Protein AF-0000000084456517 (afdb_homodimer)

InterPro domains:
  IPR001138 Zn(2)Cys(6) fungal-type DNA-binding domain [PF00172] (11-50)
  IPR001138 Zn(2)Cys(6) fungal-type DNA-binding domain [PS00463] (11-45)
  IPR001138 Zn(2)Cys(6) fungal-type DNA-binding domain [PS50048] (11-47)
  IPR001138 Zn(2)Cys(6) fungal-type DNA-binding domain [SM00066] (6-56)
  IPR001138 Zn(2)Cys(6) fungal-type DNA-binding domain [cd00067] (11-46)
  IPR007219 Xylanolytic transcriptional activator, regulatory domain [PF04082] (207-369)
  IPR036864 Zn(2)-C6 fungal-type DNA-binding domain superfamily [G3DSA:4.10.240.10] (10-90)
  IPR036864 Zn(2)-C6 fungal-type DNA-binding domain superfamily [SSF57701] (4-50)
  IPR050987 ABC-transporter-regulating transcription factor-like [PTHR46910] (9-534)

Foldseek 3Di:
DPPDDDDDPQAFPVCVVVVHDFCQVVVVVVVDRATPVCVVVVHRRHRCPPVVVVVVVPPVVPPPDDDPDDPDDDDDDDDDDDDDDDDPDPPDDPDDPDPCPDDPDPPCPDPPPPVVVCCCCVPVLDDADPLLLVLLCCLFVNPPPDPCPVPPVVCPVPVVPPPVPPDDDPPPPPPPVVVVQCCVLVPPVPPLQVQLPHDPVLLVQLLVQLVLFQCLQQHQADPVLVVVCVVLSNAQSLLSLLSSLRRNLQDLDDPSVSSSLSSVVSSLVSLVVLVVVCPPPLADELSSLSSLLSCEPPDHDCVPPDPVSVVVCVVQSYLVNSLCNSRRGDHFQHRPPDPRVSDGRPPSVVSNSSNSLSNLLVQLLVCLVVLHQGPRDPPVPPPSPDPPPLDLDGRLSQLSSNVSSLSNVLSVQQNDPCCQVQNHALVSLVVSVVVLVCCLPRNHHPLLHWDADPVRHTDQRPDPPDDLSRVSNLLSSLVSLLSSLVSLLSSVVSCVNRNYGDDPPVSNVVSVVVSVVSNVSSLVNLLNSLVNQVVDWHWDDDDPSIDIAGSCLSPVVNLVSLLVSLLVLLVVLLCCLVDVPPPPPPPPPPVVVSLVVSVVSLVSSVSSLVSSVRNPSDPCSVVSSVVSVVSSVVSVVSSVD/DPPDDDDDPQAFPVCVVVVHDFCQVVVVVVVDRATPVCVVVVHDRHRPPPPCVVVVVVVVPPPPPDDDDDDDDDDDDDDDDDDDDDDDDPDDDDDDPDDPPDDDPPPCPDPPDCVVVCCVVCPVLPDADPLLLVLLCCLFVNPPPDPCPVPPVVCPVPVVPPPVPPDDDPPPPPPPVVVVQVVVLVPPVPPLQVQLPHDPVLLVQLLVQLVLFQCLQQHQADPVLVVVCNSLSNAQSLLSLLSSLRRNLQDLDDPSVSSSLSSVQVSLVSLVVLVVVCPPPLADELSSLSSLLSCEPPDHDCVPPDPVSVVVCVVQSYLVNSLCNSRRGDHAQHRPPDPRVSDGRPPSVVSNSSNSLSNLLCQLLVCLVVLHQGPRDPPVPCPSPDPPPLDLDGRLSQLSSNVSSLSNVLSVQLNDPCCQPQNHALVSLVVSVVVLVCCLPRNHHPLLHWDADPVRHTDQRPDPPDDLSRVSNLLSSLVSLLSSLVSLLSSVVSCVNRNYGDDPPVSNVVSVVVSVVSNVSSLVNLLNSLVSQVVHWHWDDDDPSIDIAGSCLSPVVNLVSLLVSLLVLLVVLLCCLVPVPPPPPPPPCPVVVSLVVSVVSLVSSVSSLVSSVRNPSDPCSVVSSVVSVVSSVVSVVSSVD

pLDDT: mean 71.75, std 27.1, range [14.84, 97.94]

Solvent-accessible surface area (backbone atoms only — not comparable to full-atom values): 74304 Å² total; per-residue (Å²): 131,79,75,73,95,76,76,73,78,61,42,27,51,66,29,56,72,64,72,43,92,46,47,23,64,65,29,45,74,74,71,41,86,41,21,65,68,30,56,75,64,73,43,84,46,46,64,80,61,67,81,40,42,74,61,52,64,61,56,68,70,64,81,76,75,80,94,79,80,89,84,74,93,86,86,88,80,84,84,87,80,84,82,78,79,79,79,79,79,79,77,68,85,65,78,75,80,74,74,77,70,74,72,90,63,84,62,71,62,69,81,56,81,76,61,48,72,65,55,63,67,49,64,55,73,81,49,66,49,71,55,55,49,51,51,50,44,38,66,50,70,45,74,81,68,64,82,65,74,66,73,68,59,80,72,70,73,66,65,80,72,70,66,67,80,79,65,79,81,78,74,78,70,81,73,75,68,68,62,53,63,62,44,51,55,56,54,70,57,53,65,72,35,55,82,52,76,39,51,68,69,59,45,54,46,7,44,51,29,15,63,73,43,46,30,66,79,63,50,51,69,56,65,71,40,48,52,56,26,51,78,67,56,65,55,49,67,21,27,54,26,34,41,25,29,64,3,27,48,66,42,84,55,79,66,28,66,61,47,26,50,42,27,46,50,50,16,53,51,43,44,50,52,54,49,60,72,32,58,95,49,72,51,41,44,46,53,52,51,46,21,48,64,73,47,46,79,61,85,74,67,61,88,82,45,53,70,65,56,51,55,49,40,71,60,60,53,31,65,65,36,50,54,49,45,60,54,66,34,47,68,30,59,47,66,91,82,59,83,51,86,76,56,65,49,55,62,50,69,64,42,49,51,40,35,47,51,38,53,52,35,51,47,23,53,50,22,49,75,67,66,44,80,68,85,70,71,74,59,92,38,83,79,66,59,75,70,49,70,60,41,73,78,51,39,72,58,38,36,50,45,54,50,24,54,50,38,40,51,48,34,66,68,60,59,36,73,63,20,65,72,55,15,38,51,31,63,56,60,48,49,48,55,51,50,51,48,45,38,56,72,52,50,33,16,64,94,58,42,89,44,62,47,98,82,67,45,74,53,75,75,90,68,79,81,74,69,84,80,60,44,57,61,55,45,52,34,49,51,54,48,50,52,51,34,47,54,56,43,45,54,49,51,49,38,69,74,38,24,61,24,96,58,56,57,65,50,41,50,35,30,51,27,46,47,54,26,49,40,52,50,36,50,54,50,50,51,53,49,52,59,55,44,67,77,42,55,47,74,36,73,71,73,94,65,45,47,78,38,35,52,42,41,46,31,64,66,56,30,50,50,36,47,52,47,23,52,50,38,36,52,48,32,47,44,48,71,72,50,64,78,58,76,74,57,61,94,72,69,43,76,63,51,55,51,53,40,43,48,52,32,50,51,50,26,50,50,29,49,54,51,37,62,49,23,69,62,45,79,66,42,59,60,52,48,53,54,50,50,53,50,51,49,56,39,51,54,60,70,73,104,134,82,75,73,96,77,72,73,80,61,42,29,51,67,28,55,72,63,71,41,91,46,48,23,62,65,29,46,75,73,72,39,85,42,22,66,68,30,56,76,64,71,45,85,48,49,67,84,70,72,83,48,55,62,64,57,53,53,63,65,61,64,66,84,72,79,72,94,78,75,95,80,87,92,85,85,89,86,81,84,87,79,86,76,86,82,79,83,81,85,73,86,81,78,69,79,82,81,81,78,69,77,82,79,78,74,75,76,69,77,81,65,81,74,68,55,69,70,55,69,72,49,65,59,70,82,46,65,49,69,53,54,51,51,52,49,43,39,66,49,70,45,73,80,69,61,80,63,75,64,73,67,59,76,70,70,72,64,64,78,71,71,67,67,81,77,68,72,80,80,72,79,72,80,74,79,69,70,66,52,62,64,44,51,51,58,52,69,59,54,67,72,35,54,83,52,75,40,51,67,69,56,46,52,47,6,44,51,31,14,63,72,43,46,29,67,80,63,50,52,72,56,65,71,42,47,53,56,26,51,77,65,55,64,54,50,66,22,28,54,25,36,42,26,27,64,3,27,48,66,43,85,56,78,65,28,66,62,46,24,50,43,26,46,50,50,17,52,52,42,44,50,51,54,47,59,71,32,58,94,49,73,52,42,43,45,54,53,52,48,20,48,62,73,47,46,79,62,84,75,68,62,90,82,46,55,71,65,56,52,54,49,40,70,60,61,52,30,65,64,36,50,54,50,46,61,56,66,34,46,67,31,60,47,68,90,83,60,82,54,87,80,55,65,50,54,64,50,69,62,42,49,52,39,36,49,54,39,52,52,36,49,48,23,53,49,21,49,77,66,67,45,79,69,87,70,70,73,61,93,38,85,76,65,61,74,68,49,70,59,44,73,78,49,38,70,59,38,35,49,46,56,50,24,53,52,38,41,52,50,35,65,67,60,58,35,73,63,19,68,72,56,16,39,52,30,63,56,59,48,49,47,54,50,49,51,49,46,37,54,71,53,48,35,16,65,93,59,41,88,43,60,48,97,82,69,45,76,54,73,74,90,68,78,81,74,68,82,80,60,44,58,62,56,44,52,33,48,52,54,48,51,52,51,34,47,53,55,43,45,54,49,52,50,38,70,73,40,25,61,24,94,58,57,59,64,50,41,50,36,29,52,27,46,46,52,26,50,39,50,50,36,51,53,49,50,52,53,48,51,59,55,45,69,77,41,54,46,74,37,72,72,74,94,66,45,48,77,37,35,54,43,41,46,31,62,66,56,30,51,50,36,47,50,47,23,53,51,38,36,54,48,34,46,44,47,68,73,51,64,80,59,76,75,56,58,93,72,67,41,76,64,50,53,50,53,40,42,48,52,32,48,52,50,25,50,48,28,48,53,51,38,63,49,23,69,64,46,79,67,42,59,59,50,49,53,53,49,49,52,50,51,48,56,40,51,54,60,69,74,104

Secondary structure (DSSP, 8-state):
----TT----S-HHHHHTT----HHHHHHTT-SS-HHHHHTT-------TT-HHHHHHHTTS--S-----------------------------------------------------GGGGGSS-PPPHHHHHHHHHHHH-TT---------------TT------S--------TTHHHHHHHHHSS--TTGGGT--HHHHHHHHHHIIIIITTTS--S-HHHHHHHHHHT-S-HHHHHHHHHHHGGGS--TTHHHHHHHHHHHHHHHHHHHHHHTTT-SEEEHHHHHHHHHHTT----GGGS-HHHHHHHHHHSSHHHHHHHHHH-EEESS-SSS--TT-SPTTHHHHHHHHHHHHHHHHHHHHHHHT---SS---S-SSSSS-S---TT--HHHHHHHHHHHHHHHHHHHSSHHHHHH-B-HHHHHHHHHHHHHIIIIIS-GGGS--B-TTSPBPPP---SS-TTTTHHHHHHHHHHHHHHHHHHHHHHHHHHH-B----HHHHHHHHHHHHHHHHHHHHHHHHHHHHHTT-EEEESSGGGPEEEEHHHH-HHHHHHHHHHHHHHHHHHHHHHHS---SSS-TT--HHHHHHHHHHHHHHHHHHHHHHHT-TT-THHHHHHHHHHHHHHHHHHHHH-/----TT----S-HHHHHTT----HHHHHHTT-SS-HHHHHHT-------TT-HHHHHHHHHTT-------------------------------------------------------GGGGGSS-PPPHHHHHHHHHHHH-TT-----S---------TT------S--------TTTHHHHHHHHSS--TTGGGT--HHHHHHHHHHIIIIITTTS--S-HHHHHHHHHHT-S-HHHHHHHHHHHGGGS--TTHHHHHHHHHHHHHHHHHHHHHHTTT-SEEEHHHHHHHHHHTT----GGGS-HHHHHHHHHHSSHHHHHHHHHH-EEESS-SSS--TT-SPTTHHHHHHHHHHHHHHHHHHHHHHHT---SS---STTSSSS-S---TT--HHHHHHHHHHHHHHHHHHHSSHHHHHH-B-HHHHHHHHHHHHHIIIIIS-GGGS--B-TTSPBPPP---SS-TTTTHHHHHHHHHHHHHHHHHHHHHHHHHHH-B----HHHHHHHHHHHHHHHHHHHHHHHHHHHHHTT-EEEESSGGGPEEEEHHHH-HHHHHHHHHHHHHHHHHHHHHHHS---SSS-TT--HHHHHHHHHHHHHHHHHHHHHHHT-TT-THHHHHHHHHHHHHHHHHHHHH-

Radius of gyration: 40.92 Å; Cα contacts (8 Å, |Δi|>4): 1382; chains: 2; bounding box: 110×128×123 Å

Organism: NCBI:txid398673

Sequence (1282 aa):
MRLKRGAERASCDFCHRRKIKCDRALREKQGQPSCSPCSLRQIQCILDDSDDIRLRRRRRLSNRDGDAQNLNNSNLLPPIYGGETQTISQERLQQPLSSYFPPDTEDSIPSSVDQTPDFSFINTPFELSPESIFFLDQIFMGGDHEGSTEYHEPQIAIDPDLQLPVGGEQTSRNTEGGSSAEALAGSAHQKLWVECNLNKTTFDAALHAYFDLAAVHLPVIMEDAFWKDYHAGRCSSALVYAVACRGIIFTAASDSWDKQQCLALKFRQSFLEARQQAIGKSVIRLDDLEALAIMTNWVYDEARSSPLDTQLGNLFLTHESLVLAALQSQMQDCDAGNTDPLGPLARSEERRRLLFWHVYGFDAFHSLDQNLISRIPDGENEGISRKLPHHDTGSYLDAILSLAITAREMLQVFVTVSTKRNGIKPQDAINMYERLDHWHNLECPVHLRRKRNSKGKLIPPAGNESSKSNFIQPLHCSLLWLLEINCYLQVEACVSRYGMRDGGPFETEMAAHRIELESLRAVKDGMDICQWMKQYSAATGSGSAAKSHSLIDLAPFARDICAGQCFWISERGKMVVRHPTGRQRGVKAGNDQKKKDADEYMKAAKEFRSAVATATSHRDTELLLERLDKEIASFEDLLAQMRLKRGAERASCDFCHRRKIKCDRALREKQGQPSCSPCSLRQIQCILDDSDDIRLRRRRRLSNRDGDAQNLNNSNLLPPIYGGETQTISQERLQQPLSSYFPPDTEDSIPSSVDQTPDFSFINTPFELSPESIFFLDQIFMGGDHEGSTEYHEPQIAIDPDLQLPVGGEQTSRNTEGGSSAEALAGSAHQKLWVECNLNKTTFDAALHAYFDLAAVHLPVIMEDAFWKDYHAGRCSSALVYAVACRGIIFTAASDSWDKQQCLALKFRQSFLEARQQAIGKSVIRLDDLEALAIMTNWVYDEARSSPLDTQLGNLFLTHESLVLAALQSQMQDCDAGNTDPLGPLARSEERRRLLFWHVYGFDAFHSLDQNLISRIPDGENEGISRKLPHHDTGSYLDAILSLAITAREMLQVFVTVSTKRNGIKPQDAINMYERLDHWHNLECPVHLRRKRNSKGKLIPPAGNESSKSNFIQPLHCSLLWLLEINCYLQVEACVSRYGMRDGGPFETEMAAHRIELESLRAVKDGMDICQWMKQYSAATGSGSAAKSHSLIDLAPFARDICAGQCFWISERGKMVVRHPTGRQRGVKAGNDQKKKDADEYMKAAKEFRSAVATATSHRDTELLLERLDKEIASFEDLLAQ

Structure (mmCIF, N/CA/C/O backbone):
data_AF-0000000084456517-model_v1
#
loop_
_entity.id
_entity.type
_entity.pdbx_description
1 polymer 'Zn(2)-C6 fungal-type domain-containing protein'
#
loop_
_atom_site.group_PDB
_atom_site.id
_atom_site.type_symbol
_atom_site.label_atom_id
_atom_site.label_alt_id
_atom_site.label_comp_id
_atom_site.label_asym_id
_atom_site.label_entity_id
_atom_site.label_seq_id
_atom_site.pdbx_PDB_ins_code
_atom_site.Cartn_x
_atom_site.Cartn_y
_atom_site.Cartn_z
_atom_site.occupancy
_atom_site.B_iso_or_equiv
_atom_site.auth_seq_id
_atom_site.auth_comp_id
_atom_site.auth_asym_id
_atom_site.auth_atom_id
_atom_site.pdbx_PDB_model_num
ATOM 1 N N . MET A 1 1 ? -6.281 5.746 45.594 1 19.12 1 MET A N 1
ATOM 2 C CA . MET A 1 1 ? -7.289 5.027 46.375 1 19.12 1 MET A CA 1
ATOM 3 C C . MET A 1 1 ? -8.133 4.133 45.469 1 19.12 1 MET A C 1
ATOM 5 O O . MET A 1 1 ? -8.469 4.516 44.344 1 19.12 1 MET A O 1
ATOM 9 N N . ARG A 1 2 ? -8.242 2.715 45.844 1 25.66 2 ARG A N 1
ATOM 10 C CA . ARG A 1 2 ? -8.805 1.556 45.156 1 25.66 2 ARG A CA 1
ATOM 11 C C . ARG A 1 2 ? -10.305 1.701 44.969 1 25.66 2 ARG A C 1
ATOM 13 O O . ARG A 1 2 ? -11.055 1.766 45.938 1 25.66 2 ARG A O 1
ATOM 20 N N . LEU A 1 3 ? -10.664 2.631 44.031 1 25.52 3 LEU A N 1
ATOM 21 C CA . LEU A 1 3 ? -12.125 2.721 44.031 1 25.52 3 LEU A CA 1
ATOM 22 C C . LEU A 1 3 ? -12.75 1.338 44.156 1 25.52 3 LEU A C 1
ATOM 24 O O . LEU A 1 3 ? -12.281 0.377 43.531 1 25.52 3 LEU A O 1
ATOM 28 N N . LYS A 1 4 ? -13.328 1.072 45.25 1 28.56 4 LYS A N 1
ATOM 29 C CA . LYS A 1 4 ? -13.969 -0.174 45.656 1 28.56 4 LYS A CA 1
ATOM 30 C C . LYS A 1 4 ? -14.797 -0.772 44.531 1 28.56 4 LYS A C 1
ATOM 32 O O . LYS A 1 4 ? -15.406 -0.041 43.75 1 28.56 4 LYS A O 1
ATOM 37 N N . ARG A 1 5 ? -14.766 -1.997 44.125 1 33.09 5 ARG A N 1
ATOM 38 C CA . ARG A 1 5 ? -14.992 -2.869 42.969 1 33.09 5 ARG A CA 1
ATOM 39 C C . ARG A 1 5 ? -16.453 -2.803 42.5 1 33.09 5 ARG A C 1
ATOM 41 O O . ARG A 1 5 ? -16.719 -2.863 41.312 1 33.09 5 ARG A O 1
ATOM 48 N N . GLY A 1 6 ? -17.562 -2.631 43.312 1 35.88 6 GLY A N 1
ATOM 49 C CA . GLY A 1 6 ? -18.953 -3.043 43.188 1 35.88 6 GLY A CA 1
ATOM 50 C C . GLY A 1 6 ? -19.922 -1.874 43.156 1 35.88 6 GLY A C 1
ATOM 51 O O . GLY A 1 6 ? -21.141 -2.061 43.25 1 35.88 6 GLY A O 1
ATOM 52 N N . ALA A 1 7 ? -19.672 -0.653 43.688 1 39.44 7 ALA A N 1
ATOM 53 C CA . ALA A 1 7 ? -20.719 0.304 44.062 1 39.44 7 ALA A CA 1
ATOM 54 C C . ALA A 1 7 ? -21.453 0.8 42.812 1 39.44 7 ALA A C 1
ATOM 56 O O . ALA A 1 7 ? -20.859 1.053 41.781 1 39.44 7 ALA A O 1
ATOM 57 N N . GLU A 1 8 ? -22.812 0.534 42.875 1 46.78 8 GLU A N 1
ATOM 58 C CA . GLU A 1 8 ? -23.797 1.014 41.906 1 46.78 8 GLU A CA 1
ATOM 59 C C . GLU A 1 8 ? -23.641 2.506 41.656 1 46.78 8 GLU A C 1
ATOM 61 O O . GLU A 1 8 ? -23.391 3.287 42.562 1 46.78 8 GLU A O 1
ATOM 66 N N . ARG A 1 9 ? -23.328 2.844 40.594 1 55.91 9 ARG A N 1
ATOM 67 C CA . ARG A 1 9 ? -23.156 4.258 40.281 1 55.91 9 ARG A CA 1
ATOM 68 C C . ARG A 1 9 ? -24.391 5.062 40.688 1 55.91 9 ARG A C 1
ATOM 70 O O . ARG A 1 9 ? -25.5 4.773 40.219 1 55.91 9 ARG A O 1
ATOM 77 N N . ALA A 1 10 ? -24.312 5.688 41.781 1 62.31 10 ALA A N 1
ATOM 78 C CA . ALA A 1 10 ? -25.375 6.508 42.344 1 62.31 10 ALA A CA 1
ATOM 79 C C . ALA A 1 10 ? -25.516 7.832 41.594 1 62.31 10 ALA A C 1
ATOM 81 O O . ALA A 1 10 ? -26.5 8.555 41.781 1 62.31 10 ALA A O 1
ATOM 82 N N . SER A 1 11 ? -24.516 8.164 40.844 1 65.44 11 SER A N 1
ATOM 83 C CA . SER A 1 11 ? -24.516 9.469 40.188 1 65.44 11 SER A CA 1
ATOM 84 C C . SER A 1 11 ? -25.203 9.391 38.844 1 65.44 11 SER A C 1
ATOM 86 O O . SER A 1 11 ? -25.141 8.375 38.156 1 65.44 11 SER A O 1
ATOM 88 N N . CYS A 1 12 ? -26.047 10.312 38.375 1 66.88 12 CYS A N 1
ATOM 89 C CA . CYS A 1 12 ? -26.766 10.328 37.094 1 66.88 12 CYS A CA 1
ATOM 90 C C . CYS A 1 12 ? -25.797 10.422 35.938 1 66.88 12 CYS A C 1
ATOM 92 O O . CYS A 1 12 ? -24.625 10.758 36.125 1 66.88 12 CYS A O 1
ATOM 94 N N . ASP A 1 13 ? -26.094 10.078 34.844 1 66.62 13 ASP A N 1
ATOM 95 C CA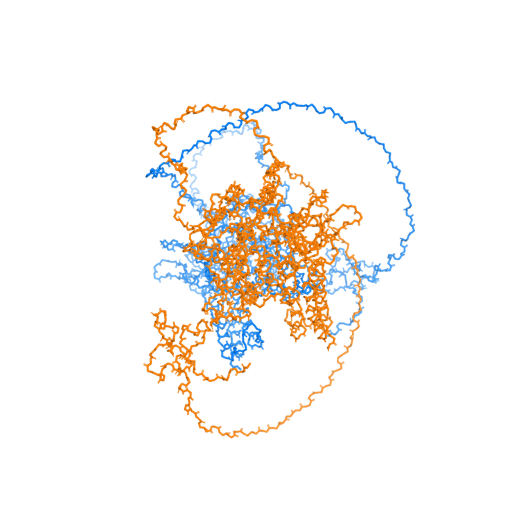 . ASP A 1 13 ? -25.266 10.008 33.656 1 66.62 13 ASP A CA 1
ATOM 96 C C . ASP A 1 13 ? -24.609 11.352 33.375 1 66.62 13 ASP A C 1
ATOM 98 O O . ASP A 1 13 ? -23.438 11.398 32.969 1 66.62 13 ASP A O 1
ATOM 102 N N . PHE A 1 14 ? -25.203 12.391 33.562 1 66.19 14 PHE A N 1
ATOM 103 C CA . PHE A 1 14 ? -24.719 13.75 33.344 1 66.19 14 PHE A CA 1
ATOM 104 C C . PHE A 1 14 ? -23.625 14.086 34.375 1 66.19 14 PHE A C 1
ATOM 106 O O . PHE A 1 14 ? -22.562 14.578 34 1 66.19 14 PHE A O 1
ATOM 113 N N . CYS A 1 15 ? -23.906 13.883 35.625 1 68.88 15 CYS A N 1
ATOM 114 C CA . CYS A 1 15 ? -22.938 14.172 36.688 1 68.88 15 CYS A CA 1
ATOM 115 C C . CYS A 1 15 ? -21.734 13.242 36.594 1 68.88 15 CYS A C 1
ATOM 117 O O . CYS A 1 15 ? -20.594 13.672 36.812 1 68.88 15 CYS A O 1
ATOM 119 N N . HIS A 1 16 ? -21.938 11.969 36.219 1 69.69 16 HIS A N 1
ATOM 120 C CA . HIS A 1 16 ? -20.891 10.969 36.062 1 69.69 16 HIS A CA 1
ATOM 121 C C . HIS A 1 16 ? -19.953 11.336 34.938 1 69.69 16 HIS A C 1
ATOM 123 O O . HIS A 1 16 ? -18.734 11.219 35.062 1 69.69 16 HIS A O 1
ATOM 129 N N . ARG A 1 17 ? -20.609 11.844 33.906 1 60.03 17 ARG A N 1
ATOM 130 C CA . ARG A 1 17 ? -19.875 12.211 32.688 1 60.03 17 ARG A CA 1
ATOM 131 C C . ARG A 1 17 ? -19.062 13.477 32.938 1 60.03 17 ARG A C 1
ATOM 133 O O . ARG A 1 17 ? -17.953 13.609 32.375 1 60.03 17 ARG A O 1
ATOM 140 N N . ARG A 1 18 ? -19.5 14.289 33.75 1 60.62 18 ARG A N 1
ATOM 141 C CA . ARG A 1 18 ? -18.891 15.586 34.031 1 60.62 18 ARG A CA 1
ATOM 142 C C . ARG A 1 18 ? -18.078 15.531 35.312 1 60.62 18 ARG A C 1
ATOM 144 O O . ARG A 1 18 ? -17.531 16.547 35.75 1 60.62 18 ARG A O 1
ATOM 151 N N . LYS A 1 19 ? -17.922 14.352 35.844 1 59.38 19 LYS A N 1
ATOM 152 C CA . LYS A 1 19 ? -17.219 14.07 37.094 1 59.38 19 LYS A CA 1
ATOM 153 C C . LYS A 1 19 ? -17.531 15.133 38.156 1 59.38 19 LYS A C 1
ATOM 155 O O . LYS A 1 19 ? -16.625 15.594 38.844 1 59.38 19 LYS A O 1
ATOM 160 N N . ILE A 1 20 ? -18.766 15.57 38.094 1 69.75 20 ILE A N 1
ATOM 161 C CA . ILE A 1 20 ? -19.203 16.453 39.188 1 69.75 20 ILE A CA 1
ATOM 162 C C . ILE A 1 20 ? -19.953 15.641 40.219 1 69.75 20 ILE A C 1
ATOM 164 O O . ILE A 1 20 ? -20.469 14.555 39.938 1 69.75 20 ILE A O 1
ATOM 168 N N . LYS A 1 21 ? -19.938 16.125 41.406 1 71.5 21 LYS A N 1
ATOM 169 C CA . LYS A 1 21 ? -20.594 15.469 42.531 1 71.5 21 LYS A CA 1
ATOM 170 C C . LYS A 1 21 ? -22.109 15.43 42.344 1 71.5 21 LYS A C 1
ATOM 172 O O . LYS A 1 21 ? -22.75 16.469 42.219 1 71.5 21 LYS A O 1
ATOM 177 N N . CYS A 1 22 ? -22.625 14.258 42.031 1 69.5 22 CYS A N 1
ATOM 178 C CA . CYS A 1 22 ? -24.062 14.047 41.844 1 69.5 22 CYS A CA 1
ATOM 179 C C . CYS A 1 22 ? -24.766 13.867 43.188 1 69.5 22 CYS A C 1
ATOM 181 O O . CYS A 1 22 ? -24.359 13.055 44 1 69.5 22 CYS A O 1
ATOM 183 N N . ASP A 1 23 ? -25.641 14.688 43.531 1 72.62 23 ASP A N 1
ATOM 184 C CA . ASP A 1 23 ? -26.375 14.609 44.781 1 72.62 23 ASP A CA 1
ATOM 185 C C . ASP A 1 23 ? -27.703 13.883 44.594 1 72.62 23 ASP A C 1
ATOM 187 O O . ASP A 1 23 ? -28.625 14.07 45.375 1 72.62 23 ASP A O 1
ATOM 191 N N . ARG A 1 24 ? -27.766 13.062 43.5 1 73.38 24 ARG A N 1
ATOM 192 C CA . ARG A 1 24 ? -29 12.375 43.125 1 73.38 24 ARG A CA 1
ATOM 193 C C . ARG A 1 24 ? -29.484 11.5 44.281 1 73.38 24 ARG A C 1
ATOM 195 O O . ARG A 1 24 ? -30.672 11.523 44.625 1 73.38 24 ARG A O 1
ATOM 202 N N . ALA A 1 25 ? -28.641 10.75 44.906 1 73.69 25 ALA A N 1
ATOM 203 C CA . ALA A 1 25 ? -29.031 9.812 45.969 1 73.69 25 ALA A CA 1
ATOM 204 C C . ALA A 1 25 ? -29.609 10.562 47.156 1 73.69 25 ALA A C 1
ATOM 206 O O . ALA A 1 25 ? -30.562 10.094 47.781 1 73.69 25 ALA A O 1
ATOM 207 N N . LEU A 1 26 ? -29.094 11.773 47.438 1 74.19 26 LEU A N 1
ATOM 208 C CA . LEU A 1 26 ? -29.578 12.586 48.531 1 74.19 26 LEU A CA 1
ATOM 209 C C . LEU A 1 26 ? -30.922 13.227 48.188 1 74.19 26 LEU A C 1
ATOM 211 O O . LEU A 1 26 ? -31.828 13.281 49.031 1 74.19 26 LEU A O 1
ATOM 215 N N . ARG A 1 27 ? -31.047 13.562 46.844 1 74.69 27 ARG A N 1
ATOM 216 C CA . ARG A 1 27 ? -32.25 14.25 46.438 1 74.69 27 ARG A CA 1
ATOM 217 C C . ARG A 1 27 ? -33.406 13.258 46.219 1 74.69 27 ARG A C 1
ATOM 219 O O . ARG A 1 27 ? -34.562 13.57 46.469 1 74.69 27 ARG A O 1
ATOM 226 N N . GLU A 1 28 ? -33.094 12.047 45.781 1 71.94 28 GLU A N 1
ATOM 227 C CA . GLU A 1 28 ? -34.094 11 45.656 1 71.94 28 GLU A CA 1
ATOM 228 C C . GLU A 1 28 ? -34.75 10.664 47 1 71.94 28 GLU A C 1
ATOM 230 O O . GLU A 1 28 ? -35.938 10.422 47.062 1 71.94 28 GLU A O 1
ATOM 235 N N . LYS A 1 29 ? -34.031 10.742 48 1 69 29 LYS A N 1
ATOM 236 C CA . LYS A 1 29 ? -34.562 10.547 49.375 1 69 29 LYS A CA 1
ATOM 237 C C . LYS A 1 29 ? -35.5 11.688 49.75 1 69 29 LYS A C 1
ATOM 239 O O . LYS A 1 29 ? -36.438 11.492 50.562 1 69 29 LYS A O 1
ATOM 244 N N . GLN A 1 30 ? -35.219 12.922 49.25 1 65.69 30 GLN A N 1
ATOM 245 C CA . GLN A 1 30 ? -36.062 14.078 49.531 1 65.69 30 GLN A CA 1
ATOM 246 C C . GLN A 1 30 ? -37.219 14.195 48.562 1 65.69 30 GLN A C 1
ATOM 248 O O . GLN A 1 30 ? -38 15.141 48.625 1 65.69 30 GLN A O 1
ATOM 253 N N . GLY A 1 31 ? -37.375 13.172 47.625 1 72.31 31 GLY A N 1
ATOM 254 C CA . GLY A 1 31 ? -38.531 13.039 46.75 1 72.31 31 GLY A CA 1
ATOM 255 C C . GLY A 1 31 ? -38.344 13.734 45.406 1 72.31 31 GLY A C 1
ATOM 256 O O . GLY A 1 31 ? -39.312 13.914 44.656 1 72.31 31 GLY A O 1
ATOM 257 N N . GLN A 1 32 ? -37.188 14.297 45.156 1 69 32 GLN A N 1
ATOM 258 C CA . GLN A 1 32 ? -36.969 15 43.906 1 69 32 GLN A CA 1
ATOM 259 C C . GLN A 1 32 ? -36.375 14.07 42.844 1 69 32 GLN A C 1
ATOM 261 O O . GLN A 1 32 ? -35.438 13.32 43.125 1 69 32 GLN A O 1
ATOM 266 N N . PRO A 1 33 ? -36.812 13.859 41.625 1 72.06 33 PRO A N 1
ATOM 267 C CA . PRO A 1 33 ? -36.406 12.852 40.656 1 72.06 33 PRO A CA 1
ATOM 268 C C . PRO A 1 33 ? -35.125 13.211 39.906 1 72.06 33 PRO A C 1
ATOM 270 O O . PRO A 1 33 ? -34.562 12.375 39.188 1 72.06 33 PRO A O 1
ATOM 273 N N . SER A 1 34 ? -34.562 14.344 40.094 1 73.25 34 SER A N 1
ATOM 274 C CA . SER A 1 34 ? -33.406 14.805 39.344 1 73.25 34 SER A CA 1
ATOM 275 C C . SER A 1 34 ? -32.312 15.344 40.281 1 73.25 34 SER A C 1
ATOM 277 O O . SER A 1 34 ? -32.594 15.852 41.344 1 73.25 34 SER A O 1
ATOM 279 N N . CYS A 1 35 ? -30.953 15.164 40.031 1 74.5 35 CYS A N 1
ATOM 280 C CA . CYS A 1 35 ? -29.859 15.719 40.812 1 74.5 35 CYS A CA 1
ATOM 281 C C . CYS A 1 35 ? -29.766 17.234 40.594 1 74.5 35 CYS A C 1
ATOM 283 O O . CYS A 1 35 ? -30.328 17.766 39.656 1 74.5 35 CYS A O 1
ATOM 285 N N . SER A 1 36 ? -29.281 18.062 41.594 1 75.94 36 SER A N 1
ATOM 286 C CA . SER A 1 36 ? -29.203 19.516 41.562 1 75.94 36 SER A CA 1
ATOM 287 C C . SER A 1 36 ? -28.594 20.016 40.25 1 75.94 36 SER A C 1
ATOM 289 O O . SER A 1 36 ? -29.109 20.953 39.656 1 75.94 36 SER A O 1
ATOM 291 N N . PRO A 1 37 ? -27.609 19.375 39.781 1 71.25 37 PRO A N 1
ATOM 292 C CA . PRO A 1 37 ? -27.047 19.859 38.531 1 71.25 37 PRO A CA 1
ATOM 293 C C . PRO A 1 37 ? -27.953 19.609 37.344 1 71.25 37 PRO A C 1
ATOM 295 O O . PRO A 1 37 ? -28.062 20.469 36.438 1 71.25 37 PRO A O 1
ATOM 298 N N . CYS A 1 38 ? -28.5 18.609 37.219 1 71.81 38 CYS A N 1
ATOM 299 C CA . CYS A 1 38 ? -29.469 18.328 36.188 1 71.81 38 CYS A CA 1
ATOM 300 C C . CYS A 1 38 ? -30.688 19.234 36.312 1 71.81 38 CYS A C 1
ATOM 302 O O . CYS A 1 38 ? -31.188 19.734 35.312 1 71.81 38 CYS A O 1
ATOM 304 N N . SER A 1 39 ? -31.203 19.484 37.469 1 74.75 39 SER A N 1
ATOM 305 C CA . SER A 1 39 ? -32.344 20.359 37.719 1 74.75 39 SER A CA 1
ATOM 306 C C . SER A 1 39 ? -32.031 21.797 37.344 1 74.75 39 SER A C 1
ATOM 308 O O . SER A 1 39 ? -32.844 22.5 36.781 1 74.75 39 SER A O 1
ATOM 310 N N . LEU A 1 40 ? -30.891 22.203 37.688 1 69.69 40 LEU A N 1
ATOM 311 C CA . LEU A 1 40 ? -30.469 23.562 37.406 1 69.69 40 LEU A CA 1
ATOM 312 C C . LEU A 1 40 ? -30.359 23.766 35.875 1 69.69 40 LEU A C 1
ATOM 314 O O . LEU A 1 40 ? -30.625 24.875 35.375 1 69.69 40 LEU A O 1
ATOM 318 N N . ARG A 1 41 ? -30.078 22.734 35.188 1 66.56 41 ARG A N 1
ATOM 319 C CA . ARG A 1 41 ? -29.859 22.797 33.75 1 66.56 41 ARG A CA 1
ATOM 320 C C . ARG A 1 41 ? -31.062 22.266 33 1 66.56 41 ARG A C 1
ATOM 322 O O . ARG A 1 41 ? -31.062 22.203 31.75 1 66.56 41 ARG A O 1
ATOM 329 N N . GLN A 1 42 ? -32.062 21.938 33.562 1 65.44 42 GLN A N 1
ATOM 330 C CA . GLN A 1 42 ? -33.344 21.422 33.062 1 65.44 42 GLN A CA 1
ATOM 331 C C . GLN A 1 42 ? -33.125 20.234 32.125 1 65.44 42 GLN A C 1
ATOM 333 O O . GLN A 1 42 ? -33.781 20.141 31.078 1 65.44 42 GLN A O 1
ATOM 338 N N . ILE A 1 43 ? -32.156 19.469 32.438 1 67.25 43 ILE A N 1
ATOM 339 C CA . ILE A 1 43 ? -31.969 18.234 31.688 1 67.25 43 ILE A CA 1
ATOM 340 C C . ILE A 1 43 ? -32.531 17.047 32.469 1 67.25 43 ILE A C 1
ATOM 342 O O . ILE A 1 43 ? -32.625 17.125 33.719 1 67.25 43 ILE A O 1
ATOM 346 N N . GLN A 1 44 ? -32.875 16.062 31.625 1 68.19 44 GLN A N 1
ATOM 347 C CA . GLN A 1 44 ? -33.375 14.867 32.281 1 68.19 44 GLN A CA 1
ATOM 348 C C . GLN A 1 44 ? -32.281 14.117 33 1 68.19 44 GLN A C 1
ATOM 350 O O . GLN A 1 44 ? -31.219 13.844 32.438 1 68.19 44 GLN A O 1
ATOM 355 N N . CYS A 1 45 ? -32.344 14.047 34.25 1 66.19 45 CYS A N 1
ATOM 356 C CA . CYS A 1 45 ? -31.406 13.328 35.125 1 66.19 45 CYS A CA 1
ATOM 357 C C . CYS A 1 45 ? -31.578 11.82 34.969 1 66.19 45 CYS A C 1
ATOM 359 O O . CYS A 1 45 ? -32.5 11.234 35.562 1 66.19 45 CYS A O 1
ATOM 361 N N . ILE A 1 46 ? -31.125 11.25 33.781 1 65.06 46 ILE A N 1
ATOM 362 C CA . ILE A 1 46 ? -31.312 9.844 33.469 1 65.06 46 ILE A CA 1
ATOM 363 C C . ILE A 1 46 ? -30.156 9.023 34.031 1 65.06 46 ILE A C 1
ATOM 365 O O . ILE A 1 46 ? -29 9.461 34 1 65.06 46 ILE A O 1
ATOM 369 N N . LEU A 1 47 ? -30.469 8.156 34.781 1 58.88 47 LEU A N 1
ATOM 370 C CA . LEU A 1 47 ? -29.562 7.082 35.156 1 58.88 47 LEU A CA 1
ATOM 371 C C . LEU A 1 47 ? -29.703 5.891 34.219 1 58.88 47 LEU A C 1
ATOM 373 O O . LEU A 1 47 ? -30.719 5.188 34.25 1 58.88 47 LEU A O 1
ATOM 377 N N . ASP A 1 48 ? -29.281 5.977 32.938 1 47.06 48 ASP A N 1
ATOM 378 C CA . ASP A 1 48 ? -29.422 4.801 32.062 1 47.06 48 ASP A CA 1
ATOM 379 C C . ASP A 1 48 ? -28.672 3.605 32.656 1 47.06 48 ASP A C 1
ATOM 381 O O . ASP A 1 48 ? -27.438 3.576 32.656 1 47.06 48 ASP A O 1
ATOM 385 N N . ASP A 1 49 ? -29.281 3.062 33.531 1 43.81 49 ASP A N 1
ATOM 386 C CA . ASP A 1 49 ? -28.844 1.798 34.125 1 43.81 49 ASP A CA 1
ATOM 387 C C . ASP A 1 49 ? -28.891 0.67 33.094 1 43.81 49 ASP A C 1
ATOM 389 O O . ASP A 1 49 ? -28.797 -0.506 33.438 1 43.81 49 ASP A O 1
ATOM 393 N N . SER A 1 50 ? -29.453 1.01 31.922 1 40.66 50 SER A N 1
ATOM 394 C CA . SER A 1 50 ? -29.828 -0.066 31.016 1 40.66 50 SER A CA 1
ATOM 395 C C . SER A 1 50 ? -28.625 -0.856 30.547 1 40.66 50 SER A C 1
ATOM 397 O O . SER A 1 50 ? -28.75 -2.002 30.109 1 40.66 50 SER A O 1
ATOM 399 N N . ASP A 1 51 ? -27.562 -0.216 30.359 1 35.88 51 ASP A N 1
ATOM 400 C CA . ASP A 1 51 ? -26.516 -1.012 29.719 1 35.88 51 ASP A CA 1
ATOM 401 C C . ASP A 1 51 ? -25.781 -1.882 30.734 1 35.88 51 ASP A C 1
ATOM 403 O O . ASP A 1 51 ? -24.672 -2.352 30.484 1 35.88 51 ASP A O 1
ATOM 407 N N . ASP A 1 52 ? -26.406 -1.873 31.844 1 35.78 52 ASP A N 1
ATOM 408 C CA . ASP A 1 52 ? -25.922 -2.891 32.781 1 35.78 52 ASP A CA 1
ATOM 409 C C . ASP A 1 52 ? -26.453 -4.273 32.406 1 35.78 52 ASP A C 1
ATOM 411 O O . ASP A 1 52 ? -27.656 -4.523 32.5 1 35.78 52 ASP A O 1
ATOM 415 N N . ILE A 1 53 ? -25.781 -4.898 31.547 1 36.09 53 ILE A N 1
ATOM 416 C CA . ILE A 1 53 ? -26.125 -6.211 31.016 1 36.09 53 ILE A CA 1
ATOM 417 C C . ILE A 1 53 ? -26.656 -7.102 32.125 1 36.09 53 ILE A C 1
ATOM 419 O O . ILE A 1 53 ? -27.406 -8.047 31.875 1 36.09 53 ILE A O 1
ATOM 423 N N . ARG A 1 54 ? -26.375 -6.793 33.375 1 37.25 54 ARG A N 1
ATOM 424 C CA . ARG A 1 54 ? -26.891 -7.676 34.406 1 37.25 54 ARG A CA 1
ATOM 425 C C . ARG A 1 54 ? -28.391 -7.527 34.594 1 37.25 54 ARG A C 1
ATOM 427 O O . ARG A 1 54 ? -29.094 -8.508 34.844 1 37.25 54 ARG A O 1
ATOM 434 N N . LEU A 1 55 ? -28.766 -6.32 34.25 1 32.94 55 LEU A N 1
ATOM 435 C CA . LEU A 1 55 ? -30.188 -6.16 34.5 1 32.94 55 LEU A CA 1
ATOM 436 C C . LEU A 1 55 ? -31.016 -6.703 33.344 1 32.94 55 LEU A C 1
ATOM 438 O O . LEU A 1 55 ? -32.125 -7.215 33.531 1 32.94 55 LEU A O 1
ATOM 442 N N . ARG A 1 56 ? -30.422 -6.715 32.062 1 34.91 56 ARG A N 1
ATOM 443 C CA . ARG A 1 56 ? -31.281 -7.172 30.969 1 34.91 56 ARG A CA 1
ATOM 444 C C . ARG A 1 56 ? -31.375 -8.695 30.969 1 34.91 56 ARG A C 1
ATOM 446 O O . ARG A 1 56 ? -32.312 -9.258 30.375 1 34.91 56 ARG A O 1
ATOM 453 N N . ARG A 1 57 ? -30.312 -9.461 31.453 1 31.53 57 ARG A N 1
ATOM 454 C CA . ARG A 1 57 ? -30.484 -10.906 31.516 1 31.53 57 ARG A CA 1
ATOM 455 C C . ARG A 1 57 ? -31.781 -11.273 32.25 1 31.53 57 ARG A C 1
ATOM 457 O O . ARG A 1 57 ? -32.438 -12.242 31.891 1 31.53 57 ARG A O 1
ATOM 464 N N . ARG A 1 58 ? -32.094 -10.438 33.188 1 29.02 58 ARG A N 1
ATOM 465 C CA . ARG A 1 58 ? -33.219 -10.891 34 1 29.02 58 ARG A CA 1
ATOM 466 C C . ARG A 1 58 ? -34.531 -10.758 33.219 1 29.02 58 ARG A C 1
ATOM 468 O O . ARG A 1 58 ? -35.438 -11.547 33.438 1 29.02 58 ARG A O 1
ATOM 475 N N . ARG A 1 59 ? -34.562 -9.711 32.344 1 28.09 59 ARG A N 1
ATOM 476 C CA . ARG A 1 59 ? -35.969 -9.531 31.906 1 28.09 59 ARG A CA 1
ATOM 477 C C . ARG A 1 59 ? -36.312 -10.5 30.797 1 28.09 59 ARG A C 1
ATOM 479 O O . ARG A 1 59 ? -37.5 -10.773 30.562 1 28.09 59 ARG A O 1
ATOM 486 N N . ARG A 1 60 ? -35.312 -10.859 29.891 1 28.95 60 ARG A N 1
ATOM 487 C CA . ARG A 1 60 ? -35.812 -11.625 28.75 1 28.95 60 ARG A CA 1
ATOM 488 C C . ARG A 1 60 ? -36.344 -12.984 29.203 1 28.95 60 ARG A C 1
ATOM 490 O O . ARG A 1 60 ? -36.781 -13.797 28.391 1 28.95 60 ARG A O 1
ATOM 497 N N . LEU A 1 61 ? -36.062 -13.477 30.391 1 26.56 61 LEU A N 1
ATOM 498 C CA . LEU A 1 61 ? -36.688 -14.758 30.656 1 26.56 61 LEU A CA 1
ATOM 499 C C . LEU A 1 61 ? -38.219 -14.672 30.484 1 26.56 61 LEU A C 1
ATOM 501 O O . LEU A 1 61 ? -38.875 -15.688 30.281 1 26.56 61 LEU A O 1
ATOM 505 N N . SER A 1 62 ? -38.844 -13.5 30.703 1 21.61 62 SER A N 1
ATOM 506 C CA . SER A 1 62 ? -40.281 -13.688 30.969 1 21.61 62 SER A CA 1
ATOM 507 C C . SER A 1 62 ? -41.062 -13.742 29.672 1 21.61 62 SER A C 1
ATOM 509 O O . SER A 1 62 ? -42.219 -14.164 29.672 1 21.61 62 SER A O 1
ATOM 511 N N . ASN A 1 63 ? -40.75 -12.984 28.516 1 21.03 63 ASN A N 1
ATOM 512 C CA . ASN A 1 63 ? -41.938 -12.789 27.688 1 21.03 63 ASN A CA 1
ATOM 513 C C . ASN A 1 63 ? -42.125 -13.961 26.719 1 21.03 63 ASN A C 1
ATOM 515 O O . ASN A 1 63 ? -41.531 -14 25.641 1 21.03 63 ASN A O 1
ATOM 519 N N . ARG A 1 64 ? -42.062 -15.32 27 1 21.22 64 ARG A N 1
ATOM 520 C CA . ARG A 1 64 ? -42.375 -16.516 26.219 1 21.22 64 ARG A CA 1
ATOM 521 C C . ARG A 1 64 ? -43.719 -16.375 25.547 1 21.22 64 ARG A C 1
ATOM 523 O O . ARG A 1 64 ? -44.062 -17.156 24.656 1 21.22 64 ARG A O 1
ATOM 530 N N . ASP A 1 65 ? -44.812 -15.797 26.031 1 18.41 65 ASP A N 1
ATOM 531 C CA . ASP A 1 65 ? -46.094 -16.469 25.828 1 18.41 65 ASP A CA 1
ATOM 532 C C . ASP A 1 65 ? -46.688 -16.094 24.469 1 18.41 65 ASP A C 1
ATOM 534 O O . ASP A 1 65 ? -47.312 -16.938 23.797 1 18.41 65 ASP A O 1
ATOM 538 N N . GLY A 1 66 ? -47 -14.805 23.969 1 17.44 66 GLY A N 1
ATOM 539 C CA . GLY A 1 66 ? -48.375 -14.672 23.469 1 17.44 66 GLY A CA 1
ATOM 540 C C . GLY A 1 66 ? -48.469 -14.961 21.984 1 17.44 66 GLY A C 1
ATOM 541 O O . GLY A 1 66 ? -49.344 -15.719 21.547 1 17.44 66 GLY A O 1
ATOM 542 N N . ASP A 1 67 ? -48.062 -14.094 20.891 1 18.11 67 ASP A N 1
ATOM 543 C CA . ASP A 1 67 ? -49.031 -13.742 19.859 1 18.11 67 ASP A CA 1
ATOM 544 C C . ASP A 1 67 ? -48.938 -14.688 18.672 1 18.11 67 ASP A C 1
ATOM 546 O O . ASP A 1 67 ? -47.875 -14.781 18.031 1 18.11 67 ASP A O 1
ATOM 550 N N . ALA A 1 68 ? -49.719 -15.805 18.406 1 17.59 68 ALA A N 1
ATOM 551 C CA . ALA A 1 68 ? -50.062 -16.859 17.453 1 17.59 68 ALA A CA 1
ATOM 552 C C . ALA A 1 68 ? -50.531 -16.281 16.125 1 17.59 68 ALA A C 1
ATOM 554 O O . ALA A 1 68 ? -50.375 -16.906 15.078 1 17.59 68 ALA A O 1
ATOM 555 N N . GLN A 1 69 ? -51.281 -15.062 15.883 1 16.73 69 GLN A N 1
ATOM 556 C CA . GLN A 1 69 ? -52.469 -15.25 15.047 1 16.73 69 GLN A CA 1
ATOM 557 C C . GLN A 1 69 ? -52.125 -15.195 13.562 1 16.73 69 GLN A C 1
ATOM 559 O O . GLN A 1 69 ? -52.469 -16.094 12.797 1 16.73 69 GLN A O 1
ATOM 564 N N . ASN A 1 70 ? -52.531 -14.062 12.648 1 16.12 70 ASN A N 1
ATOM 565 C CA . ASN A 1 70 ? -53.5 -13.992 11.555 1 16.12 70 ASN A CA 1
ATOM 566 C C . ASN A 1 70 ? -52.781 -13.93 10.203 1 16.12 70 ASN A C 1
ATOM 568 O O . ASN A 1 70 ? -52.25 -12.891 9.828 1 16.12 70 ASN A O 1
ATOM 572 N N . LEU A 1 71 ? -52.031 -14.891 9.625 1 17.12 71 LEU A N 1
ATOM 573 C CA . LEU A 1 71 ? -51.25 -14.945 8.406 1 17.12 71 LEU A CA 1
ATOM 574 C C . LEU A 1 71 ? -52.125 -14.922 7.172 1 17.12 71 LEU A C 1
ATOM 576 O O . LEU A 1 71 ? -51.719 -15.359 6.094 1 17.12 71 LEU A O 1
ATOM 580 N N . ASN A 1 72 ? -53.406 -14.422 6.973 1 15.73 72 ASN A N 1
ATOM 581 C CA . ASN A 1 72 ? -54.281 -14.992 5.934 1 15.73 72 ASN A CA 1
ATOM 582 C C . ASN A 1 72 ? -53.938 -14.422 4.559 1 15.73 72 ASN A C 1
ATOM 584 O O . ASN A 1 72 ? -54.156 -15.078 3.539 1 15.73 72 ASN A O 1
ATOM 588 N N . ASN A 1 73 ? -53.75 -13.102 4.188 1 16.64 73 ASN A N 1
ATOM 589 C CA . ASN A 1 73 ? -54.594 -12.609 3.094 1 16.64 73 ASN A CA 1
ATOM 590 C C . ASN A 1 73 ? -54.031 -13 1.734 1 16.64 73 ASN A C 1
ATOM 592 O O . ASN A 1 73 ? -52.812 -13.156 1.588 1 16.64 73 ASN A O 1
ATOM 596 N N . SER A 1 74 ? -54.875 -12.938 0.488 1 16.69 74 SER A N 1
ATOM 597 C CA . SER A 1 74 ? -55.375 -13.578 -0.718 1 16.69 74 SER A CA 1
ATOM 598 C C . SER A 1 74 ? -54.594 -13.141 -1.953 1 16.69 74 SER A C 1
ATOM 600 O O . SER A 1 74 ? -54.062 -13.969 -2.697 1 16.69 74 SER A O 1
ATOM 602 N N . ASN A 1 75 ? -55.094 -12.148 -2.902 1 16.39 75 ASN A N 1
ATOM 603 C CA . ASN A 1 75 ? -55.688 -12.422 -4.211 1 16.39 75 ASN A CA 1
ATOM 604 C C . ASN A 1 75 ? -54.656 -12.18 -5.332 1 16.39 75 ASN A C 1
ATOM 606 O O . ASN A 1 75 ? -54.438 -13.055 -6.172 1 16.39 75 ASN A O 1
ATOM 610 N N . LEU A 1 76 ? -54.625 -10.898 -6.156 1 16.75 76 LEU A N 1
ATOM 611 C CA . LEU A 1 76 ? -55.094 -10.664 -7.523 1 16.75 76 LEU A CA 1
ATOM 612 C C . LEU A 1 76 ? -53.906 -10.594 -8.477 1 16.75 76 LEU A C 1
ATOM 614 O O . LEU A 1 76 ? -52.938 -9.875 -8.219 1 16.75 76 LEU A O 1
ATOM 618 N N . LEU A 1 77 ? -53.656 -11.547 -9.477 1 17.56 77 LEU A N 1
ATOM 619 C CA . LEU A 1 77 ? -52.719 -11.992 -10.477 1 17.56 77 LEU A CA 1
ATOM 620 C C . LEU A 1 77 ? -52.719 -11.055 -11.68 1 17.56 77 LEU A C 1
ATOM 622 O O . LEU A 1 77 ? -53.656 -11.031 -12.453 1 17.56 77 LEU A O 1
ATOM 626 N N . PRO A 1 78 ? -52.406 -9.68 -11.641 1 17.88 78 PRO A N 1
ATOM 627 C CA . PRO A 1 78 ? -52.781 -8.938 -12.852 1 17.88 78 PRO A CA 1
ATOM 628 C C . PRO A 1 78 ? -52.031 -9.422 -14.086 1 17.88 78 PRO A C 1
ATOM 630 O O . PRO A 1 78 ? -50.938 -10 -13.961 1 17.88 78 PRO A O 1
ATOM 633 N N . PRO A 1 79 ? -52.625 -9.328 -15.391 1 18.34 79 PRO A N 1
ATOM 634 C CA . PRO A 1 79 ? -52.531 -9.875 -16.75 1 18.34 79 PRO A CA 1
ATOM 635 C C . PRO A 1 79 ? -51.375 -9.281 -17.547 1 18.34 79 PRO A C 1
ATOM 637 O O . PRO A 1 79 ? -50.938 -8.156 -17.266 1 18.34 79 PRO A O 1
ATOM 640 N N . ILE A 1 80 ? -50.656 -10.07 -18.312 1 18.44 80 ILE A N 1
ATOM 641 C CA . ILE A 1 80 ? -49.375 -10.234 -19.031 1 18.44 80 ILE A CA 1
ATOM 642 C C . ILE A 1 80 ? -49.438 -9.461 -20.344 1 18.44 80 ILE A C 1
ATOM 644 O O . ILE A 1 80 ? -49.656 -10.047 -21.406 1 18.44 80 ILE A O 1
ATOM 648 N N . TYR A 1 81 ? -49.938 -8.102 -20.359 1 16.64 81 TYR A N 1
ATOM 649 C CA . TYR A 1 81 ? -50.25 -7.535 -21.656 1 16.64 81 TYR A CA 1
ATOM 650 C C . TYR A 1 81 ? -49.062 -7.574 -22.594 1 16.64 81 TYR A C 1
ATOM 652 O O . TYR A 1 81 ? -47.906 -7.664 -22.141 1 16.64 81 TYR A O 1
ATOM 660 N N . GLY A 1 82 ? -49.281 -7.359 -24.031 1 18.12 82 GLY A N 1
ATOM 661 C CA . GLY A 1 82 ? -49 -7.652 -25.438 1 18.12 82 GLY A CA 1
ATOM 662 C C . GLY A 1 82 ? -47.906 -6.777 -26.016 1 18.12 82 GLY A C 1
ATOM 663 O O . GLY A 1 82 ? -48.156 -5.637 -26.406 1 18.12 82 GLY A O 1
ATOM 664 N N . GLY A 1 83 ? -46.719 -6.691 -25.469 1 17.25 83 GLY A N 1
ATOM 665 C CA . GLY A 1 83 ? -45.719 -5.707 -25.781 1 17.25 83 GLY A CA 1
ATOM 666 C C . GLY A 1 83 ? -45.219 -5.812 -27.219 1 17.25 83 GLY A C 1
ATOM 667 O O . GLY A 1 83 ? -44.875 -6.898 -27.688 1 17.25 83 GLY A O 1
ATOM 668 N N . GLU A 1 84 ? -45.719 -4.941 -28.078 1 17.59 84 GLU A N 1
ATOM 669 C CA . GLU A 1 84 ? -45.562 -4.699 -29.516 1 17.59 84 GLU A CA 1
ATOM 670 C C . GLU A 1 84 ? -44.094 -4.531 -29.906 1 17.59 84 GLU A C 1
ATOM 672 O O . GLU A 1 84 ? -43.312 -4.047 -29.109 1 17.59 84 GLU A O 1
ATOM 677 N N . THR A 1 85 ? -43.625 -5.125 -31.047 1 18.53 85 THR A N 1
ATOM 678 C CA . THR A 1 85 ? -42.5 -5.609 -31.828 1 18.53 85 THR A CA 1
ATOM 679 C C . THR A 1 85 ? -41.75 -4.449 -32.469 1 18.53 85 THR A C 1
ATOM 681 O O . THR A 1 85 ? -40.75 -4.66 -33.188 1 18.53 85 THR A O 1
ATOM 684 N N . GLN A 1 86 ? -41.938 -3.133 -32.062 1 17.05 86 GLN A N 1
ATOM 685 C CA . GLN A 1 86 ? -41.656 -2.205 -33.156 1 17.05 86 GLN A CA 1
ATOM 686 C C . GLN A 1 86 ? -40.219 -2.301 -33.594 1 17.05 86 GLN A C 1
ATOM 688 O O . GLN A 1 86 ? -39.344 -2.639 -32.781 1 17.05 86 GLN A O 1
ATOM 693 N N . THR A 1 87 ? -39.906 -2.107 -34.938 1 18.64 87 THR A N 1
ATOM 694 C CA . THR A 1 87 ? -39.062 -2.283 -36.125 1 18.64 87 THR A CA 1
ATOM 695 C C . THR A 1 87 ? -37.875 -1.326 -36.062 1 18.64 87 THR A C 1
ATOM 697 O O . THR A 1 87 ? -38.031 -0.12 -36.25 1 18.64 87 THR A O 1
ATOM 700 N N . ILE A 1 88 ? -37.125 -1.33 -34.938 1 17.72 88 ILE A N 1
ATOM 701 C CA . ILE A 1 88 ? -36.188 -0.217 -34.75 1 17.72 88 ILE A CA 1
ATOM 702 C C . ILE A 1 88 ? -35.156 -0.229 -35.906 1 17.72 88 ILE A C 1
ATOM 704 O O . ILE A 1 88 ? -34.469 -1.229 -36.094 1 17.72 88 ILE A O 1
ATOM 708 N N . SER A 1 89 ? -35.375 0.679 -36.875 1 18.03 89 SER A N 1
ATOM 709 C CA . SER A 1 89 ? -34.688 1.073 -38.094 1 18.03 89 SER A CA 1
ATOM 710 C C . SER A 1 89 ? -33.188 1.294 -37.844 1 18.03 89 SER A C 1
ATOM 712 O O . SER A 1 89 ? -32.812 1.83 -36.812 1 18.03 89 SER A O 1
ATOM 714 N N . GLN A 1 90 ? -32.406 0.503 -38.531 1 18.23 90 GLN A N 1
ATOM 715 C CA . GLN A 1 90 ? -31.031 0.066 -38.688 1 18.23 90 GLN A CA 1
ATOM 716 C C . GLN A 1 90 ? -30.109 1.247 -39 1 18.23 90 GLN A C 1
ATOM 718 O O . GLN A 1 90 ? -28.906 1.063 -39.25 1 18.23 90 GLN A O 1
ATOM 723 N N . GLU A 1 91 ? -30.641 2.469 -39.062 1 18.39 91 GLU A N 1
ATOM 724 C CA . GLU A 1 91 ? -29.938 3.309 -40.031 1 18.39 91 GLU A CA 1
ATOM 725 C C . GLU A 1 91 ? -28.531 3.643 -39.562 1 18.39 91 GLU A C 1
ATOM 727 O O . GLU A 1 91 ? -27.75 4.246 -40.312 1 18.39 91 GLU A O 1
ATOM 732 N N . ARG A 1 92 ? -28.25 3.334 -38.281 1 17.55 92 ARG A N 1
ATOM 733 C CA . ARG A 1 92 ? -27.422 4.414 -37.75 1 17.55 92 ARG A CA 1
ATOM 734 C C . ARG A 1 92 ? -26.062 4.453 -38.438 1 17.55 92 ARG A C 1
ATOM 736 O O . ARG A 1 92 ? -25.578 5.527 -38.781 1 17.55 92 ARG A O 1
ATOM 743 N N . LEU A 1 93 ? -25.125 3.445 -38.156 1 17.84 93 LEU A N 1
ATOM 744 C CA . LEU A 1 93 ? -23.891 3.898 -37.531 1 17.84 93 LEU A CA 1
ATOM 745 C C . LEU A 1 93 ? -22.812 4.141 -38.594 1 17.84 93 LEU A C 1
ATOM 747 O O . LEU A 1 93 ? -22.156 3.201 -39.031 1 17.84 93 LEU A O 1
ATOM 751 N N . GLN A 1 94 ? -23.172 4.703 -39.688 1 17.88 94 GLN A N 1
ATOM 752 C CA . GLN A 1 94 ? -22.297 4.766 -40.844 1 17.88 94 GLN A CA 1
ATOM 753 C C . GLN A 1 94 ? -20.938 5.352 -40.469 1 17.88 94 GLN A C 1
ATOM 755 O O . GLN A 1 94 ? -20.031 5.414 -41.312 1 17.88 94 GLN A O 1
ATOM 760 N N . GLN A 1 95 ? -20.812 6.047 -39.344 1 18.83 95 GLN A N 1
ATOM 761 C CA . GLN A 1 95 ? -19.953 7.184 -39.656 1 18.83 95 GLN A CA 1
ATOM 762 C C . GLN A 1 95 ? -18.531 6.738 -39.938 1 18.83 95 GLN A C 1
ATOM 764 O O . GLN A 1 95 ? -18.016 5.816 -39.312 1 18.83 95 GLN A O 1
ATOM 769 N N . PRO A 1 96 ? -17.953 7.211 -41.094 1 19.05 96 PRO A N 1
ATOM 770 C CA . PRO A 1 96 ? -16.766 6.969 -41.938 1 19.05 96 PRO A CA 1
ATOM 771 C C . PRO A 1 96 ? -15.461 7.184 -41.188 1 19.05 96 PRO A C 1
ATOM 773 O O . PRO A 1 96 ? -15.234 8.266 -40.625 1 19.05 96 PRO A O 1
ATOM 776 N N . LEU A 1 97 ? -15.047 6.234 -40.438 1 19.59 97 LEU A N 1
ATOM 777 C CA . LEU A 1 97 ? -13.867 6.387 -39.594 1 19.59 97 LEU A CA 1
ATOM 778 C C . LEU A 1 97 ? -12.648 6.758 -40.438 1 19.59 97 LEU A C 1
ATOM 780 O O . LEU A 1 97 ? -12.203 5.969 -41.281 1 19.59 97 LEU A O 1
ATOM 784 N N . SER A 1 98 ? -12.664 8.016 -41 1 18.03 98 SER A N 1
ATOM 785 C CA . SER A 1 98 ? -11.648 8.555 -41.906 1 18.03 98 SER A CA 1
ATOM 786 C C . SER A 1 98 ? -10.242 8.234 -41.406 1 18.03 98 SER A C 1
ATOM 788 O O . SER A 1 98 ? -9.992 8.227 -40.219 1 18.03 98 SER A O 1
ATOM 790 N N . SER A 1 99 ? -9.477 7.699 -42.281 1 20.97 99 SER A N 1
ATOM 791 C CA . SER A 1 99 ? -8.18 7.031 -42.344 1 20.97 99 SER A CA 1
ATOM 792 C C . SER A 1 99 ? -7.051 7.969 -41.938 1 20.97 99 SER A C 1
ATOM 794 O O . SER A 1 99 ? -5.887 7.562 -41.906 1 20.97 99 SER A O 1
ATOM 796 N N . TYR A 1 100 ? -7.32 9.32 -41.781 1 19.5 100 TYR A N 1
ATOM 797 C CA . TYR A 1 100 ? -6.316 10.234 -42.312 1 19.5 100 TYR A CA 1
ATOM 798 C C . TYR A 1 100 ? -5.027 10.156 -41.5 1 19.5 100 TYR A C 1
ATOM 800 O O . TYR A 1 100 ? -4.984 10.562 -40.344 1 19.5 100 TYR A O 1
ATOM 808 N N . PHE A 1 101 ? -4.309 9.109 -41.656 1 21.11 101 PHE A N 1
ATOM 809 C CA . PHE A 1 101 ? -3.031 9.07 -40.969 1 21.11 101 PHE A CA 1
ATOM 810 C C . PHE A 1 101 ? -2.137 10.219 -41.406 1 21.11 101 PHE A C 1
ATOM 812 O O . PHE A 1 101 ? -1.445 10.125 -42.438 1 21.11 101 PHE A O 1
ATOM 819 N N . PRO A 1 102 ? -2.639 11.445 -41.406 1 22.05 102 PRO A N 1
ATOM 820 C CA . PRO A 1 102 ? -1.807 12.383 -42.188 1 22.05 102 PRO A CA 1
ATOM 821 C C . PRO A 1 102 ? -0.325 12.281 -41.812 1 22.05 102 PRO A C 1
ATOM 823 O O . PRO A 1 102 ? 0.021 11.758 -40.75 1 22.05 102 PRO A O 1
ATOM 826 N N . PRO A 1 103 ? 0.633 12.586 -42.812 1 22.53 103 PRO A N 1
ATOM 827 C CA . PRO A 1 103 ? 2.082 12.742 -42.938 1 22.53 103 PRO A CA 1
ATOM 828 C C . PRO A 1 103 ? 2.703 13.523 -41.781 1 22.53 103 PRO A C 1
ATOM 830 O O . PRO A 1 103 ? 1.997 14.234 -41.062 1 22.53 103 PRO A O 1
ATOM 833 N N . ASP A 1 104 ? 4.078 13.25 -41.531 1 22.73 104 ASP A N 1
ATOM 834 C CA . ASP A 1 104 ? 4.969 13.844 -40.531 1 22.73 104 ASP A CA 1
ATOM 835 C C . ASP A 1 104 ? 4.879 15.367 -40.562 1 22.73 104 ASP A C 1
ATOM 837 O O . ASP A 1 104 ? 5.758 16.047 -40.031 1 22.73 104 ASP A O 1
ATOM 841 N N . THR A 1 105 ? 3.992 15.812 -41.5 1 22.7 105 THR A N 1
ATOM 842 C CA . THR A 1 105 ? 4.223 17.219 -41.781 1 22.7 105 THR A CA 1
ATOM 843 C C . THR A 1 105 ? 4.344 18.031 -40.5 1 22.7 105 THR A C 1
ATOM 845 O O . THR A 1 105 ? 3.699 17.719 -39.5 1 22.7 105 THR A O 1
ATOM 848 N N . GLU A 1 106 ? 5.457 19.016 -40.562 1 24.2 106 GLU A N 1
ATOM 849 C CA . GLU A 1 106 ? 5.824 20.172 -39.75 1 24.2 106 GLU A CA 1
ATOM 850 C C . GLU A 1 106 ? 4.586 20.906 -39.219 1 24.2 106 GLU A C 1
ATOM 852 O O . GLU A 1 106 ? 4.68 22.031 -38.75 1 24.2 106 GLU A O 1
ATOM 857 N N . ASP A 1 107 ? 3.416 20.281 -39.656 1 23.22 107 ASP A N 1
ATOM 858 C CA . ASP A 1 107 ? 2.314 21.234 -39.719 1 23.22 107 ASP A CA 1
ATOM 859 C C . ASP A 1 107 ? 2.145 21.953 -38.375 1 23.22 107 ASP A C 1
ATOM 861 O O . ASP A 1 107 ? 2.318 21.359 -37.312 1 23.22 107 ASP A O 1
ATOM 865 N N . SER A 1 108 ? 2.051 23.344 -38.625 1 23.09 108 SER A N 1
ATOM 866 C CA . SER A 1 108 ? 1.811 24.438 -37.688 1 23.09 108 SER A CA 1
ATOM 867 C C . SER A 1 108 ? 0.718 24.094 -36.688 1 23.09 108 SER A C 1
ATOM 869 O O . SER A 1 108 ? -0.467 24.094 -37.031 1 23.09 108 SER A O 1
ATOM 871 N N . ILE A 1 109 ? 0.898 22.953 -36.219 1 25.25 109 ILE A N 1
ATOM 872 C CA . ILE A 1 109 ? -0.169 22.75 -35.25 1 25.25 109 ILE A CA 1
ATOM 873 C C . ILE A 1 109 ? -0.605 24.094 -34.656 1 25.25 109 ILE A C 1
ATOM 875 O O . ILE A 1 109 ? 0.212 24.828 -34.125 1 25.25 109 ILE A O 1
ATOM 879 N N . PRO A 1 110 ? -1.579 24.641 -35.344 1 23.5 110 PRO A N 1
ATOM 880 C CA . PRO A 1 110 ? -1.812 26 -34.875 1 23.5 110 PRO A CA 1
ATOM 881 C C . PRO A 1 110 ? -1.479 26.156 -33.375 1 23.5 110 PRO A C 1
ATOM 883 O O . PRO A 1 110 ? -1.453 25.156 -32.656 1 23.5 110 PRO A O 1
ATOM 886 N N . SER A 1 111 ? -0.713 27.281 -33.156 1 23.31 111 SER A N 1
ATOM 887 C CA . SER A 1 111 ? -0.412 28 -31.922 1 23.31 111 SER A CA 1
ATOM 888 C C . SER A 1 111 ? -1.583 27.938 -30.938 1 23.31 111 SER A C 1
ATOM 890 O O . SER A 1 111 ? -2.5 28.766 -31.016 1 23.31 111 SER A O 1
ATOM 892 N N . SER A 1 112 ? -2.236 26.906 -31.141 1 24.31 112 SER A N 1
ATOM 893 C CA . SER A 1 112 ? -3.492 26.969 -30.406 1 24.31 112 SER A CA 1
ATOM 894 C C . SER A 1 112 ? -3.354 27.812 -29.141 1 24.31 112 SER A C 1
ATOM 896 O O . SER A 1 112 ? -2.248 27.984 -28.625 1 24.31 112 SER A O 1
ATOM 898 N N . VAL A 1 113 ? -4.492 28.312 -28.703 1 23 113 VAL A N 1
ATOM 899 C CA . VAL A 1 113 ? -4.609 29.375 -27.703 1 23 113 VAL A CA 1
ATOM 900 C C . VAL A 1 113 ? -3.729 29.047 -26.5 1 23 113 VAL A C 1
ATOM 902 O O . VAL A 1 113 ? -3.74 27.906 -26 1 23 113 VAL A O 1
ATOM 905 N N . ASP A 1 114 ? -2.604 29.578 -26.438 1 25.09 114 ASP A N 1
ATOM 906 C CA . ASP A 1 114 ? -1.827 30.078 -25.312 1 25.09 114 ASP A CA 1
ATOM 907 C C . ASP A 1 114 ? -2.689 30.188 -24.047 1 25.09 114 ASP A C 1
ATOM 909 O O . ASP A 1 114 ? -2.922 31.281 -23.547 1 25.09 114 ASP A O 1
ATOM 913 N N . GLN A 1 115 ? -3.9 29.531 -24.281 1 26.36 115 GLN A N 1
ATOM 914 C CA . GLN A 1 115 ? -4.574 29.766 -23 1 26.36 115 GLN A CA 1
ATOM 915 C C . GLN A 1 115 ? -3.707 29.312 -21.828 1 26.36 115 GLN A C 1
ATOM 917 O O . GLN A 1 115 ? -3.475 28.125 -21.641 1 26.36 115 GLN A O 1
ATOM 922 N N . THR A 1 116 ? -2.633 29.953 -21.781 1 26.64 116 THR A N 1
ATOM 923 C CA . THR A 1 116 ? -2.027 30 -20.453 1 26.64 116 THR A CA 1
ATOM 924 C C . THR A 1 116 ? -3.051 29.641 -19.391 1 26.64 116 THR A C 1
ATOM 926 O O . THR A 1 116 ? -4.141 30.219 -19.344 1 26.64 116 THR A O 1
ATOM 929 N N . PRO A 1 117 ? -3.143 28.312 -19.281 1 30.66 117 PRO A N 1
ATOM 930 C CA . PRO A 1 117 ? -4.133 28.266 -18.203 1 30.66 117 PRO A CA 1
ATOM 931 C C . PRO A 1 117 ? -4.191 29.562 -17.406 1 30.66 117 PRO A C 1
ATOM 933 O O . PRO A 1 117 ? -3.152 30.109 -17.031 1 30.66 117 PRO A O 1
ATOM 936 N N . ASP A 1 118 ? -4.965 30.422 -18.031 1 28.34 118 ASP A N 1
ATOM 937 C CA . ASP A 1 118 ? -5.211 31.672 -17.297 1 28.34 118 ASP A CA 1
ATOM 938 C C . ASP A 1 118 ? -5.227 31.422 -15.789 1 28.34 118 ASP A C 1
ATOM 940 O O . ASP A 1 118 ? -6.172 30.828 -15.258 1 28.34 118 ASP A O 1
ATOM 944 N N . PHE A 1 119 ? -4.086 30.984 -15.445 1 30.19 119 PHE A N 1
ATOM 945 C CA . PHE A 1 119 ? -3.842 31.016 -14.008 1 30.19 119 PHE A CA 1
ATOM 946 C C . PHE A 1 119 ? -4.391 32.312 -13.398 1 30.19 119 PHE A C 1
ATOM 948 O O . PHE A 1 119 ? -4.008 32.688 -12.297 1 30.19 119 PHE A O 1
ATOM 955 N N . SER A 1 120 ? -4.941 33.062 -14.375 1 32.5 120 SER A N 1
ATOM 956 C CA . SER A 1 120 ? -5.574 34.281 -13.891 1 32.5 120 SER A CA 1
ATOM 957 C C . SER A 1 120 ? -6.59 34 -12.789 1 32.5 120 SER A C 1
ATOM 959 O O . SER A 1 120 ? -7.137 34.906 -12.18 1 32.5 120 SER A O 1
ATOM 961 N N . PHE A 1 121 ? -7.191 32.844 -13.094 1 32.59 121 PHE A N 1
ATOM 962 C CA . PHE A 1 121 ? -8.023 32.469 -11.961 1 32.59 121 PHE A CA 1
ATOM 963 C C . PHE A 1 121 ? -7.168 32.25 -10.711 1 32.59 121 PHE A C 1
ATOM 965 O O . PHE A 1 121 ? -7.695 32 -9.633 1 32.59 121 PHE A O 1
ATOM 972 N N . ILE A 1 122 ? -5.973 32.094 -10.898 1 35.25 122 ILE A N 1
ATOM 973 C CA . ILE A 1 122 ? -5.02 32.125 -9.789 1 35.25 122 ILE A CA 1
ATOM 974 C C . ILE A 1 122 ? -5.121 33.438 -9.062 1 35.25 122 ILE A C 1
ATOM 976 O O . ILE A 1 122 ? -4.398 33.688 -8.086 1 35.25 122 ILE A O 1
ATOM 980 N N . ASN A 1 123 ? -5.504 34.375 -9.734 1 35.19 123 ASN A N 1
ATOM 981 C CA . ASN A 1 123 ? -5.395 35.594 -8.953 1 35.19 123 ASN A CA 1
ATOM 982 C C . ASN A 1 123 ? -6.066 35.469 -7.59 1 35.19 123 ASN A C 1
ATOM 984 O O . ASN A 1 123 ? -5.863 36.281 -6.699 1 35.19 123 ASN A O 1
ATOM 988 N N . THR A 1 124 ? -7.406 35.094 -7.559 1 42.94 124 THR A N 1
ATOM 989 C CA . THR A 1 124 ? -7.832 35.094 -6.164 1 42.94 124 THR A CA 1
ATOM 990 C C . THR A 1 124 ? -7.504 33.75 -5.504 1 42.94 124 THR A C 1
ATOM 992 O O . THR A 1 124 ? -8.164 32.75 -5.77 1 42.94 124 THR A O 1
ATOM 995 N N . PRO A 1 125 ? -6.215 33.5 -5.145 1 47.75 125 PRO A N 1
ATOM 996 C CA . PRO A 1 125 ? -5.645 32.281 -4.57 1 47.75 125 PRO A CA 1
ATOM 997 C C . PRO A 1 125 ? -6.645 31.5 -3.715 1 47.75 125 PRO A C 1
ATOM 999 O O . PRO A 1 125 ? -6.391 30.359 -3.348 1 47.75 125 PRO A O 1
ATOM 1002 N N . PHE A 1 126 ? -7.633 32.219 -3.326 1 59.78 126 PHE A N 1
ATOM 1003 C CA . PHE A 1 126 ? -8.477 31.578 -2.322 1 59.78 126 PHE A CA 1
ATOM 1004 C C . PHE A 1 126 ? -9.82 31.172 -2.918 1 59.78 126 PHE A C 1
ATOM 1006 O O . PHE A 1 126 ? -10.852 31.781 -2.602 1 59.78 126 PHE A O 1
ATOM 1013 N N . GLU A 1 127 ? -9.695 30.422 -4.113 1 74.5 127 GLU A N 1
ATOM 1014 C CA . GLU A 1 127 ? -10.992 30.062 -4.684 1 74.5 127 GLU A CA 1
ATOM 1015 C C . GLU A 1 127 ? -11.375 28.641 -4.328 1 74.5 127 GLU A C 1
ATOM 1017 O O . GLU A 1 127 ? -10.57 27.719 -4.496 1 74.5 127 GLU A O 1
ATOM 1022 N N . LEU A 1 128 ? -12.453 28.547 -3.697 1 85.56 128 LEU A N 1
ATOM 1023 C CA . LEU A 1 128 ? -13.094 27.266 -3.42 1 85.56 128 LEU A CA 1
ATOM 1024 C C . LEU A 1 128 ? -13.938 26.812 -4.609 1 85.56 128 LEU A C 1
ATOM 1026 O O . LEU A 1 128 ? -14.562 27.625 -5.285 1 85.56 128 LEU A O 1
ATOM 1030 N N . SER A 1 129 ? -13.891 25.609 -4.973 1 84.31 129 SER A N 1
ATOM 1031 C CA . SER A 1 129 ? -14.742 25.062 -6.023 1 84.31 129 SER A CA 1
ATOM 1032 C C . SER A 1 129 ? -16.219 25.141 -5.637 1 84.31 129 SER A C 1
ATOM 1034 O O . SER A 1 129 ? -16.547 25.203 -4.453 1 84.31 129 SER A O 1
ATOM 1036 N N . PRO A 1 130 ? -17.062 25.156 -6.621 1 83.31 130 PRO A N 1
ATOM 1037 C CA . PRO A 1 130 ? -18.5 25.188 -6.32 1 83.31 130 PRO A CA 1
ATOM 1038 C C . PRO A 1 130 ? -18.953 24 -5.48 1 83.31 130 PRO A C 1
ATOM 1040 O O . PRO A 1 130 ? -19.844 24.141 -4.637 1 83.31 130 PRO A O 1
ATOM 1043 N N . GLU A 1 131 ? -18.359 22.906 -5.742 1 83 131 GLU A N 1
ATOM 1044 C CA . GLU A 1 131 ? -18.719 21.719 -4.977 1 83 131 GLU A CA 1
ATOM 1045 C C . GLU A 1 131 ? -18.344 21.875 -3.504 1 83 131 GLU A C 1
ATOM 1047 O O . GLU A 1 131 ? -19.094 21.469 -2.617 1 83 131 GLU A O 1
ATOM 1052 N N . SER A 1 132 ? -17.219 22.484 -3.312 1 87.12 132 SER A N 1
ATOM 1053 C CA . SER A 1 132 ? -16.781 22.719 -1.942 1 87.12 132 SER A CA 1
ATOM 1054 C C . SER A 1 132 ? -17.688 23.734 -1.243 1 87.12 132 SER A C 1
ATOM 1056 O O . SER A 1 132 ? -18.016 23.562 -0.068 1 87.12 132 SER A O 1
ATOM 1058 N N . ILE A 1 133 ? -18.062 24.703 -1.987 1 87.12 133 ILE A N 1
ATOM 1059 C CA . ILE A 1 133 ? -18.938 25.734 -1.453 1 87.12 133 ILE A CA 1
ATOM 1060 C C . ILE A 1 133 ? -20.281 25.109 -1.069 1 87.12 133 ILE A C 1
ATOM 1062 O O . ILE A 1 133 ? -20.812 25.359 0.015 1 87.12 133 ILE A O 1
ATOM 1066 N N . PHE A 1 134 ? -20.766 24.297 -1.945 1 84.06 134 PHE A N 1
ATOM 1067 C CA . PHE A 1 134 ? -22.031 23.625 -1.693 1 84.06 134 PHE A CA 1
ATOM 1068 C C . PHE A 1 134 ? -21.938 22.75 -0.456 1 84.06 134 PHE A C 1
ATOM 1070 O O . PHE A 1 134 ? -22.859 22.734 0.37 1 84.06 134 PHE A O 1
ATOM 1077 N N . PHE A 1 135 ? -20.953 22.047 -0.273 1 86.88 135 PHE A N 1
ATOM 1078 C CA . PHE A 1 135 ? -20.719 21.188 0.876 1 86.88 135 PHE A CA 1
ATOM 1079 C C . PHE A 1 135 ? -20.734 21.984 2.172 1 86.88 135 PHE A C 1
ATOM 1081 O O . PHE A 1 135 ? -21.422 21.609 3.131 1 86.88 135 PHE A O 1
ATOM 1088 N N . LEU A 1 136 ? -19.984 23.062 2.199 1 89.12 136 LEU A N 1
ATOM 1089 C CA . LEU A 1 136 ? -19.859 23.875 3.398 1 89.12 136 LEU A CA 1
ATOM 1090 C C . LEU A 1 136 ? -21.188 24.547 3.74 1 89.12 136 LEU A C 1
ATOM 1092 O O . LEU A 1 136 ? -21.562 24.625 4.914 1 89.12 136 LEU A O 1
ATOM 1096 N N . ASP A 1 137 ? -21.875 24.984 2.732 1 84.12 137 ASP A N 1
ATOM 1097 C CA . ASP A 1 137 ? -23.188 25.578 2.953 1 84.12 137 ASP A CA 1
ATOM 1098 C C . ASP A 1 137 ? -24.156 24.578 3.566 1 84.12 137 ASP A C 1
ATOM 1100 O O . ASP A 1 137 ? -24.953 24.938 4.441 1 84.12 137 ASP A O 1
ATOM 1104 N N . GLN A 1 138 ? -24.047 23.359 3.111 1 82.56 138 GLN A N 1
ATOM 1105 C CA . GLN A 1 138 ? -24.922 22.312 3.648 1 82.56 138 GLN A CA 1
ATOM 1106 C C . GLN A 1 138 ? -24.609 22.047 5.117 1 82.56 138 GLN A C 1
ATOM 1108 O O . GLN A 1 138 ? -25.516 21.781 5.91 1 82.56 138 GLN A O 1
ATOM 1113 N N . ILE A 1 139 ? -23.391 22.062 5.426 1 84.38 139 ILE A N 1
ATOM 1114 C CA . ILE A 1 139 ? -22.969 21.75 6.781 1 84.38 139 ILE A CA 1
ATOM 1115 C C . ILE A 1 139 ? -23.359 22.875 7.73 1 84.38 139 ILE A C 1
ATOM 1117 O O . ILE A 1 139 ? -23.891 22.625 8.82 1 84.38 139 ILE A O 1
ATOM 1121 N N . PHE A 1 140 ? -23.188 24.125 7.32 1 85.62 140 PHE A N 1
ATOM 1122 C CA . PHE A 1 140 ? -23.297 25.234 8.266 1 85.62 140 PHE A CA 1
ATOM 1123 C C . PHE A 1 140 ? -24.656 25.938 8.125 1 85.62 140 PHE A C 1
ATOM 1125 O O . PHE A 1 140 ? -25.125 26.562 9.078 1 85.62 140 PHE A O 1
ATOM 1132 N N . MET A 1 141 ? -25.25 25.922 6.984 1 77.06 141 MET A N 1
ATOM 1133 C CA . MET A 1 141 ? -26.484 26.641 6.777 1 77.06 141 MET A CA 1
ATOM 1134 C C . MET A 1 141 ? -27.672 25.688 6.711 1 77.06 141 MET A C 1
ATOM 1136 O O . MET A 1 141 ? -28.828 26.109 6.758 1 77.06 141 MET A O 1
ATOM 1140 N N . GLY A 1 142 ? -27.594 24.328 6.832 1 62.09 142 GLY A N 1
ATOM 1141 C CA . GLY A 1 142 ? -28.672 23.328 6.832 1 62.09 142 GLY A CA 1
ATOM 1142 C C . GLY A 1 142 ? -29.203 23.031 5.445 1 62.09 142 GLY A C 1
ATOM 1143 O O . GLY A 1 142 ? -28.984 23.812 4.512 1 62.09 142 GLY A O 1
ATOM 1144 N N . GLY A 1 143 ? -29.516 21.781 4.875 1 52.97 143 GLY A N 1
ATOM 1145 C CA . GLY A 1 143 ? -29.984 21.203 3.627 1 52.97 143 GLY A CA 1
ATOM 1146 C C . GLY A 1 143 ? -31.094 22 2.977 1 52.97 143 GLY A C 1
ATOM 1147 O O . GLY A 1 143 ? -31.516 21.703 1.851 1 52.97 143 GLY A O 1
ATOM 1148 N N . ASP A 1 144 ? -32.062 22.594 3.695 1 42.22 144 ASP A N 1
ATOM 1149 C CA . ASP A 1 144 ? -33.25 23.078 3.021 1 42.22 144 ASP A CA 1
ATOM 1150 C C . ASP A 1 144 ? -32.906 24.234 2.068 1 42.22 144 ASP A C 1
ATOM 1152 O O . ASP A 1 144 ? -33.812 24.906 1.555 1 42.22 144 ASP A O 1
ATOM 1156 N N . HIS A 1 145 ? -31.891 24.672 2.082 1 36.16 145 HIS A N 1
ATOM 1157 C CA . HIS A 1 145 ? -31.703 25.75 1.115 1 36.16 145 HIS A CA 1
ATOM 1158 C C . HIS A 1 145 ? -31.578 25.203 -0.302 1 36.16 145 HIS A C 1
ATOM 1160 O O . HIS A 1 145 ? -30.516 24.75 -0.711 1 36.16 145 HIS A O 1
ATOM 1166 N N . GLU A 1 146 ? -32.625 24.594 -0.876 1 35.09 146 GLU A N 1
ATOM 1167 C CA . GLU A 1 146 ? -32.781 24.516 -2.326 1 35.09 146 GLU A CA 1
ATOM 1168 C C . GLU A 1 146 ? -32.188 25.75 -3.01 1 35.09 146 GLU A C 1
ATOM 1170 O O . GLU A 1 146 ? -32.281 26.859 -2.488 1 35.09 146 GLU A O 1
ATOM 1175 N N . GLY A 1 147 ? -31.344 25.641 -3.885 1 33.03 147 GLY A N 1
ATOM 1176 C CA . GLY A 1 147 ? -30.969 26.688 -4.82 1 33.03 147 GLY A CA 1
ATOM 1177 C C . GLY A 1 147 ? -32.125 27.578 -5.215 1 33.03 147 GLY A C 1
ATOM 1178 O O . GLY A 1 147 ? -32.938 27.203 -6.055 1 33.03 147 GLY A O 1
ATOM 1179 N N . SER A 1 148 ? -32.844 28.219 -4.371 1 28.95 148 SER A N 1
ATOM 1180 C CA . SER A 1 148 ? -33.562 29.312 -4.992 1 28.95 148 SER A CA 1
ATOM 1181 C C . SER A 1 148 ? -32.688 30.109 -5.941 1 28.95 148 SER A C 1
ATOM 1183 O O . SER A 1 148 ? -31.797 30.859 -5.5 1 28.95 148 SER A O 1
ATOM 1185 N N . THR A 1 149 ? -32.281 29.578 -6.988 1 30.09 149 THR A N 1
ATOM 1186 C CA . THR A 1 149 ? -31.969 30.469 -8.102 1 30.09 149 THR A CA 1
ATOM 1187 C C . THR A 1 149 ? -33 31.594 -8.203 1 30.09 149 THR A C 1
ATOM 1189 O O . THR A 1 149 ? -32.906 32.406 -9.125 1 30.09 149 THR A O 1
ATOM 1192 N N . GLU A 1 150 ? -34.281 31.312 -7.816 1 27.36 150 GLU A N 1
ATOM 1193 C CA . GLU A 1 150 ? -35.094 32.5 -8.031 1 27.36 150 GLU A CA 1
ATOM 1194 C C . GLU A 1 150 ? -34.719 33.625 -7.066 1 27.36 150 GLU A C 1
ATOM 1196 O O . GLU A 1 150 ? -34.781 33.469 -5.848 1 27.36 150 GLU A O 1
ATOM 1201 N N . TYR A 1 151 ? -33.75 34.406 -7.48 1 25.23 151 TYR A N 1
ATOM 1202 C CA . TYR A 1 151 ? -33.688 35.781 -6.992 1 25.23 151 TYR A CA 1
ATOM 1203 C C . TYR A 1 151 ? -35.062 36.344 -6.727 1 25.23 151 TYR A C 1
ATOM 1205 O O . TYR A 1 151 ? -35.75 36.781 -7.656 1 25.23 151 TYR A O 1
ATOM 1213 N N . HIS A 1 152 ? -35.844 35.594 -6.023 1 24.09 152 HIS A N 1
ATOM 1214 C CA . HIS A 1 152 ? -37 36.438 -5.734 1 24.09 152 HIS A CA 1
ATOM 1215 C C . HIS A 1 152 ? -36.625 37.781 -5.195 1 24.09 152 HIS A C 1
ATOM 12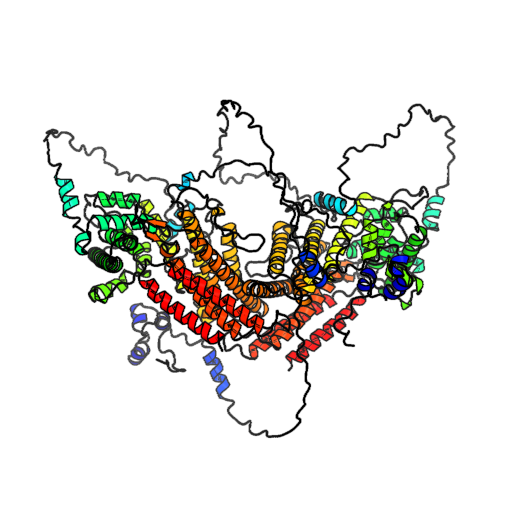17 O O . HIS A 1 152 ? -35.969 37.906 -4.141 1 24.09 152 HIS A O 1
ATOM 1223 N N . GLU A 1 153 ? -36.344 38.719 -6.09 1 25.77 153 GLU A N 1
ATOM 1224 C CA . GLU A 1 153 ? -36.312 40.156 -5.758 1 25.77 153 GLU A CA 1
ATOM 1225 C C . GLU A 1 153 ? -37.469 40.5 -4.793 1 25.77 153 GLU A C 1
ATOM 1227 O O . GLU A 1 153 ? -38.625 40.125 -5.023 1 25.77 153 GLU A O 1
ATOM 1232 N N . PRO A 1 154 ? -37.25 40.406 -3.488 1 24.8 154 PRO A N 1
ATOM 1233 C CA . PRO A 1 154 ? -38.406 40.969 -2.809 1 24.8 154 PRO A CA 1
ATOM 1234 C C . PRO A 1 154 ? -39.125 42 -3.652 1 24.8 154 PRO A C 1
ATOM 1236 O O . PRO A 1 154 ? -38.5 42.969 -4.145 1 24.8 154 PRO A O 1
ATOM 1239 N N . GLN A 1 155 ? -39.969 41.531 -4.488 1 23.64 155 GLN A N 1
ATOM 1240 C CA . GLN A 1 155 ? -40.875 42.469 -5.156 1 23.64 155 GLN A CA 1
ATOM 1241 C C . GLN A 1 155 ? -41.438 43.469 -4.168 1 23.64 155 GLN A C 1
ATOM 1243 O O . GLN A 1 155 ? -42.344 43.125 -3.4 1 23.64 155 GLN A O 1
ATOM 1248 N N . ILE A 1 156 ? -40.562 44.25 -3.404 1 23.66 156 ILE A N 1
ATOM 1249 C CA . ILE A 1 156 ? -41.156 45.5 -2.9 1 23.66 156 ILE A CA 1
ATOM 1250 C C . ILE A 1 156 ? -42.125 46.062 -3.932 1 23.66 156 ILE A C 1
ATOM 1252 O O . ILE A 1 156 ? -41.719 46.406 -5.051 1 23.66 156 ILE A O 1
ATOM 1256 N N . ALA A 1 157 ? -43.219 45.406 -3.967 1 24.28 157 ALA A N 1
ATOM 1257 C CA . ALA A 1 157 ? -44.375 46.062 -4.586 1 24.28 157 ALA A CA 1
ATOM 1258 C C . ALA A 1 157 ? -44.344 47.594 -4.348 1 24.28 157 ALA A C 1
ATOM 1260 O O . ALA A 1 157 ? -44.656 48.031 -3.248 1 24.28 157 ALA A O 1
ATOM 1261 N N . ILE A 1 158 ? -43.281 48.188 -4.922 1 23.48 158 ILE A N 1
ATOM 1262 C CA . ILE A 1 158 ? -43.344 49.656 -5.02 1 23.48 158 ILE A CA 1
ATOM 1263 C C . ILE A 1 158 ? -44.688 50.031 -5.617 1 23.48 158 ILE A C 1
ATOM 1265 O O . ILE A 1 158 ? -45.031 49.656 -6.734 1 23.48 158 ILE A O 1
ATOM 1269 N N . ASP A 1 159 ? -45.719 50 -4.77 1 23.06 159 ASP A N 1
ATOM 1270 C CA . ASP A 1 159 ? -46.938 50.719 -5.203 1 23.06 159 ASP A CA 1
ATOM 1271 C C . ASP A 1 159 ? -46.594 51.906 -6.09 1 23.06 159 ASP A C 1
ATOM 1273 O O . ASP A 1 159 ? -45.719 52.719 -5.738 1 23.06 159 ASP A O 1
ATOM 1277 N N . PRO A 1 160 ? -46.812 51.688 -7.449 1 24.91 160 PRO A N 1
ATOM 1278 C CA . PRO A 1 160 ? -46.438 52.719 -8.43 1 24.91 160 PRO A CA 1
ATOM 1279 C C . PRO A 1 160 ? -46.75 54.125 -7.969 1 24.91 160 PRO A C 1
ATOM 1281 O O . PRO A 1 160 ? -46.125 55.094 -8.406 1 24.91 160 PRO A O 1
ATOM 1284 N N . ASP A 1 161 ? -48 54.156 -7.441 1 24.06 161 ASP A N 1
ATOM 1285 C CA . ASP A 1 161 ? -48.656 55.469 -7.457 1 24.06 161 ASP A CA 1
ATOM 1286 C C . ASP A 1 161 ? -48.031 56.406 -6.422 1 24.06 161 ASP A C 1
ATOM 1288 O O . ASP A 1 161 ? -48.594 57.469 -6.145 1 24.06 161 ASP A O 1
ATOM 1292 N N . LEU A 1 162 ? -47.5 55.719 -5.34 1 21.88 162 LEU A N 1
ATOM 1293 C CA . LEU A 1 162 ? -47.219 56.781 -4.367 1 21.88 162 LEU A CA 1
ATOM 1294 C C . LEU A 1 162 ? -46.219 57.781 -4.918 1 21.88 162 LEU A C 1
ATOM 1296 O O . LEU A 1 162 ? -45.062 57.438 -5.16 1 21.88 162 LEU A O 1
ATOM 1300 N N . GLN A 1 163 ? -46.688 58.656 -5.766 1 20.97 163 GLN A N 1
ATOM 1301 C CA . GLN A 1 163 ? -46.156 59.875 -6.406 1 20.97 163 GLN A CA 1
ATOM 1302 C C . GLN A 1 163 ? -45.281 60.656 -5.441 1 20.97 163 GLN A C 1
ATOM 1304 O O . GLN A 1 163 ? -45.781 61.219 -4.465 1 20.97 163 GLN A O 1
ATOM 1309 N N . LEU A 1 164 ? -44.25 59.938 -4.906 1 21.34 164 LEU A N 1
ATOM 1310 C CA . LEU A 1 164 ? -43.562 60.781 -3.971 1 21.34 164 LEU A CA 1
ATOM 1311 C C . LEU A 1 164 ? -43.312 62.188 -4.582 1 21.34 164 LEU A C 1
ATOM 1313 O O . LEU A 1 164 ? -42.938 62.281 -5.742 1 21.34 164 LEU A O 1
ATOM 1317 N N . PRO A 1 165 ? -44.031 63.125 -4.086 1 21.8 165 PRO A N 1
ATOM 1318 C CA . PRO A 1 165 ? -44 64.5 -4.648 1 21.8 165 PRO A CA 1
ATOM 1319 C C . PRO A 1 165 ? -42.594 65 -4.902 1 21.8 165 PRO A C 1
ATOM 1321 O O . PRO A 1 165 ? -41.688 64.688 -4.098 1 21.8 165 PRO A O 1
ATOM 1324 N N . VAL A 1 166 ? -42.125 64.938 -6.184 1 22.48 166 VAL A N 1
ATOM 1325 C CA . VAL A 1 166 ? -40.875 65.312 -6.824 1 22.48 166 VAL A CA 1
ATOM 1326 C C . VAL A 1 166 ? -40.531 66.75 -6.348 1 22.48 166 VAL A C 1
ATOM 1328 O O . VAL A 1 166 ? -39.531 67.312 -6.812 1 22.48 166 VAL A O 1
ATOM 1331 N N . GLY A 1 167 ? -41.531 67.438 -5.75 1 18.77 167 GLY A N 1
ATOM 1332 C CA . GLY A 1 167 ? -41.406 68.812 -6.102 1 18.77 167 GLY A CA 1
ATOM 1333 C C . GLY A 1 167 ? -40.156 69.5 -5.559 1 18.77 167 GLY A C 1
ATOM 1334 O O . GLY A 1 167 ? -39.75 70.562 -6 1 18.77 167 GLY A O 1
ATOM 1335 N N . GLY A 1 168 ? -39.875 69.188 -4.262 1 19.31 168 GLY A N 1
ATOM 1336 C CA . GLY A 1 168 ? -39.438 70.5 -3.725 1 19.31 168 GLY A CA 1
ATOM 1337 C C . GLY A 1 168 ? -38.125 70.938 -4.316 1 19.31 168 GLY A C 1
ATOM 1338 O O . GLY A 1 168 ? -37.406 70.188 -4.945 1 19.31 168 GLY A O 1
ATOM 1339 N N . GLU A 1 169 ? -37.875 72.312 -4.363 1 20.69 169 GLU A N 1
ATOM 1340 C CA . GLU A 1 169 ? -36.875 73.312 -4.848 1 20.69 169 GLU A CA 1
ATOM 1341 C C . GLU A 1 169 ? -35.469 72.875 -4.426 1 20.69 169 GLU A C 1
ATOM 1343 O O . GLU A 1 169 ? -35.25 72.438 -3.309 1 20.69 169 GLU A O 1
ATOM 1348 N N . GLN A 1 170 ? -34.625 72.562 -5.461 1 20.67 170 GLN A N 1
ATOM 1349 C CA . GLN A 1 170 ? -33.219 72.188 -5.625 1 20.67 170 GLN A CA 1
ATOM 1350 C C . GLN A 1 170 ? -32.312 73.125 -4.848 1 20.67 170 GLN A C 1
ATOM 1352 O O . GLN A 1 170 ? -31.672 74 -5.434 1 20.67 170 GLN A O 1
ATOM 1357 N N . THR A 1 171 ? -32.75 73.75 -3.771 1 20.7 171 THR A N 1
ATOM 1358 C CA . THR A 1 171 ? -31.812 74.812 -3.416 1 20.7 171 THR A CA 1
ATOM 1359 C C . THR A 1 171 ? -30.422 74.25 -3.186 1 20.7 171 THR A C 1
ATOM 1361 O O . THR A 1 171 ? -30.281 73.188 -2.648 1 20.7 171 THR A O 1
ATOM 1364 N N . SER A 1 172 ? -29.438 74.688 -4.02 1 21.05 172 SER A N 1
ATOM 1365 C CA . SER A 1 172 ? -28.016 74.5 -4.246 1 21.05 172 SER A CA 1
ATOM 1366 C C . SER A 1 172 ? -27.234 74.562 -2.939 1 21.05 172 SER A C 1
ATOM 1368 O O . SER A 1 172 ? -26.656 75.625 -2.621 1 21.05 172 SER A O 1
ATOM 1370 N N . ARG A 1 173 ? -27.828 74.375 -1.759 1 23.22 173 ARG A N 1
ATOM 1371 C CA . ARG A 1 173 ? -26.953 74.875 -0.692 1 23.22 173 ARG A CA 1
ATOM 1372 C C . ARG A 1 173 ? -25.641 74.062 -0.677 1 23.22 173 ARG A C 1
ATOM 1374 O O . ARG A 1 173 ? -25.625 72.875 -0.878 1 23.22 173 ARG A O 1
ATOM 1381 N N . ASN A 1 174 ? -24.547 74.75 -0.996 1 23.31 174 ASN A N 1
ATOM 1382 C CA . ASN A 1 174 ? -23.094 74.625 -0.975 1 23.31 174 ASN A CA 1
ATOM 1383 C C . ASN A 1 174 ? -22.625 73.875 0.263 1 23.31 174 ASN A C 1
ATOM 1385 O O . ASN A 1 174 ? -22.609 74.438 1.363 1 23.31 174 ASN A O 1
ATOM 1389 N N . THR A 1 175 ? -23.281 72.688 0.509 1 22.52 175 THR A N 1
ATOM 1390 C CA . THR A 1 175 ? -23.078 72.125 1.82 1 22.52 175 THR A CA 1
ATOM 1391 C C . THR A 1 175 ? -21.609 71.75 2.035 1 22.52 175 THR A C 1
ATOM 1393 O O . THR A 1 175 ? -21.031 70.938 1.296 1 22.52 175 THR A O 1
ATOM 1396 N N . GLU A 1 176 ? -20.75 72.75 2.463 1 25.03 176 GLU A N 1
ATOM 1397 C CA . GLU A 1 176 ? -19.359 72.75 2.91 1 25.03 176 GLU A CA 1
ATOM 1398 C C . GLU A 1 176 ? -19.062 71.625 3.863 1 25.03 176 GLU A C 1
ATOM 1400 O O . GLU A 1 176 ? -18.031 71.562 4.527 1 25.03 176 GLU A O 1
ATOM 1405 N N . GLY A 1 177 ? -20.125 70.75 4.066 1 25.42 177 GLY A N 1
ATOM 1406 C CA . GLY A 1 177 ? -20 69.812 5.191 1 25.42 177 GLY A CA 1
ATOM 1407 C C . GLY A 1 177 ? -18.953 68.75 4.969 1 25.42 177 GLY A C 1
ATOM 1408 O O . GLY A 1 177 ? -19.266 67.562 4.906 1 25.42 177 GLY A O 1
ATOM 1409 N N . GLY A 1 178 ? -18.062 69.062 4.035 1 27.44 178 GLY A N 1
ATOM 1410 C CA . GLY A 1 178 ? -17.047 68.062 3.67 1 27.44 178 GLY A CA 1
ATOM 1411 C C . GLY A 1 178 ? -16.375 67.438 4.871 1 27.44 178 GLY A C 1
ATOM 1412 O O . GLY A 1 178 ? -15.641 66.438 4.73 1 27.44 178 GLY A O 1
ATOM 1413 N N . SER A 1 179 ? -16.172 68.375 5.852 1 29.81 179 SER A N 1
ATOM 1414 C CA . SER A 1 179 ? -15.164 68.062 6.879 1 29.81 179 SER A CA 1
ATOM 1415 C C . SER A 1 179 ? -15.609 66.938 7.777 1 29.81 179 SER A C 1
ATOM 1417 O O . SER A 1 179 ? -14.852 66.5 8.648 1 29.81 179 SER A O 1
ATOM 1419 N N . SER A 1 180 ? -16.969 66.75 7.824 1 27.98 180 SER A N 1
ATOM 1420 C CA . SER A 1 180 ? -17.422 65.938 8.977 1 27.98 180 SER A CA 1
ATOM 1421 C C . SER A 1 180 ? -17.172 64.5 8.773 1 27.98 180 SER A C 1
ATOM 1423 O O . SER A 1 180 ? -17.281 63.688 9.719 1 27.98 180 SER A O 1
ATOM 1425 N N . ALA A 1 181 ? -17.281 64 7.645 1 31.72 181 ALA A N 1
ATOM 1426 C CA . ALA A 1 181 ? -17.125 62.562 7.441 1 31.72 181 ALA A CA 1
ATOM 1427 C C . ALA A 1 181 ? -15.695 62.125 7.742 1 31.72 181 ALA A C 1
ATOM 1429 O O . ALA A 1 181 ? -15.469 60.969 8.133 1 31.72 181 ALA A O 1
ATOM 1430 N N . GLU A 1 182 ? -14.734 62.938 7.301 1 33.06 182 GLU A N 1
ATOM 1431 C CA . GLU A 1 182 ? -13.352 62.656 7.672 1 33.06 182 GLU A CA 1
ATOM 1432 C C . GLU A 1 182 ? -13.172 62.719 9.188 1 33.06 182 GLU A C 1
ATOM 1434 O O . GLU A 1 182 ? -12.242 62.094 9.727 1 33.06 182 GLU A O 1
ATOM 1439 N N . ALA A 1 183 ? -13.906 63.594 9.961 1 32.47 183 ALA A N 1
ATOM 1440 C CA . ALA A 1 183 ? -13.812 63.812 11.406 1 32.47 183 ALA A CA 1
ATOM 1441 C C . ALA A 1 183 ? -14.445 62.656 12.172 1 32.47 183 ALA A C 1
ATOM 1443 O O . ALA A 1 183 ? -13.969 62.281 13.242 1 32.47 183 ALA A O 1
ATOM 1444 N N . LEU A 1 184 ? -15.625 62.219 11.773 1 31.72 184 LEU A N 1
ATOM 1445 C CA . LEU A 1 184 ? -16.234 61.094 12.492 1 31.72 184 LEU A CA 1
ATOM 1446 C C . LEU A 1 184 ? -15.492 59.812 12.195 1 31.72 184 LEU A C 1
ATOM 1448 O O . LEU A 1 184 ? -15.414 58.906 13.047 1 31.72 184 LEU A O 1
ATOM 1452 N N . ALA A 1 185 ? -15.203 59.406 11.016 1 36.22 185 ALA A N 1
ATOM 1453 C CA . ALA A 1 185 ? -14.383 58.25 10.711 1 36.22 185 ALA A CA 1
ATOM 1454 C C . ALA A 1 185 ? -13.008 58.344 11.359 1 36.22 185 ALA A C 1
ATOM 1456 O O . ALA A 1 185 ? -12.398 57.344 11.711 1 36.22 185 ALA A O 1
ATOM 1457 N N . GLY A 1 186 ? -12.391 59.469 11.359 1 35.31 186 GLY A N 1
ATOM 1458 C CA . GLY A 1 186 ? -11.188 59.875 12.086 1 35.31 186 GLY A CA 1
ATOM 1459 C C . GLY A 1 186 ? -11.375 59.875 13.594 1 35.31 186 GLY A C 1
ATOM 1460 O O . GLY A 1 186 ? -10.398 59.875 14.344 1 35.31 186 GLY A O 1
ATOM 1461 N N . SER A 1 187 ? -12.461 60.469 14.102 1 36.72 187 SER A N 1
ATOM 1462 C CA . SER A 1 187 ? -12.609 60.719 15.539 1 36.72 187 SER A CA 1
ATOM 1463 C C . SER A 1 187 ? -12.789 59.406 16.297 1 36.72 187 SER A C 1
ATOM 1465 O O . SER A 1 187 ? -12.219 59.219 17.375 1 36.72 187 SER A O 1
ATOM 1467 N N . ALA A 1 188 ? -13.969 58.719 16.016 1 39.03 188 ALA A N 1
ATOM 1468 C CA . ALA A 1 188 ? -14.312 57.594 16.906 1 39.03 188 ALA A CA 1
ATOM 1469 C C . ALA A 1 188 ? -13.367 56.438 16.688 1 39.03 188 ALA A C 1
ATOM 1471 O O . ALA A 1 188 ? -13.445 55.438 17.406 1 39.03 188 ALA A O 1
ATOM 1472 N N . HIS A 1 189 ? -13.109 56.094 15.383 1 45.22 189 HIS A N 1
ATOM 1473 C CA . HIS A 1 189 ? -12.117 55.031 15.328 1 45.22 189 HIS A CA 1
ATOM 1474 C C . HIS A 1 189 ? -10.844 55.406 16.078 1 45.22 189 HIS A C 1
ATOM 1476 O O . HIS A 1 189 ? -10.062 56.219 15.578 1 45.22 189 HIS A O 1
ATOM 1482 N N . GLN A 1 190 ? -10.961 55.781 17.203 1 51.5 190 GLN A N 1
ATOM 1483 C CA . GLN A 1 190 ? -9.961 55.844 18.266 1 51.5 190 GLN A CA 1
ATOM 1484 C C . GLN A 1 190 ? -8.68 55.125 17.875 1 51.5 190 GLN A C 1
ATOM 1486 O O . GLN A 1 190 ? -8.719 54.094 17.219 1 51.5 190 GLN A O 1
ATOM 1491 N N . LYS A 1 191 ? -7.531 55.875 17.672 1 76.69 191 LYS A N 1
ATOM 1492 C CA . LYS A 1 191 ? -6.156 55.469 17.406 1 76.69 191 LYS A CA 1
ATOM 1493 C C . LYS A 1 191 ? -5.848 54.125 18.078 1 76.69 191 LYS A C 1
ATOM 1495 O O . LYS A 1 191 ? -5.316 54.094 19.188 1 76.69 191 LYS A O 1
ATOM 1500 N N . LEU A 1 192 ? -6.363 53.094 17.438 1 83.12 192 LEU A N 1
ATOM 1501 C CA . LEU A 1 192 ? -6.262 51.75 17.969 1 83.12 192 LEU A CA 1
ATOM 1502 C C . LEU A 1 192 ? -4.816 51.406 18.328 1 83.12 192 LEU A C 1
ATOM 1504 O O . LEU A 1 192 ? -4.57 50.594 19.234 1 83.12 192 LEU A O 1
ATOM 1508 N N . TRP A 1 193 ? -3.906 52.125 17.625 1 87.69 193 TRP A N 1
ATOM 1509 C CA . TRP A 1 193 ? -2.5 51.812 17.859 1 87.69 193 TRP A CA 1
ATOM 1510 C C . TRP A 1 193 ? -1.979 52.469 19.125 1 87.69 193 TRP A C 1
ATOM 1512 O O . TRP A 1 193 ? -1.006 52 19.719 1 87.69 193 TRP A O 1
ATOM 1522 N N . VAL A 1 194 ? -2.707 53.5 19.562 1 85.38 194 VAL A N 1
ATOM 1523 C CA . VAL A 1 194 ? -2.242 54.281 20.703 1 85.38 194 VAL A CA 1
ATOM 1524 C C . VAL A 1 194 ? -2.348 53.469 21.984 1 85.38 194 VAL A C 1
ATOM 1526 O O . VAL A 1 194 ? -1.486 53.562 22.859 1 85.38 194 VAL A O 1
ATOM 1529 N N . GLU A 1 195 ? -3.297 52.688 22.062 1 83.44 195 GLU A N 1
ATOM 1530 C CA . GLU A 1 195 ? -3.535 51.875 23.266 1 83.44 195 GLU A CA 1
ATOM 1531 C C . GLU A 1 195 ? -2.426 50.844 23.484 1 83.44 195 GLU A C 1
ATOM 1533 O O . GLU A 1 195 ? -2.188 50.438 24.609 1 83.44 195 GLU A O 1
ATOM 1538 N N . CYS A 1 196 ? -1.751 50.469 22.453 1 87 196 CYS A N 1
ATOM 1539 C CA . CYS A 1 196 ? -0.674 49.5 22.562 1 87 196 CYS A CA 1
ATOM 1540 C C . CYS A 1 196 ? 0.685 50.156 22.359 1 87 196 CYS A C 1
ATOM 1542 O O . CYS A 1 196 ? 1.675 49.469 22.078 1 87 196 CYS A O 1
ATOM 1544 N N . ASN A 1 197 ? 0.708 51.469 22.5 1 84.81 197 ASN A N 1
ATOM 1545 C CA . ASN A 1 197 ? 1.933 52.25 22.359 1 84.81 197 ASN A CA 1
ATOM 1546 C C . ASN A 1 197 ? 2.613 51.969 21.016 1 84.81 197 ASN A C 1
ATOM 1548 O O . ASN A 1 197 ? 3.828 51.781 20.969 1 84.81 197 ASN A O 1
ATOM 1552 N N . LEU A 1 198 ? 1.756 51.844 20.016 1 90.5 198 LEU A N 1
ATOM 1553 C CA . LEU A 1 198 ? 2.281 51.688 18.656 1 90.5 198 LEU A CA 1
ATOM 1554 C C . LEU A 1 198 ? 2.127 52.969 17.844 1 90.5 198 LEU A C 1
ATOM 1556 O O . LEU A 1 198 ? 1.3 53.812 18.172 1 90.5 198 LEU A O 1
ATOM 1560 N N . ASN A 1 199 ? 3.055 53.125 16.984 1 89.44 199 ASN A N 1
ATOM 1561 C CA . ASN A 1 199 ? 2.854 54.219 16.016 1 89.44 199 ASN A CA 1
ATOM 1562 C C . ASN A 1 199 ? 2.037 53.719 14.812 1 89.44 199 ASN A C 1
ATOM 1564 O O . ASN A 1 199 ? 1.907 52.531 14.586 1 89.44 199 ASN A O 1
ATOM 1568 N N . LYS A 1 200 ? 1.488 54.625 14.148 1 90.5 200 LYS A N 1
ATOM 1569 C CA . LYS A 1 200 ? 0.601 54.312 13.031 1 90.5 200 LYS A CA 1
ATOM 1570 C C . LYS A 1 200 ? 1.335 53.531 11.953 1 90.5 200 LYS A C 1
ATOM 1572 O O . LYS A 1 200 ? 0.782 52.594 11.375 1 90.5 200 LYS A O 1
ATOM 1577 N N . THR A 1 201 ? 2.551 53.844 11.703 1 89.25 201 THR A N 1
ATOM 1578 C CA . THR A 1 201 ? 3.33 53.219 10.656 1 89.25 201 THR A CA 1
ATOM 1579 C C . THR A 1 201 ? 3.547 51.719 10.984 1 89.25 201 THR A C 1
ATOM 1581 O O . THR A 1 201 ? 3.389 50.875 10.117 1 89.25 201 THR A O 1
ATOM 1584 N N . THR A 1 202 ? 3.838 51.469 12.211 1 91.38 202 THR A N 1
ATOM 1585 C CA . THR A 1 202 ? 4.055 50.094 12.648 1 91.38 202 THR A CA 1
ATOM 1586 C C . THR A 1 202 ? 2.746 49.312 12.648 1 91.38 202 THR A C 1
ATOM 1588 O O . THR A 1 202 ? 2.725 48.125 12.305 1 91.38 202 THR A O 1
ATOM 1591 N N . PHE A 1 203 ? 1.771 49.969 13.062 1 94.25 203 PHE A N 1
ATOM 1592 C CA . PHE A 1 203 ? 0.458 49.344 13.094 1 94.25 203 PHE A CA 1
ATOM 1593 C C . PHE A 1 203 ? 0.001 48.969 11.695 1 94.25 203 PHE A C 1
ATOM 1595 O O . PHE A 1 203 ? -0.46 47.844 11.469 1 94.25 203 PHE A O 1
ATOM 1602 N N . ASP A 1 204 ? 0.162 49.875 10.766 1 92.56 204 ASP A N 1
ATOM 1603 C CA . ASP A 1 204 ? -0.2 49.594 9.375 1 92.56 204 ASP A CA 1
ATOM 1604 C C . ASP A 1 204 ? 0.668 48.469 8.789 1 92.56 204 ASP A C 1
ATOM 1606 O O . ASP A 1 204 ? 0.183 47.656 8.023 1 92.56 204 ASP A O 1
ATOM 1610 N N . ALA A 1 205 ? 1.882 48.5 9.172 1 92.5 205 ALA A N 1
ATOM 1611 C CA . ALA A 1 205 ? 2.787 47.438 8.703 1 92.5 205 ALA A CA 1
ATOM 1612 C C . ALA A 1 205 ? 2.363 46.062 9.234 1 92.5 205 ALA A C 1
ATOM 1614 O O . ALA A 1 205 ? 2.49 45.062 8.539 1 92.5 205 ALA A O 1
ATOM 1615 N N . ALA A 1 206 ? 1.917 46.062 10.438 1 95.06 206 ALA A N 1
ATOM 1616 C CA . ALA A 1 206 ? 1.446 44.812 11.039 1 95.06 206 ALA A CA 1
ATOM 1617 C C . ALA A 1 206 ? 0.22 44.281 10.305 1 95.06 206 ALA A C 1
ATOM 1619 O O . ALA A 1 206 ? 0.108 43.094 10.062 1 95.06 206 ALA A O 1
ATOM 1620 N N . LEU A 1 207 ? -0.707 45.156 9.945 1 95.94 207 LEU A N 1
ATOM 1621 C CA . LEU A 1 207 ? -1.896 44.719 9.211 1 95.94 207 LEU A CA 1
ATOM 1622 C C . LEU A 1 207 ? -1.519 44.156 7.852 1 95.94 207 LEU A C 1
ATOM 1624 O O . LEU A 1 207 ? -2.039 43.094 7.461 1 95.94 207 LEU A O 1
ATOM 1628 N N . HIS A 1 208 ? -0.604 44.75 7.18 1 93.5 208 HIS A N 1
ATOM 1629 C CA . HIS A 1 208 ? -0.169 44.281 5.875 1 93.5 208 HIS A CA 1
ATOM 1630 C C . HIS A 1 208 ? 0.59 42.938 6.004 1 93.5 208 HIS A C 1
ATOM 1632 O O . HIS A 1 208 ? 0.428 42.062 5.176 1 93.5 208 HIS A O 1
ATOM 1638 N N . ALA A 1 209 ? 1.353 42.844 7.047 1 93.12 209 ALA A N 1
ATOM 1639 C CA . ALA A 1 209 ? 2.166 41.656 7.254 1 93.12 209 ALA A CA 1
ATOM 1640 C C . ALA A 1 209 ? 1.287 40.438 7.48 1 93.12 209 ALA A C 1
ATOM 1642 O O . ALA A 1 209 ? 1.65 39.312 7.09 1 93.12 209 ALA A O 1
ATOM 1643 N N . TYR A 1 210 ? 0.183 40.656 8.07 1 95 210 TYR A N 1
ATOM 1644 C CA . TYR A 1 210 ? -0.743 39.531 8.266 1 95 210 TYR A CA 1
ATOM 1645 C C . TYR A 1 210 ? -1.146 38.938 6.926 1 95 210 TYR A C 1
ATOM 1647 O O . TYR A 1 210 ? -1.099 37.688 6.754 1 95 210 TYR A O 1
ATOM 1655 N N . PHE A 1 211 ? -1.51 39.719 5.961 1 93.31 211 PHE A N 1
ATOM 1656 C CA . PHE A 1 211 ? -2.023 39.25 4.688 1 93.31 211 PHE A CA 1
ATOM 1657 C C . PHE A 1 211 ? -0.888 38.75 3.801 1 93.31 211 PHE A C 1
ATOM 1659 O O . PHE A 1 211 ? -1.061 37.781 3.035 1 93.31 211 PHE A O 1
ATOM 1666 N N . ASP A 1 212 ? 0.264 39.25 4.008 1 89.31 212 ASP A N 1
ATOM 1667 C CA . ASP A 1 212 ? 1.399 38.906 3.168 1 89.31 212 ASP A CA 1
ATOM 1668 C C . ASP A 1 212 ? 2.027 37.594 3.639 1 89.31 212 ASP A C 1
ATOM 1670 O O . ASP A 1 212 ? 2.582 36.844 2.834 1 89.31 212 ASP A O 1
ATOM 1674 N N . LEU A 1 213 ? 1.844 37.312 4.957 1 91.94 213 LEU A N 1
ATOM 1675 C CA . LEU A 1 213 ? 2.666 36.25 5.48 1 91.94 213 LEU A CA 1
ATOM 1676 C C . LEU A 1 213 ? 1.835 35.281 6.344 1 91.94 213 LEU A C 1
ATOM 1678 O O . LEU A 1 213 ? 1.845 34.094 6.129 1 91.94 213 LEU A O 1
ATOM 1682 N N . ALA A 1 214 ? 1.081 35.812 7.254 1 90.75 214 ALA A N 1
ATOM 1683 C CA . ALA A 1 214 ? 0.397 35 8.234 1 90.75 214 ALA A CA 1
ATOM 1684 C C . ALA A 1 214 ? -0.845 34.344 7.633 1 90.75 214 ALA A C 1
ATOM 1686 O O . ALA A 1 214 ? -1.21 33.219 8.008 1 90.75 214 ALA A O 1
ATOM 1687 N N . ALA A 1 215 ? -1.465 34.969 6.75 1 91.75 215 ALA A N 1
ATOM 1688 C CA . ALA A 1 215 ? -2.754 34.531 6.246 1 91.75 215 ALA A CA 1
ATOM 1689 C C . ALA A 1 215 ? -2.572 33.562 5.066 1 91.75 215 ALA A C 1
ATOM 1691 O O . ALA A 1 215 ? -3.502 32.844 4.688 1 91.75 215 ALA A O 1
ATOM 1692 N N . VAL A 1 216 ? -1.417 33.469 4.566 1 87 216 VAL A N 1
ATOM 1693 C CA . VAL A 1 216 ? -1.178 32.75 3.311 1 87 216 VAL A CA 1
ATOM 1694 C C . VAL A 1 216 ? -1.396 31.266 3.508 1 87 216 VAL A C 1
ATOM 1696 O O . VAL A 1 216 ? -1.874 30.578 2.604 1 87 216 VAL A O 1
ATOM 1699 N N . HIS A 1 217 ? -1.153 30.75 4.652 1 88 217 HIS A N 1
ATOM 1700 C CA . HIS A 1 217 ? -1.237 29.312 4.859 1 88 217 HIS A CA 1
ATOM 1701 C C . HIS A 1 217 ? -2.666 28.875 5.176 1 88 217 HIS A C 1
ATOM 1703 O O . HIS A 1 217 ? -3.109 27.812 4.738 1 88 217 HIS A O 1
ATOM 1709 N N . LEU A 1 218 ? -3.338 29.672 6 1 89.56 218 LEU A N 1
ATOM 1710 C CA . LEU A 1 218 ? -4.73 29.391 6.332 1 89.56 218 LEU A CA 1
ATOM 1711 C C . LEU A 1 218 ? -5.543 30.688 6.391 1 89.56 218 LEU A C 1
ATOM 1713 O O . LEU A 1 218 ? -5.77 31.234 7.473 1 89.56 218 LEU A O 1
ATOM 1717 N N . PRO A 1 219 ? -6 31.031 5.27 1 92.19 219 PRO A N 1
ATOM 1718 C CA . PRO A 1 219 ? -6.707 32.312 5.227 1 92.19 219 PRO A CA 1
ATOM 1719 C C . PRO A 1 219 ? -8.047 32.281 5.961 1 92.19 219 PRO A C 1
ATOM 1721 O O . PRO A 1 219 ? -8.773 31.281 5.875 1 92.19 219 PRO A O 1
ATOM 1724 N N . VAL A 1 220 ? -8.312 33.281 6.699 1 93.81 220 VAL A N 1
ATOM 1725 C CA . VAL A 1 220 ? -9.578 33.438 7.422 1 93.81 220 VAL A CA 1
ATOM 1726 C C . VAL A 1 220 ? -10.391 34.562 6.828 1 93.81 220 VAL A C 1
ATOM 1728 O O . VAL A 1 220 ? -11.625 34.531 6.836 1 93.81 220 VAL A O 1
ATOM 1731 N N . ILE A 1 221 ? -9.711 35.594 6.379 1 93.5 221 ILE A N 1
ATOM 1732 C CA . ILE A 1 221 ? -10.375 36.781 5.859 1 93.5 221 ILE A CA 1
ATOM 1733 C C . ILE A 1 221 ? -9.758 37.188 4.523 1 93.5 221 ILE A C 1
ATOM 1735 O O . ILE A 1 221 ? -8.555 37 4.312 1 93.5 221 ILE A O 1
ATOM 1739 N N . MET A 1 222 ? -10.617 37.75 3.699 1 92.31 222 MET A N 1
ATOM 1740 C CA . MET A 1 222 ? -10.148 38.25 2.404 1 92.31 222 MET A CA 1
ATOM 1741 C C . MET A 1 222 ? -9.484 39.625 2.539 1 92.31 222 MET A C 1
ATOM 1743 O O . MET A 1 222 ? -10.047 40.531 3.154 1 92.31 222 MET A O 1
ATOM 1747 N N . GLU A 1 223 ? -8.391 39.781 1.922 1 93.25 223 GLU A N 1
ATOM 1748 C CA . GLU A 1 223 ? -7.598 41 2.074 1 93.25 223 GLU A CA 1
ATOM 1749 C C . GLU A 1 223 ? -8.328 42.219 1.509 1 93.25 223 GLU A C 1
ATOM 1751 O O . GLU A 1 223 ? -8.406 43.25 2.158 1 93.25 223 GLU A O 1
ATOM 1756 N N . ASP A 1 224 ? -8.805 42.031 0.286 1 91.62 224 ASP A N 1
ATOM 1757 C CA . ASP A 1 224 ? -9.461 43.156 -0.376 1 91.62 224 ASP A CA 1
ATOM 1758 C C . ASP A 1 224 ? -10.688 43.594 0.405 1 91.62 224 ASP A C 1
ATOM 1760 O O . ASP A 1 224 ? -10.914 44.812 0.57 1 91.62 224 ASP A O 1
ATOM 1764 N N . ALA A 1 225 ? -11.438 42.688 0.924 1 92.5 225 ALA A N 1
ATOM 1765 C CA . ALA A 1 225 ? -12.625 43 1.712 1 92.5 225 ALA A CA 1
ATOM 1766 C C . ALA A 1 225 ? -12.25 43.688 3.021 1 92.5 225 ALA A C 1
ATOM 1768 O O . ALA A 1 225 ? -12.922 44.594 3.465 1 92.5 225 ALA A O 1
ATOM 1769 N N . PHE A 1 226 ? -11.219 43.281 3.621 1 94.75 226 PHE A N 1
ATOM 1770 C CA . PHE A 1 226 ? -10.75 43.875 4.867 1 94.75 226 PHE A CA 1
ATOM 1771 C C . PHE A 1 226 ? -10.391 45.344 4.668 1 94.75 226 PHE A C 1
ATOM 1773 O O . PHE A 1 226 ? -10.812 46.219 5.434 1 94.75 226 PHE A O 1
ATOM 1780 N N . TRP A 1 227 ? -9.609 45.625 3.672 1 95 227 TRP A N 1
ATOM 1781 C CA . TRP A 1 227 ? -9.125 46.969 3.453 1 95 227 TRP A CA 1
ATOM 1782 C C . TRP A 1 227 ? -10.273 47.906 3.092 1 95 227 TRP A C 1
ATOM 1784 O O . TRP A 1 227 ? -10.289 49.062 3.508 1 95 227 TRP A O 1
ATOM 1794 N N . LYS A 1 228 ? -11.172 47.406 2.316 1 92.25 228 LYS A N 1
ATOM 1795 C CA . LYS A 1 228 ? -12.344 48.219 1.985 1 92.25 228 LYS A CA 1
ATOM 1796 C C . LYS A 1 228 ? -13.094 48.625 3.244 1 92.25 228 LYS A C 1
ATOM 1798 O O . LYS A 1 228 ? -13.453 49.781 3.396 1 92.25 228 LYS A O 1
ATOM 1803 N N . ASP A 1 229 ? -13.289 47.75 4.109 1 93.25 229 ASP A N 1
ATOM 1804 C CA . ASP A 1 229 ? -14.016 48.031 5.34 1 93.25 229 ASP A CA 1
ATOM 1805 C C . ASP A 1 229 ? -13.172 48.844 6.305 1 93.25 229 ASP A C 1
ATOM 1807 O O . ASP A 1 229 ? -13.688 49.719 7.023 1 93.25 229 ASP A O 1
ATOM 1811 N N . TYR A 1 230 ? -11.891 48.562 6.359 1 93.38 230 TYR A N 1
ATOM 1812 C CA . TYR A 1 230 ? -10.977 49.281 7.23 1 93.38 230 TYR A CA 1
ATOM 1813 C C . TYR A 1 230 ? -10.938 50.781 6.875 1 93.38 230 TYR A C 1
ATOM 1815 O O . TYR A 1 230 ? -11.031 51.625 7.754 1 93.38 230 TYR A O 1
ATOM 1823 N N . HIS A 1 231 ? -10.859 51.094 5.629 1 91.38 231 HIS A N 1
ATOM 1824 C CA . HIS A 1 231 ? -10.781 52.469 5.172 1 91.38 231 HIS A CA 1
ATOM 1825 C C . HIS A 1 231 ? -12.117 53.188 5.324 1 91.38 231 HIS A C 1
ATOM 1827 O O . HIS A 1 231 ? -12.164 54.406 5.539 1 91.38 231 HIS A O 1
ATOM 1833 N N . ALA A 1 232 ? -13.164 52.375 5.293 1 88.12 232 ALA A N 1
ATOM 1834 C CA . ALA A 1 232 ? -14.492 52.938 5.449 1 88.12 232 ALA A CA 1
ATOM 1835 C C . ALA A 1 232 ? -14.867 53.062 6.926 1 88.12 232 ALA A C 1
ATOM 1837 O O . ALA A 1 232 ? -15.906 53.656 7.266 1 88.12 232 ALA A O 1
ATOM 1838 N N . GLY A 1 233 ? -14.031 52.5 7.742 1 87 233 GLY A N 1
ATOM 1839 C CA . GLY A 1 233 ? -14.281 52.562 9.172 1 87 233 GLY A CA 1
ATOM 1840 C C . GLY A 1 233 ? -15.352 51.562 9.633 1 87 233 GLY A C 1
ATOM 1841 O O . GLY A 1 233 ? -15.961 51.75 10.688 1 87 233 GLY A O 1
ATOM 1842 N N . ARG A 1 234 ? -15.625 50.594 8.859 1 88.81 234 ARG A N 1
ATOM 1843 C CA . ARG A 1 234 ? -16.688 49.656 9.141 1 88.81 234 ARG A CA 1
ATOM 1844 C C . ARG A 1 234 ? -16.172 48.469 9.953 1 88.81 234 ARG A C 1
ATOM 1846 O O . ARG A 1 234 ? -16.953 47.75 10.586 1 88.81 234 ARG A O 1
ATOM 1853 N N . CYS A 1 235 ? -14.875 48.25 10.055 1 91.62 235 CYS A N 1
ATOM 1854 C CA . CYS A 1 235 ? -14.289 47.094 10.703 1 91.62 235 CYS A CA 1
ATOM 1855 C C . CYS A 1 235 ? -14.5 47.125 12.211 1 91.62 235 CYS A C 1
ATOM 1857 O O . CYS A 1 235 ? -14.398 48.219 12.82 1 91.62 235 CYS A O 1
ATOM 1859 N N . SER A 1 236 ? -14.781 45.969 12.695 1 92 236 SER A N 1
ATOM 1860 C CA . SER A 1 236 ? -14.781 45.906 14.156 1 92 236 SER A CA 1
ATOM 1861 C C . SER A 1 236 ? -13.375 46.062 14.727 1 92 236 SER A C 1
ATOM 1863 O O . SER A 1 236 ? -12.398 45.656 14.109 1 92 236 SER A O 1
ATOM 1865 N N . SER A 1 237 ? -13.297 46.625 15.875 1 93.62 237 SER A N 1
ATOM 1866 C CA . SER A 1 237 ? -12 46.812 16.531 1 93.62 237 SER A CA 1
ATOM 1867 C C . SER A 1 237 ? -11.344 45.469 16.828 1 93.62 237 SER A C 1
ATOM 1869 O O . SER A 1 237 ? -10.125 45.344 16.734 1 93.62 237 SER A O 1
ATOM 1871 N N . ALA A 1 238 ? -12.164 44.469 17.172 1 95.06 238 ALA A N 1
ATOM 1872 C CA . ALA A 1 238 ? -11.648 43.125 17.469 1 95.06 238 ALA A CA 1
ATOM 1873 C C . ALA A 1 238 ? -10.898 42.531 16.281 1 95.06 238 ALA A C 1
ATOM 1875 O O . ALA A 1 238 ? -9.82 41.969 16.438 1 95.06 238 ALA A O 1
ATOM 1876 N N . LEU A 1 239 ? -11.484 42.719 15.094 1 96.88 239 LEU A N 1
ATOM 1877 C CA . LEU A 1 239 ? -10.852 42.156 13.898 1 96.88 239 LEU A CA 1
ATOM 1878 C C . LEU A 1 239 ? -9.539 42.875 13.602 1 96.88 239 LEU A C 1
ATOM 1880 O O . LEU A 1 239 ? -8.539 42.25 13.258 1 96.88 239 LEU A O 1
ATOM 1884 N N . VAL A 1 240 ? -9.555 44.156 13.719 1 96.75 240 VAL A N 1
ATOM 1885 C CA . VAL A 1 240 ? -8.367 44.969 13.43 1 96.75 240 VAL A CA 1
ATOM 1886 C C . VAL A 1 240 ? -7.238 44.562 14.383 1 96.75 240 VAL A C 1
ATOM 1888 O O . VAL A 1 240 ? -6.098 44.375 13.961 1 96.75 240 VAL A O 1
ATOM 1891 N N . TYR A 1 241 ? -7.543 44.375 15.672 1 97.12 241 TYR A N 1
ATOM 1892 C CA . TYR A 1 241 ? -6.539 43.969 16.656 1 97.12 241 TYR A CA 1
ATOM 1893 C C . TYR A 1 241 ? -6.039 42.562 16.375 1 97.12 241 TYR A C 1
ATOM 1895 O O . TYR A 1 241 ? -4.844 42.281 16.516 1 97.12 241 TYR A O 1
ATOM 1903 N N . ALA A 1 242 ? -6.945 41.656 16.016 1 97.75 242 ALA A N 1
ATOM 1904 C CA . ALA A 1 242 ? -6.562 40.281 15.734 1 97.75 242 ALA A CA 1
ATOM 1905 C C . ALA A 1 242 ? -5.586 40.219 14.562 1 97.75 242 ALA A C 1
ATOM 1907 O O . ALA A 1 242 ? -4.566 39.531 14.641 1 97.75 242 ALA A O 1
ATOM 1908 N N . VAL A 1 243 ? -5.914 40.906 13.477 1 97.44 243 VAL A N 1
ATOM 1909 C CA . VAL A 1 243 ? -5.078 40.938 12.281 1 97.44 243 VAL A CA 1
ATOM 1910 C C . VAL A 1 243 ? -3.717 41.562 12.617 1 97.44 243 VAL A C 1
ATOM 1912 O O . VAL A 1 243 ? -2.676 41 12.227 1 97.44 243 VAL A O 1
ATOM 1915 N N . ALA A 1 244 ? -3.73 42.594 13.344 1 97.25 244 ALA A N 1
ATOM 1916 C CA . ALA A 1 244 ? -2.482 43.25 13.742 1 97.25 244 ALA A CA 1
ATOM 1917 C C . ALA A 1 244 ? -1.663 42.344 14.664 1 97.25 244 ALA A C 1
ATOM 1919 O O . ALA A 1 244 ? -0.434 42.312 14.57 1 97.25 244 ALA A O 1
ATOM 1920 N N . CYS A 1 245 ? -2.338 41.719 15.57 1 96.75 245 CYS A N 1
ATOM 1921 C CA . CYS A 1 245 ? -1.688 40.812 16.531 1 96.75 245 CYS A CA 1
ATOM 1922 C C . CYS A 1 245 ? -0.92 39.719 15.805 1 96.75 245 CYS A C 1
ATOM 1924 O O . CYS A 1 245 ? 0.243 39.469 16.125 1 96.75 245 CYS A O 1
ATOM 1926 N N . ARG A 1 246 ? -1.521 39.125 14.805 1 95.88 246 ARG A N 1
ATOM 1927 C CA . ARG A 1 246 ? -0.898 38.031 14.109 1 95.88 246 ARG A CA 1
ATOM 1928 C C . ARG A 1 246 ? 0.141 38.5 13.102 1 95.88 246 ARG A C 1
ATOM 1930 O O . ARG A 1 246 ? 1.04 37.75 12.719 1 95.88 246 ARG A O 1
ATOM 1937 N N . GLY A 1 247 ? 0.118 39.75 12.742 1 95.12 247 GLY A N 1
ATOM 1938 C CA . GLY A 1 247 ? 1.024 40.312 11.742 1 95.12 247 GLY A CA 1
ATOM 1939 C C . GLY A 1 247 ? 2.254 40.938 12.344 1 95.12 247 GLY A C 1
ATOM 1940 O O . GLY A 1 247 ? 3.311 41 11.703 1 95.12 247 GLY A O 1
ATOM 1941 N N . ILE A 1 248 ? 2.197 41.375 13.516 1 94.69 248 ILE A N 1
ATOM 1942 C CA . ILE A 1 248 ? 3.217 42.25 14.086 1 94.69 248 ILE A CA 1
ATOM 1943 C C . ILE A 1 248 ? 4.527 41.5 14.234 1 94.69 248 ILE A C 1
ATOM 1945 O O . ILE A 1 248 ? 5.609 42.062 14.148 1 94.69 248 ILE A O 1
ATOM 1949 N N . ILE A 1 249 ? 4.508 40.219 14.438 1 92.88 249 ILE A N 1
ATOM 1950 C CA . ILE A 1 249 ? 5.711 39.438 14.68 1 92.88 249 ILE A CA 1
ATOM 1951 C C . ILE A 1 249 ? 6.523 39.312 13.391 1 92.88 249 ILE A C 1
ATOM 1953 O O . ILE A 1 249 ? 7.695 38.938 13.414 1 92.88 249 ILE A O 1
ATOM 1957 N N . PHE A 1 250 ? 5.91 39.688 12.266 1 92.62 250 PHE A N 1
ATOM 1958 C CA . PHE A 1 250 ? 6.602 39.625 10.984 1 92.62 250 PHE A CA 1
ATOM 1959 C C . PHE A 1 250 ? 7.082 41 10.539 1 92.62 250 PHE A C 1
ATOM 1961 O O . PHE A 1 250 ? 7.48 41.188 9.383 1 92.62 250 PHE A O 1
ATOM 1968 N N . THR A 1 251 ? 6.945 41.906 11.445 1 89.94 251 THR A N 1
ATOM 1969 C CA . THR A 1 251 ? 7.449 43.219 11.156 1 89.94 251 THR A CA 1
ATOM 1970 C C . THR A 1 251 ? 8.82 43.438 11.805 1 89.94 251 THR A C 1
ATOM 1972 O O . THR A 1 251 ? 9.305 42.594 12.539 1 89.94 251 THR A O 1
ATOM 1975 N N . ALA A 1 252 ? 9.406 44.625 11.492 1 83.62 252 ALA A N 1
ATOM 1976 C CA . ALA A 1 252 ? 10.727 44.938 12.023 1 83.62 252 ALA A CA 1
ATOM 1977 C C . ALA A 1 252 ? 10.617 45.625 13.383 1 83.62 252 ALA A C 1
ATOM 1979 O O . ALA A 1 252 ? 11.609 46.125 13.914 1 83.62 252 ALA A O 1
ATOM 1980 N N . ALA A 1 253 ? 9.461 45.625 13.945 1 82.69 253 ALA A N 1
ATOM 1981 C CA . ALA A 1 253 ? 9.258 46.281 15.227 1 82.69 253 ALA A CA 1
ATOM 1982 C C . ALA A 1 253 ? 10.078 45.625 16.328 1 82.69 253 ALA A C 1
ATOM 1984 O O . ALA A 1 253 ? 10.188 44.406 16.359 1 82.69 253 ALA A O 1
ATOM 1985 N N . SER A 1 254 ? 10.711 46.531 17.078 1 82.06 254 SER A N 1
ATOM 1986 C CA . SER A 1 254 ? 11.406 46 18.25 1 82.06 254 SER A CA 1
ATOM 1987 C C . SER A 1 254 ? 10.422 45.531 19.312 1 82.06 254 SER A C 1
ATOM 1989 O O . SER A 1 254 ? 9.32 46.062 19.422 1 82.06 254 SER A O 1
ATOM 1991 N N . ASP A 1 255 ? 10.625 44.594 20.156 1 87.19 255 ASP A N 1
ATOM 1992 C CA . ASP A 1 255 ? 9.781 44.031 21.219 1 87.19 255 ASP A CA 1
ATOM 1993 C C . ASP A 1 255 ? 8.453 43.562 20.656 1 87.19 255 ASP A C 1
ATOM 1995 O O . ASP A 1 255 ? 7.387 43.906 21.172 1 87.19 255 ASP A O 1
ATOM 1999 N N . SER A 1 256 ? 8.531 43 19.5 1 89.44 256 SER A N 1
ATOM 2000 C CA . SER A 1 256 ? 7.352 42.562 18.766 1 89.44 256 SER A CA 1
ATOM 2001 C C . SER A 1 256 ? 6.48 41.625 19.625 1 89.44 256 SER A C 1
ATOM 2003 O O . SER A 1 256 ? 5.25 41.688 19.547 1 89.44 256 SER A O 1
ATOM 2005 N N . TRP A 1 257 ? 7.047 40.875 20.547 1 90.69 257 TRP A N 1
ATOM 2006 C CA . TRP A 1 257 ? 6.293 39.906 21.344 1 90.69 257 TRP A CA 1
ATOM 2007 C C . TRP A 1 257 ? 5.445 40.625 22.391 1 90.69 257 TRP A C 1
ATOM 2009 O O . TRP A 1 257 ? 4.289 40.281 22.625 1 90.69 257 TRP A O 1
ATOM 2019 N N . ASP A 1 258 ? 6.035 41.625 22.938 1 91.44 258 ASP A N 1
ATOM 2020 C CA . ASP A 1 258 ? 5.281 42.406 23.922 1 91.44 258 ASP A CA 1
ATOM 2021 C C . ASP A 1 258 ? 4.145 43.188 23.25 1 91.44 258 ASP A C 1
ATOM 2023 O O . ASP A 1 258 ? 3.049 43.281 23.797 1 91.44 258 ASP A O 1
ATOM 2027 N N . LYS A 1 259 ? 4.516 43.719 22.156 1 93.56 259 LYS A N 1
ATOM 2028 C CA . LYS A 1 259 ? 3.492 44.438 21.406 1 93.56 259 LYS A CA 1
ATOM 2029 C C . LYS A 1 259 ? 2.385 43.5 20.938 1 93.56 259 LYS A C 1
ATOM 2031 O O . LYS A 1 259 ? 1.209 43.875 20.938 1 93.56 259 LYS A O 1
ATOM 2036 N N . GLN A 1 260 ? 2.795 42.312 20.578 1 95.25 260 GLN A N 1
ATOM 2037 C CA . GLN A 1 260 ? 1.829 41.312 20.172 1 95.25 260 GLN A CA 1
ATOM 2038 C C . GLN A 1 260 ? 0.872 40.969 21.312 1 95.25 260 GLN A C 1
ATOM 2040 O O . GLN A 1 260 ? -0.34 40.875 21.094 1 95.25 260 GLN A O 1
ATOM 2045 N N . GLN A 1 261 ? 1.371 40.812 22.484 1 94.31 261 GLN A N 1
ATOM 2046 C CA . GLN A 1 261 ? 0.541 40.5 23.641 1 94.31 261 GLN A CA 1
ATOM 2047 C C . GLN A 1 261 ? -0.411 41.625 23.969 1 94.31 261 GLN A C 1
ATOM 2049 O O . GLN A 1 261 ? -1.534 41.406 24.422 1 94.31 261 GLN A O 1
ATOM 2054 N N . CYS A 1 262 ? 0.085 42.812 23.797 1 94.44 262 CYS A N 1
ATOM 2055 C CA . CYS A 1 262 ? -0.786 43.938 24.031 1 94.44 262 CYS A CA 1
ATOM 2056 C C . CYS A 1 262 ? -1.956 43.938 23.047 1 94.44 262 CYS A C 1
ATOM 2058 O O . CYS A 1 262 ? -3.105 44.125 23.453 1 94.44 262 CYS A O 1
ATOM 2060 N N . LEU A 1 263 ? -1.609 43.75 21.828 1 96.06 263 LEU A N 1
ATOM 2061 C CA . LEU A 1 263 ? -2.648 43.688 20.797 1 96.06 263 LEU A CA 1
ATOM 2062 C C . LEU A 1 263 ? -3.627 42.562 21.094 1 96.06 263 LEU A C 1
ATOM 2064 O O . LEU A 1 263 ? -4.836 42.688 20.891 1 96.06 263 LEU A O 1
ATOM 2068 N N . ALA A 1 264 ? -3.123 41.406 21.531 1 96.25 264 ALA A N 1
ATOM 2069 C CA . ALA A 1 264 ? -3.967 40.281 21.859 1 96.25 264 ALA A CA 1
ATOM 2070 C C . ALA A 1 264 ? -4.93 40.625 23 1 96.25 264 ALA A C 1
ATOM 2072 O O . ALA A 1 264 ? -6.102 40.25 22.953 1 96.25 264 ALA A O 1
ATOM 2073 N N . LEU A 1 265 ? -4.453 41.312 23.953 1 94.44 265 LEU A N 1
ATOM 2074 C CA . LEU A 1 265 ? -5.285 41.688 25.094 1 94.44 265 LEU A CA 1
ATOM 2075 C C . LEU A 1 265 ? -6.367 42.688 24.656 1 94.44 265 LEU A C 1
ATOM 2077 O O . LEU A 1 265 ? -7.504 42.594 25.141 1 94.44 265 LEU A O 1
ATOM 2081 N N . LYS A 1 266 ? -6.004 43.562 23.781 1 94.31 266 LYS A N 1
ATOM 2082 C CA . LYS A 1 266 ? -6.988 44.531 23.266 1 94.31 266 LYS A CA 1
ATOM 2083 C C . LYS A 1 266 ? -8.062 43.812 22.453 1 94.31 266 LYS A C 1
ATOM 2085 O O . LYS A 1 266 ? -9.234 44.188 22.484 1 94.31 266 LYS A O 1
ATOM 2090 N N . PHE A 1 267 ? -7.656 42.844 21.641 1 95.75 267 PHE A N 1
ATOM 2091 C CA . PHE A 1 267 ? -8.633 42 20.938 1 95.75 267 PHE A CA 1
ATOM 2092 C C . PHE A 1 267 ? -9.609 41.375 21.922 1 95.75 267 PHE A C 1
ATOM 2094 O O . PHE A 1 267 ? -10.828 41.469 21.75 1 95.75 267 PHE A O 1
ATOM 2101 N N . ARG A 1 268 ? -9 40.656 22.922 1 95.19 268 ARG A N 1
ATOM 2102 C CA . ARG A 1 268 ? -9.828 40 23.922 1 95.19 268 ARG A CA 1
ATOM 2103 C C . ARG A 1 268 ? -10.836 40.969 24.547 1 95.19 268 ARG A C 1
ATOM 2105 O O . ARG A 1 268 ? -12.023 40.656 24.641 1 95.19 268 ARG A O 1
ATOM 2112 N N . GLN A 1 269 ? -10.422 42.125 24.906 1 92.12 269 GLN A N 1
ATOM 2113 C CA . GLN A 1 269 ? -11.281 43.125 25.516 1 92.12 269 GLN A CA 1
ATOM 2114 C C . GLN A 1 269 ? -12.375 43.594 24.562 1 92.12 269 GLN A C 1
ATOM 2116 O O . GLN A 1 269 ? -13.547 43.656 24.938 1 92.12 269 GLN A O 1
ATOM 2121 N N . SER A 1 270 ? -11.938 43.875 23.359 1 92.12 270 SER A N 1
ATOM 2122 C CA . SER A 1 270 ? -12.891 44.375 22.359 1 92.12 270 SER A CA 1
ATOM 2123 C C . SER A 1 270 ? -13.93 43.312 22.016 1 92.12 270 SER A C 1
ATOM 2125 O O . SER A 1 270 ? -15.109 43.625 21.844 1 92.12 270 SER A O 1
ATOM 2127 N N . PHE A 1 271 ? -13.492 42.125 21.859 1 93.38 271 PHE A N 1
ATOM 2128 C CA . PHE A 1 271 ? -14.375 41 21.5 1 93.38 271 PHE A CA 1
ATOM 2129 C C . PHE A 1 271 ? -15.383 40.75 22.625 1 93.38 271 PHE A C 1
ATOM 2131 O O . PHE A 1 271 ? -16.578 40.594 22.359 1 93.38 271 PHE A O 1
ATOM 2138 N N . LEU A 1 272 ? -14.883 40.688 23.859 1 90.38 272 LEU A N 1
ATOM 2139 C CA . LEU A 1 272 ? -15.758 40.406 25 1 90.38 272 LEU A CA 1
ATOM 2140 C C . LEU A 1 272 ? -16.75 41.531 25.219 1 90.38 272 LEU A C 1
ATOM 2142 O O . LEU A 1 272 ? -17.906 41.281 25.594 1 90.38 272 LEU A O 1
ATOM 2146 N N . GLU A 1 273 ? -16.297 42.719 25.016 1 87.75 273 GLU A N 1
ATOM 2147 C CA . GLU A 1 273 ? -17.219 43.844 25.094 1 87.75 273 GLU A CA 1
ATOM 2148 C C . GLU A 1 273 ? -18.312 43.75 24.047 1 87.75 273 GLU A C 1
ATOM 2150 O O . GLU A 1 273 ? -19.484 44.031 24.328 1 87.75 273 GLU A O 1
ATOM 2155 N N . ALA A 1 274 ? -17.906 43.406 22.844 1 86.06 274 ALA A N 1
ATOM 2156 C CA . ALA A 1 274 ? -18.891 43.25 21.781 1 86.06 274 ALA A CA 1
ATOM 2157 C C . ALA A 1 274 ? -19.875 42.125 22.109 1 86.06 274 ALA A C 1
ATOM 2159 O O . ALA A 1 274 ? -21.062 42.219 21.812 1 86.06 274 ALA A O 1
ATOM 2160 N N . ARG A 1 275 ? -19.391 41.062 22.719 1 85.06 275 ARG A N 1
ATOM 2161 C CA . ARG A 1 275 ? -20.25 39.938 23.078 1 85.06 275 ARG A CA 1
ATOM 2162 C C . ARG A 1 275 ? -21.219 40.312 24.203 1 85.06 275 ARG A C 1
ATOM 2164 O O . ARG A 1 275 ? -22.344 39.812 24.234 1 85.06 275 ARG A O 1
ATOM 2171 N N . GLN A 1 276 ? -20.719 41.031 25.047 1 80.12 276 GLN A N 1
ATOM 2172 C CA . GLN A 1 276 ? -21.562 41.469 26.156 1 80.12 276 GLN A CA 1
ATOM 2173 C C . GLN A 1 276 ? -22.719 42.312 25.641 1 80.12 276 GLN A C 1
ATOM 2175 O O . GLN A 1 276 ? -23.844 42.219 26.156 1 80.12 276 GLN A O 1
ATOM 2180 N N . GLN A 1 277 ? -22.406 43.094 24.719 1 77.75 277 GLN A N 1
ATOM 2181 C CA . GLN A 1 277 ? -23.438 43.969 24.156 1 77.75 277 GLN A CA 1
ATOM 2182 C C . GLN A 1 277 ? -24.453 43.156 23.359 1 77.75 277 GLN A C 1
ATOM 2184 O O . GLN A 1 277 ? -25.609 43.562 23.234 1 77.75 277 GLN A O 1
ATOM 2189 N N . ALA A 1 278 ? -24.016 42.094 22.891 1 71.25 278 ALA A N 1
ATOM 2190 C CA . ALA A 1 278 ? -24.906 41.25 22.078 1 71.25 278 ALA A CA 1
ATOM 2191 C C . ALA A 1 278 ? -25.609 40.188 22.922 1 71.25 278 ALA A C 1
ATOM 2193 O O . ALA A 1 278 ? -26.281 39.312 22.375 1 71.25 278 ALA A O 1
ATOM 2194 N N . ILE A 1 279 ? -25.422 40.25 24.172 1 62.91 279 ILE A N 1
ATOM 2195 C CA . ILE A 1 279 ? -26.016 39.281 25.078 1 62.91 279 ILE A CA 1
ATOM 2196 C C . ILE A 1 279 ? -27.531 39.25 24.891 1 62.91 279 ILE A C 1
ATOM 2198 O O . ILE A 1 279 ? -28.172 40.312 24.859 1 62.91 279 ILE A O 1
ATOM 2202 N N . GLY A 1 280 ? -28.078 38.156 24.812 1 58.97 280 GLY A N 1
ATOM 2203 C CA . GLY A 1 280 ? -29.516 38 24.641 1 58.97 280 GLY A CA 1
ATOM 2204 C C . GLY A 1 280 ? -29.938 37.938 23.188 1 58.97 280 GLY A C 1
ATOM 2205 O O . GLY A 1 280 ? -31.094 37.625 22.875 1 58.97 280 GLY A O 1
ATOM 2206 N N . LYS A 1 281 ? -28.922 38.312 22.297 1 63.62 281 LYS A N 1
ATOM 2207 C CA . LYS A 1 281 ? -29.219 38.25 20.875 1 63.62 281 LYS A CA 1
ATOM 2208 C C . LYS A 1 281 ? -28.469 37.062 20.219 1 63.62 281 LYS A C 1
ATOM 2210 O O . LYS A 1 281 ? -27.359 36.719 20.641 1 63.62 281 LYS A O 1
ATOM 2215 N N . SER A 1 282 ? -29.047 36.25 19.594 1 67.81 282 SER A N 1
ATOM 2216 C CA . SER A 1 282 ? -28.453 35.094 18.906 1 67.81 282 SER A CA 1
ATOM 2217 C C . SER A 1 282 ? -27.719 35.562 17.641 1 67.81 282 SER A C 1
ATOM 2219 O O . SER A 1 282 ? -27.703 34.844 16.641 1 67.81 282 SER A O 1
ATOM 2221 N N . VAL A 1 283 ? -27.078 36.812 17.75 1 77.19 283 VAL A N 1
ATOM 2222 C CA . VAL A 1 283 ? -26.453 37.344 16.547 1 77.19 283 VAL A CA 1
ATOM 2223 C C . VAL A 1 283 ? -25 37.75 16.828 1 77.19 283 VAL A C 1
ATOM 2225 O O . VAL A 1 283 ? -24.688 38.25 17.906 1 77.19 283 VAL A O 1
ATOM 2228 N N . ILE A 1 284 ? -24.094 37.375 16.031 1 84.44 284 ILE A N 1
ATOM 2229 C CA . ILE A 1 284 ? -22.703 37.781 16.094 1 84.44 284 ILE A CA 1
ATOM 2230 C C . ILE A 1 284 ? -22.297 38.406 14.75 1 84.44 284 ILE A C 1
ATOM 2232 O O . ILE A 1 284 ? -22.688 37.938 13.688 1 84.44 284 ILE A O 1
ATOM 2236 N N . ARG A 1 285 ? -21.656 39.531 14.875 1 89.12 285 ARG A N 1
ATOM 2237 C CA . ARG A 1 285 ? -21.156 40.156 13.656 1 89.12 285 ARG A CA 1
ATOM 2238 C C . ARG A 1 285 ? -20.125 39.281 12.969 1 89.12 285 ARG A C 1
ATOM 2240 O O . ARG A 1 285 ? -19.281 38.656 13.633 1 89.12 285 ARG A O 1
ATOM 2247 N N . LEU A 1 286 ? -20.109 39.219 11.664 1 91.81 286 LEU A N 1
ATOM 2248 C CA . LEU A 1 286 ? -19.234 38.344 10.875 1 91.81 286 LEU A CA 1
ATOM 2249 C C . LEU A 1 286 ? -17.766 38.656 11.18 1 91.81 286 LEU A C 1
ATOM 2251 O O . LEU A 1 286 ? -16.969 37.719 11.344 1 91.81 286 LEU A O 1
ATOM 2255 N N . ASP A 1 287 ? -17.422 39.875 11.203 1 93.75 287 ASP A N 1
ATOM 2256 C CA . ASP A 1 287 ? -16.016 40.219 11.383 1 93.75 287 ASP A CA 1
ATOM 2257 C C . ASP A 1 287 ? -15.555 39.969 12.812 1 93.75 287 ASP A C 1
ATOM 2259 O O . ASP A 1 287 ? -14.375 39.719 13.062 1 93.75 287 ASP A O 1
ATOM 2263 N N . ASP A 1 288 ? -16.484 39.969 13.805 1 93.19 288 ASP A N 1
ATOM 2264 C CA . ASP A 1 288 ? -16.141 39.5 15.148 1 93.19 288 ASP A CA 1
ATOM 2265 C C . ASP A 1 288 ? -15.836 38 15.156 1 93.19 288 ASP A C 1
ATOM 2267 O O . ASP A 1 288 ? -14.922 37.562 15.852 1 93.19 288 ASP A O 1
ATOM 2271 N N . LEU A 1 289 ? -16.609 37.312 14.461 1 93.94 289 LEU A N 1
ATOM 2272 C CA . LEU A 1 289 ? -16.375 35.875 14.367 1 93.94 289 LEU A CA 1
ATOM 2273 C C . LEU A 1 289 ? -15.07 35.594 13.633 1 93.94 289 LEU A C 1
ATOM 2275 O O . LEU A 1 289 ? -14.352 34.656 13.992 1 93.94 289 LEU A O 1
ATOM 2279 N N . GLU A 1 290 ? -14.805 36.344 12.562 1 96.31 290 GLU A N 1
ATOM 2280 C CA . GLU A 1 290 ? -13.523 36.219 11.875 1 96.31 290 GLU A CA 1
ATOM 2281 C C . GLU A 1 290 ? -12.359 36.5 12.82 1 96.31 290 GLU A C 1
ATOM 2283 O O . GLU A 1 290 ? -11.344 35.812 12.781 1 96.31 290 GLU A O 1
ATOM 2288 N N . ALA A 1 291 ? -12.555 37.5 13.648 1 96.94 291 ALA A N 1
ATOM 2289 C CA . ALA A 1 291 ? -11.531 37.844 14.641 1 96.94 291 ALA A CA 1
ATOM 2290 C C . ALA A 1 291 ? -11.297 36.688 15.602 1 96.94 291 ALA A C 1
ATOM 2292 O O . ALA A 1 291 ? -10.148 36.344 15.922 1 96.94 291 ALA A O 1
ATOM 2293 N N . LEU A 1 292 ? -12.352 36.062 16.016 1 95.56 292 LEU A N 1
ATOM 2294 C CA . LEU A 1 292 ? -12.25 34.906 16.906 1 95.56 292 LEU A CA 1
ATOM 2295 C C . LEU A 1 292 ? -11.516 33.781 16.219 1 95.56 292 LEU A C 1
ATOM 2297 O O . LEU A 1 292 ? -10.68 33.094 16.844 1 95.56 292 LEU A O 1
ATOM 2301 N N . ALA A 1 293 ? -11.805 33.5 14.992 1 97.06 293 ALA A N 1
ATOM 2302 C CA . ALA A 1 293 ? -11.156 32.438 14.227 1 97.06 293 ALA A CA 1
ATOM 2303 C C . ALA A 1 293 ? -9.656 32.656 14.141 1 97.06 293 ALA A C 1
ATOM 2305 O O . ALA A 1 293 ? -8.867 31.719 14.266 1 97.06 293 ALA A O 1
ATOM 2306 N N . ILE A 1 294 ? -9.219 33.844 13.953 1 96.81 294 ILE A N 1
ATOM 2307 C CA . ILE A 1 294 ? -7.805 34.188 13.82 1 96.81 294 ILE A CA 1
ATOM 2308 C C . ILE A 1 294 ? -7.09 33.938 15.148 1 96.81 294 ILE A C 1
ATOM 2310 O O . ILE A 1 294 ? -5.93 33.531 15.164 1 96.81 294 ILE A O 1
ATOM 2314 N N . MET A 1 295 ? -7.805 34.188 16.25 1 95.81 295 MET A N 1
ATOM 2315 C CA . MET A 1 295 ? -7.145 34.219 17.547 1 95.81 295 MET A CA 1
ATOM 2316 C C . MET A 1 295 ? -7.418 32.938 18.328 1 95.81 295 MET A C 1
ATOM 2318 O O . MET A 1 295 ? -7.043 32.812 19.484 1 95.81 295 MET A O 1
ATOM 2322 N N . THR A 1 296 ? -8.039 32.031 17.656 1 91 296 THR A N 1
ATOM 2323 C CA . THR A 1 296 ? -8.352 30.766 18.328 1 91 296 THR A CA 1
ATOM 2324 C C . THR A 1 296 ? -7.07 30.078 18.797 1 91 296 THR A C 1
ATOM 2326 O O . THR A 1 296 ? -6.078 30.031 18.078 1 91 296 THR A O 1
ATOM 2329 N N . ASN A 1 297 ? -7.043 29.562 20 1 80.81 297 ASN A N 1
ATOM 2330 C CA . ASN A 1 297 ? -5.961 28.812 20.625 1 80.81 297 ASN A CA 1
ATOM 2331 C C . ASN A 1 297 ? -4.754 29.703 20.906 1 80.81 297 ASN A C 1
ATOM 2333 O O . ASN A 1 297 ? -3.627 29.219 20.984 1 80.81 297 ASN A O 1
ATOM 2337 N N . TRP A 1 298 ? -4.977 30.984 20.953 1 90.88 298 TRP A N 1
ATOM 2338 C CA . TRP A 1 298 ? -3.914 31.906 21.328 1 90.88 298 TRP A CA 1
ATOM 2339 C C . TRP A 1 298 ? -3.617 31.797 22.828 1 90.88 298 TRP A C 1
ATOM 2341 O O . TRP A 1 298 ? -4.535 31.672 23.641 1 90.88 298 TRP A O 1
ATOM 2351 N N . VAL A 1 299 ? -2.352 31.938 23.141 1 87.94 299 VAL A N 1
ATOM 2352 C CA . VAL A 1 299 ? -1.948 31.891 24.547 1 87.94 299 VAL A CA 1
ATOM 2353 C C . VAL A 1 299 ? -1.747 33.312 25.078 1 87.94 299 VAL A C 1
ATOM 2355 O O . VAL A 1 299 ? -0.769 33.969 24.734 1 87.94 299 VAL A O 1
ATOM 2358 N N . TYR A 1 300 ? -2.594 33.719 25.906 1 91.81 300 TYR A N 1
ATOM 2359 C CA . TYR A 1 300 ? -2.562 35.062 26.469 1 91.81 300 TYR A CA 1
ATOM 2360 C C . TYR A 1 300 ? -1.675 35.094 27.719 1 91.81 300 TYR A C 1
ATOM 2362 O O . TYR A 1 300 ? -1.568 34.125 28.453 1 91.81 300 TYR A O 1
ATOM 2370 N N . ASP A 1 301 ? -1.075 36.188 27.875 1 88.25 301 ASP A N 1
ATOM 2371 C CA . ASP A 1 301 ? -0.365 36.438 29.125 1 88.25 301 ASP A CA 1
ATOM 2372 C C . ASP A 1 301 ? -1.335 36.844 30.234 1 88.25 301 ASP A C 1
ATOM 2374 O O . ASP A 1 301 ? -1.703 38 30.375 1 88.25 301 ASP A O 1
ATOM 2378 N N . GLU A 1 302 ? -1.588 36 31.031 1 87.12 302 GLU A N 1
ATOM 2379 C CA . GLU A 1 302 ? -2.625 36.156 32.031 1 87.12 302 GLU A CA 1
ATOM 2380 C C . GLU A 1 302 ? -2.145 37.094 33.188 1 87.12 302 GLU A C 1
ATOM 2382 O O . GLU A 1 302 ? -2.953 37.594 33.969 1 87.12 302 GLU A O 1
ATOM 2387 N N . ALA A 1 303 ? -0.847 37.25 33.219 1 84.81 303 ALA A N 1
ATOM 2388 C CA . ALA A 1 303 ? -0.315 38.156 34.25 1 84.81 303 ALA A CA 1
ATOM 2389 C C . ALA A 1 303 ? -0.768 39.594 34 1 84.81 303 ALA A C 1
ATOM 2391 O O . ALA A 1 303 ? -0.85 40.375 34.938 1 84.81 303 ALA A O 1
ATOM 2392 N N . ARG A 1 304 ? -1.146 39.875 32.812 1 84 304 ARG A N 1
ATOM 2393 C CA . ARG A 1 304 ? -1.524 41.25 32.438 1 84 304 ARG A CA 1
ATOM 2394 C C . ARG A 1 304 ? -3.039 41.375 32.344 1 84 304 ARG A C 1
ATOM 2396 O O . ARG A 1 304 ? -3.543 42.438 31.922 1 84 304 ARG A O 1
ATOM 2403 N N . SER A 1 305 ? -3.705 40.312 32.656 1 85.5 305 SER A N 1
ATOM 2404 C CA . SER A 1 305 ? -5.148 40.281 32.438 1 85.5 305 SER A CA 1
ATOM 2405 C C . SER A 1 305 ? -5.91 40.25 33.75 1 85.5 305 SER A C 1
ATOM 2407 O O . SER A 1 305 ? -5.406 39.719 34.75 1 85.5 305 SER A O 1
A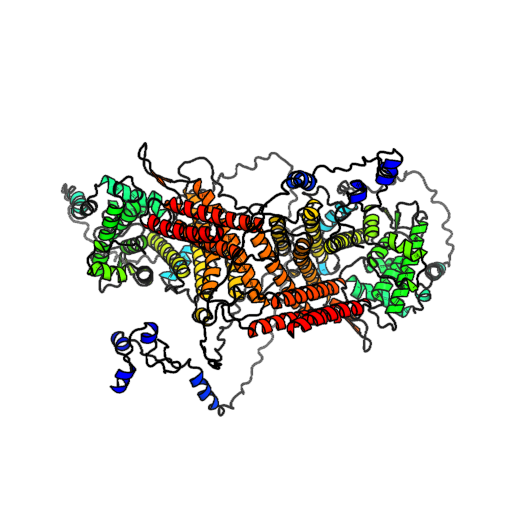TOM 2409 N N . SER A 1 306 ? -7.051 40.844 33.75 1 87.06 306 SER A N 1
ATOM 2410 C CA . SER A 1 306 ? -7.941 40.719 34.906 1 87.06 306 SER A CA 1
ATOM 2411 C C . SER A 1 306 ? -8.484 39.312 35.031 1 87.06 306 SER A C 1
ATOM 2413 O O . SER A 1 306 ? -8.656 38.625 34 1 87.06 306 SER A O 1
ATOM 2415 N N . PRO A 1 307 ? -8.742 38.906 36.219 1 85.88 307 PRO A N 1
ATOM 2416 C CA . PRO A 1 307 ? -9.305 37.562 36.406 1 85.88 307 PRO A CA 1
ATOM 2417 C C . PRO A 1 307 ? -10.617 37.375 35.656 1 85.88 307 PRO A C 1
ATOM 2419 O O . PRO A 1 307 ? -10.883 36.281 35.156 1 85.88 307 PRO A O 1
ATOM 2422 N N . LEU A 1 308 ? -11.406 38.344 35.562 1 85.69 308 LEU A N 1
ATOM 2423 C CA . LEU A 1 308 ? -12.664 38.25 34.844 1 85.69 308 LEU A CA 1
ATOM 2424 C C . LEU A 1 308 ? -12.422 38.031 33.344 1 85.69 308 LEU A C 1
ATOM 2426 O O . LEU A 1 308 ? -13.086 37.188 32.719 1 85.69 308 LEU A O 1
ATOM 2430 N N . ASP A 1 309 ? -11.484 38.719 32.844 1 85.44 309 ASP A N 1
ATOM 2431 C CA . ASP A 1 309 ? -11.156 38.531 31.438 1 85.44 309 ASP A CA 1
ATOM 2432 C C . ASP A 1 309 ? -10.625 37.125 31.156 1 85.44 309 ASP A C 1
ATOM 2434 O O . ASP A 1 309 ? -10.914 36.531 30.109 1 85.44 309 ASP A O 1
ATOM 2438 N N . THR A 1 310 ? -9.891 36.688 32.062 1 86.94 310 THR A N 1
ATOM 2439 C CA . THR A 1 310 ? -9.328 35.344 31.938 1 86.94 310 THR A CA 1
ATOM 2440 C C . THR A 1 310 ? -10.43 34.281 31.953 1 86.94 310 THR A C 1
ATOM 2442 O O . THR A 1 310 ? -10.438 33.375 31.141 1 86.94 310 THR A O 1
ATOM 2445 N N . GLN A 1 311 ? -11.32 34.438 32.844 1 85.19 311 GLN A N 1
ATOM 2446 C CA . GLN A 1 311 ? -12.422 33.5 32.938 1 85.19 311 GLN A CA 1
ATOM 2447 C C . GLN A 1 311 ? -13.312 33.531 31.719 1 85.19 311 GLN A C 1
ATOM 2449 O O . GLN A 1 311 ? -13.695 32.5 31.188 1 85.19 311 GLN A O 1
ATOM 2454 N N . LEU A 1 312 ? -13.641 34.719 31.281 1 85.06 312 LEU A N 1
ATOM 2455 C CA . LEU A 1 312 ? -14.484 34.875 30.109 1 85.06 312 LEU A CA 1
ATOM 2456 C C . LEU A 1 312 ? -13.773 34.344 28.859 1 85.06 312 LEU A C 1
ATOM 2458 O O . LEU A 1 312 ? -14.398 33.75 27.984 1 85.06 312 LEU A O 1
ATOM 2462 N N . GLY A 1 313 ? -12.523 34.625 28.844 1 85.75 313 GLY A N 1
ATOM 2463 C CA . GLY A 1 313 ? -11.734 34.125 27.734 1 85.75 313 GLY A CA 1
ATOM 2464 C C . GLY A 1 313 ? -11.766 32.594 27.641 1 85.75 313 GLY A C 1
ATOM 2465 O O . GLY A 1 313 ? -11.875 32.062 26.531 1 85.75 313 GLY A O 1
ATOM 2466 N N . ASN A 1 314 ? -11.664 31.969 28.703 1 83.62 314 ASN A N 1
ATOM 2467 C CA . ASN A 1 314 ? -11.672 30.516 28.734 1 83.62 314 ASN A CA 1
ATOM 2468 C C . ASN A 1 314 ? -13.016 29.953 28.312 1 83.62 314 ASN A C 1
ATOM 2470 O O . ASN A 1 314 ? -13.102 28.781 27.906 1 83.62 314 ASN A O 1
ATOM 2474 N N . LEU A 1 315 ? -13.945 30.781 28.328 1 81.5 315 LEU A N 1
ATOM 2475 C CA . LEU A 1 315 ? -15.281 30.312 27.969 1 81.5 315 LEU A CA 1
ATOM 2476 C C . LEU A 1 315 ? -15.602 30.672 26.516 1 81.5 315 LEU A C 1
ATOM 2478 O O . LEU A 1 315 ? -16.203 29.859 25.797 1 81.5 315 LEU A O 1
ATOM 2482 N N . PHE A 1 316 ? -15.133 31.844 26.078 1 86.81 316 PHE A N 1
ATOM 2483 C CA . PHE A 1 316 ? -15.664 32.375 24.812 1 86.81 316 PHE A CA 1
ATOM 2484 C C . PHE A 1 316 ? -14.586 32.375 23.734 1 86.81 316 PHE A C 1
ATOM 2486 O O . PHE A 1 316 ? -14.891 32.531 22.547 1 86.81 316 PHE A O 1
ATOM 2493 N N . LEU A 1 317 ? -13.375 32.188 24.062 1 91.81 317 LEU A N 1
ATOM 2494 C CA . LEU A 1 317 ? -12.289 32.281 23.078 1 91.81 317 LEU A CA 1
ATOM 2495 C C . LEU A 1 317 ? -11.68 30.906 22.812 1 91.81 317 LEU A C 1
ATOM 2497 O O . LEU A 1 317 ? -10.453 30.781 22.703 1 91.81 317 LEU A O 1
ATOM 2501 N N . THR A 1 318 ? -12.484 29.906 22.828 1 88.88 318 THR A N 1
ATOM 2502 C CA . THR A 1 318 ? -12.023 28.531 22.641 1 88.88 318 THR A CA 1
ATOM 2503 C C . THR A 1 318 ? -12.43 28.016 21.266 1 88.88 318 THR A C 1
ATOM 2505 O O . THR A 1 318 ? -13.258 28.625 20.578 1 88.88 318 THR A O 1
ATOM 2508 N N . HIS A 1 319 ? -11.766 27 20.922 1 91.31 319 HIS A N 1
ATOM 2509 C CA . HIS A 1 319 ? -12.117 26.281 19.703 1 91.31 319 HIS A CA 1
ATOM 2510 C C . HIS A 1 319 ? -13.594 25.906 19.688 1 91.31 319 HIS A C 1
ATOM 2512 O O . HIS A 1 319 ? -14.281 26.109 18.688 1 91.31 319 HIS A O 1
ATOM 2518 N N . GLU A 1 320 ? -14.109 25.453 20.766 1 87.75 320 GLU A N 1
ATOM 2519 C CA . GLU A 1 320 ? -15.5 25.031 20.875 1 87.75 320 GLU A CA 1
ATOM 2520 C C . GLU A 1 320 ? -16.453 26.219 20.656 1 87.75 320 GLU A C 1
ATOM 2522 O O . GLU A 1 320 ? -17.469 26.078 19.984 1 87.75 320 GLU A O 1
ATOM 2527 N N . SER A 1 321 ? -16.062 27.297 21.281 1 88.19 321 SER A N 1
ATOM 2528 C CA . SER A 1 321 ? -16.891 28.484 21.141 1 88.19 321 SER A CA 1
ATOM 2529 C C . SER A 1 321 ? -16.953 28.938 19.672 1 88.19 321 SER A C 1
ATOM 2531 O O . SER A 1 321 ? -18 29.406 19.219 1 88.19 321 SER A O 1
ATOM 2533 N N . LEU A 1 322 ? -15.852 28.891 19.031 1 93.19 322 LEU A N 1
ATOM 2534 C CA . LEU A 1 322 ? -15.812 29.266 17.625 1 93.19 322 LEU A CA 1
ATOM 2535 C C . LEU A 1 322 ? -16.734 28.359 16.797 1 93.19 322 LEU A C 1
ATOM 2537 O O . LEU A 1 322 ? -17.516 28.859 15.984 1 93.19 322 LEU A O 1
ATOM 2541 N N . VAL A 1 323 ? -16.641 27.062 17 1 91.12 323 VAL A N 1
ATOM 2542 C CA . VAL A 1 323 ? -17.422 26.094 16.234 1 91.12 323 VAL A CA 1
ATOM 2543 C C . VAL A 1 323 ? -18.906 26.312 16.516 1 91.12 323 VAL A C 1
ATOM 2545 O O . VAL A 1 323 ? -19.719 26.375 15.586 1 91.12 323 VAL A O 1
ATOM 2548 N N . LEU A 1 324 ? -19.25 26.531 17.75 1 85.5 324 LEU A N 1
ATOM 2549 C CA . LEU A 1 324 ? -20.641 26.719 18.125 1 85.5 324 LEU A CA 1
ATOM 2550 C C . LEU A 1 324 ? -21.203 28.016 17.547 1 85.5 324 LEU A C 1
ATOM 2552 O O . LEU A 1 324 ? -22.328 28.047 17.062 1 85.5 324 LEU A O 1
ATOM 2556 N N . ALA A 1 325 ? -20.406 29.031 17.641 1 87.75 325 ALA A N 1
ATOM 2557 C CA . ALA A 1 325 ? -20.828 30.328 17.094 1 87.75 325 ALA A CA 1
ATOM 2558 C C . ALA A 1 325 ? -21.047 30.234 15.586 1 87.75 325 ALA A C 1
ATOM 2560 O O . ALA A 1 325 ? -21.969 30.859 15.039 1 87.75 325 ALA A O 1
ATOM 2561 N N . ALA A 1 326 ? -20.188 29.547 14.945 1 88.88 326 ALA A N 1
ATOM 2562 C CA . ALA A 1 326 ? -20.297 29.406 13.5 1 88.88 326 ALA A CA 1
ATOM 2563 C C . ALA A 1 326 ? -21.531 28.594 13.109 1 88.88 326 ALA A C 1
ATOM 2565 O O . ALA A 1 326 ? -22.125 28.828 12.062 1 88.88 326 ALA A O 1
ATOM 2566 N N . LEU A 1 327 ? -21.906 27.672 13.914 1 83.94 327 LEU A N 1
ATOM 2567 C CA . LEU A 1 327 ? -23.047 26.812 13.625 1 83.94 327 LEU A CA 1
ATOM 2568 C C . LEU A 1 327 ? -24.359 27.5 13.984 1 83.94 327 LEU A C 1
ATOM 2570 O O . LEU A 1 327 ? -25.359 27.344 13.281 1 83.94 327 LEU A O 1
ATOM 2574 N N . GLN A 1 328 ? -24.406 28.172 15.062 1 76 328 GLN A N 1
ATOM 2575 C CA . GLN A 1 328 ? -25.672 28.594 15.656 1 76 328 GLN A CA 1
ATOM 2576 C C . GLN A 1 328 ? -25.953 30.062 15.352 1 76 328 GLN A C 1
ATOM 2578 O O . GLN A 1 328 ? -27.125 30.469 15.297 1 76 328 GLN A O 1
ATOM 2583 N N . SER A 1 329 ? -24.953 30.766 15.227 1 67.62 329 SER A N 1
ATOM 2584 C CA . SER A 1 329 ? -25.172 32.219 15.203 1 67.62 329 SER A CA 1
ATOM 2585 C C . SER A 1 329 ? -25.547 32.688 13.805 1 67.62 329 SER A C 1
ATOM 2587 O O . SER A 1 329 ? -25.016 32.188 12.812 1 67.62 329 SER A O 1
ATOM 2589 N N . GLN A 1 330 ? -26.578 33.406 13.898 1 70.56 330 GLN A N 1
ATOM 2590 C CA . GLN A 1 330 ? -26.812 34.188 12.68 1 70.56 330 GLN A CA 1
ATOM 2591 C C . GLN A 1 330 ? -25.75 35.25 12.461 1 70.56 330 GLN A C 1
ATOM 2593 O O . GLN A 1 330 ? -25.484 36.062 13.352 1 70.56 330 GLN A O 1
ATOM 2598 N N . MET A 1 331 ? -25.031 35.125 11.461 1 73.62 331 MET A N 1
ATOM 2599 C CA . MET A 1 331 ? -23.969 36.062 11.148 1 73.62 331 MET A CA 1
ATOM 2600 C C . MET A 1 331 ? -24.516 37.312 10.484 1 73.62 331 MET A C 1
ATOM 2602 O O . MET A 1 331 ? -25.172 37.219 9.445 1 73.62 331 MET A O 1
ATOM 2606 N N . GLN A 1 332 ? -24.391 38.406 11.172 1 71.81 332 GLN A N 1
ATOM 2607 C CA . GLN A 1 332 ? -24.906 39.656 10.633 1 71.81 332 GLN A CA 1
ATOM 2608 C C . GLN A 1 332 ? -23.797 40.469 9.992 1 71.81 332 GLN A C 1
ATOM 2610 O O . GLN A 1 332 ? -22.641 40.406 10.422 1 71.81 332 GLN A O 1
ATOM 2615 N N . ASP A 1 333 ? -24.141 41.094 8.945 1 69.38 333 ASP A N 1
ATOM 2616 C CA . ASP A 1 333 ? -23.188 41.938 8.234 1 69.38 333 ASP A CA 1
ATOM 2617 C C . ASP A 1 333 ? -23.172 43.344 8.797 1 69.38 333 ASP A C 1
ATOM 2619 O O . ASP A 1 333 ? -22.391 44.188 8.367 1 69.38 333 ASP A O 1
ATOM 2623 N N . CYS A 1 334 ? -24.156 43.625 9.664 1 57.59 334 CYS A N 1
ATOM 2624 C CA . CYS A 1 334 ? -24.25 44.938 10.258 1 57.59 334 CYS A CA 1
ATOM 2625 C C . CYS A 1 334 ? -24.516 44.844 11.758 1 57.59 334 CYS A C 1
ATOM 2627 O O . CYS A 1 334 ? -24.797 43.781 12.281 1 57.59 334 CYS A O 1
ATOM 2629 N N . ASP A 1 335 ? -24.109 45.812 12.617 1 53.28 335 ASP A N 1
ATOM 2630 C CA . ASP A 1 335 ? -24.375 45.844 14.055 1 53.28 335 ASP A CA 1
ATOM 2631 C C . ASP A 1 335 ? -25.859 45.594 14.344 1 53.28 335 ASP A C 1
ATOM 2633 O O . ASP A 1 335 ? -26.719 46.031 13.578 1 53.28 335 ASP A O 1
ATOM 2637 N N . ALA A 1 336 ? -26.188 44.562 15.195 1 47.12 336 ALA A N 1
ATOM 2638 C CA . ALA A 1 336 ? -27.547 44.25 15.641 1 47.12 336 ALA A CA 1
ATOM 2639 C C . ALA A 1 336 ? -28.297 45.5 16.062 1 47.12 336 ALA A C 1
ATOM 2641 O O . ALA A 1 336 ? -27.844 46.25 16.922 1 47.12 336 ALA A O 1
ATOM 2642 N N . GLY A 1 337 ? -29.391 45.906 15.391 1 46.19 337 GLY A N 1
ATOM 2643 C CA . GLY A 1 337 ? -30.344 46.969 15.633 1 46.19 337 GLY A CA 1
ATOM 2644 C C . GLY A 1 337 ? -30.234 48.094 14.641 1 46.19 337 GLY A C 1
ATOM 2645 O O . GLY A 1 337 ? -31.25 48.625 14.156 1 46.19 337 GLY A O 1
ATOM 2646 N N . ASN A 1 338 ? -29.203 49.031 14.992 1 42.84 338 ASN A N 1
ATOM 2647 C CA . ASN A 1 338 ? -29.172 50.375 14.414 1 42.84 338 ASN A CA 1
ATOM 2648 C C . ASN A 1 338 ? -28.812 50.312 12.93 1 42.84 338 ASN A C 1
ATOM 2650 O O . ASN A 1 338 ? -28.016 49.5 12.5 1 42.84 338 ASN A O 1
ATOM 2654 N N . THR A 1 339 ? -29.703 50.75 12.031 1 45.94 339 THR A N 1
ATOM 2655 C CA . THR A 1 339 ? -29.422 51.219 10.68 1 45.94 339 THR A CA 1
ATOM 2656 C C . THR A 1 339 ? -27.953 51.656 10.547 1 45.94 339 THR A C 1
ATOM 2658 O O . THR A 1 339 ? -27.594 52.75 10.984 1 45.94 339 THR A O 1
ATOM 2661 N N . ASP A 1 340 ? -27.062 50.844 10.789 1 53.41 340 ASP A N 1
ATOM 2662 C CA . ASP A 1 340 ? -25.641 51.156 10.766 1 53.41 340 ASP A CA 1
ATOM 2663 C C . ASP A 1 340 ? -25.312 52.031 9.547 1 53.41 340 ASP A C 1
ATOM 2665 O O . ASP A 1 340 ? -25.5 51.594 8.406 1 53.41 340 ASP A O 1
ATOM 2669 N N . PRO A 1 341 ? -25.266 53.219 9.727 1 57.56 341 PRO A N 1
ATOM 2670 C CA . PRO A 1 341 ? -25.047 54.219 8.68 1 57.56 341 PRO A CA 1
ATOM 2671 C C . PRO A 1 341 ? -23.906 53.844 7.734 1 57.56 341 PRO A C 1
ATOM 2673 O O . PRO A 1 341 ? -23.812 54.406 6.625 1 57.56 341 PRO A O 1
ATOM 2676 N N . LEU A 1 342 ? -23.094 52.906 8.141 1 64.69 342 LEU A N 1
ATOM 2677 C CA . LEU A 1 342 ? -21.922 52.688 7.301 1 64.69 342 LEU A CA 1
ATOM 2678 C C . LEU A 1 342 ? -22.141 51.562 6.305 1 64.69 342 LEU A C 1
ATOM 2680 O O . LEU A 1 342 ? -21.344 51.406 5.375 1 64.69 342 LEU A O 1
ATOM 2684 N N . GLY A 1 343 ? -23.25 50.969 6.23 1 72.62 343 GLY A N 1
ATOM 2685 C CA . GLY A 1 343 ? -23.547 49.938 5.238 1 72.62 343 GLY A CA 1
ATOM 2686 C C . GLY A 1 343 ? -23.078 48.562 5.641 1 72.62 343 GLY A C 1
ATOM 2687 O O . GLY A 1 343 ? -22.438 48.406 6.68 1 72.62 343 GLY A O 1
ATOM 2688 N N . PRO A 1 344 ? -23.391 47.625 4.852 1 84.56 344 PRO A N 1
ATOM 2689 C CA . PRO A 1 344 ? -23.016 46.25 5.129 1 84.56 344 PRO A CA 1
ATOM 2690 C C . PRO A 1 344 ? -21.547 45.969 4.863 1 84.56 344 PRO A C 1
ATOM 2692 O O . PRO A 1 344 ? -20.875 46.75 4.168 1 84.56 344 PRO A O 1
ATOM 2695 N N . LEU A 1 345 ? -21.016 44.938 5.523 1 90.88 345 LEU A N 1
ATOM 2696 C CA . LEU A 1 345 ? -19.625 44.531 5.309 1 90.88 345 LEU A CA 1
ATOM 2697 C C . LEU A 1 345 ? -19.406 44.156 3.852 1 90.88 345 LEU A C 1
ATOM 2699 O O . LEU A 1 345 ? -20.297 43.594 3.205 1 90.88 345 LEU A O 1
ATOM 2703 N N . ALA A 1 346 ? -18.234 44.438 3.426 1 91 346 ALA A N 1
ATOM 2704 C CA . ALA A 1 346 ? -17.891 44.156 2.037 1 91 346 ALA A CA 1
ATOM 2705 C C . ALA A 1 346 ? -17.797 42.656 1.798 1 91 346 ALA A C 1
ATOM 2707 O O . ALA A 1 346 ? -17.219 41.906 2.613 1 91 346 ALA A O 1
ATOM 2708 N N . ARG A 1 347 ? -18.406 42.188 0.707 1 91.31 347 ARG A N 1
ATOM 2709 C CA . ARG A 1 347 ? -18.328 40.812 0.232 1 91.31 347 ARG A CA 1
ATOM 2710 C C . ARG A 1 347 ? -18.672 39.812 1.346 1 91.31 347 ARG A C 1
ATOM 2712 O O . ARG A 1 347 ? -17.953 38.844 1.543 1 91.31 347 ARG A O 1
ATOM 2719 N N . SER A 1 348 ? -19.656 40.094 2.016 1 89.88 348 SER A N 1
ATOM 2720 C CA . SER A 1 348 ? -20.047 39.344 3.221 1 89.88 348 SER A CA 1
ATOM 2721 C C . SER A 1 348 ? -20.297 37.875 2.918 1 89.88 348 SER A C 1
ATOM 2723 O O . SER A 1 348 ? -19.938 37 3.711 1 89.88 348 SER A O 1
ATOM 2725 N N . GLU A 1 349 ? -20.844 37.5 1.732 1 86.75 349 GLU A N 1
ATOM 2726 C CA . GLU A 1 349 ? -21.156 36.125 1.408 1 86.75 349 GLU A CA 1
ATOM 2727 C C . GLU A 1 349 ? -19.891 35.312 1.188 1 86.75 349 GLU A C 1
ATOM 2729 O O . GLU A 1 349 ? -19.781 34.188 1.661 1 86.75 349 GLU A O 1
ATOM 2734 N N . GLU A 1 350 ? -18.984 35.875 0.476 1 89.44 350 GLU A N 1
ATOM 2735 C CA . GLU A 1 350 ? -17.719 35.188 0.214 1 89.44 350 GLU A CA 1
ATOM 2736 C C . GLU A 1 350 ? -16.906 35.031 1.493 1 89.44 350 GLU A C 1
ATOM 2738 O O . GLU A 1 350 ? -16.266 34 1.7 1 89.44 350 GLU A O 1
ATOM 2743 N N . ARG A 1 351 ? -16.984 36.031 2.336 1 92.31 351 ARG A N 1
ATOM 2744 C CA . ARG A 1 351 ? -16.281 36 3.613 1 92.31 351 ARG A CA 1
ATOM 2745 C C . ARG A 1 351 ? -16.844 34.906 4.516 1 92.31 351 ARG A C 1
ATOM 2747 O O . ARG A 1 351 ? -16.094 34.219 5.203 1 92.31 351 ARG A O 1
ATOM 2754 N N . ARG A 1 352 ? -18.078 34.781 4.461 1 91.19 352 ARG A N 1
ATOM 2755 C CA . ARG A 1 352 ? -18.734 33.75 5.258 1 91.19 352 ARG A CA 1
ATOM 2756 C C . ARG A 1 352 ? -18.281 32.344 4.809 1 91.19 352 ARG A C 1
ATOM 2758 O O . ARG A 1 352 ? -18 31.484 5.641 1 91.19 352 ARG A O 1
ATOM 2765 N N . ARG A 1 353 ? -18.234 32.188 3.553 1 90.44 353 ARG A N 1
ATOM 2766 C CA . ARG A 1 353 ? -17.828 30.891 3.006 1 90.44 353 ARG A CA 1
ATOM 2767 C C . ARG A 1 353 ? -16.391 30.562 3.371 1 90.44 353 ARG A C 1
ATOM 2769 O O . ARG A 1 353 ? -16.062 29.422 3.697 1 90.44 353 ARG A O 1
ATOM 2776 N N . LEU A 1 354 ? -15.562 31.5 3.299 1 94.06 354 LEU A N 1
ATOM 2777 C CA . LEU A 1 354 ? -14.164 31.297 3.674 1 94.06 354 LEU A CA 1
ATOM 2778 C C . LEU A 1 354 ? -14.039 30.969 5.156 1 94.06 354 LEU A C 1
ATOM 2780 O O . LEU A 1 354 ? -13.219 30.125 5.543 1 94.06 354 LEU A O 1
ATOM 2784 N N . LEU A 1 355 ? -14.828 31.625 5.938 1 94.81 355 LEU A N 1
ATOM 2785 C CA . LEU A 1 355 ? -14.836 31.359 7.371 1 94.81 355 LEU A CA 1
ATOM 2786 C C . LEU A 1 355 ? -15.297 29.938 7.648 1 94.81 355 LEU A C 1
ATOM 2788 O O . LEU A 1 355 ? -14.719 29.234 8.492 1 94.81 355 LEU A O 1
ATOM 2792 N N . PHE A 1 356 ? -16.344 29.516 6.93 1 93.25 356 PHE A N 1
ATOM 2793 C CA . PHE A 1 356 ? -16.812 28.141 7.074 1 93.25 356 PHE A CA 1
ATOM 2794 C C . PHE A 1 356 ? -15.711 27.141 6.742 1 93.25 356 PHE A C 1
ATOM 2796 O O . PHE A 1 356 ? -15.523 26.156 7.449 1 93.25 356 PHE A O 1
ATOM 2803 N N . TRP A 1 357 ? -15.039 27.422 5.688 1 94.31 357 TRP A N 1
ATOM 2804 C CA . TRP A 1 357 ? -13.914 26.578 5.285 1 94.31 357 TRP A CA 1
ATOM 2805 C C . TRP A 1 357 ? -12.883 26.484 6.398 1 94.31 357 TRP A C 1
ATOM 2807 O O . TRP A 1 357 ? -12.422 25.391 6.734 1 94.31 357 TRP A O 1
ATOM 2817 N N . HIS A 1 358 ? -12.539 27.609 6.941 1 96 358 HIS A N 1
ATOM 2818 C CA . HIS A 1 358 ? -11.531 27.641 7.992 1 96 358 HIS A CA 1
ATOM 2819 C C . HIS A 1 358 ? -11.992 26.891 9.227 1 96 358 HIS A C 1
ATOM 2821 O O . HIS A 1 358 ? -11.234 26.094 9.797 1 96 358 HIS A O 1
ATOM 2827 N N . VAL A 1 359 ? -13.188 27.141 9.625 1 95.19 359 VAL A N 1
ATOM 2828 C CA . VAL A 1 359 ? -13.711 26.531 10.844 1 95.19 359 VAL A CA 1
ATOM 2829 C C . VAL A 1 359 ? -13.805 25.016 10.672 1 95.19 359 VAL A C 1
ATOM 2831 O O . VAL A 1 359 ? -13.438 24.25 11.57 1 95.19 359 VAL A O 1
ATOM 2834 N N . TYR A 1 360 ? -14.289 24.625 9.5 1 94.19 360 TYR A N 1
ATOM 2835 C CA . TYR A 1 360 ? -14.398 23.188 9.234 1 94.19 360 TYR A CA 1
ATOM 2836 C C . TYR A 1 360 ? -13.031 22.516 9.289 1 94.19 360 TYR A C 1
ATOM 2838 O O . TYR A 1 360 ? -12.859 21.5 9.945 1 94.19 360 TYR A O 1
ATOM 2846 N N . GLY A 1 361 ? -12.141 23.094 8.578 1 95.12 361 GLY A N 1
ATOM 2847 C CA . GLY A 1 361 ? -10.797 22.531 8.547 1 95.12 361 GLY A CA 1
ATOM 2848 C C . GLY A 1 361 ? -10.117 22.531 9.898 1 95.12 361 GLY A C 1
ATOM 2849 O O . GLY A 1 361 ? -9.555 21.516 10.32 1 95.12 361 GLY A O 1
ATOM 2850 N N . PHE A 1 362 ? -10.227 23.609 10.531 1 94.69 362 PHE A N 1
ATOM 2851 C CA . PHE A 1 362 ? -9.602 23.75 11.844 1 94.69 362 PHE A CA 1
ATOM 2852 C C . PHE A 1 362 ? -10.18 22.734 12.82 1 94.69 362 PHE A C 1
ATOM 2854 O O . PHE A 1 362 ? -9.43 22.094 13.555 1 94.69 362 PHE A O 1
ATOM 2861 N N . ASP A 1 363 ? -11.406 22.625 12.836 1 94.38 363 ASP A N 1
ATOM 2862 C CA . ASP A 1 363 ? -12.07 21.688 13.742 1 94.38 363 ASP A CA 1
ATOM 2863 C C . ASP A 1 363 ? -11.656 20.25 13.445 1 94.38 363 ASP A C 1
ATOM 2865 O O . ASP A 1 363 ? -11.406 19.469 14.367 1 94.38 363 ASP A O 1
ATOM 2869 N N . ALA A 1 364 ? -11.633 19.906 12.211 1 94.56 364 ALA A N 1
ATOM 2870 C CA . ALA A 1 364 ? -11.312 18.547 11.812 1 94.56 364 ALA A CA 1
ATOM 2871 C C . ALA A 1 364 ? -9.922 18.141 12.305 1 94.56 364 ALA A C 1
ATOM 2873 O O . ALA A 1 364 ? -9.773 17.109 12.961 1 94.56 364 ALA A O 1
ATOM 2874 N N . PHE A 1 365 ? -8.938 18.938 12.055 1 95.62 365 PHE A N 1
ATOM 2875 C CA . PHE A 1 365 ? -7.562 18.594 12.391 1 95.62 365 PHE A CA 1
ATOM 2876 C C . PHE A 1 365 ? -7.32 18.719 13.891 1 95.62 365 PHE A C 1
ATOM 2878 O O . PHE A 1 365 ? -6.605 17.906 14.484 1 95.62 365 PHE A O 1
ATOM 2885 N N . HIS A 1 366 ? -7.922 19.734 14.438 1 93.69 366 HIS A N 1
ATOM 2886 C CA . HIS A 1 366 ? -7.805 19.922 15.875 1 93.69 366 HIS A CA 1
ATOM 2887 C C . HIS A 1 366 ? -8.414 18.734 16.641 1 93.69 366 HIS A C 1
ATOM 2889 O O . HIS A 1 366 ? -7.812 18.234 17.578 1 93.69 366 HIS A O 1
ATOM 2895 N N . SER A 1 367 ? -9.578 18.391 16.219 1 92.31 367 SER A N 1
ATOM 2896 C CA . SER A 1 367 ? -10.266 17.281 16.875 1 92.31 367 SER A CA 1
ATOM 2897 C C . SER A 1 367 ? -9.484 15.977 16.703 1 92.31 367 SER A C 1
ATOM 2899 O O . SER A 1 367 ? -9.43 15.156 17.625 1 92.31 367 SER A O 1
ATOM 2901 N N . LEU A 1 368 ? -8.922 15.773 15.602 1 92.62 368 LEU A N 1
ATOM 2902 C CA . LEU A 1 368 ? -8.133 14.578 15.359 1 92.62 368 LEU A CA 1
ATOM 2903 C C . LEU A 1 368 ? -6.887 14.562 16.234 1 92.62 368 LEU A C 1
ATOM 2905 O O . LEU A 1 368 ? -6.555 13.531 16.828 1 92.62 368 LEU A O 1
ATOM 2909 N N . ASP A 1 369 ? -6.227 15.672 16.344 1 91.62 369 ASP A N 1
ATOM 2910 C CA . ASP A 1 369 ? -4.996 15.773 17.125 1 91.62 369 ASP A CA 1
ATOM 2911 C C . ASP A 1 369 ? -5.27 15.555 18.609 1 91.62 369 ASP A C 1
ATOM 2913 O O . ASP A 1 369 ? -4.457 14.953 19.312 1 91.62 369 ASP A O 1
ATOM 2917 N N . GLN A 1 370 ? -6.406 16.047 18.984 1 89.25 370 GLN A N 1
ATOM 2918 C CA . GLN A 1 370 ? -6.707 15.977 20.406 1 89.25 370 GLN A CA 1
ATOM 2919 C C . GLN A 1 370 ? -7.621 14.797 20.719 1 89.25 370 GLN A C 1
ATOM 2921 O O . GLN A 1 370 ? -7.984 14.578 21.875 1 89.25 370 GLN A O 1
ATOM 2926 N N . ASN A 1 371 ? -8.031 14.07 19.719 1 87.25 371 ASN A N 1
ATOM 2927 C CA . ASN A 1 371 ? -8.938 12.93 19.875 1 87.25 371 ASN A CA 1
ATOM 2928 C C . ASN A 1 371 ? -10.266 13.352 20.516 1 87.25 371 ASN A C 1
ATOM 2930 O O . ASN A 1 371 ? -10.719 12.734 21.469 1 87.25 371 ASN A O 1
ATOM 2934 N N . LEU A 1 372 ? -10.805 14.461 19.984 1 85.06 372 LEU A N 1
ATOM 2935 C CA . LEU A 1 372 ? -12.078 14.984 20.469 1 85.06 372 LEU A CA 1
ATOM 2936 C C . LEU A 1 372 ? -13.18 14.758 19.438 1 85.06 372 LEU A C 1
ATOM 2938 O O . LEU A 1 372 ? -12.922 14.781 18.234 1 85.06 372 LEU A O 1
ATOM 2942 N N . ILE A 1 373 ? -14.32 14.594 19.922 1 80.88 373 ILE A N 1
ATOM 2943 C CA . ILE A 1 373 ? -15.469 14.461 19.031 1 80.88 373 ILE A CA 1
ATOM 2944 C C . ILE A 1 373 ? -15.867 15.836 18.516 1 80.88 373 ILE A C 1
ATOM 2946 O O . ILE A 1 373 ? -15.977 16.797 19.281 1 80.88 373 ILE A O 1
ATOM 2950 N N . SER A 1 374 ? -16.016 15.906 17.266 1 84.75 374 SER A N 1
ATOM 2951 C CA . SER A 1 374 ? -16.391 17.172 16.641 1 84.75 374 SER A CA 1
ATOM 2952 C C . SER A 1 374 ? -17.859 17.5 16.891 1 84.75 374 SER A C 1
ATOM 2954 O O . SER A 1 374 ? -18.703 16.594 16.922 1 84.75 374 SER A O 1
ATOM 2956 N N . ARG A 1 375 ? -18.172 18.797 17.078 1 81 375 ARG A N 1
ATOM 2957 C CA . ARG A 1 375 ? -19.547 19.234 17.266 1 81 375 ARG A CA 1
ATOM 2958 C C . ARG A 1 375 ? -20.234 19.469 15.914 1 81 375 ARG A C 1
ATOM 2960 O O . ARG A 1 375 ? -21.453 19.625 15.859 1 81 375 ARG A O 1
ATOM 2967 N N . ILE A 1 376 ? -19.438 19.547 14.93 1 84.81 376 ILE A N 1
ATOM 2968 C CA . ILE A 1 376 ? -20 19.766 13.594 1 84.81 376 ILE A CA 1
ATOM 2969 C C . ILE A 1 376 ? -20.656 18.484 13.102 1 84.81 376 ILE A C 1
ATOM 2971 O O . ILE A 1 376 ? -20.031 17.422 13.055 1 84.81 376 ILE A O 1
ATOM 2975 N N . PRO A 1 377 ? -22.016 18.484 12.875 1 72.69 377 PRO A N 1
ATOM 2976 C CA . PRO A 1 377 ? -22.734 17.281 12.461 1 72.69 377 PRO A CA 1
ATOM 2977 C C . PRO A 1 377 ? -22.297 16.781 11.078 1 72.69 377 PRO A C 1
ATOM 2979 O O . PRO A 1 377 ? -22.016 17.594 10.195 1 72.69 377 PRO A O 1
ATOM 2982 N N . ASP A 1 378 ? -21.859 15.664 11.016 1 61.06 378 ASP A N 1
ATOM 2983 C CA . ASP A 1 378 ? -21.531 15.125 9.695 1 61.06 378 ASP A CA 1
ATOM 2984 C C . ASP A 1 378 ? -22.781 14.578 9.016 1 61.06 378 ASP A C 1
ATOM 2986 O O . ASP A 1 378 ? -23.5 13.75 9.578 1 61.06 378 ASP A O 1
ATOM 2990 N N . GLY A 1 379 ? -23.844 15.398 8.758 1 52.06 379 GLY A N 1
ATOM 2991 C CA . GLY A 1 379 ? -25.094 14.977 8.141 1 52.06 379 GLY A CA 1
ATOM 2992 C C . GLY A 1 379 ? -25.188 13.484 7.91 1 52.06 379 GLY A C 1
ATOM 2993 O O . GLY A 1 379 ? -24.172 12.781 7.969 1 52.06 379 GLY A O 1
ATOM 2994 N N . GLU A 1 380 ? -26.375 12.836 8.242 1 43.72 380 GLU A N 1
ATOM 2995 C CA . GLU A 1 380 ? -26.719 11.516 7.719 1 43.72 380 GLU A CA 1
ATOM 2996 C C . GLU A 1 380 ? -26.062 11.273 6.359 1 43.72 380 GLU A C 1
ATOM 2998 O O . GLU A 1 380 ? -26.547 10.453 5.574 1 43.72 380 GLU A O 1
ATOM 3003 N N . ASN A 1 381 ? -25.453 12.195 5.914 1 40.44 381 ASN A N 1
ATOM 3004 C CA . ASN A 1 381 ? -25.047 12.352 4.52 1 40.44 381 ASN A CA 1
ATOM 3005 C C . ASN A 1 381 ? -24.188 11.172 4.055 1 40.44 381 ASN A C 1
ATOM 3007 O O . ASN A 1 381 ? -22.969 11.242 4.055 1 40.44 381 ASN A O 1
ATOM 3011 N N . GLU A 1 382 ? -24.328 10.258 4.578 1 41.41 382 GLU A N 1
ATOM 3012 C CA . GLU A 1 382 ? -23.797 9.102 3.875 1 41.41 382 GLU A CA 1
ATOM 3013 C C . GLU A 1 382 ? -23.734 9.352 2.371 1 41.41 382 GLU A C 1
ATOM 3015 O O . GLU A 1 382 ? -22.922 8.727 1.67 1 41.41 382 GLU A O 1
ATOM 3020 N N . GLY A 1 383 ? -24.703 10.172 1.896 1 38.78 383 GLY A N 1
ATOM 3021 C CA . GLY A 1 383 ? -24.875 10.57 0.507 1 38.78 383 GLY A CA 1
ATOM 3022 C C . GLY A 1 383 ? -24.094 11.82 0.145 1 38.78 383 GLY A C 1
ATOM 3023 O O . GLY A 1 383 ? -24.016 12.188 -1.028 1 38.78 383 GLY A O 1
ATOM 3024 N N . ILE A 1 384 ? -24.109 12.836 0.849 1 40.78 384 ILE A N 1
ATOM 3025 C CA . ILE A 1 384 ? -23.5 14.125 0.539 1 40.78 384 ILE A CA 1
ATOM 3026 C C . ILE A 1 384 ? -21.984 14 0.572 1 40.78 384 ILE A C 1
ATOM 3028 O O . ILE A 1 384 ? -21.266 14.992 0.432 1 40.78 384 ILE A O 1
ATOM 3032 N N . SER A 1 385 ? -21.531 13.25 1.349 1 43.12 385 SER A N 1
ATOM 3033 C CA . SER A 1 385 ? -20.078 13.289 1.388 1 43.12 385 SER A CA 1
ATOM 3034 C C . SER A 1 385 ? -19.5 13.742 0.051 1 43.12 385 SER A C 1
ATOM 3036 O O . SER A 1 385 ? -18.641 14.641 0.007 1 43.12 385 SER A O 1
ATOM 3038 N N . ARG A 1 386 ? -18.812 12.703 -0.59 1 44.34 386 ARG A N 1
ATOM 3039 C CA . ARG A 1 386 ? -17.531 12.391 -1.227 1 44.34 386 ARG A CA 1
ATOM 3040 C C . ARG A 1 386 ? -17.406 13.094 -2.572 1 44.34 386 ARG A C 1
ATOM 3042 O O . ARG A 1 386 ? -16.469 12.844 -3.326 1 44.34 386 ARG A O 1
ATOM 3049 N N . LYS A 1 387 ? -18.547 13.406 -2.971 1 44.44 387 LYS A N 1
ATOM 3050 C CA . LYS A 1 387 ? -18.281 13.766 -4.363 1 44.44 387 LYS A CA 1
ATOM 3051 C C . LYS A 1 387 ? -17.531 15.078 -4.465 1 44.44 387 LYS A C 1
ATOM 3053 O O . LYS A 1 387 ? -18.109 16.125 -4.797 1 44.44 387 LYS A O 1
ATOM 3058 N N . LEU A 1 388 ? -16.844 15.43 -3.398 1 52.88 388 LEU A N 1
ATOM 3059 C CA . LEU A 1 388 ? -16.016 16.516 -3.904 1 52.88 388 LEU A CA 1
ATOM 3060 C C . LEU A 1 388 ? -15.523 16.219 -5.312 1 52.88 388 LEU A C 1
ATOM 3062 O O . LEU A 1 388 ? -15.148 15.078 -5.609 1 52.88 388 LEU A O 1
ATOM 3066 N N . PRO A 1 389 ? -15.961 16.953 -6.227 1 47.12 389 PRO A N 1
ATOM 3067 C CA . PRO A 1 389 ? -15.461 16.641 -7.566 1 47.12 389 PRO A CA 1
ATOM 3068 C C . PRO A 1 389 ? -13.984 16.219 -7.559 1 47.12 389 PRO A C 1
ATOM 3070 O O . PRO A 1 389 ? -13.18 16.812 -6.848 1 47.12 389 PRO A O 1
ATOM 3073 N N . HIS A 1 390 ? -13.719 15.008 -7.641 1 51.19 390 HIS A N 1
ATOM 3074 C CA . HIS A 1 390 ? -12.406 14.422 -7.906 1 51.19 390 HIS A CA 1
ATOM 3075 C C . HIS A 1 390 ? -11.672 15.195 -9 1 51.19 390 HIS A C 1
ATOM 3077 O O . HIS A 1 390 ? -11.594 14.734 -10.141 1 51.19 390 HIS A O 1
ATOM 3083 N N . HIS A 1 391 ? -11.969 16.484 -9.109 1 50.16 391 HIS A N 1
ATOM 3084 C CA . HIS A 1 391 ? -11.383 17.047 -10.32 1 50.16 391 HIS A CA 1
ATOM 3085 C C . HIS A 1 391 ? -9.898 17.344 -10.125 1 50.16 391 HIS A C 1
ATOM 3087 O O . HIS A 1 391 ? -9.477 17.734 -9.039 1 50.16 391 HIS A O 1
ATOM 3093 N N . ASP A 1 392 ? -9.094 16.938 -11.055 1 54.03 392 ASP A N 1
ATOM 3094 C CA . ASP A 1 392 ? -7.691 17.219 -11.312 1 54.03 392 ASP A CA 1
ATOM 3095 C C . ASP A 1 392 ? -7.387 18.703 -11.109 1 54.03 392 ASP A C 1
ATOM 3097 O O . ASP A 1 392 ? -6.223 19.094 -11.008 1 54.03 392 ASP A O 1
ATOM 3101 N N . THR A 1 393 ? -8.406 19.578 -11.031 1 57.16 393 THR A N 1
ATOM 3102 C CA . THR A 1 393 ? -8.148 21.016 -11.062 1 57.16 393 THR A CA 1
ATOM 3103 C C . THR A 1 393 ? -8.445 21.656 -9.711 1 57.16 393 THR A C 1
ATOM 3105 O O . THR A 1 393 ? -8.711 22.859 -9.633 1 57.16 393 THR A O 1
ATOM 3108 N N . GLY A 1 394 ? -8.227 20.938 -8.617 1 74.31 394 GLY A N 1
ATOM 3109 C CA . GLY A 1 394 ? -8.617 21.531 -7.348 1 74.31 394 GLY A CA 1
ATOM 3110 C C . GLY A 1 394 ? -7.574 22.484 -6.785 1 74.31 394 GLY A C 1
ATOM 3111 O O . GLY A 1 394 ? -6.383 22.344 -7.078 1 74.31 394 GLY A O 1
ATOM 3112 N N . SER A 1 395 ? -8.047 23.609 -6.145 1 86.81 395 SER A N 1
ATOM 3113 C CA . SER A 1 395 ? -7.191 24.594 -5.488 1 86.81 395 SER A CA 1
ATOM 3114 C C . SER A 1 395 ? -6.613 24.047 -4.188 1 86.81 395 SER A C 1
ATOM 3116 O O . SER A 1 395 ? -6.945 22.938 -3.779 1 86.81 395 SER A O 1
ATOM 3118 N N . TYR A 1 396 ? -5.652 24.766 -3.689 1 91 396 TYR A N 1
ATOM 3119 C CA . TYR A 1 396 ? -5.07 24.453 -2.391 1 91 396 TYR A CA 1
ATOM 3120 C C . TYR A 1 396 ? -6.152 24.344 -1.323 1 91 396 TYR A C 1
ATOM 3122 O O . TYR A 1 396 ? -6.129 23.422 -0.5 1 91 396 TYR A O 1
ATOM 3130 N N . LEU A 1 397 ? -7.137 25.25 -1.346 1 93 397 LEU A N 1
ATOM 3131 C CA . LEU A 1 397 ? -8.211 25.234 -0.356 1 93 397 LEU A CA 1
ATOM 3132 C C . LEU A 1 397 ? -9.086 24 -0.514 1 93 397 LEU A C 1
ATOM 3134 O O . LEU A 1 397 ? -9.523 23.422 0.479 1 93 397 LEU A O 1
ATOM 3138 N N . ASP A 1 398 ? -9.305 23.656 -1.733 1 92.38 398 ASP A N 1
ATOM 3139 C CA . ASP A 1 398 ? -10.07 22.438 -1.981 1 92.38 398 ASP A CA 1
ATOM 3140 C C . ASP A 1 398 ? -9.352 21.203 -1.436 1 92.38 398 ASP A C 1
ATOM 3142 O O . ASP A 1 398 ? -9.984 20.312 -0.863 1 92.38 398 ASP A O 1
ATOM 3146 N N . ALA A 1 399 ? -8.078 21.188 -1.691 1 93.56 399 ALA A N 1
ATOM 3147 C CA . ALA A 1 399 ? -7.285 20.047 -1.232 1 93.56 399 ALA A CA 1
ATOM 3148 C C . ALA A 1 399 ? -7.316 19.938 0.289 1 93.56 399 ALA A C 1
ATOM 3150 O O . ALA A 1 399 ? -7.473 18.844 0.834 1 93.56 399 ALA A O 1
ATOM 3151 N N . ILE A 1 400 ? -7.203 21.047 0.963 1 94.88 400 ILE A N 1
ATOM 3152 C CA . ILE A 1 400 ? -7.23 21.047 2.422 1 94.88 400 ILE A CA 1
ATOM 3153 C C . ILE A 1 400 ? -8.602 20.594 2.916 1 94.88 400 ILE A C 1
ATOM 3155 O O . ILE A 1 400 ? -8.695 19.828 3.877 1 94.88 400 ILE A O 1
ATOM 3159 N N . LEU A 1 401 ? -9.594 21.094 2.252 1 93.94 401 LEU A N 1
ATOM 3160 C CA . LEU A 1 401 ? -10.945 20.719 2.658 1 93.94 401 LEU A CA 1
ATOM 3161 C C . LEU A 1 401 ? -11.164 19.219 2.496 1 93.94 401 LEU A C 1
ATOM 3163 O O . LEU A 1 401 ? -11.703 18.562 3.389 1 93.94 401 LEU A O 1
ATOM 3167 N N . SER A 1 402 ? -10.781 18.703 1.37 1 93.75 402 SER A N 1
ATOM 3168 C CA . SER A 1 402 ? -10.945 17.281 1.134 1 93.75 402 SER A CA 1
ATOM 3169 C C . SER A 1 402 ? -10.172 16.453 2.16 1 93.75 402 SER A C 1
ATOM 3171 O O . SER A 1 402 ? -10.641 15.406 2.604 1 93.75 402 SER A O 1
ATOM 3173 N N . LEU A 1 403 ? -8.977 16.859 2.512 1 95.75 403 LEU A N 1
ATOM 3174 C CA . LEU A 1 403 ? -8.203 16.172 3.539 1 95.75 403 LEU A CA 1
ATOM 3175 C C . LEU A 1 403 ? -8.883 16.281 4.898 1 95.75 403 LEU A C 1
ATOM 3177 O O . LEU A 1 403 ? -8.844 15.344 5.695 1 95.75 403 LEU A O 1
ATOM 3181 N N . ALA A 1 404 ? -9.461 17.438 5.145 1 95.62 404 ALA A N 1
ATOM 3182 C CA . ALA A 1 404 ? -10.195 17.625 6.395 1 95.62 404 ALA A CA 1
ATOM 3183 C C . ALA A 1 404 ? -11.367 16.672 6.496 1 95.62 404 ALA A C 1
ATOM 3185 O O . ALA A 1 404 ? -11.664 16.156 7.574 1 95.62 404 ALA A O 1
ATOM 3186 N N . ILE A 1 405 ? -12.023 16.5 5.398 1 93.44 405 ILE A N 1
ATOM 3187 C CA . ILE A 1 405 ? -13.117 15.531 5.363 1 93.44 405 ILE A CA 1
ATOM 3188 C C . ILE A 1 405 ? -12.594 14.141 5.707 1 93.44 405 ILE A C 1
ATOM 3190 O O . ILE A 1 405 ? -13.219 13.414 6.48 1 93.44 405 ILE A O 1
ATOM 3194 N N . THR A 1 406 ? -11.477 13.773 5.164 1 94.44 406 THR A N 1
ATOM 3195 C CA . THR A 1 406 ? -10.844 12.492 5.469 1 94.44 406 THR A CA 1
ATOM 3196 C C . THR A 1 406 ? -10.477 12.406 6.949 1 94.44 406 THR A C 1
ATOM 3198 O O . THR A 1 406 ? -10.664 11.367 7.582 1 94.44 406 THR A O 1
ATOM 3201 N N . ALA A 1 407 ? -9.922 13.492 7.5 1 95.62 407 ALA A N 1
ATOM 3202 C CA . ALA A 1 407 ? -9.57 13.539 8.914 1 95.62 407 ALA A CA 1
ATOM 3203 C C . ALA A 1 407 ? -10.805 13.305 9.789 1 95.62 407 ALA A C 1
ATOM 3205 O O . ALA A 1 407 ? -10.727 12.625 10.812 1 95.62 407 ALA A O 1
ATOM 3206 N N . ARG A 1 408 ? -11.859 13.875 9.383 1 93.12 408 ARG A N 1
ATOM 3207 C CA . ARG A 1 408 ? -13.094 13.688 10.141 1 93.12 408 ARG A CA 1
ATOM 3208 C C . ARG A 1 408 ? -13.562 12.242 10.055 1 93.12 408 ARG A C 1
ATOM 3210 O O . ARG A 1 408 ? -14.078 11.695 11.031 1 93.12 408 ARG A O 1
ATOM 3217 N N . GLU A 1 409 ? -13.461 11.641 8.922 1 92 409 GLU A N 1
ATOM 3218 C CA . GLU A 1 409 ? -13.781 10.219 8.781 1 92 409 GLU A CA 1
ATOM 3219 C C . GLU A 1 409 ? -12.938 9.375 9.734 1 92 409 GLU A C 1
ATOM 3221 O O . GLU A 1 409 ? -13.438 8.422 10.336 1 92 409 GLU A O 1
ATOM 3226 N N . MET A 1 410 ? -11.695 9.711 9.82 1 94.25 410 MET A N 1
ATOM 3227 C CA . MET A 1 410 ? -10.812 9.008 10.75 1 94.25 410 MET A CA 1
ATOM 3228 C C . MET A 1 410 ? -11.32 9.133 12.18 1 94.25 410 MET A C 1
ATOM 3230 O O . MET A 1 410 ? -11.32 8.156 12.938 1 94.25 410 MET A O 1
ATOM 3234 N N . LEU A 1 411 ? -11.719 10.344 12.492 1 91.25 411 LEU A N 1
ATOM 3235 C CA . LEU A 1 411 ? -12.227 10.602 13.836 1 91.25 411 LEU A CA 1
ATOM 3236 C C . LEU A 1 411 ? -13.445 9.727 14.133 1 91.25 411 LEU A C 1
ATOM 3238 O O . LEU A 1 411 ? -13.57 9.188 15.227 1 91.25 411 LEU A O 1
ATOM 3242 N N . GLN A 1 412 ? -14.258 9.594 13.156 1 89.12 412 GLN A N 1
ATOM 3243 C CA . GLN A 1 412 ? -15.492 8.82 13.328 1 89.12 412 GLN A CA 1
ATOM 3244 C C . GLN A 1 412 ? -15.188 7.336 13.5 1 89.12 412 GLN A C 1
ATOM 3246 O O . GLN A 1 412 ? -15.953 6.617 14.148 1 89.12 412 GLN A O 1
ATOM 3251 N N . VAL A 1 413 ? -14.109 6.938 12.945 1 91.12 413 VAL A N 1
ATOM 3252 C CA . VAL A 1 413 ? -13.758 5.523 13.016 1 91.12 413 VAL A CA 1
ATOM 3253 C C . VAL A 1 413 ? -12.969 5.246 14.297 1 91.12 413 VAL A C 1
ATOM 3255 O O . VAL A 1 413 ? -13.195 4.234 14.961 1 91.12 413 VAL A O 1
ATOM 3258 N N . PHE A 1 414 ? -12.109 6.156 14.75 1 92.62 414 PHE A N 1
ATOM 3259 C CA . PHE A 1 414 ? -11.133 5.859 15.797 1 92.62 414 PHE A CA 1
ATOM 3260 C C . PHE A 1 414 ? -11.602 6.406 17.141 1 92.62 414 PHE A C 1
ATOM 3262 O O . PHE A 1 414 ? -11.195 5.91 18.188 1 92.62 414 PHE A O 1
ATOM 3269 N N . VAL A 1 415 ? -12.297 7.492 17.094 1 87.94 415 VAL A N 1
ATOM 3270 C CA . VAL A 1 415 ? -12.641 8.148 18.359 1 87.94 415 VAL A CA 1
ATOM 3271 C C . VAL A 1 415 ? -14.125 7.922 18.656 1 87.94 415 VAL A C 1
ATOM 3273 O O . VAL A 1 415 ? -14.93 8.852 18.578 1 87.94 415 VAL A O 1
ATOM 3276 N N . THR A 1 416 ? -14.438 6.723 18.906 1 82.75 416 THR A N 1
ATOM 3277 C CA . THR A 1 416 ? -15.773 6.32 19.328 1 82.75 416 THR A CA 1
ATOM 3278 C C . THR A 1 416 ? -15.742 5.711 20.734 1 82.75 416 THR A C 1
ATOM 3280 O O . THR A 1 416 ? -14.672 5.383 21.25 1 82.75 416 THR A O 1
ATOM 3283 N N . VAL A 1 417 ? -16.859 5.582 21.281 1 79.75 417 VAL A N 1
ATOM 3284 C CA . VAL A 1 417 ? -16.953 4.988 22.609 1 79.75 417 VAL A CA 1
ATOM 3285 C C . VAL A 1 417 ? -16.516 3.525 22.547 1 79.75 417 VAL A C 1
ATOM 3287 O O . VAL A 1 417 ? -15.812 3.047 23.453 1 79.75 417 VAL A O 1
ATOM 3290 N N . SER A 1 418 ? -16.859 2.877 21.562 1 83.44 418 SER A N 1
ATOM 3291 C CA . SER A 1 418 ? -16.516 1.468 21.422 1 83.44 418 SER A CA 1
ATOM 3292 C C . SER A 1 418 ? -15 1.282 21.312 1 83.44 418 SER A C 1
ATOM 3294 O O . SER A 1 418 ? -14.43 0.375 21.922 1 83.44 418 SER A O 1
ATOM 3296 N N . THR A 1 419 ? -14.367 2.178 20.594 1 88.56 419 THR A N 1
ATOM 3297 C CA . THR A 1 419 ? -12.922 2.051 20.391 1 88.56 419 THR A CA 1
ATOM 3298 C C . THR A 1 419 ? -12.172 2.379 21.688 1 88.56 419 THR A C 1
ATOM 3300 O O . THR A 1 419 ? -11.125 1.791 21.969 1 88.56 419 THR A O 1
ATOM 3303 N N . LYS A 1 420 ? -12.703 3.293 22.453 1 82.44 420 LYS A N 1
ATOM 3304 C CA . LYS A 1 420 ? -12.055 3.66 23.703 1 82.44 420 LYS A CA 1
ATOM 3305 C C . LYS A 1 420 ? -12.117 2.51 24.703 1 82.44 420 LYS A C 1
ATOM 3307 O O . LYS A 1 420 ? -11.188 2.32 25.5 1 82.44 420 LYS A O 1
ATOM 3312 N N . ARG A 1 421 ? -13.117 1.682 24.531 1 82.81 421 ARG A N 1
ATOM 3313 C CA . ARG A 1 421 ? -13.312 0.599 25.5 1 82.81 421 ARG A CA 1
ATOM 3314 C C . ARG A 1 421 ? -12.68 -0.696 25 1 82.81 421 ARG A C 1
ATOM 3316 O O . ARG A 1 421 ? -12.055 -1.423 25.766 1 82.81 421 ARG A O 1
ATOM 3323 N N . ASN A 1 422 ? -12.867 -0.985 23.75 1 88.25 422 ASN A N 1
ATOM 3324 C CA . ASN A 1 422 ? -12.531 -2.311 23.234 1 88.25 422 ASN A CA 1
ATOM 3325 C C . ASN A 1 422 ? -11.297 -2.27 22.344 1 88.25 422 ASN A C 1
ATOM 3327 O O . ASN A 1 422 ? -10.773 -3.314 21.938 1 88.25 422 ASN A O 1
ATOM 3331 N N . GLY A 1 423 ? -10.852 -1.075 22 1 90.88 423 GLY A N 1
ATOM 3332 C CA . GLY A 1 423 ? -9.734 -0.952 21.078 1 90.88 423 GLY A CA 1
ATOM 3333 C C . GLY A 1 423 ? -10.164 -0.788 19.625 1 90.88 423 GLY A C 1
ATOM 3334 O O . GLY A 1 423 ? -11.352 -0.91 19.312 1 90.88 423 GLY A O 1
ATOM 3335 N N . ILE A 1 424 ? -9.211 -0.541 18.781 1 93.56 424 ILE A N 1
ATOM 3336 C CA . ILE A 1 424 ? -9.477 -0.3 17.375 1 93.56 424 ILE A CA 1
ATOM 3337 C C . ILE A 1 424 ? -9.422 -1.621 16.609 1 93.56 424 ILE A C 1
ATOM 3339 O O . ILE A 1 424 ? -8.523 -2.434 16.812 1 93.56 424 ILE A O 1
ATOM 3343 N N . LYS A 1 425 ? -10.383 -1.889 15.773 1 91.88 425 LYS A N 1
ATOM 3344 C CA . LYS A 1 425 ? -10.352 -3.064 14.914 1 91.88 425 LYS A CA 1
ATOM 3345 C C . LYS A 1 425 ? -9.188 -2.992 13.93 1 91.88 425 LYS A C 1
ATOM 3347 O O . LYS A 1 425 ? -8.992 -1.977 13.258 1 91.88 425 LYS A O 1
ATOM 3352 N N . PRO A 1 426 ? -8.391 -4.008 13.797 1 91.75 426 PRO A N 1
ATOM 3353 C CA . PRO A 1 426 ? -7.25 -3.988 12.875 1 91.75 426 PRO A CA 1
ATOM 3354 C C . PRO A 1 426 ? -7.648 -3.625 11.445 1 91.75 426 PRO A C 1
ATOM 3356 O O . PRO A 1 426 ? -6.926 -2.889 10.773 1 91.75 426 PRO A O 1
ATOM 3359 N N . GLN A 1 427 ? -8.75 -4.07 11.023 1 90.06 427 GLN A N 1
ATOM 3360 C CA . GLN A 1 427 ? -9.188 -3.805 9.656 1 90.06 427 GLN A CA 1
ATOM 3361 C C . GLN A 1 427 ? -9.484 -2.322 9.453 1 90.06 427 GLN A C 1
ATOM 3363 O O . GLN A 1 427 ? -9.312 -1.795 8.352 1 90.06 427 GLN A O 1
ATOM 3368 N N . ASP A 1 428 ? -9.953 -1.679 10.5 1 92.88 428 ASP A N 1
ATOM 3369 C CA . ASP A 1 428 ? -10.234 -0.25 10.391 1 92.88 428 ASP A CA 1
ATOM 3370 C C . ASP A 1 428 ? -8.945 0.547 10.18 1 92.88 428 ASP A C 1
ATOM 3372 O O . ASP A 1 428 ? -8.93 1.514 9.414 1 92.88 428 ASP A O 1
ATOM 3376 N N . ALA A 1 429 ? -7.898 0.176 10.898 1 94.06 429 ALA A N 1
ATOM 3377 C CA . ALA A 1 429 ? -6.609 0.837 10.703 1 94.06 429 ALA A CA 1
ATOM 3378 C C . ALA A 1 429 ? -6.121 0.68 9.266 1 94.06 429 ALA A C 1
ATOM 3380 O O . ALA A 1 429 ? -5.68 1.648 8.648 1 94.06 429 ALA A O 1
ATOM 3381 N N . ILE A 1 430 ? -6.27 -0.53 8.773 1 92 430 ILE A N 1
ATOM 3382 C CA . ILE A 1 430 ? -5.832 -0.818 7.41 1 92 430 ILE A CA 1
ATOM 3383 C C . ILE A 1 430 ? -6.672 -0.018 6.418 1 92 430 ILE A C 1
ATOM 3385 O O . ILE A 1 430 ? -6.137 0.599 5.496 1 92 430 ILE A O 1
ATOM 3389 N N . ASN A 1 431 ? -7.949 -0.005 6.637 1 91.94 431 ASN A N 1
ATOM 3390 C CA . ASN A 1 431 ? -8.867 0.703 5.75 1 91.94 431 ASN A CA 1
ATOM 3391 C C . ASN A 1 431 ? -8.578 2.201 5.73 1 91.94 431 ASN A C 1
ATOM 3393 O O . ASN A 1 431 ? -8.758 2.857 4.703 1 91.94 431 ASN A O 1
ATOM 3397 N N . MET A 1 432 ? -8.195 2.684 6.84 1 95.44 432 MET A N 1
ATOM 3398 C CA . MET A 1 432 ? -7.934 4.117 6.898 1 95.44 432 MET A CA 1
ATOM 3399 C C . MET A 1 432 ? -6.711 4.484 6.07 1 95.44 432 MET A C 1
ATOM 3401 O O . MET A 1 432 ? -6.672 5.551 5.449 1 95.44 432 MET A O 1
ATOM 3405 N N . TYR A 1 433 ? -5.699 3.658 6.117 1 95.62 433 TYR A N 1
ATOM 3406 C CA . TYR A 1 433 ? -4.555 3.91 5.25 1 95.62 433 TYR A CA 1
ATOM 3407 C C . TYR A 1 433 ? -4.961 3.846 3.781 1 95.62 433 TYR A C 1
ATOM 3409 O O . TYR A 1 433 ? -4.473 4.625 2.961 1 95.62 433 TYR A O 1
ATOM 3417 N N . GLU A 1 434 ? -5.82 2.934 3.49 1 91.5 434 GLU A N 1
ATOM 3418 C CA . GLU A 1 434 ? -6.328 2.863 2.121 1 91.5 434 GLU A CA 1
ATOM 3419 C C . GLU A 1 434 ? -7.109 4.121 1.758 1 91.5 434 GLU A C 1
ATOM 3421 O O . GLU A 1 434 ? -7.023 4.609 0.629 1 91.5 434 GLU A O 1
ATOM 3426 N N . ARG A 1 435 ? -7.867 4.609 2.693 1 94.06 435 ARG A N 1
ATOM 3427 C CA . ARG A 1 435 ? -8.625 5.844 2.49 1 94.06 435 ARG A CA 1
ATOM 3428 C C . ARG A 1 435 ? -7.691 7.023 2.24 1 94.06 435 ARG A C 1
ATOM 3430 O O . ARG A 1 435 ? -7.965 7.863 1.383 1 94.06 435 ARG A O 1
ATOM 3437 N N . LEU A 1 436 ? -6.637 7.086 2.988 1 96.19 436 LEU A N 1
ATOM 3438 C CA . LEU A 1 436 ? -5.652 8.148 2.812 1 96.19 436 LEU A CA 1
ATOM 3439 C C . LEU A 1 436 ? -4.953 8.023 1.462 1 96.19 436 LEU A C 1
ATOM 3441 O O . LEU A 1 436 ? -4.703 9.031 0.793 1 96.19 436 LEU A O 1
ATOM 3445 N N . ASP A 1 437 ? -4.684 6.77 1.091 1 91.81 437 ASP A N 1
ATOM 3446 C CA . ASP A 1 437 ? -4.098 6.543 -0.228 1 91.81 437 ASP A CA 1
ATOM 3447 C C . ASP A 1 437 ? -5.055 6.98 -1.335 1 91.81 437 ASP A C 1
ATOM 3449 O O . ASP A 1 437 ? -4.625 7.535 -2.35 1 91.81 437 ASP A O 1
ATOM 3453 N N . HIS A 1 438 ? -6.285 6.648 -1.096 1 90.31 438 HIS A N 1
ATOM 3454 C CA . HIS A 1 438 ? -7.309 7.066 -2.049 1 90.31 438 HIS A CA 1
ATOM 3455 C C . HIS A 1 438 ? -7.348 8.586 -2.178 1 90.31 438 HIS A C 1
ATOM 3457 O O . HIS A 1 438 ? -7.402 9.117 -3.289 1 90.31 438 HIS A O 1
ATOM 3463 N N . TRP A 1 439 ? -7.34 9.289 -1.09 1 93.88 439 TRP A N 1
ATOM 3464 C CA . TRP A 1 439 ? -7.305 10.742 -1.124 1 93.88 439 TRP A CA 1
ATOM 3465 C C . TRP A 1 439 ? -6.082 11.242 -1.889 1 93.88 439 TRP A C 1
ATOM 3467 O O . TRP A 1 439 ? -6.191 12.133 -2.736 1 93.88 439 TRP A O 1
ATOM 3477 N N . HIS A 1 440 ? -4.934 10.68 -1.586 1 93.12 440 HIS A N 1
ATOM 3478 C CA . HIS A 1 440 ? -3.67 11.094 -2.188 1 93.12 440 HIS A CA 1
ATOM 3479 C C . HIS A 1 440 ? -3.693 10.906 -3.701 1 93.12 440 HIS A C 1
ATOM 3481 O O . HIS A 1 440 ? -3.273 11.797 -4.445 1 93.12 440 HIS A O 1
ATOM 3487 N N . ASN A 1 441 ? -4.246 9.852 -4.113 1 86.69 441 ASN A N 1
ATOM 3488 C CA . ASN A 1 441 ? -4.109 9.484 -5.516 1 86.69 441 ASN A CA 1
ATOM 3489 C C . ASN A 1 441 ? -5.246 10.055 -6.359 1 86.69 441 ASN A C 1
ATOM 3491 O O . ASN A 1 441 ? -5.059 10.359 -7.539 1 86.69 441 ASN A O 1
ATOM 3495 N N . LEU A 1 442 ? -6.391 10.234 -5.707 1 85.25 442 LEU A N 1
ATOM 3496 C CA . LEU A 1 442 ? -7.547 10.547 -6.547 1 85.25 442 LEU A CA 1
ATOM 3497 C C . LEU A 1 442 ? -8.133 11.906 -6.188 1 85.25 442 LEU A C 1
ATOM 3499 O O . LEU A 1 442 ? -8.664 12.609 -7.055 1 85.25 442 LEU A O 1
ATOM 3503 N N . GLU A 1 443 ? -8.109 12.297 -4.949 1 88 443 GLU A N 1
ATOM 3504 C CA . GLU A 1 443 ? -8.797 13.516 -4.516 1 88 443 GLU A CA 1
ATOM 3505 C C . GLU A 1 443 ? -7.84 14.703 -4.461 1 88 443 GLU A C 1
ATOM 3507 O O . GLU A 1 443 ? -8.258 15.844 -4.641 1 88 443 GLU A O 1
ATOM 3512 N N . CYS A 1 444 ? -6.605 14.453 -4.191 1 92.12 444 CYS A N 1
ATOM 3513 C CA . CYS A 1 444 ? -5.605 15.516 -4.172 1 92.12 444 CYS A CA 1
ATOM 3514 C C . CYS A 1 444 ? -5.238 15.945 -5.59 1 92.12 444 CYS A C 1
ATOM 3516 O O . CYS A 1 444 ? -4.867 15.109 -6.418 1 92.12 444 CYS A O 1
ATOM 3518 N N . PRO A 1 445 ? -5.359 17.219 -5.848 1 88.81 445 PRO A N 1
ATOM 3519 C CA . PRO A 1 445 ? -4.973 17.688 -7.18 1 88.81 445 PRO A CA 1
ATOM 3520 C C . PRO A 1 445 ? -3.539 17.297 -7.547 1 88.81 445 PRO A C 1
ATOM 3522 O O . PRO A 1 445 ? -2.645 17.359 -6.699 1 88.81 445 PRO A O 1
ATOM 3525 N N . VAL A 1 446 ? -3.26 17.078 -8.781 1 85.94 446 VAL A N 1
ATOM 3526 C CA . VAL A 1 446 ? -2.01 16.5 -9.266 1 85.94 446 VAL A CA 1
ATOM 3527 C C . VAL A 1 446 ? -0.859 17.469 -9.008 1 85.94 446 VAL A C 1
ATOM 3529 O O . VAL A 1 446 ? 0.246 17.047 -8.656 1 85.94 446 VAL A O 1
ATOM 3532 N N . HIS A 1 447 ? -1.039 18.75 -9.148 1 85.81 447 HIS A N 1
ATOM 3533 C CA . HIS A 1 447 ? 0.036 19.719 -9.023 1 85.81 447 HIS A CA 1
ATOM 3534 C C . HIS A 1 447 ? 0.422 19.938 -7.562 1 85.81 447 HIS A C 1
ATOM 3536 O O . HIS A 1 447 ? 1.469 20.516 -7.27 1 85.81 447 HIS A O 1
ATOM 3542 N N . LEU A 1 448 ? -0.452 19.422 -6.645 1 91.75 448 LEU A N 1
ATOM 3543 C CA . LEU A 1 448 ? -0.167 19.578 -5.223 1 91.75 448 LEU A CA 1
ATOM 3544 C C . LEU A 1 448 ? 0.23 18.234 -4.598 1 91.75 448 LEU A C 1
ATOM 3546 O O . LEU A 1 448 ? 0.622 18.188 -3.432 1 91.75 448 LEU A O 1
ATOM 3550 N N . ARG A 1 449 ? 0.206 17.25 -5.414 1 91.19 449 ARG A N 1
ATOM 3551 C CA . ARG A 1 449 ? 0.414 15.906 -4.914 1 91.19 449 ARG A CA 1
ATOM 3552 C C . ARG A 1 449 ? 1.896 15.617 -4.699 1 91.19 449 ARG A C 1
ATOM 3554 O O . ARG A 1 449 ? 2.734 16.031 -5.504 1 91.19 449 ARG A O 1
ATOM 3561 N N . ARG A 1 450 ? 2.098 14.922 -3.582 1 89.69 450 ARG A N 1
ATOM 3562 C CA . ARG A 1 450 ? 3.457 14.453 -3.344 1 89.69 450 ARG A CA 1
ATOM 3563 C C . ARG A 1 450 ? 3.816 13.32 -4.297 1 89.69 450 ARG A C 1
ATOM 3565 O O . ARG A 1 450 ? 3.051 12.367 -4.453 1 89.69 450 ARG A O 1
ATOM 3572 N N . LYS A 1 451 ? 4.914 13.477 -4.977 1 85.81 451 LYS A N 1
ATOM 3573 C CA . LYS A 1 451 ? 5.352 12.453 -5.922 1 85.81 451 LYS A CA 1
ATOM 3574 C C . LYS A 1 451 ? 6.734 11.922 -5.559 1 85.81 451 LYS A C 1
ATOM 3576 O O . LYS A 1 451 ? 7.535 12.625 -4.941 1 85.81 451 LYS A O 1
ATOM 3581 N N . ARG A 1 452 ? 6.875 10.664 -5.84 1 82.19 452 ARG A N 1
ATOM 3582 C CA . ARG A 1 452 ? 8.156 10.016 -5.598 1 82.19 452 ARG A CA 1
ATOM 3583 C C . ARG A 1 452 ? 8.812 9.602 -6.91 1 82.19 452 ARG A C 1
ATOM 3585 O O . ARG A 1 452 ? 8.125 9.273 -7.879 1 82.19 452 ARG A O 1
ATOM 3592 N N . ASN A 1 453 ? 10.094 9.672 -6.91 1 78.06 453 ASN A N 1
ATOM 3593 C CA . ASN A 1 453 ? 10.82 9.188 -8.078 1 78.06 453 ASN A CA 1
ATOM 3594 C C . ASN A 1 453 ? 10.992 7.668 -8.039 1 78.06 453 ASN A C 1
ATOM 3596 O O . ASN A 1 453 ? 10.484 7.004 -7.133 1 78.06 453 ASN A O 1
ATOM 3600 N N . SER A 1 454 ? 11.648 7.137 -8.984 1 68.88 454 SER A N 1
ATOM 3601 C CA . SER A 1 454 ? 11.828 5.699 -9.141 1 68.88 454 SER A CA 1
ATOM 3602 C C . SER A 1 454 ? 12.648 5.117 -7.996 1 68.88 454 SER A C 1
ATOM 3604 O O . SER A 1 454 ? 12.539 3.928 -7.688 1 68.88 454 SER A O 1
ATOM 3606 N N . LYS A 1 455 ? 13.375 6.016 -7.309 1 67.69 455 LYS A N 1
ATOM 3607 C CA . LYS A 1 455 ? 14.211 5.559 -6.199 1 67.69 455 LYS A CA 1
ATOM 3608 C C . LYS A 1 455 ? 13.484 5.695 -4.867 1 67.69 455 LYS A C 1
ATOM 3610 O O . LYS A 1 455 ? 14.062 5.441 -3.809 1 67.69 455 LYS A O 1
ATOM 3615 N N . GLY A 1 456 ? 12.258 6.16 -4.945 1 69.69 456 GLY A N 1
ATOM 3616 C CA . GLY A 1 456 ? 11.453 6.262 -3.738 1 69.69 456 GLY A CA 1
ATOM 3617 C C . GLY A 1 456 ? 11.641 7.578 -3.008 1 69.69 456 GLY A C 1
ATOM 3618 O O . GLY A 1 456 ? 11.117 7.758 -1.904 1 69.69 456 GLY A O 1
ATOM 3619 N N . LYS A 1 457 ? 12.383 8.383 -3.631 1 75.25 457 LYS A N 1
ATOM 3620 C CA . LYS A 1 457 ? 12.625 9.68 -3 1 75.25 457 LYS A CA 1
ATOM 3621 C C . LYS A 1 457 ? 11.562 10.695 -3.406 1 75.25 457 LYS A C 1
ATOM 3623 O O . LYS A 1 457 ? 11.086 10.68 -4.543 1 75.25 457 LYS A O 1
ATOM 3628 N N . LEU A 1 458 ? 11.203 11.555 -2.498 1 82.56 458 LEU A N 1
ATOM 3629 C CA . LEU A 1 458 ? 10.203 12.586 -2.75 1 82.56 458 LEU A CA 1
ATOM 3630 C C . LEU A 1 458 ? 10.727 13.617 -3.74 1 82.56 458 LEU A C 1
ATOM 3632 O O . LEU A 1 458 ? 11.859 14.086 -3.621 1 82.56 458 LEU A O 1
ATOM 3636 N N . ILE A 1 459 ? 9.953 13.961 -4.77 1 83.44 459 ILE A N 1
ATOM 3637 C CA . ILE A 1 459 ? 10.289 14.984 -5.754 1 83.44 459 ILE A CA 1
ATOM 3638 C C . ILE A 1 459 ? 9.906 16.359 -5.211 1 83.44 459 ILE A C 1
ATOM 3640 O O . ILE A 1 459 ? 8.789 16.562 -4.727 1 83.44 459 ILE A O 1
ATOM 3644 N N . PRO A 1 460 ? 10.852 17.234 -5.215 1 81.94 460 PRO A N 1
ATOM 3645 C CA . PRO A 1 460 ? 10.516 18.578 -4.742 1 81.94 460 PRO A CA 1
ATOM 3646 C C . PRO A 1 460 ? 9.453 19.25 -5.602 1 81.94 460 PRO A C 1
ATOM 3648 O O . PRO A 1 460 ? 9.242 18.859 -6.754 1 81.94 460 PRO A O 1
ATOM 3651 N N . PRO A 1 461 ? 8.727 20.141 -5.035 1 76 461 PRO A N 1
ATOM 3652 C CA . PRO A 1 461 ? 7.719 20.859 -5.82 1 76 461 PRO A CA 1
ATOM 3653 C C . PRO A 1 461 ? 8.32 21.625 -6.988 1 76 461 PRO A C 1
ATOM 3655 O O . PRO A 1 461 ? 9.461 22.094 -6.906 1 76 461 PRO A O 1
ATOM 3658 N N . ALA A 1 462 ? 7.879 21.484 -8.336 1 62.47 462 ALA A N 1
ATOM 3659 C CA . ALA A 1 462 ? 8.406 22.172 -9.523 1 62.47 462 ALA A CA 1
ATOM 3660 C C . ALA A 1 462 ? 8.445 23.672 -9.305 1 62.47 462 ALA A C 1
ATOM 3662 O O . ALA A 1 462 ? 7.465 24.281 -8.867 1 62.47 462 ALA A O 1
ATOM 3663 N N . GLY A 1 463 ? 9.609 24.25 -8.758 1 56.06 463 GLY A N 1
ATOM 3664 C CA . GLY A 1 463 ? 9.695 25.703 -8.664 1 56.06 463 GLY A CA 1
ATOM 3665 C C . GLY A 1 463 ? 10.109 26.359 -9.969 1 56.06 463 GLY A C 1
ATOM 3666 O O . GLY A 1 463 ? 10.984 25.859 -10.68 1 56.06 463 GLY A O 1
ATOM 3667 N N . ASN A 1 464 ? 9.305 26.891 -10.758 1 48.53 464 ASN A N 1
ATOM 3668 C CA . ASN A 1 464 ? 9.82 27.828 -11.75 1 48.53 464 ASN A CA 1
ATOM 3669 C C . ASN A 1 464 ? 10.812 28.812 -11.141 1 48.53 464 ASN A C 1
ATOM 3671 O O . ASN A 1 464 ? 10.602 29.297 -10.023 1 48.53 464 ASN A O 1
ATOM 3675 N N . GLU A 1 465 ? 12.117 28.781 -11.406 1 47.09 465 GLU A N 1
ATOM 3676 C CA . GLU A 1 465 ? 13.211 29.656 -10.977 1 47.09 465 GLU A CA 1
ATOM 3677 C C . GLU A 1 465 ? 12.727 31.094 -10.758 1 47.09 465 GLU A C 1
ATOM 3679 O O . GLU A 1 465 ? 13.438 31.906 -10.164 1 47.09 465 GLU A O 1
ATOM 3684 N N . SER A 1 466 ? 12.164 31.781 -11.766 1 42.28 466 SER A N 1
ATOM 3685 C CA . SER A 1 466 ? 12.195 33.25 -11.758 1 42.28 466 SER A CA 1
ATOM 3686 C C . SER A 1 466 ? 11.773 33.812 -10.406 1 42.28 466 SER A C 1
ATOM 3688 O O . SER A 1 466 ? 12.445 34.656 -9.844 1 42.28 466 SER A O 1
ATOM 3690 N N . SER A 1 467 ? 10.539 34.531 -10.227 1 40.03 467 SER A N 1
ATOM 3691 C CA . SER A 1 467 ? 10.227 35.656 -9.336 1 40.03 467 SER A CA 1
ATOM 3692 C C . SER A 1 467 ? 10.188 35.188 -7.879 1 40.03 467 SER A C 1
ATOM 3694 O O . SER A 1 467 ? 9.797 34.062 -7.582 1 40.03 467 SER A O 1
ATOM 3696 N N . LYS A 1 468 ? 11.055 35.875 -6.938 1 45.34 468 LYS A N 1
ATOM 3697 C CA . LYS A 1 468 ? 11.148 36.219 -5.516 1 45.34 468 LYS A CA 1
ATOM 3698 C C . LYS A 1 468 ? 9.852 35.875 -4.793 1 45.34 468 LYS A C 1
ATOM 3700 O O . LYS A 1 468 ? 9.859 35.594 -3.59 1 45.34 468 LYS A O 1
ATOM 3705 N N . SER A 1 469 ? 8.781 36.25 -5.387 1 51.91 469 SER A N 1
ATOM 3706 C CA . SER A 1 469 ? 7.426 36.156 -4.844 1 51.91 469 SER A CA 1
ATOM 3707 C C . SER A 1 469 ? 6.961 34.719 -4.754 1 51.91 469 SER A C 1
ATOM 3709 O O . SER A 1 469 ? 5.848 34.438 -4.301 1 51.91 469 SER A O 1
ATOM 3711 N N . ASN A 1 470 ? 7.844 33.688 -5.008 1 68.56 470 ASN A N 1
ATOM 3712 C CA . ASN A 1 470 ? 7.219 32.438 -5.449 1 68.56 470 ASN A CA 1
ATOM 3713 C C . ASN A 1 470 ? 7.262 31.375 -4.363 1 68.56 470 ASN A C 1
ATOM 3715 O O . ASN A 1 470 ? 7.57 30.203 -4.641 1 68.56 470 ASN A O 1
ATOM 3719 N N . PHE A 1 471 ? 7.223 31.953 -3.014 1 84.94 471 PHE A N 1
ATOM 3720 C CA . PHE A 1 471 ? 7.27 30.953 -1.947 1 84.94 471 PHE A CA 1
ATOM 3721 C C . PHE A 1 471 ? 5.891 30.344 -1.709 1 84.94 471 PHE A C 1
ATOM 3723 O O . PHE A 1 471 ? 5.766 29.328 -1.021 1 84.94 471 PHE A O 1
ATOM 3730 N N . ILE A 1 472 ? 4.902 30.859 -2.338 1 86.81 472 ILE A N 1
ATOM 3731 C CA . ILE A 1 472 ? 3.531 30.5 -1.998 1 86.81 472 ILE A CA 1
ATOM 3732 C C . ILE A 1 472 ? 3.266 29.047 -2.418 1 86.81 472 ILE A C 1
ATOM 3734 O O . ILE A 1 472 ? 2.715 28.266 -1.646 1 86.81 472 ILE A O 1
ATOM 3738 N N . GLN A 1 473 ? 3.703 28.719 -3.6 1 86.69 473 GLN A N 1
ATOM 3739 C CA . GLN A 1 473 ? 3.428 27.375 -4.086 1 86.69 473 GLN A CA 1
ATOM 3740 C C . GLN A 1 473 ? 4.18 26.328 -3.266 1 86.69 473 GLN A C 1
ATOM 3742 O O . GLN A 1 473 ? 3.582 25.359 -2.795 1 86.69 473 GLN A O 1
ATOM 3747 N N . PRO A 1 474 ? 5.453 26.547 -3.043 1 89.94 474 PRO A N 1
ATOM 3748 C CA . PRO A 1 474 ? 6.152 25.578 -2.188 1 89.94 474 PRO A CA 1
ATOM 3749 C C . PRO A 1 474 ? 5.574 25.516 -0.775 1 89.94 474 PRO A C 1
ATOM 3751 O O . PRO A 1 474 ? 5.566 24.453 -0.153 1 89.94 474 PRO A O 1
ATOM 3754 N N . LEU A 1 475 ? 5.16 26.641 -0.325 1 93 475 LEU A N 1
ATOM 3755 C CA . LEU A 1 475 ? 4.551 26.672 0.999 1 93 475 LEU A CA 1
ATOM 3756 C C . LEU A 1 475 ? 3.273 25.828 1.023 1 93 475 LEU A C 1
ATOM 3758 O O . LEU A 1 475 ? 3.098 24.984 1.905 1 93 475 LEU A O 1
ATOM 3762 N N . HIS A 1 476 ? 2.457 26.062 0.063 1 92.56 476 HIS A N 1
ATOM 3763 C CA . HIS A 1 476 ? 1.19 25.328 -0.004 1 92.56 476 HIS A CA 1
ATOM 3764 C C . HIS A 1 476 ? 1.416 23.828 -0.144 1 92.56 476 HIS A C 1
ATOM 3766 O O . HIS A 1 476 ? 0.773 23.031 0.545 1 92.56 476 HIS A O 1
ATOM 3772 N N . CYS A 1 477 ? 2.336 23.469 -0.952 1 93.12 477 CYS A N 1
ATOM 3773 C CA . CYS A 1 477 ? 2.637 22.047 -1.141 1 93.12 477 CYS A CA 1
ATOM 3774 C C . CYS A 1 477 ? 3.164 21.422 0.146 1 93.12 477 CYS A C 1
ATOM 3776 O O . CYS A 1 477 ? 2.66 20.391 0.595 1 93.12 477 CYS A O 1
ATOM 3778 N N . SER A 1 478 ? 4.062 22.094 0.713 1 94.12 478 SER A N 1
ATOM 3779 C CA . SER A 1 478 ? 4.691 21.531 1.91 1 94.12 478 SER A CA 1
ATOM 3780 C C . SER A 1 478 ? 3.691 21.406 3.053 1 94.12 478 SER A C 1
ATOM 3782 O O . SER A 1 478 ? 3.697 20.422 3.785 1 94.12 478 SER A O 1
ATOM 3784 N N . LEU A 1 479 ? 2.889 22.391 3.166 1 95.44 479 LEU A N 1
ATOM 3785 C CA . LEU A 1 479 ? 1.912 22.375 4.25 1 95.44 479 LEU A CA 1
ATOM 3786 C C . LEU A 1 479 ? 0.895 21.266 4.047 1 95.44 479 LEU A C 1
ATOM 3788 O O . LEU A 1 479 ? 0.54 20.562 4.996 1 95.44 479 LEU A O 1
ATOM 3792 N N . LEU A 1 480 ? 0.42 21.172 2.836 1 96.12 480 LEU A N 1
ATOM 3793 C CA . LEU A 1 480 ? -0.518 20.094 2.523 1 96.12 480 LEU A CA 1
ATOM 3794 C C . LEU A 1 480 ? 0.11 18.734 2.787 1 96.12 480 LEU A C 1
ATOM 3796 O O . LEU A 1 480 ? -0.53 17.859 3.367 1 96.12 480 LEU A O 1
ATOM 3800 N N . TRP A 1 481 ? 1.356 18.609 2.445 1 96.56 481 TRP A N 1
ATOM 3801 C CA . TRP A 1 481 ? 2.062 17.344 2.633 1 96.56 481 TRP A CA 1
ATOM 3802 C C . TRP A 1 481 ? 2.248 17.031 4.117 1 96.56 481 TRP A C 1
ATOM 3804 O O . TRP A 1 481 ? 2.072 15.898 4.551 1 96.56 481 TRP A O 1
ATOM 3814 N N . LEU A 1 482 ? 2.59 18 4.836 1 96.94 482 LEU A N 1
ATOM 3815 C CA . LEU A 1 482 ? 2.791 17.797 6.266 1 96.94 482 LEU A CA 1
ATOM 3816 C C . LEU A 1 482 ? 1.481 17.422 6.953 1 96.94 482 LEU A C 1
ATOM 3818 O O . LEU A 1 482 ? 1.468 16.594 7.855 1 96.94 482 LEU A O 1
ATOM 3822 N N . LEU A 1 483 ? 0.424 18.031 6.504 1 97.06 483 LEU A N 1
ATOM 3823 C CA . LEU A 1 483 ? -0.877 17.688 7.066 1 97.06 483 LEU A CA 1
ATOM 3824 C C . LEU A 1 483 ? -1.243 16.25 6.727 1 97.06 483 LEU A C 1
ATOM 3826 O O . LEU A 1 483 ? -1.775 15.523 7.574 1 97.06 483 LEU A O 1
ATOM 3830 N N . GLU A 1 484 ? -0.973 15.875 5.547 1 97.12 484 GLU A N 1
ATOM 3831 C CA . GLU A 1 484 ? -1.209 14.492 5.133 1 97.12 484 GLU A CA 1
ATOM 3832 C C . GLU A 1 484 ? -0.409 13.516 5.992 1 97.12 484 GLU A C 1
ATOM 3834 O O . GLU A 1 484 ? -0.949 12.523 6.477 1 97.12 484 GLU A O 1
ATOM 3839 N N . ILE A 1 485 ? 0.805 13.844 6.121 1 96.62 485 ILE A N 1
ATOM 3840 C CA . ILE A 1 485 ? 1.694 13.008 6.918 1 96.62 485 ILE A CA 1
ATOM 3841 C C . ILE A 1 485 ? 1.166 12.914 8.352 1 96.62 485 ILE A C 1
ATOM 3843 O O . ILE A 1 485 ? 1.206 11.844 8.961 1 96.62 485 ILE A O 1
ATOM 3847 N N . ASN A 1 486 ? 0.759 14 8.812 1 97.31 486 ASN A N 1
ATOM 3848 C CA . ASN A 1 486 ? 0.2 13.992 10.164 1 97.31 486 ASN A CA 1
ATOM 3849 C C . ASN A 1 486 ? -0.986 13.039 10.273 1 97.31 486 ASN A C 1
ATOM 3851 O O . ASN A 1 486 ? -1.157 12.367 11.289 1 97.31 486 ASN A O 1
ATOM 3855 N N . CYS A 1 487 ? -1.811 13.039 9.258 1 97.62 487 CYS A N 1
ATOM 3856 C CA . CYS A 1 487 ? -2.943 12.117 9.258 1 97.62 487 CYS A CA 1
ATOM 3857 C C . CYS A 1 487 ? -2.471 10.672 9.32 1 97.62 487 CYS A C 1
ATOM 3859 O O . CYS A 1 487 ? -3.045 9.852 10.047 1 97.62 487 CYS A O 1
ATOM 3861 N N . TYR A 1 488 ? -1.412 10.344 8.602 1 97.19 488 TYR A N 1
ATOM 3862 C CA . TYR A 1 488 ? -0.852 8.992 8.648 1 97.19 488 TYR A CA 1
ATOM 3863 C C . TYR A 1 488 ? -0.363 8.656 10.055 1 97.19 488 TYR A C 1
ATOM 3865 O O . TYR A 1 488 ? -0.618 7.555 10.555 1 97.19 488 TYR A O 1
ATOM 3873 N N . LEU A 1 489 ? 0.266 9.57 10.664 1 97.12 489 LEU A N 1
ATOM 3874 C CA . LEU A 1 489 ? 0.842 9.336 11.984 1 97.12 489 LEU A CA 1
ATOM 3875 C C . LEU A 1 489 ? -0.247 9.266 13.047 1 97.12 489 LEU A C 1
ATOM 3877 O O . LEU A 1 489 ? -0.076 8.609 14.078 1 97.12 489 LEU A O 1
ATOM 3881 N N . GLN A 1 490 ? -1.334 9.938 12.758 1 96.88 490 GLN A N 1
ATOM 3882 C CA . GLN A 1 490 ? -2.43 9.93 13.719 1 96.88 490 GLN A CA 1
ATOM 3883 C C . GLN A 1 490 ? -3.051 8.539 13.836 1 96.88 490 GLN A C 1
ATOM 3885 O O . GLN A 1 490 ? -3.588 8.172 14.883 1 96.88 490 GLN A O 1
ATOM 3890 N N . VAL A 1 491 ? -2.996 7.75 12.82 1 96.56 491 VAL A N 1
ATOM 3891 C CA . VAL A 1 491 ? -3.492 6.379 12.906 1 96.56 491 VAL A CA 1
ATOM 3892 C C . VAL A 1 491 ? -2.719 5.617 13.977 1 96.56 491 VAL A C 1
ATOM 3894 O O . VAL A 1 491 ? -3.314 4.969 14.844 1 96.56 491 VAL A O 1
ATOM 3897 N N . GLU A 1 492 ? -1.418 5.723 13.891 1 96.12 492 GLU A N 1
ATOM 3898 C CA . GLU A 1 492 ? -0.592 5.07 14.906 1 96.12 492 GLU A CA 1
ATOM 3899 C C . GLU A 1 492 ? -0.886 5.621 16.297 1 96.12 492 GLU A C 1
ATOM 3901 O O . GLU A 1 492 ? -0.938 4.867 17.266 1 96.12 492 GLU A O 1
ATOM 3906 N N . ALA A 1 493 ? -0.988 6.902 16.375 1 94.81 493 ALA A N 1
ATOM 3907 C CA . ALA A 1 493 ? -1.241 7.527 17.672 1 94.81 493 ALA A CA 1
ATOM 3908 C C . ALA A 1 493 ? -2.533 7.004 18.281 1 94.81 493 ALA A C 1
ATOM 3910 O O . ALA A 1 493 ? -2.584 6.73 19.484 1 94.81 493 ALA A O 1
ATOM 3911 N N . CYS A 1 494 ? -3.521 6.902 17.5 1 93.88 494 CYS A N 1
ATOM 3912 C CA . CYS A 1 494 ? -4.797 6.391 17.984 1 93.88 494 CYS A CA 1
ATOM 3913 C C . CYS A 1 494 ? -4.668 4.938 18.422 1 93.88 494 CYS A C 1
ATOM 3915 O O . CYS A 1 494 ? -5.207 4.547 19.469 1 93.88 494 CYS A O 1
ATOM 3917 N N . VAL A 1 495 ? -4 4.133 17.656 1 93.69 495 VAL A N 1
ATOM 3918 C CA . VAL A 1 495 ? -3.822 2.727 18 1 93.69 495 VAL A CA 1
ATOM 3919 C C . VAL A 1 495 ? -2.988 2.6 19.266 1 93.69 495 VAL A C 1
ATOM 3921 O O . VAL A 1 495 ? -3.244 1.726 20.109 1 93.69 495 VAL A O 1
ATOM 3924 N N . SER A 1 496 ? -1.987 3.436 19.391 1 90.88 496 SER A N 1
ATOM 3925 C CA . SER A 1 496 ? -1.16 3.42 20.594 1 90.88 496 SER A CA 1
ATOM 3926 C C . SER A 1 496 ? -1.966 3.816 21.828 1 90.88 496 SER A C 1
ATOM 3928 O O . SER A 1 496 ? -1.743 3.287 22.922 1 90.88 496 SER A O 1
ATOM 3930 N N . ARG A 1 497 ? -2.865 4.691 21.672 1 89.5 497 ARG A N 1
ATOM 3931 C CA . ARG A 1 497 ? -3.652 5.211 22.797 1 89.5 497 ARG A CA 1
ATOM 3932 C C . ARG A 1 497 ? -4.73 4.215 23.203 1 89.5 497 ARG A C 1
ATOM 3934 O O . ARG A 1 497 ? -4.945 3.986 24.406 1 89.5 497 ARG A O 1
ATOM 3941 N N . TYR A 1 498 ? -5.371 3.564 22.219 1 90.25 498 TYR A N 1
ATOM 3942 C CA . TYR A 1 498 ? -6.547 2.764 22.531 1 90.25 498 TYR A CA 1
ATOM 3943 C C . TYR A 1 498 ? -6.246 1.275 22.406 1 90.25 498 TYR A C 1
ATOM 3945 O O . TYR A 1 498 ? -7.02 0.434 22.859 1 90.25 498 TYR A O 1
ATOM 3953 N N . GLY A 1 499 ? -5.176 0.969 21.719 1 89.62 499 GLY A N 1
ATOM 3954 C CA . GLY A 1 499 ? -4.852 -0.429 21.484 1 89.62 499 GLY A CA 1
ATOM 3955 C C . GLY A 1 499 ? -5.645 -1.038 20.344 1 89.62 499 GLY A C 1
ATOM 3956 O O . GLY A 1 499 ? -6.496 -0.375 19.75 1 89.62 499 GLY A O 1
ATOM 3957 N N . MET A 1 500 ? -5.293 -2.225 19.953 1 88.62 500 MET A N 1
ATOM 3958 C CA . MET A 1 500 ? -6.008 -2.945 18.906 1 88.62 500 MET A CA 1
ATOM 3959 C C . MET A 1 500 ? -6.961 -3.975 19.5 1 88.62 500 MET A C 1
ATOM 3961 O O . MET A 1 500 ? -6.625 -4.648 20.469 1 88.62 500 MET A O 1
ATOM 3965 N N . ARG A 1 501 ? -8.117 -4.008 18.969 1 85.38 501 ARG A N 1
ATOM 3966 C CA . ARG A 1 501 ? -9.117 -4.992 19.391 1 85.38 501 ARG A CA 1
ATOM 3967 C C . ARG A 1 501 ? -8.672 -6.406 19.031 1 85.38 501 ARG A C 1
ATOM 3969 O O . ARG A 1 501 ? -7.957 -6.613 18.047 1 85.38 501 ARG A O 1
ATOM 3976 N N . ASP A 1 502 ? -9.125 -7.352 19.797 1 73.62 502 ASP A N 1
ATOM 3977 C CA . ASP A 1 502 ? -8.789 -8.75 19.562 1 73.62 502 ASP A CA 1
ATOM 3978 C C . ASP A 1 502 ? -9.398 -9.25 18.25 1 73.62 502 ASP A C 1
ATOM 3980 O O . ASP A 1 502 ? -10.625 -9.227 18.094 1 73.62 502 ASP A O 1
ATOM 3984 N N . GLY A 1 503 ? -8.641 -9.172 17.219 1 70.69 503 GLY A N 1
ATOM 3985 C CA . GLY A 1 503 ? -9.023 -9.75 15.938 1 70.69 503 GLY A CA 1
ATOM 3986 C C . GLY A 1 503 ? -8.227 -10.984 15.586 1 70.69 503 GLY A C 1
ATOM 3987 O O . GLY A 1 503 ? -7.598 -11.602 16.453 1 70.69 503 GLY A O 1
ATOM 3988 N N . GLY A 1 504 ? -8.453 -11.547 14.492 1 76.94 504 GLY A N 1
ATOM 3989 C CA . GLY A 1 504 ? -7.641 -12.656 14.016 1 76.94 504 GLY A CA 1
ATOM 3990 C C . GLY A 1 504 ? -6.156 -12.344 14.016 1 76.94 504 GLY A C 1
ATOM 3991 O O . GLY A 1 504 ? -5.758 -11.203 13.773 1 76.94 504 GLY A O 1
ATOM 3992 N N . PRO A 1 505 ? -5.414 -13.234 14.438 1 80.69 505 PRO A N 1
ATOM 3993 C CA . PRO A 1 505 ? -3.971 -13 14.539 1 80.69 505 PRO A CA 1
ATOM 3994 C C . PRO A 1 505 ? -3.371 -12.461 13.242 1 80.69 505 PRO A C 1
ATOM 3996 O O . PRO A 1 505 ? -2.488 -11.602 13.273 1 80.69 505 PRO A O 1
ATOM 3999 N N . PHE A 1 506 ? -3.941 -12.883 12.102 1 85.19 506 PHE A N 1
ATOM 4000 C CA . PHE A 1 506 ? -3.406 -12.438 10.82 1 85.19 506 PHE A CA 1
ATOM 4001 C C . PHE A 1 506 ? -3.68 -10.953 10.609 1 85.19 506 PHE A C 1
ATOM 4003 O O . PHE A 1 506 ? -2.777 -10.195 10.25 1 85.19 506 PHE A O 1
ATOM 4010 N N . GLU A 1 507 ? -4.875 -10.609 10.891 1 86.12 507 GLU A N 1
ATOM 4011 C CA . GLU A 1 507 ? -5.277 -9.227 10.672 1 86.12 507 GLU A CA 1
ATOM 4012 C C . GLU A 1 507 ? -4.535 -8.281 11.617 1 86.12 507 GLU A C 1
ATOM 4014 O O . GLU A 1 507 ? -4.141 -7.184 11.219 1 86.12 507 GLU A O 1
ATOM 4019 N N . THR A 1 508 ? -4.398 -8.734 12.758 1 89.44 508 THR A N 1
ATOM 4020 C CA . THR A 1 508 ? -3.723 -7.91 13.758 1 89.44 508 THR A CA 1
ATOM 4021 C C . THR A 1 508 ? -2.252 -7.723 13.391 1 89.44 508 THR A C 1
ATOM 4023 O O . THR A 1 508 ? -1.719 -6.613 13.492 1 89.44 508 THR A O 1
ATOM 4026 N N . GLU A 1 509 ? -1.653 -8.805 13.016 1 89.62 509 GLU A N 1
ATOM 4027 C CA . GLU A 1 509 ? -0.25 -8.711 12.625 1 89.62 509 GLU A CA 1
ATOM 4028 C C . GLU A 1 509 ? -0.085 -7.863 11.367 1 89.62 509 GLU A C 1
ATOM 4030 O O . GLU A 1 509 ? 0.852 -7.066 11.266 1 89.62 509 GLU A O 1
ATOM 4035 N N . MET A 1 510 ? -0.929 -8.07 10.469 1 91.25 510 MET A N 1
ATOM 4036 C CA . MET A 1 510 ? -0.88 -7.281 9.242 1 91.25 510 MET A CA 1
ATOM 4037 C C . MET A 1 510 ? -1.023 -5.797 9.539 1 91.25 510 MET A C 1
ATOM 4039 O O . MET A 1 510 ? -0.282 -4.973 9 1 91.25 510 MET A O 1
ATOM 4043 N N . ALA A 1 511 ? -1.996 -5.492 10.367 1 93.44 511 ALA A N 1
ATOM 4044 C CA . ALA A 1 511 ? -2.219 -4.098 10.742 1 93.44 511 ALA A CA 1
ATOM 4045 C C . ALA A 1 511 ? -0.995 -3.514 11.438 1 93.44 511 ALA A C 1
ATOM 4047 O O . ALA A 1 511 ? -0.605 -2.375 11.18 1 93.44 511 ALA A O 1
ATOM 4048 N N . ALA A 1 512 ? -0.429 -4.27 12.289 1 92.25 512 ALA A N 1
ATOM 4049 C CA . ALA A 1 512 ? 0.748 -3.805 13.016 1 92.25 512 ALA A CA 1
ATOM 4050 C C . ALA A 1 512 ? 1.892 -3.475 12.062 1 92.25 512 ALA A C 1
ATOM 4052 O O . ALA A 1 512 ? 2.529 -2.426 12.188 1 92.25 512 ALA A O 1
ATOM 4053 N N . HIS A 1 513 ? 2.143 -4.332 11.141 1 93.06 513 HIS A N 1
ATOM 4054 C CA . HIS A 1 513 ? 3.207 -4.102 10.172 1 93.06 513 HIS A CA 1
ATOM 4055 C C . HIS A 1 513 ? 2.887 -2.914 9.273 1 93.06 513 HIS A C 1
ATOM 4057 O O . HIS A 1 513 ? 3.781 -2.146 8.906 1 93.06 513 HIS A O 1
ATOM 4063 N N . ARG A 1 514 ? 1.65 -2.84 8.898 1 95 514 ARG A N 1
ATOM 4064 C CA . ARG A 1 514 ? 1.257 -1.715 8.062 1 95 514 ARG A CA 1
ATOM 4065 C C . ARG A 1 514 ? 1.463 -0.39 8.789 1 95 514 ARG A C 1
ATOM 4067 O O . ARG A 1 514 ? 1.953 0.577 8.195 1 95 514 ARG A O 1
ATOM 4074 N N . ILE A 1 515 ? 1.068 -0.362 10.039 1 96 515 ILE A N 1
ATOM 4075 C CA . ILE A 1 515 ? 1.202 0.847 10.844 1 96 515 ILE A CA 1
ATOM 4076 C C . ILE A 1 515 ? 2.676 1.236 10.945 1 96 515 ILE A C 1
ATOM 4078 O O . ILE A 1 515 ? 3.035 2.395 10.727 1 96 515 ILE A O 1
ATOM 4082 N N . GLU A 1 516 ? 3.494 0.279 11.227 1 94.25 516 GLU A N 1
ATOM 4083 C CA . GLU A 1 516 ? 4.922 0.555 11.336 1 94.25 516 GLU A CA 1
ATOM 4084 C C . GLU A 1 516 ? 5.496 1.054 10.016 1 94.25 516 GLU A C 1
ATOM 4086 O O . GLU A 1 516 ? 6.262 2.018 9.992 1 94.25 516 GLU A O 1
ATOM 4091 N N . LEU A 1 517 ? 5.105 0.437 9 1 94.31 517 LEU A N 1
ATOM 4092 C CA . LEU A 1 517 ? 5.594 0.799 7.672 1 94.31 517 LEU A CA 1
ATOM 4093 C C . LEU A 1 517 ? 5.184 2.223 7.309 1 94.31 517 LEU A C 1
ATOM 4095 O O . LEU A 1 517 ? 6.02 3.025 6.887 1 94.31 517 LEU A O 1
ATOM 4099 N N . GLU A 1 518 ? 3.891 2.484 7.508 1 96.25 518 GLU A N 1
ATOM 4100 C CA . GLU A 1 518 ? 3.365 3.789 7.117 1 96.25 518 GLU A CA 1
ATOM 4101 C C . GLU A 1 518 ? 3.945 4.902 7.988 1 96.25 518 GLU A C 1
ATOM 4103 O O . GLU A 1 518 ? 4.156 6.02 7.52 1 96.25 518 GLU A O 1
ATOM 4108 N N . SER A 1 519 ? 4.141 4.637 9.242 1 96.06 519 SER A N 1
ATOM 4109 C CA . SER A 1 519 ? 4.723 5.637 10.133 1 96.06 519 SER A CA 1
ATOM 4110 C C . SER A 1 519 ? 6.16 5.961 9.727 1 96.06 519 SER A C 1
ATOM 4112 O O . SER A 1 519 ? 6.543 7.133 9.672 1 96.06 519 SER A O 1
ATOM 4114 N N . LEU A 1 520 ? 6.906 4.938 9.43 1 94 520 LEU A N 1
ATOM 4115 C CA . LEU A 1 520 ? 8.289 5.141 9.008 1 94 520 LEU A CA 1
ATOM 4116 C C . LEU A 1 520 ? 8.344 5.914 7.691 1 94 520 LEU A C 1
ATOM 4118 O O . LEU A 1 520 ? 9.156 6.832 7.543 1 94 520 LEU A O 1
ATOM 4122 N N . ARG A 1 521 ? 7.5 5.547 6.84 1 92.38 521 ARG A N 1
ATOM 4123 C CA . ARG A 1 521 ? 7.445 6.238 5.555 1 92.38 521 ARG A CA 1
ATOM 4124 C C . ARG A 1 521 ? 7.066 7.703 5.734 1 92.38 521 ARG A C 1
ATOM 4126 O O . ARG A 1 521 ? 7.648 8.586 5.098 1 92.38 521 ARG A O 1
ATOM 4133 N N . ALA A 1 522 ? 6.047 7.918 6.566 1 94.56 522 ALA A N 1
ATOM 4134 C CA . ALA A 1 522 ? 5.578 9.273 6.832 1 94.56 522 ALA A CA 1
ATOM 4135 C C . ALA A 1 522 ? 6.688 10.133 7.426 1 94.56 522 ALA A C 1
ATOM 4137 O O . ALA A 1 522 ? 6.887 11.281 7.012 1 94.56 522 ALA A O 1
ATOM 4138 N N . VAL A 1 523 ? 7.434 9.641 8.344 1 95.44 523 VAL A N 1
ATOM 4139 C CA . VAL A 1 523 ? 8.484 10.398 9.008 1 95.44 523 VAL A CA 1
ATOM 4140 C C . VAL A 1 523 ? 9.641 10.648 8.039 1 95.44 523 VAL A C 1
ATOM 4142 O O . VAL A 1 523 ? 10.227 11.734 8.023 1 95.44 523 VAL A O 1
ATOM 4145 N N . LYS A 1 524 ? 9.992 9.664 7.262 1 92.44 524 LYS A N 1
ATOM 4146 C CA . LYS A 1 524 ? 11.031 9.859 6.254 1 92.44 524 LYS A CA 1
ATOM 4147 C C . LYS A 1 524 ? 10.648 10.961 5.273 1 92.44 524 LYS A C 1
ATOM 4149 O O . LYS A 1 524 ? 11.477 11.812 4.938 1 92.44 524 LYS A O 1
ATOM 4154 N N . ASP A 1 525 ? 9.398 10.914 4.828 1 92.81 525 ASP A N 1
ATOM 4155 C CA . ASP A 1 525 ? 8.906 11.969 3.947 1 92.81 525 ASP A CA 1
ATOM 4156 C C . ASP A 1 525 ? 8.961 13.336 4.641 1 92.81 525 ASP A C 1
ATOM 4158 O O . ASP A 1 525 ? 9.273 14.344 4.008 1 92.81 525 ASP A O 1
ATOM 4162 N N . GLY A 1 526 ? 8.562 13.312 5.926 1 94.62 526 GLY A N 1
ATOM 4163 C CA . GLY A 1 526 ? 8.656 14.547 6.688 1 94.62 526 GLY A CA 1
ATOM 4164 C C . GLY A 1 526 ? 10.047 15.141 6.691 1 94.62 526 GLY A C 1
ATOM 4165 O O . GLY A 1 526 ? 10.211 16.359 6.586 1 94.62 526 GLY A O 1
ATOM 4166 N N . MET A 1 527 ? 11.023 14.328 6.758 1 93.25 527 MET A N 1
ATOM 4167 C CA . MET A 1 527 ? 12.414 14.781 6.742 1 93.25 527 MET A CA 1
ATOM 4168 C C . MET A 1 527 ? 12.766 15.414 5.398 1 93.25 527 MET A C 1
ATOM 4170 O O . MET A 1 527 ? 13.391 16.469 5.352 1 93.25 527 MET A O 1
ATOM 4174 N N . ASP A 1 528 ? 12.359 14.773 4.371 1 91.75 528 ASP A N 1
ATOM 4175 C CA . ASP A 1 528 ? 12.625 15.297 3.033 1 91.75 528 ASP A CA 1
ATOM 4176 C C . ASP A 1 528 ? 11.93 16.641 2.828 1 91.75 528 ASP A C 1
ATOM 4178 O O . ASP A 1 528 ? 12.516 17.562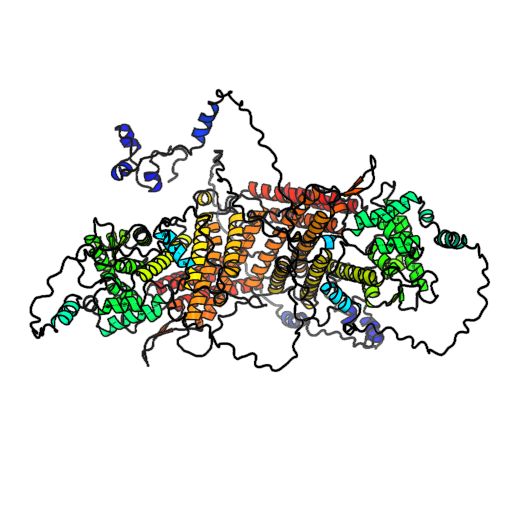 2.246 1 91.75 528 ASP A O 1
ATOM 4182 N N . ILE A 1 529 ? 10.727 16.75 3.311 1 94.5 529 ILE A N 1
ATOM 4183 C CA . ILE A 1 529 ? 9.961 17.984 3.176 1 94.5 529 ILE A CA 1
ATOM 4184 C C . ILE A 1 529 ? 10.664 19.109 3.936 1 94.5 529 ILE A C 1
ATOM 4186 O O . ILE A 1 529 ? 10.781 20.219 3.432 1 94.5 529 ILE A O 1
ATOM 4190 N N . CYS A 1 530 ? 11.125 18.781 5.113 1 93.81 530 CYS A N 1
ATOM 4191 C CA . CYS A 1 530 ? 11.836 19.781 5.906 1 93.81 530 CYS A CA 1
ATOM 4192 C C . CYS A 1 530 ? 13.086 20.25 5.184 1 93.81 530 CYS A C 1
ATOM 4194 O O . CYS A 1 530 ? 13.398 21.453 5.195 1 93.81 530 CYS A O 1
ATOM 4196 N N . GLN A 1 531 ? 13.75 19.359 4.578 1 90.94 531 GLN A N 1
ATOM 4197 C CA . GLN A 1 531 ? 14.961 19.719 3.846 1 90.94 531 GLN A CA 1
ATOM 4198 C C . GLN A 1 531 ? 14.633 20.594 2.643 1 90.94 531 GLN A C 1
ATOM 4200 O O . GLN A 1 531 ? 15.359 21.562 2.355 1 90.94 531 GLN A O 1
ATOM 4205 N N . TRP A 1 532 ? 13.586 20.312 2.062 1 89.88 532 TRP A N 1
ATOM 4206 C CA . TRP A 1 532 ? 13.172 21.094 0.905 1 89.88 532 TRP A CA 1
ATOM 4207 C C . TRP A 1 532 ? 12.719 22.484 1.328 1 89.88 532 TRP A C 1
ATOM 4209 O O . TRP A 1 532 ? 12.984 23.469 0.637 1 89.88 532 TRP A O 1
ATOM 4219 N N . MET A 1 533 ? 12 22.578 2.434 1 91.38 533 MET A N 1
ATOM 4220 C CA . MET A 1 533 ? 11.469 23.859 2.91 1 91.38 533 MET A CA 1
ATOM 4221 C C . MET A 1 533 ? 12.594 24.828 3.238 1 91.38 533 MET A C 1
ATOM 4223 O O . MET A 1 533 ? 12.414 26.047 3.139 1 91.38 533 MET A O 1
ATOM 4227 N N . LYS A 1 534 ? 13.766 24.297 3.502 1 89.38 534 LYS A N 1
ATOM 4228 C CA . LYS A 1 534 ? 14.914 25.125 3.871 1 89.38 534 LYS A CA 1
ATOM 4229 C C . LYS A 1 534 ? 15.383 25.969 2.689 1 89.38 534 LYS A C 1
ATOM 4231 O O . LYS A 1 534 ? 16.031 27 2.875 1 89.38 534 LYS A O 1
ATOM 4236 N N . GLN A 1 535 ? 14.984 25.562 1.588 1 87 535 GLN A N 1
ATOM 4237 C CA . GLN A 1 535 ? 15.461 26.234 0.382 1 87 535 GLN A CA 1
ATOM 4238 C C . GLN A 1 535 ? 14.633 27.469 0.07 1 87 535 GLN A C 1
ATOM 4240 O O . GLN A 1 535 ? 15.031 28.312 -0.743 1 87 535 GLN A O 1
ATOM 4245 N N . TYR A 1 536 ? 13.531 27.594 0.744 1 88 536 TYR A N 1
ATOM 4246 C CA . TYR A 1 536 ? 12.625 28.688 0.445 1 88 536 TYR A CA 1
ATOM 4247 C C . TYR A 1 536 ? 12.469 29.609 1.649 1 88 536 TYR A C 1
ATOM 4249 O O . TYR A 1 536 ? 12.562 29.172 2.795 1 88 536 TYR A O 1
ATOM 4257 N N . SER A 1 537 ? 12.344 30.906 1.389 1 88.69 537 SER A N 1
ATOM 4258 C CA . SER A 1 537 ? 12.117 31.891 2.432 1 88.69 537 SER A CA 1
ATOM 4259 C C . SER A 1 537 ? 11.258 33.031 1.918 1 88.69 537 SER A C 1
ATOM 4261 O O . SER A 1 537 ? 11.156 33.25 0.708 1 88.69 537 SER A O 1
ATOM 4263 N N . ALA A 1 538 ? 10.562 33.594 2.824 1 87.06 538 ALA A N 1
ATOM 4264 C CA . ALA A 1 538 ? 9.805 34.812 2.527 1 87.06 538 ALA A CA 1
ATOM 4265 C C . ALA A 1 538 ? 10.484 36.062 3.131 1 87.06 538 ALA A C 1
ATOM 4267 O O . ALA A 1 538 ? 11.062 35.969 4.223 1 87.06 538 ALA A O 1
ATOM 4268 N N . ALA A 1 539 ? 10.508 37.125 2.395 1 81.12 539 ALA A N 1
ATOM 4269 C CA . ALA A 1 539 ? 11.172 38.312 2.887 1 81.12 539 ALA A CA 1
ATOM 4270 C C . ALA A 1 539 ? 10.172 39.438 3.082 1 81.12 539 ALA A C 1
ATOM 4272 O O . ALA A 1 539 ? 9.195 39.562 2.332 1 81.12 539 ALA A O 1
ATOM 4273 N N . THR A 1 540 ? 10.242 40.031 4.246 1 74.75 540 THR A N 1
ATOM 4274 C CA . THR A 1 540 ? 9.469 41.219 4.508 1 74.75 540 THR A CA 1
ATOM 4275 C C . THR A 1 540 ? 10.375 42.438 4.574 1 74.75 540 THR A C 1
ATOM 4277 O O . THR A 1 540 ? 11.477 42.375 5.117 1 74.75 540 THR A O 1
ATOM 4280 N N . GLY A 1 541 ? 9.828 43.562 4.062 1 68 541 GLY A N 1
ATOM 4281 C CA . GLY A 1 541 ? 10.516 44.812 4.156 1 68 541 GLY A CA 1
ATOM 4282 C C . GLY A 1 541 ? 11.438 45.094 2.982 1 68 541 GLY A C 1
ATOM 4283 O O . GLY A 1 541 ? 11.477 44.312 2.027 1 68 541 GLY A O 1
ATOM 4284 N N . SER A 1 542 ? 11.695 46.375 2.732 1 61.97 542 SER A N 1
ATOM 4285 C CA . SER A 1 542 ? 12.578 46.781 1.655 1 61.97 542 SER A CA 1
ATOM 4286 C C . SER A 1 542 ? 13.953 47.188 2.189 1 61.97 542 SER A C 1
ATOM 4288 O O . SER A 1 542 ? 14.07 47.688 3.312 1 61.97 542 SER A O 1
ATOM 4290 N N . GLY A 1 543 ? 14.953 46.844 1.513 1 56.91 543 GLY A N 1
ATOM 4291 C CA . GLY A 1 543 ? 16.312 47.281 1.741 1 56.91 543 GLY A CA 1
ATOM 4292 C C . GLY A 1 543 ? 17.031 46.531 2.826 1 56.91 543 GLY A C 1
ATOM 4293 O O . GLY A 1 543 ? 16.906 45.281 2.904 1 56.91 543 GLY A O 1
ATOM 4294 N N . SER A 1 544 ? 17.859 47.219 3.623 1 57.66 544 SER A N 1
ATOM 4295 C CA . SER A 1 544 ? 18.734 46.688 4.656 1 57.66 544 SER A CA 1
ATOM 4296 C C . SER A 1 544 ? 17.938 46.156 5.848 1 57.66 544 SER A C 1
ATOM 4298 O O . SER A 1 544 ? 18.438 45.406 6.66 1 57.66 544 SER A O 1
ATOM 4300 N N . ALA A 1 545 ? 16.641 46.5 5.934 1 63.44 545 ALA A N 1
ATOM 4301 C CA . ALA A 1 545 ? 15.82 46.094 7.07 1 63.44 545 ALA A CA 1
ATOM 4302 C C . ALA A 1 545 ? 14.953 44.906 6.73 1 63.44 545 ALA A C 1
ATOM 4304 O O . ALA A 1 545 ? 14.031 44.562 7.477 1 63.44 545 ALA A O 1
ATOM 4305 N N . ALA A 1 546 ? 15.359 44.188 5.637 1 74.75 546 ALA A N 1
ATOM 4306 C CA . ALA A 1 546 ? 14.516 43.062 5.207 1 74.75 546 ALA A CA 1
ATOM 4307 C C . ALA A 1 546 ? 14.727 41.844 6.09 1 74.75 546 ALA A C 1
ATOM 4309 O O . ALA A 1 546 ? 15.867 41.5 6.406 1 74.75 546 ALA A O 1
ATOM 4310 N N . LYS A 1 547 ? 13.727 41.406 6.793 1 81.81 547 LYS A N 1
ATOM 4311 C CA . LYS A 1 547 ? 13.758 40.188 7.602 1 81.81 547 LYS A CA 1
ATOM 4312 C C . LYS A 1 547 ? 13.289 38.969 6.797 1 81.81 547 LYS A C 1
ATOM 4314 O O . LYS A 1 547 ? 12.297 39.062 6.07 1 81.81 547 LYS A O 1
ATOM 4319 N N . SER A 1 548 ? 14.148 37.938 6.828 1 88.69 548 SER A N 1
ATOM 4320 C CA . SER A 1 548 ? 13.82 36.719 6.121 1 88.69 548 SER A CA 1
ATOM 4321 C C . SER A 1 548 ? 13.133 35.719 7.043 1 88.69 548 SER A C 1
ATOM 4323 O O . SER A 1 548 ? 13.516 35.562 8.203 1 88.69 548 SER A O 1
ATOM 4325 N N . HIS A 1 549 ? 12.039 35.156 6.605 1 92.38 549 HIS A N 1
ATOM 4326 C CA . HIS A 1 549 ? 11.266 34.188 7.379 1 92.38 549 HIS A CA 1
ATOM 4327 C C . HIS A 1 549 ? 11.234 32.812 6.684 1 92.38 549 HIS A C 1
ATOM 4329 O O . HIS A 1 549 ? 11 32.75 5.477 1 92.38 549 HIS A O 1
ATOM 4335 N N . SER A 1 550 ? 11.508 31.797 7.461 1 93.81 550 SER A N 1
ATOM 4336 C CA . SER A 1 550 ? 11.398 30.438 6.914 1 93.81 550 SER A CA 1
ATOM 4337 C C . SER A 1 550 ? 9.938 30.062 6.66 1 93.81 550 SER A C 1
ATOM 4339 O O . SER A 1 550 ? 9.031 30.719 7.188 1 93.81 550 SER A O 1
ATOM 4341 N N . LEU A 1 551 ? 9.734 29.094 5.863 1 93.38 551 LEU A N 1
ATOM 4342 C CA . LEU A 1 551 ? 8.375 28.656 5.598 1 93.38 551 LEU A CA 1
ATOM 4343 C C . LEU A 1 551 ? 7.715 28.125 6.871 1 93.38 551 LEU A C 1
ATOM 4345 O O . LEU A 1 551 ? 6.512 28.312 7.07 1 93.38 551 LEU A O 1
ATOM 4349 N N . ILE A 1 552 ? 8.508 27.516 7.719 1 95.5 552 ILE A N 1
ATOM 4350 C CA . ILE A 1 552 ? 7.984 26.969 8.961 1 95.5 552 ILE A CA 1
ATOM 4351 C C . ILE A 1 552 ? 7.605 28.109 9.914 1 95.5 552 ILE A C 1
ATOM 4353 O O . ILE A 1 552 ? 6.66 27.984 10.688 1 95.5 552 ILE A O 1
ATOM 4357 N N . ASP A 1 553 ? 8.305 29.188 9.789 1 94.94 553 ASP A N 1
ATOM 4358 C CA . ASP A 1 553 ? 8.008 30.359 10.602 1 94.94 553 ASP A CA 1
ATOM 4359 C C . ASP A 1 553 ? 6.645 30.953 10.234 1 94.94 553 ASP A C 1
ATOM 4361 O O . ASP A 1 553 ? 5.977 31.547 11.078 1 94.94 553 ASP A O 1
ATOM 4365 N N . LEU A 1 554 ? 6.234 30.75 9 1 93.75 554 LEU A N 1
ATOM 4366 C CA . LEU A 1 554 ? 4.988 31.328 8.5 1 93.75 554 LEU A CA 1
ATOM 4367 C C . LEU A 1 554 ? 3.793 30.5 8.953 1 93.75 554 LEU A C 1
ATOM 4369 O O . LEU A 1 554 ? 2.662 30.984 8.977 1 93.75 554 LEU A O 1
ATOM 4373 N N . ALA A 1 555 ? 4.02 29.234 9.227 1 93.56 555 ALA A N 1
ATOM 4374 C CA . ALA A 1 555 ? 2.926 28.328 9.555 1 93.56 555 ALA A CA 1
ATOM 4375 C C . ALA A 1 555 ? 3.201 27.578 10.867 1 93.56 555 ALA A C 1
ATOM 4377 O O . ALA A 1 555 ? 3.822 26.516 10.867 1 93.56 555 ALA A O 1
ATOM 4378 N N . PRO A 1 556 ? 2.605 27.953 11.93 1 90.44 556 PRO A N 1
ATOM 4379 C CA . PRO A 1 556 ? 2.883 27.359 13.234 1 90.44 556 PRO A CA 1
ATOM 4380 C C . PRO A 1 556 ? 2.506 25.891 13.305 1 90.44 556 PRO A C 1
ATOM 4382 O O . PRO A 1 556 ? 3.139 25.109 14.031 1 90.44 556 PRO A O 1
ATOM 4385 N N . PHE A 1 557 ? 1.515 25.516 12.594 1 91.56 557 PHE A N 1
ATOM 4386 C CA . PHE A 1 557 ? 1.148 24.109 12.695 1 91.56 557 PHE A CA 1
ATOM 4387 C C . PHE A 1 557 ? 2.217 23.219 12.07 1 91.56 557 PHE A C 1
ATOM 4389 O O . PHE A 1 557 ? 2.387 22.062 12.461 1 91.56 557 PHE A O 1
ATOM 4396 N N . ALA A 1 558 ? 2.902 23.719 11 1 95.81 558 ALA A N 1
ATOM 4397 C CA . ALA A 1 558 ? 4.016 22.969 10.422 1 95.81 558 ALA A CA 1
ATOM 4398 C C . ALA A 1 558 ? 5.121 22.75 11.453 1 95.81 558 ALA A C 1
ATOM 4400 O O . ALA A 1 558 ? 5.715 21.672 11.516 1 95.81 558 ALA A O 1
ATOM 4401 N N . ARG A 1 559 ? 5.383 23.75 12.242 1 96.12 559 ARG A N 1
ATOM 4402 C CA . ARG A 1 559 ? 6.344 23.656 13.336 1 96.12 559 ARG A CA 1
ATOM 4403 C C . ARG A 1 559 ? 5.953 22.547 14.312 1 96.12 559 ARG A C 1
ATOM 4405 O O . ARG A 1 559 ? 6.789 21.734 14.695 1 96.12 559 ARG A O 1
ATOM 4412 N N . ASP A 1 560 ? 4.727 22.531 14.617 1 95.31 560 ASP A N 1
ATOM 4413 C CA . ASP A 1 560 ? 4.238 21.562 15.586 1 95.31 560 ASP A CA 1
ATOM 4414 C C . ASP A 1 560 ? 4.312 20.141 15.023 1 95.31 560 ASP A C 1
ATOM 4416 O O . ASP A 1 560 ? 4.605 19.188 15.758 1 95.31 560 ASP A O 1
ATOM 4420 N N . ILE A 1 561 ? 3.98 20 13.766 1 96.75 561 ILE A N 1
ATOM 4421 C CA . ILE A 1 561 ? 4.059 18.688 13.125 1 96.75 561 ILE A CA 1
ATOM 4422 C C . ILE A 1 561 ? 5.508 18.203 13.117 1 96.75 561 ILE A C 1
ATOM 4424 O O . ILE A 1 561 ? 5.781 17.047 13.438 1 96.75 561 ILE A O 1
ATOM 4428 N N . CYS A 1 562 ? 6.402 19.094 12.781 1 97.81 562 CYS A N 1
ATOM 4429 C CA . CYS A 1 562 ? 7.816 18.75 12.781 1 97.81 562 CYS A CA 1
ATOM 4430 C C . CYS A 1 562 ? 8.281 18.375 14.188 1 97.81 562 CYS A C 1
ATOM 4432 O O . CYS A 1 562 ? 9.07 17.438 14.359 1 97.81 562 CYS A O 1
ATOM 4434 N N . ALA A 1 563 ? 7.816 19.078 15.156 1 97.81 563 ALA A N 1
ATOM 4435 C CA . ALA A 1 563 ? 8.141 18.75 16.531 1 97.81 563 ALA A CA 1
ATOM 4436 C C . ALA A 1 563 ? 7.629 17.359 16.906 1 97.81 563 ALA A C 1
ATOM 4438 O O . ALA A 1 563 ? 8.328 16.594 17.578 1 97.81 563 ALA A O 1
ATOM 4439 N N . GLY A 1 564 ? 6.379 17.125 16.484 1 96.88 564 GLY A N 1
ATOM 4440 C CA . GLY A 1 564 ? 5.828 15.805 16.719 1 96.88 564 GLY A CA 1
ATOM 4441 C C . GLY A 1 564 ? 6.652 14.695 16.078 1 96.88 564 GLY A C 1
ATOM 4442 O O . GLY A 1 564 ? 6.832 13.633 16.688 1 96.88 564 GLY A O 1
ATOM 4443 N N . GLN A 1 565 ? 7.109 14.953 14.93 1 97.44 565 GLN A N 1
ATOM 4444 C CA . GLN A 1 565 ? 7.93 13.969 14.242 1 97.44 565 GLN A CA 1
ATOM 4445 C C . GLN A 1 565 ? 9.281 13.797 14.93 1 97.44 565 GLN A C 1
ATOM 4447 O O . GLN A 1 565 ? 9.836 12.695 14.953 1 97.44 565 GLN A O 1
ATOM 4452 N N . CYS A 1 566 ? 9.82 14.844 15.484 1 97.62 566 CYS A N 1
ATOM 4453 C CA . CYS A 1 566 ? 11.055 14.758 16.25 1 97.62 566 CYS A CA 1
ATOM 4454 C C . CYS A 1 566 ? 10.875 13.852 17.469 1 97.62 566 CYS A C 1
ATOM 4456 O O . CYS A 1 566 ? 11.727 13.008 17.75 1 97.62 566 CYS A O 1
ATOM 4458 N N . PHE A 1 567 ? 9.789 14.047 18.125 1 96.44 567 PHE A N 1
ATOM 4459 C CA . PHE A 1 567 ? 9.492 13.195 19.281 1 96.44 567 PHE A CA 1
ATOM 4460 C C . PHE A 1 567 ? 9.359 11.742 18.844 1 96.44 567 PHE A C 1
ATOM 4462 O O . PHE A 1 567 ? 9.906 10.844 19.5 1 96.44 567 PHE A O 1
ATOM 4469 N N . TRP A 1 568 ? 8.656 11.516 17.797 1 96.25 568 TRP A N 1
ATOM 4470 C CA . TRP A 1 568 ? 8.406 10.164 17.312 1 96.25 568 TRP A CA 1
ATOM 4471 C C . TRP A 1 568 ? 9.711 9.461 16.969 1 96.25 568 TRP A C 1
ATOM 4473 O O . TRP A 1 568 ? 9.93 8.312 17.375 1 96.25 568 TRP A O 1
ATOM 4483 N N . ILE A 1 569 ? 10.578 10.164 16.203 1 95.69 569 ILE A N 1
ATOM 4484 C CA . ILE A 1 569 ? 11.805 9.547 15.727 1 95.69 569 ILE A CA 1
ATOM 4485 C C . ILE A 1 569 ? 12.742 9.281 16.891 1 95.69 569 ILE A C 1
ATOM 4487 O O . ILE A 1 569 ? 13.484 8.297 16.906 1 95.69 569 ILE A O 1
ATOM 4491 N N . SER A 1 570 ? 12.734 10.141 17.922 1 95.31 570 SER A N 1
ATOM 4492 C CA . SER A 1 570 ? 13.547 9.93 19.109 1 95.31 570 SER A CA 1
ATOM 4493 C C . SER A 1 570 ? 13.086 8.695 19.875 1 95.31 570 SER A C 1
ATOM 4495 O O . SER A 1 570 ? 13.906 7.891 20.312 1 95.31 570 SER A O 1
ATOM 4497 N N . GLU A 1 571 ? 11.812 8.602 20 1 92.75 571 GLU A N 1
ATOM 4498 C CA . GLU A 1 571 ? 11.266 7.438 20.688 1 92.75 571 GLU A CA 1
ATOM 4499 C C . GLU A 1 571 ? 11.562 6.148 19.922 1 92.75 571 GLU A C 1
ATOM 4501 O O . GLU A 1 571 ? 11.859 5.121 20.531 1 92.75 571 GLU A O 1
ATOM 4506 N N . ARG A 1 572 ? 11.414 6.238 18.672 1 90.81 572 ARG A N 1
ATOM 4507 C CA . ARG A 1 572 ? 11.719 5.066 17.859 1 90.81 572 ARG A CA 1
ATOM 4508 C C . ARG A 1 572 ? 13.188 4.684 17.969 1 90.81 572 ARG A C 1
ATOM 4510 O O . ARG A 1 572 ? 13.523 3.5 18.031 1 90.81 572 ARG A O 1
ATOM 4517 N N . GLY A 1 573 ? 14.023 5.727 17.859 1 89.5 573 GLY A N 1
ATOM 4518 C CA . GLY A 1 573 ? 15.445 5.469 18.031 1 89.5 573 GLY A CA 1
ATOM 4519 C C . GLY A 1 573 ? 15.773 4.797 19.344 1 89.5 573 GLY A C 1
ATOM 4520 O O . GLY A 1 573 ? 16.594 3.881 19.391 1 89.5 573 GLY A O 1
ATOM 4521 N N . LYS A 1 574 ? 15.172 5.152 20.391 1 89.81 574 LYS A N 1
ATOM 4522 C CA . LYS A 1 574 ? 15.367 4.543 21.703 1 89.81 574 LYS A CA 1
ATOM 4523 C C . LYS A 1 574 ? 14.93 3.078 21.688 1 89.81 574 LYS A C 1
ATOM 4525 O O . LYS A 1 574 ? 15.594 2.229 22.297 1 89.81 574 LYS A O 1
ATOM 4530 N N . MET A 1 575 ? 13.859 2.805 21.016 1 85.25 575 MET A N 1
ATOM 4531 C CA . MET A 1 575 ? 13.336 1.442 20.938 1 85.25 575 MET A CA 1
ATOM 4532 C C . MET A 1 575 ? 14.305 0.534 20.172 1 85.25 575 MET A C 1
ATOM 4534 O O . MET A 1 575 ? 14.469 -0.634 20.531 1 85.25 575 MET A O 1
ATOM 4538 N N . VAL A 1 576 ? 14.812 1.045 19.078 1 81.62 576 VAL A N 1
ATOM 4539 C CA . VAL A 1 576 ? 15.742 0.271 18.266 1 81.62 576 VAL A CA 1
ATOM 4540 C C . VAL A 1 576 ? 16.984 -0.073 19.094 1 81.62 576 VAL A C 1
ATOM 4542 O O . VAL A 1 576 ? 17.562 -1.152 18.938 1 81.62 576 VAL A O 1
ATOM 4545 N N . VAL A 1 577 ? 17.375 0.799 19.969 1 83 577 VAL A N 1
ATOM 4546 C CA . VAL A 1 577 ? 18.547 0.573 20.812 1 83 577 VAL A CA 1
ATOM 4547 C C . VAL A 1 577 ? 18.219 -0.465 21.891 1 83 577 VAL A C 1
ATOM 4549 O O . VAL A 1 577 ? 19.031 -1.342 22.188 1 83 577 VAL A O 1
ATOM 4552 N N . ARG A 1 578 ? 17.062 -0.395 22.406 1 81.19 578 ARG A N 1
ATOM 4553 C CA . ARG A 1 578 ? 16.672 -1.284 23.484 1 81.19 578 ARG A CA 1
ATOM 4554 C C . ARG A 1 578 ? 16.359 -2.682 22.969 1 81.19 578 ARG A C 1
ATOM 4556 O O . ARG A 1 578 ? 16.688 -3.68 23.609 1 81.19 578 ARG A O 1
ATOM 4563 N N . HIS A 1 579 ? 15.539 -2.691 21.938 1 73.88 579 HIS A N 1
ATOM 4564 C CA . HIS A 1 579 ? 15.094 -3.969 21.391 1 73.88 579 HIS A CA 1
ATOM 4565 C C . HIS A 1 579 ? 15.555 -4.145 19.953 1 73.88 579 HIS A C 1
ATOM 4567 O O . HIS A 1 579 ? 14.812 -3.854 19.016 1 73.88 579 HIS A O 1
ATOM 4573 N N . PRO A 1 580 ? 16.812 -4.52 19.766 1 58.25 580 PRO A N 1
ATOM 4574 C CA . PRO A 1 580 ? 17.266 -4.648 18.375 1 58.25 580 PRO A CA 1
ATOM 4575 C C . PRO A 1 580 ? 16.5 -5.723 17.609 1 58.25 580 PRO A C 1
ATOM 4577 O O . PRO A 1 580 ? 16.25 -6.809 18.141 1 58.25 580 PRO A O 1
ATOM 4580 N N . THR A 1 581 ? 15.555 -5.332 16.906 1 55.47 581 THR A N 1
ATOM 4581 C CA . THR A 1 581 ? 14.766 -6.262 16.109 1 55.47 581 THR A CA 1
ATOM 4582 C C . THR A 1 581 ? 15.672 -7.113 15.227 1 55.47 581 THR A C 1
ATOM 4584 O O . THR A 1 581 ? 16.375 -6.59 14.367 1 55.47 581 THR A O 1
ATOM 4587 N N . GLY A 1 582 ? 16.203 -8.172 15.68 1 45.59 582 GLY A N 1
ATOM 4588 C CA . GLY A 1 582 ? 17.125 -9.18 15.188 1 45.59 582 GLY A CA 1
ATOM 4589 C C . GLY A 1 582 ? 16.766 -9.695 13.805 1 45.59 582 GLY A C 1
ATOM 4590 O O . GLY A 1 582 ? 17.5 -10.492 13.227 1 45.59 582 GLY A O 1
ATOM 4591 N N . ARG A 1 583 ? 15.555 -9.922 13.523 1 46.09 583 ARG A N 1
ATOM 4592 C CA . ARG A 1 583 ? 15.305 -11.016 12.594 1 46.09 583 ARG A CA 1
ATOM 4593 C C . ARG A 1 583 ? 16 -10.766 11.258 1 46.09 583 ARG A C 1
ATOM 4595 O O . ARG A 1 583 ? 16.391 -11.711 10.57 1 46.09 583 ARG A O 1
ATOM 4602 N N . GLN A 1 584 ? 15.641 -9.672 10.633 1 47.5 584 GLN A N 1
ATOM 4603 C CA . GLN A 1 584 ? 15.836 -9.742 9.188 1 47.5 584 GLN A CA 1
ATOM 4604 C C . GLN A 1 584 ? 17.312 -9.562 8.812 1 47.5 584 GLN A C 1
ATOM 4606 O O . GLN A 1 584 ? 17.688 -9.75 7.656 1 47.5 584 GLN A O 1
ATOM 4611 N N . ARG A 1 585 ? 18.094 -8.812 9.805 1 44.91 585 ARG A N 1
ATOM 4612 C CA . ARG A 1 585 ? 19.469 -8.656 9.344 1 44.91 585 ARG A CA 1
ATOM 4613 C C . ARG A 1 585 ? 20.297 -9.891 9.672 1 44.91 585 ARG A C 1
ATOM 4615 O O . ARG A 1 585 ? 20.141 -10.492 10.742 1 44.91 585 ARG A O 1
ATOM 4622 N N . GLY A 1 586 ? 20.641 -10.656 8.797 1 41.91 586 GLY A N 1
ATOM 4623 C CA . GLY A 1 586 ? 21.594 -11.727 9 1 41.91 586 GLY A CA 1
ATOM 4624 C C . GLY A 1 586 ? 22.359 -11.602 10.305 1 41.91 586 GLY A C 1
ATOM 4625 O O . GLY A 1 586 ? 22.359 -10.539 10.93 1 41.91 586 GLY A O 1
ATOM 4626 N N . VAL A 1 587 ? 22.781 -12.789 10.953 1 43.62 587 VAL A N 1
ATOM 4627 C CA . VAL A 1 587 ? 23.578 -13.148 12.117 1 43.62 587 VAL A CA 1
ATOM 4628 C C . VAL A 1 587 ? 24.516 -12 12.469 1 43.62 587 VAL A C 1
ATOM 4630 O O . VAL A 1 587 ? 24.906 -11.836 13.633 1 43.62 587 VAL A O 1
ATOM 4633 N N . LYS A 1 588 ? 25.266 -11.453 11.594 1 42.56 588 LYS A N 1
ATOM 4634 C CA . LYS A 1 588 ? 26.484 -10.719 11.922 1 42.56 588 LYS A CA 1
ATOM 4635 C C . LYS A 1 588 ? 26.188 -9.242 12.156 1 42.56 588 LYS A C 1
ATOM 4637 O O . LYS A 1 588 ? 27.094 -8.398 12.047 1 42.56 588 LYS A O 1
ATOM 4642 N N . ALA A 1 589 ? 24.906 -8.758 12.094 1 51.38 589 ALA A N 1
ATOM 4643 C CA . ALA A 1 589 ? 24.938 -7.309 12.273 1 51.38 589 ALA A CA 1
ATOM 4644 C C . ALA A 1 589 ? 25.453 -6.934 13.656 1 51.38 589 ALA A C 1
ATOM 4646 O O . ALA A 1 589 ? 24.75 -7.141 14.656 1 51.38 589 ALA A O 1
ATOM 4647 N N . GLY A 1 590 ? 26.547 -6.977 13.773 1 59.03 590 GLY A N 1
ATOM 4648 C CA . GLY A 1 590 ? 27.359 -6.688 14.938 1 59.03 590 GLY A CA 1
ATOM 4649 C C . GLY A 1 590 ? 27 -5.387 15.625 1 59.03 590 GLY A C 1
ATOM 4650 O O . GLY A 1 590 ? 26.188 -4.613 15.102 1 59.03 590 GLY A O 1
ATOM 4651 N N . ASN A 1 591 ? 27.203 -5.238 16.797 1 64.75 591 ASN A N 1
ATOM 4652 C CA . ASN A 1 591 ? 27.125 -4.062 17.656 1 64.75 591 ASN A CA 1
ATOM 4653 C C . ASN A 1 591 ? 27.438 -2.781 16.891 1 64.75 591 ASN A C 1
ATOM 4655 O O . ASN A 1 591 ? 26.859 -1.73 17.156 1 64.75 591 ASN A O 1
ATOM 4659 N N . ASP A 1 592 ? 28.141 -2.986 15.797 1 72.88 592 ASP A N 1
ATOM 4660 C CA . ASP A 1 592 ? 28.531 -1.816 15.016 1 72.88 592 ASP A CA 1
ATOM 4661 C C . ASP A 1 592 ? 27.391 -1.321 14.141 1 72.88 592 ASP A C 1
ATOM 4663 O O . ASP A 1 592 ? 27.188 -0.113 14 1 72.88 592 ASP A O 1
ATOM 4667 N N . GLN A 1 593 ? 26.625 -2.236 13.68 1 75.25 593 GLN A N 1
ATOM 4668 C CA . GLN A 1 593 ? 25.531 -1.835 12.812 1 75.25 593 GLN A CA 1
ATOM 4669 C C . GLN A 1 593 ? 24.406 -1.193 13.617 1 75.25 593 GLN A C 1
ATOM 4671 O O . GLN A 1 593 ? 23.781 -0.228 13.164 1 75.25 593 GLN A O 1
ATOM 4676 N N . LYS A 1 594 ? 24.281 -1.644 14.742 1 74.88 594 LYS A N 1
ATOM 4677 C CA . LYS A 1 594 ? 23.281 -1.073 15.625 1 74.88 594 LYS A CA 1
ATOM 4678 C C . LYS A 1 594 ? 23.609 0.377 15.977 1 74.88 594 LYS A C 1
ATOM 4680 O O . LYS A 1 594 ? 22.719 1.23 16 1 74.88 594 LYS A O 1
ATOM 4685 N N . LYS A 1 595 ? 24.812 0.539 16.203 1 77.19 595 LYS A N 1
ATOM 4686 C CA . LYS A 1 595 ? 25.25 1.894 16.547 1 77.19 595 LYS A CA 1
ATOM 4687 C C . LYS A 1 595 ? 25.094 2.828 15.344 1 77.19 595 LYS A C 1
ATOM 4689 O O . LYS A 1 595 ? 24.688 3.982 15.5 1 77.19 595 LYS A O 1
ATOM 4694 N N . LYS A 1 596 ? 25.312 2.314 14.242 1 81.06 596 LYS A N 1
ATOM 4695 C CA . LYS A 1 596 ? 25.172 3.121 13.031 1 81.06 596 LYS A CA 1
ATOM 4696 C C . LYS A 1 596 ? 23.703 3.469 12.766 1 81.06 596 LYS A C 1
ATOM 4698 O O . LYS A 1 596 ? 23.391 4.594 12.375 1 81.06 596 LYS A O 1
ATOM 4703 N N . ASP A 1 597 ? 22.906 2.527 13.094 1 82.56 597 ASP A N 1
ATOM 4704 C CA . ASP A 1 597 ? 21.484 2.76 12.914 1 82.56 597 ASP A CA 1
ATOM 4705 C C . ASP A 1 597 ? 20.969 3.812 13.898 1 82.56 597 ASP A C 1
ATOM 4707 O O . ASP A 1 597 ? 20.219 4.715 13.516 1 82.56 597 ASP A O 1
ATOM 4711 N N . ALA A 1 598 ? 21.375 3.682 15.055 1 85.06 598 ALA A N 1
ATOM 4712 C CA . ALA A 1 598 ? 20.953 4.629 16.094 1 85.06 598 ALA A CA 1
ATOM 4713 C C . ALA A 1 598 ? 21.453 6.035 15.773 1 85.06 598 ALA A C 1
ATOM 4715 O O . ALA A 1 598 ? 20.75 7.02 16.031 1 85.06 598 ALA A O 1
ATOM 4716 N N . ASP A 1 599 ? 22.578 6.102 15.148 1 87.19 599 ASP A N 1
ATOM 4717 C CA . ASP A 1 599 ? 23.141 7.395 14.781 1 87.19 599 ASP A CA 1
ATOM 4718 C C . ASP A 1 599 ? 22.328 8.062 13.68 1 87.19 599 ASP A C 1
ATOM 4720 O O . ASP A 1 599 ? 22.188 9.281 13.648 1 87.19 599 ASP A O 1
ATOM 4724 N N . GLU A 1 600 ? 21.812 7.281 12.836 1 88.94 600 GLU A N 1
ATOM 4725 C CA . GLU A 1 600 ? 20.984 7.836 11.766 1 88.94 600 GLU A CA 1
ATOM 4726 C C . GLU A 1 600 ? 19.672 8.375 12.305 1 88.94 600 GLU A C 1
ATOM 4728 O O . GLU A 1 600 ? 19.172 9.398 11.844 1 88.94 600 GLU A O 1
ATOM 4733 N N . TYR A 1 601 ? 19.094 7.715 13.312 1 92.12 601 TYR A N 1
ATOM 4734 C CA . TYR A 1 601 ? 17.891 8.211 13.961 1 92.12 601 TYR A CA 1
ATOM 4735 C C . TYR A 1 601 ? 18.156 9.508 14.711 1 92.12 601 TYR A C 1
ATOM 4737 O O . TYR A 1 601 ? 17.328 10.422 14.703 1 92.12 601 TYR A O 1
ATOM 4745 N N . MET A 1 602 ? 19.375 9.57 15.258 1 93.69 602 MET A N 1
ATOM 4746 C CA . MET A 1 602 ? 19.781 10.781 15.977 1 93.69 602 MET A CA 1
ATOM 4747 C C . MET A 1 602 ? 19.938 11.953 15.008 1 93.69 602 MET A C 1
ATOM 4749 O O . MET A 1 602 ? 19.469 13.062 15.297 1 93.69 602 MET A O 1
ATOM 4753 N N . LYS A 1 603 ? 20.531 11.664 13.906 1 93.69 603 LYS A N 1
ATOM 4754 C CA . LYS A 1 603 ? 20.688 12.703 12.898 1 93.69 603 LYS A CA 1
ATOM 4755 C C . LYS A 1 603 ? 19.328 13.211 12.414 1 93.69 603 LYS A C 1
ATOM 4757 O O . LYS A 1 603 ? 19.156 14.406 12.195 1 93.69 603 LYS A O 1
ATOM 4762 N N . ALA A 1 604 ? 18.422 12.32 12.281 1 94 604 ALA A N 1
ATOM 4763 C CA . ALA A 1 604 ? 17.078 12.688 11.836 1 94 604 ALA A CA 1
ATOM 4764 C C . ALA A 1 604 ? 16.375 13.539 12.891 1 94 604 ALA A C 1
ATOM 4766 O O . ALA A 1 604 ? 15.703 14.523 12.555 1 94 604 ALA A O 1
ATOM 4767 N N . ALA A 1 605 ? 16.484 13.195 14.148 1 96.69 605 ALA A N 1
ATOM 4768 C CA . ALA A 1 605 ? 15.898 13.969 15.234 1 96.69 605 ALA A CA 1
ATOM 4769 C C . ALA A 1 605 ? 16.453 15.398 15.258 1 96.69 605 ALA A C 1
ATOM 4771 O O . ALA A 1 605 ? 15.695 16.359 15.391 1 96.69 605 ALA A O 1
ATOM 4772 N N . LYS A 1 606 ? 17.734 15.445 15.023 1 96.56 606 LYS A N 1
ATOM 4773 C CA . LYS A 1 606 ? 18.391 16.75 15.031 1 96.56 606 LYS A CA 1
ATOM 4774 C C . LYS A 1 606 ? 17.953 17.594 13.828 1 96.56 606 LYS A C 1
ATOM 4776 O O . LYS A 1 606 ? 17.844 18.812 13.914 1 96.56 606 LYS A O 1
ATOM 4781 N N . GLU A 1 607 ? 17.688 16.891 12.789 1 96 607 GLU A N 1
ATOM 4782 C CA . GLU A 1 607 ? 17.203 17.594 11.602 1 96 607 GLU A CA 1
ATOM 4783 C C . GLU A 1 607 ? 15.82 18.188 11.844 1 96 607 GLU A C 1
ATOM 4785 O O . GLU A 1 607 ? 15.555 19.328 11.461 1 96 607 GLU A O 1
ATOM 4790 N N . PHE A 1 608 ? 14.945 17.469 12.469 1 97.81 608 PHE A N 1
ATOM 4791 C CA . PHE A 1 608 ? 13.617 17.984 12.789 1 97.81 608 PHE A CA 1
ATOM 4792 C C . PHE A 1 608 ? 13.703 19.141 13.781 1 97.81 608 PHE A C 1
ATOM 4794 O O . PHE A 1 608 ? 13 20.141 13.648 1 97.81 608 PHE A O 1
ATOM 4801 N N . ARG A 1 609 ? 14.578 18.969 14.758 1 97.94 609 ARG A N 1
ATOM 4802 C CA . ARG A 1 609 ? 14.781 20.047 15.734 1 97.94 609 ARG A CA 1
ATOM 4803 C C . ARG A 1 609 ? 15.266 21.328 15.055 1 97.94 609 ARG A C 1
ATOM 4805 O O . ARG A 1 609 ? 14.805 22.422 15.383 1 97.94 609 ARG A O 1
ATOM 4812 N N . SER A 1 610 ? 16.172 21.125 14.156 1 97 610 SER A N 1
ATOM 4813 C CA . SER A 1 610 ? 16.703 22.266 13.422 1 97 610 SER A CA 1
ATOM 4814 C C . SER A 1 610 ? 15.609 22.938 12.594 1 97 610 SER A C 1
ATOM 4816 O O . SER A 1 610 ? 15.594 24.156 12.445 1 97 610 SER A O 1
ATOM 4818 N N . ALA A 1 611 ? 14.75 22.156 12.062 1 96.94 611 ALA A N 1
ATOM 4819 C CA . ALA A 1 611 ? 13.625 22.703 11.305 1 96.94 611 ALA A CA 1
ATOM 4820 C C . ALA A 1 611 ? 12.711 23.531 12.203 1 96.94 611 ALA A C 1
ATOM 4822 O O . ALA A 1 611 ? 12.297 24.625 11.828 1 96.94 611 ALA A O 1
ATOM 4823 N N . VAL A 1 612 ? 12.414 23.062 13.375 1 97.69 612 VAL A N 1
ATOM 4824 C CA . VAL A 1 612 ? 11.555 23.766 14.336 1 97.69 612 VAL A CA 1
ATOM 4825 C C . VAL A 1 612 ? 12.219 25.078 14.766 1 97.69 612 VAL A C 1
ATOM 4827 O O . VAL A 1 612 ? 11.547 26.094 14.93 1 97.69 612 VAL A O 1
ATOM 4830 N N . ALA A 1 613 ? 13.531 25.078 14.812 1 97.25 613 ALA A N 1
ATOM 4831 C CA . ALA A 1 613 ? 14.289 26.234 15.281 1 97.25 613 ALA A CA 1
ATOM 4832 C C . ALA A 1 613 ? 14.195 27.391 14.289 1 97.25 613 ALA A C 1
ATOM 4834 O O . ALA A 1 613 ? 14.445 28.531 14.648 1 97.25 613 ALA A O 1
ATOM 4835 N N . THR A 1 614 ? 13.781 27.109 13.125 1 95.81 614 THR A N 1
ATOM 4836 C CA . THR A 1 614 ? 13.703 28.156 12.109 1 95.81 614 THR A CA 1
ATOM 4837 C C . THR A 1 614 ? 12.469 29.016 12.32 1 95.81 614 THR A C 1
ATOM 4839 O O . THR A 1 614 ? 12.344 30.094 11.727 1 95.81 614 THR A O 1
ATOM 4842 N N . ALA A 1 615 ? 11.516 28.594 13.18 1 95.62 615 ALA A N 1
ATOM 4843 C CA . ALA A 1 615 ? 10.344 29.406 13.508 1 95.62 615 ALA A CA 1
ATOM 4844 C C . ALA A 1 615 ? 10.672 30.422 14.586 1 95.62 615 ALA A C 1
ATOM 4846 O O . ALA A 1 615 ? 10.109 30.391 15.68 1 95.62 615 ALA A O 1
ATOM 4847 N N . THR A 1 616 ? 11.422 31.453 14.266 1 92 616 THR A N 1
ATOM 4848 C CA . THR A 1 616 ? 12 32.375 15.227 1 92 616 THR A CA 1
ATOM 4849 C C . THR A 1 616 ? 11.008 33.5 15.594 1 92 616 THR A C 1
ATOM 4851 O O . THR A 1 616 ? 11.133 34.125 16.641 1 92 616 THR A O 1
ATOM 4854 N N . SER A 1 617 ? 9.977 33.688 14.805 1 91.69 617 SER A N 1
ATOM 4855 C CA . SER A 1 617 ? 9.055 34.812 15.023 1 91.69 617 SER A CA 1
ATOM 4856 C C . SER A 1 617 ? 8.102 34.5 16.172 1 91.69 617 SER A C 1
ATOM 4858 O O . SER A 1 617 ? 7.492 35.406 16.734 1 91.69 617 SER A O 1
ATOM 4860 N N . HIS A 1 618 ? 7.965 33.312 16.562 1 91.81 618 HIS A N 1
ATOM 4861 C CA . HIS A 1 618 ? 6.984 32.906 17.562 1 91.81 618 HIS A CA 1
ATOM 4862 C C . HIS A 1 618 ? 7.633 32.719 18.938 1 91.81 618 HIS A C 1
ATOM 4864 O O . HIS A 1 618 ? 8.625 31.984 19.047 1 91.81 618 HIS A O 1
ATOM 4870 N N . ARG A 1 619 ? 7.074 33.219 19.953 1 88.5 619 ARG A N 1
ATOM 4871 C CA . ARG A 1 619 ? 7.633 33.219 21.297 1 88.5 619 ARG A CA 1
ATOM 4872 C C . ARG A 1 619 ? 7.645 31.797 21.875 1 88.5 619 ARG A C 1
ATOM 4874 O O . ARG A 1 619 ? 8.562 31.422 22.609 1 88.5 619 ARG A O 1
ATOM 4881 N N . ASP A 1 620 ? 6.664 31.016 21.578 1 89.44 620 ASP A N 1
ATOM 4882 C CA . ASP A 1 620 ? 6.516 29.688 22.172 1 89.44 620 ASP A CA 1
ATOM 4883 C C . ASP A 1 620 ? 7.488 28.688 21.531 1 89.44 620 ASP A C 1
ATOM 4885 O O . ASP A 1 620 ? 7.582 27.547 21.969 1 89.44 620 ASP A O 1
ATOM 4889 N N . THR A 1 621 ? 8.219 29.047 20.484 1 94.44 621 THR A N 1
ATOM 4890 C CA . THR A 1 621 ? 9.18 28.156 19.844 1 94.44 621 THR A CA 1
ATOM 4891 C C . THR A 1 621 ? 10.312 27.797 20.797 1 94.44 621 THR A C 1
ATOM 4893 O O . THR A 1 621 ? 10.789 26.656 20.797 1 94.44 621 THR A O 1
ATOM 4896 N N . GLU A 1 622 ? 10.68 28.734 21.641 1 93.5 622 GLU A N 1
ATOM 4897 C CA . GLU A 1 622 ? 11.781 28.484 22.578 1 93.5 622 GLU A CA 1
ATOM 4898 C C . GLU A 1 622 ? 11.414 27.391 23.578 1 93.5 622 GLU A C 1
ATOM 4900 O O . GLU A 1 622 ? 12.234 26.531 23.891 1 93.5 622 GLU A O 1
ATOM 4905 N N . LEU A 1 623 ? 10.234 27.484 24.016 1 92.69 623 LEU A N 1
ATOM 4906 C CA . LEU A 1 623 ? 9.781 26.469 24.969 1 92.69 623 LEU A CA 1
ATOM 4907 C C . LEU A 1 623 ? 9.727 25.094 24.297 1 92.69 623 LEU A C 1
ATOM 4909 O O . LEU A 1 623 ? 10.055 24.078 24.922 1 92.69 623 LEU A O 1
ATOM 4913 N N . LEU A 1 624 ? 9.273 25.094 23.094 1 95.12 624 LEU A N 1
ATOM 4914 C CA . LEU A 1 624 ? 9.195 23.844 22.328 1 95.12 624 LEU A CA 1
ATOM 4915 C C . LEU A 1 624 ? 10.594 23.266 22.094 1 95.12 624 LEU A C 1
ATOM 4917 O O . LEU A 1 624 ? 10.797 22.062 22.203 1 95.12 624 LEU A O 1
ATOM 4921 N N . LEU A 1 625 ? 11.531 24.125 21.797 1 97.38 625 LEU A N 1
ATOM 4922 C CA . LEU A 1 625 ? 12.906 23.688 21.562 1 97.38 625 LEU A CA 1
ATOM 4923 C C . LEU A 1 625 ? 13.508 23.078 22.812 1 97.38 625 LEU A C 1
ATOM 4925 O O . LEU A 1 625 ? 14.234 22.094 22.75 1 97.38 625 LEU A O 1
ATOM 4929 N N . GLU A 1 626 ? 13.164 23.656 23.953 1 96.75 626 GLU A N 1
ATOM 4930 C CA . GLU A 1 626 ? 13.648 23.094 25.219 1 96.75 626 GLU A CA 1
ATOM 4931 C C . GLU A 1 626 ? 13.141 21.688 25.438 1 96.75 626 GLU A C 1
ATOM 4933 O O . GLU A 1 626 ? 13.883 20.812 25.891 1 96.75 626 GLU A O 1
ATOM 4938 N N . ARG A 1 627 ? 11.93 21.484 25.109 1 96.19 627 ARG A N 1
ATOM 4939 C CA . ARG A 1 627 ? 11.344 20.156 25.25 1 96.19 627 ARG A CA 1
ATOM 4940 C C . ARG A 1 627 ? 12 19.156 24.297 1 96.19 627 ARG A C 1
ATOM 4942 O O . ARG A 1 627 ? 12.266 18.016 24.672 1 96.19 627 ARG A O 1
ATOM 4949 N N . LEU A 1 628 ? 12.234 19.594 23.078 1 97.5 628 LEU A N 1
ATOM 4950 C CA . LEU A 1 628 ? 12.867 18.734 22.078 1 97.5 628 LEU A CA 1
ATOM 4951 C C . LEU A 1 628 ? 14.297 18.406 22.484 1 97.5 628 LEU A C 1
ATOM 4953 O O . LEU A 1 628 ? 14.75 17.266 22.312 1 97.5 628 LEU A O 1
ATOM 4957 N N . ASP A 1 629 ? 14.984 19.406 23 1 97.12 629 ASP A N 1
ATOM 4958 C CA . ASP A 1 629 ? 16.359 19.188 23.438 1 97.12 629 ASP A CA 1
ATOM 4959 C C . ASP A 1 629 ? 16.422 18.172 24.578 1 97.12 629 ASP A C 1
ATOM 4961 O O . ASP A 1 629 ? 17.344 17.359 24.641 1 97.12 629 ASP A O 1
ATOM 4965 N N . LYS A 1 630 ? 15.477 18.266 25.438 1 96.31 630 LYS A N 1
ATOM 4966 C CA . LYS A 1 630 ? 15.422 17.281 26.516 1 96.31 630 LYS A CA 1
ATOM 4967 C C . LYS A 1 630 ? 15.211 15.875 25.969 1 96.31 630 LYS A C 1
ATOM 4969 O O . LYS A 1 630 ? 15.82 14.914 26.453 1 96.31 630 LYS A O 1
ATOM 4974 N N . GLU A 1 631 ? 14.352 15.742 25 1 95.38 631 GLU A N 1
ATOM 4975 C CA . GLU A 1 631 ? 14.078 14.445 24.391 1 95.38 631 GLU A CA 1
ATOM 4976 C C . GLU A 1 631 ? 15.312 13.906 23.672 1 95.38 631 GLU A C 1
ATOM 4978 O O . GLU A 1 631 ? 15.625 12.719 23.766 1 95.38 631 GLU A O 1
ATOM 4983 N N . ILE A 1 632 ? 15.969 14.734 22.922 1 95.94 632 ILE A N 1
ATOM 4984 C CA . ILE A 1 632 ? 17.156 14.344 22.188 1 95.94 632 ILE A CA 1
ATOM 4985 C C . ILE A 1 632 ? 18.281 13.969 23.156 1 95.94 632 ILE A C 1
ATOM 4987 O O . ILE A 1 632 ? 19.016 13.016 22.922 1 95.94 632 ILE A O 1
ATOM 4991 N N . ALA A 1 633 ? 18.344 14.672 24.266 1 95.12 633 ALA A N 1
ATOM 4992 C CA . ALA A 1 633 ? 19.359 14.375 25.281 1 95.12 633 ALA A CA 1
ATOM 4993 C C . ALA A 1 633 ? 19.109 13 25.906 1 95.12 633 ALA A C 1
ATOM 4995 O O . ALA A 1 633 ? 20.062 12.242 26.141 1 95.12 633 ALA A O 1
ATOM 4996 N N . SER A 1 634 ? 17.922 12.719 26.172 1 93.81 634 SER A N 1
ATOM 4997 C CA . SER A 1 634 ? 17.578 11.406 26.703 1 93.81 634 SER A CA 1
ATOM 4998 C C . SER A 1 634 ? 17.953 10.297 25.719 1 93.81 634 SER A C 1
ATOM 5000 O O . SER A 1 634 ? 18.406 9.227 26.141 1 93.81 634 SER A O 1
ATOM 5002 N N . PHE A 1 635 ? 17.75 10.531 24.531 1 93.62 635 PHE A N 1
ATOM 5003 C CA . PHE A 1 635 ? 18.125 9.594 23.469 1 93.62 635 PHE A CA 1
ATOM 5004 C C . PHE A 1 635 ? 19.641 9.438 23.391 1 93.62 635 PHE A C 1
ATOM 5006 O O . PHE A 1 635 ? 20.141 8.32 23.281 1 93.62 635 PHE A O 1
ATOM 5013 N N . GLU A 1 636 ? 20.344 10.508 23.484 1 92.38 636 GLU A N 1
ATOM 5014 C CA . GLU A 1 636 ? 21.797 10.484 23.438 1 92.38 636 GLU A CA 1
ATOM 5015 C C . GLU A 1 636 ? 22.375 9.703 24.625 1 92.38 636 GLU A C 1
ATOM 5017 O O . GLU A 1 636 ? 23.359 8.977 24.484 1 92.38 636 GLU A O 1
ATOM 5022 N N . ASP A 1 637 ? 21.766 9.844 25.734 1 90.94 637 ASP A N 1
ATOM 5023 C CA . ASP A 1 637 ? 22.203 9.133 26.938 1 90.94 637 ASP A CA 1
ATOM 5024 C C . ASP A 1 637 ? 22.062 7.621 26.766 1 90.94 637 ASP A C 1
ATOM 5026 O O . ASP A 1 637 ? 22.922 6.855 27.203 1 90.94 637 ASP A O 1
ATOM 5030 N N . LEU A 1 638 ? 21.031 7.238 26.156 1 88.06 638 LEU A N 1
ATOM 5031 C CA . LEU A 1 638 ? 20.812 5.816 25.922 1 88.06 638 LEU A CA 1
ATOM 5032 C C . LEU A 1 638 ? 21.812 5.258 24.922 1 88.06 638 LEU A C 1
ATOM 5034 O O . LEU A 1 638 ? 22.219 4.102 25.016 1 88.06 638 LEU A O 1
ATOM 5038 N N . LEU A 1 639 ? 22.156 6.035 23.953 1 85.88 639 LEU A N 1
ATOM 5039 C CA . LEU A 1 639 ? 23.125 5.617 22.938 1 85.88 639 LEU A CA 1
ATOM 5040 C C . LEU A 1 639 ? 24.516 5.48 23.547 1 85.88 639 LEU A C 1
ATOM 5042 O O . LEU A 1 639 ? 25.312 4.645 23.109 1 85.88 639 LEU A O 1
ATOM 5046 N N . ALA A 1 640 ? 24.844 6.25 24.469 1 83.19 640 ALA A N 1
ATOM 5047 C CA . ALA A 1 640 ? 26.156 6.242 25.109 1 83.19 640 ALA A CA 1
ATOM 5048 C C . ALA A 1 640 ? 26.297 5.062 26.078 1 83.19 640 ALA A C 1
ATOM 5050 O O . ALA A 1 640 ? 27.406 4.629 26.375 1 83.19 640 ALA A O 1
ATOM 5051 N N . GLN A 1 641 ? 25.25 4.488 26.516 1 78.5 641 GLN A N 1
ATOM 5052 C CA . GLN A 1 641 ? 25.281 3.307 27.375 1 78.5 641 GLN A CA 1
ATOM 5053 C C . GLN A 1 641 ? 25.531 2.041 26.547 1 78.5 641 GLN A C 1
ATOM 5055 O O . GLN A 1 641 ? 26.125 1.08 27.047 1 78.5 641 GLN A O 1
ATOM 5060 N N . MET B 1 1 ? 30.203 -32.719 3.084 1 19.61 1 MET B N 1
ATOM 5061 C CA . MET B 1 1 ? 31.609 -32.625 3.463 1 19.61 1 MET B CA 1
ATOM 5062 C C . MET B 1 1 ? 32.031 -31.172 3.607 1 19.61 1 MET B C 1
ATOM 5064 O O . MET B 1 1 ? 31.688 -30.328 2.764 1 19.61 1 MET B O 1
ATOM 5068 N N . ARG B 1 2 ? 32.531 -30.719 4.949 1 24.27 2 ARG B N 1
ATOM 5069 C CA . ARG B 1 2 ? 32.812 -29.406 5.543 1 24.27 2 ARG B CA 1
ATOM 5070 C C . ARG B 1 2 ? 33.969 -28.719 4.805 1 24.27 2 ARG B C 1
ATOM 5072 O O . ARG B 1 2 ? 35.094 -29.203 4.824 1 24.27 2 ARG B O 1
ATOM 5079 N N . LEU B 1 3 ? 33.688 -28.234 3.625 1 25.22 3 LEU B N 1
ATOM 5080 C CA . LEU B 1 3 ? 34.875 -27.656 3.045 1 25.22 3 LEU B CA 1
ATOM 5081 C C . LEU B 1 3 ? 35.625 -26.812 4.07 1 25.22 3 LEU B C 1
ATOM 5083 O O . LEU B 1 3 ? 35 -26.062 4.824 1 25.22 3 LEU B O 1
ATOM 5087 N N . LYS B 1 4 ? 36.75 -27.219 4.516 1 27.98 4 LYS B N 1
ATOM 5088 C CA . LYS B 1 4 ? 37.625 -26.578 5.492 1 27.98 4 LYS B CA 1
ATOM 5089 C C . LYS B 1 4 ? 37.719 -25.078 5.266 1 27.98 4 LYS B C 1
ATOM 5091 O O . LYS B 1 4 ? 37.594 -24.609 4.133 1 27.98 4 LYS B O 1
ATOM 5096 N N . ARG B 1 5 ? 37.75 -24.141 6.23 1 31.11 5 ARG B N 1
ATOM 5097 C CA . ARG B 1 5 ? 37.469 -22.734 6.52 1 31.11 5 ARG B CA 1
ATOM 5098 C C . ARG B 1 5 ? 38.219 -21.812 5.582 1 31.11 5 ARG B C 1
ATOM 5100 O O . ARG B 1 5 ? 37.688 -20.781 5.145 1 31.11 5 ARG B O 1
ATOM 5107 N N . GLY B 1 6 ? 39.625 -21.906 5.293 1 35.62 6 GLY B N 1
ATOM 5108 C CA . GLY B 1 6 ? 40.75 -21.078 4.934 1 35.62 6 GLY B CA 1
ATOM 5109 C C . GLY B 1 6 ? 41.156 -21.219 3.473 1 35.62 6 GLY B C 1
ATOM 5110 O O . GLY B 1 6 ? 42.188 -20.734 3.062 1 35.62 6 GLY B O 1
ATOM 5111 N N . ALA B 1 7 ? 40.906 -22.312 2.764 1 39 7 ALA B N 1
ATOM 5112 C CA . ALA B 1 7 ? 41.625 -22.688 1.562 1 39 7 ALA B CA 1
ATOM 5113 C C . ALA B 1 7 ? 41.406 -21.672 0.443 1 39 7 ALA B C 1
ATOM 5115 O O . ALA B 1 7 ? 40.281 -21.219 0.227 1 39 7 ALA B O 1
ATOM 5116 N N . GLU B 1 8 ? 42.594 -21.031 0.049 1 46.91 8 GLU B N 1
ATOM 5117 C CA . GLU B 1 8 ? 42.719 -20.125 -1.079 1 46.91 8 GLU B CA 1
ATOM 5118 C C . GLU B 1 8 ? 42.031 -20.672 -2.322 1 46.91 8 GLU B C 1
ATOM 5120 O O . GLU B 1 8 ? 42.094 -21.859 -2.598 1 46.91 8 GLU B O 1
ATOM 5125 N N . ARG B 1 9 ? 41.156 -20.078 -2.764 1 55.25 9 ARG B N 1
ATOM 5126 C CA . ARG B 1 9 ? 40.469 -20.547 -3.961 1 55.25 9 ARG B CA 1
ATOM 5127 C C . ARG B 1 9 ? 41.438 -20.812 -5.094 1 55.25 9 ARG B C 1
ATOM 5129 O O . ARG B 1 9 ? 42.188 -19.922 -5.516 1 55.25 9 ARG B O 1
ATOM 5136 N N . ALA B 1 10 ? 41.75 -22.016 -5.285 1 62.16 10 ALA B N 1
ATOM 5137 C CA . ALA B 1 10 ? 42.688 -22.5 -6.285 1 62.16 10 ALA B CA 1
ATOM 5138 C C . ALA B 1 10 ? 42.094 -22.453 -7.688 1 62.16 10 ALA B C 1
ATOM 5140 O O . ALA B 1 10 ? 42.812 -22.547 -8.68 1 62.16 10 ALA B O 1
ATOM 5141 N N . SER B 1 11 ? 40.812 -22.312 -7.738 1 64.56 11 SER B N 1
ATOM 5142 C CA . SER B 1 11 ? 40.156 -22.406 -9.039 1 64.56 11 SER B CA 1
ATOM 5143 C C . SER B 1 11 ? 40.031 -21.047 -9.695 1 64.56 11 SER B C 1
ATOM 5145 O O . SER B 1 11 ? 39.844 -20.031 -9.008 1 64.56 11 SER B O 1
ATOM 5147 N N . CYS B 1 12 ? 40.219 -20.797 -10.961 1 67.56 12 CYS B N 1
ATOM 5148 C CA . CYS B 1 12 ? 40.188 -19.531 -11.68 1 67.56 12 CYS B CA 1
ATOM 5149 C C . CYS B 1 12 ? 38.75 -18.969 -11.711 1 67.56 12 CYS B C 1
ATOM 5151 O O . CYS B 1 12 ? 37.812 -19.688 -11.422 1 67.56 12 CYS B O 1
ATOM 5153 N N . ASP B 1 13 ? 38.531 -17.812 -11.938 1 66.19 13 ASP B N 1
ATOM 5154 C CA . ASP B 1 13 ? 37.281 -17.094 -11.898 1 66.19 13 ASP B CA 1
ATOM 5155 C C . ASP B 1 13 ? 36.25 -17.766 -12.812 1 66.19 13 ASP B C 1
ATOM 5157 O O . ASP B 1 13 ? 35.062 -17.844 -12.469 1 66.19 13 ASP B O 1
ATOM 5161 N N . PHE B 1 14 ? 36.562 -18.219 -13.859 1 66.38 14 PHE B N 1
ATOM 5162 C CA . PHE B 1 14 ? 35.719 -18.875 -14.836 1 66.38 14 PHE B CA 1
ATOM 5163 C C . PHE B 1 14 ? 35.25 -20.234 -14.32 1 66.38 14 PHE B C 1
ATOM 5165 O O . PHE B 1 14 ? 34.062 -20.562 -14.367 1 66.38 14 PHE B O 1
ATOM 5172 N N . CYS B 1 15 ? 36.156 -21.031 -13.898 1 67.12 15 CYS B N 1
ATOM 5173 C CA . CYS B 1 15 ? 35.844 -22.359 -13.375 1 67.12 15 CYS B CA 1
ATOM 5174 C C . CYS B 1 15 ? 35.062 -22.266 -12.086 1 67.12 15 CYS B C 1
ATOM 5176 O O . CYS B 1 15 ? 34.125 -23.047 -11.859 1 67.12 15 CYS B O 1
ATOM 5178 N N . HIS B 1 16 ? 35.406 -21.281 -11.266 1 67.94 16 HIS B N 1
ATOM 5179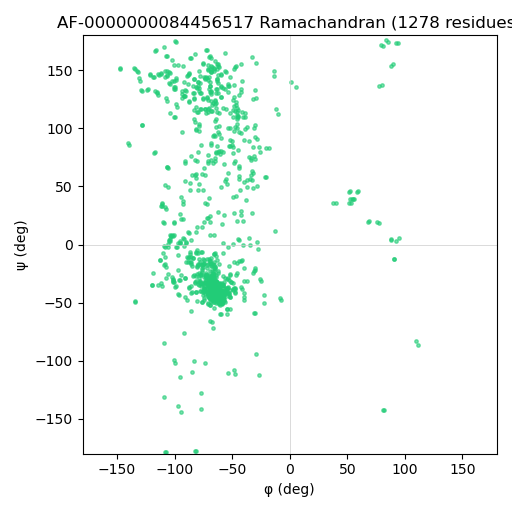 C CA . HIS B 1 16 ? 34.719 -21.031 -9.992 1 67.94 16 HIS B CA 1
ATOM 5180 C C . HIS B 1 16 ? 33.281 -20.594 -10.211 1 67.94 16 HIS B C 1
ATOM 5182 O O . HIS B 1 16 ? 32.375 -21.062 -9.523 1 67.94 16 HIS B O 1
ATOM 5188 N N . ARG B 1 17 ? 33.188 -19.797 -11.234 1 59.5 17 ARG B N 1
ATOM 5189 C CA . ARG B 1 17 ? 31.875 -19.266 -11.594 1 59.5 17 ARG B CA 1
ATOM 5190 C C . ARG B 1 17 ? 30.984 -20.344 -12.219 1 59.5 17 ARG B C 1
ATOM 5192 O O . ARG B 1 17 ? 29.766 -20.359 -12.016 1 59.5 17 ARG B O 1
ATOM 5199 N N . ARG B 1 18 ? 31.531 -21.25 -12.812 1 60.28 18 ARG B N 1
ATOM 5200 C CA . ARG B 1 18 ? 30.844 -22.312 -13.539 1 60.28 18 ARG B CA 1
ATOM 5201 C C . ARG B 1 18 ? 30.859 -23.625 -12.742 1 60.28 18 ARG B C 1
ATO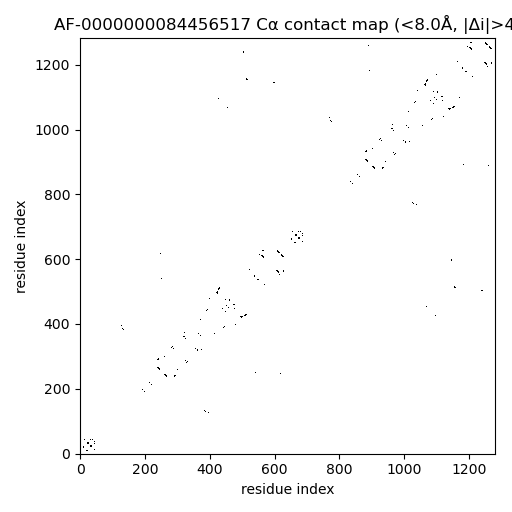M 5203 O O . ARG B 1 18 ? 30.391 -24.656 -13.227 1 60.28 18 ARG B O 1
ATOM 5210 N N . LYS B 1 19 ? 31.328 -23.547 -11.492 1 56.97 19 LYS B N 1
ATOM 5211 C CA . LYS B 1 19 ? 31.5 -24.656 -10.555 1 56.97 19 LYS B CA 1
ATOM 5212 C C . LYS B 1 19 ? 31.984 -25.922 -11.281 1 56.97 19 LYS B C 1
ATOM 5214 O O . LYS B 1 19 ? 31.5 -27.016 -11.016 1 56.97 19 LYS B O 1
ATOM 5219 N N . ILE B 1 20 ? 32.781 -25.688 -12.234 1 67.88 20 ILE B N 1
ATOM 5220 C CA . ILE B 1 20 ? 33.469 -26.812 -12.844 1 67.88 20 ILE B CA 1
ATOM 5221 C C . ILE B 1 20 ? 34.812 -27.016 -12.172 1 67.88 20 ILE B C 1
ATOM 5223 O O . ILE B 1 20 ? 35.375 -26.094 -11.562 1 67.88 20 ILE B O 1
ATOM 5227 N N . LYS B 1 21 ? 35.25 -28.203 -12.227 1 69.75 21 LYS B N 1
ATOM 5228 C CA . LYS B 1 21 ? 36.531 -28.562 -11.633 1 69.75 21 LYS B CA 1
ATOM 5229 C C . LYS B 1 21 ? 37.688 -27.844 -12.336 1 69.75 21 LYS B C 1
ATOM 5231 O O . LYS B 1 21 ? 37.844 -27.984 -13.547 1 69.75 21 LYS B O 1
ATOM 5236 N N . CYS B 1 22 ? 38.25 -26.875 -11.641 1 69.25 22 CYS B N 1
ATOM 5237 C CA . CYS B 1 22 ? 39.375 -26.109 -12.164 1 69.25 22 CYS B CA 1
ATOM 5238 C C . CYS B 1 22 ? 40.688 -26.844 -11.93 1 69.25 22 CYS B C 1
ATOM 5240 O O . CYS B 1 22 ? 40.969 -27.266 -10.812 1 69.25 22 CYS B O 1
ATOM 5242 N N . ASP B 1 23 ? 41.344 -27.234 -12.883 1 72.25 23 ASP B N 1
ATOM 5243 C CA . ASP B 1 23 ? 42.625 -27.969 -12.766 1 72.25 23 ASP B CA 1
ATOM 5244 C C . ASP B 1 23 ? 43.812 -27 -12.805 1 72.25 23 ASP B C 1
ATOM 5246 O O . ASP B 1 23 ? 44.906 -27.406 -13.141 1 72.25 23 ASP B O 1
ATOM 5250 N N . ARG B 1 24 ? 43.5 -25.719 -12.461 1 73.19 24 ARG B N 1
ATOM 5251 C CA . ARG B 1 24 ? 44.5 -24.672 -12.547 1 73.19 24 ARG B CA 1
ATOM 5252 C C . ARG B 1 24 ? 45.719 -25.016 -11.68 1 73.19 24 ARG B C 1
ATOM 5254 O O . ARG B 1 24 ? 46.844 -24.891 -12.125 1 73.19 24 ARG B O 1
ATOM 5261 N N . ALA B 1 25 ? 45.531 -25.469 -10.477 1 73.12 25 ALA B N 1
ATOM 5262 C CA . ALA B 1 25 ? 46.625 -25.75 -9.547 1 73.12 25 ALA B CA 1
ATOM 5263 C C . ALA B 1 25 ? 47.5 -26.875 -10.07 1 73.12 25 ALA B C 1
ATOM 5265 O O . ALA B 1 25 ? 48.719 -26.812 -9.945 1 73.12 25 ALA B O 1
ATOM 5266 N N . LEU B 1 26 ? 46.906 -27.844 -10.742 1 73.5 26 LEU B N 1
ATOM 5267 C CA . LEU B 1 26 ? 47.656 -28.969 -11.305 1 73.5 26 LEU B CA 1
ATOM 5268 C C . LEU B 1 26 ? 48.406 -28.531 -12.562 1 73.5 26 LEU B C 1
ATOM 5270 O O . LEU B 1 26 ? 49.562 -28.922 -12.758 1 73.5 26 LEU B O 1
ATOM 5274 N N . ARG B 1 27 ? 47.75 -27.578 -13.305 1 74.94 27 ARG B N 1
ATOM 5275 C CA . ARG B 1 27 ? 48.375 -27.141 -14.555 1 74.94 27 ARG B CA 1
ATOM 5276 C C . ARG B 1 27 ? 49.469 -26.094 -14.297 1 74.94 27 ARG B C 1
ATOM 5278 O O . ARG B 1 27 ? 50.469 -26.062 -15.008 1 74.94 27 ARG B O 1
ATOM 5285 N N . GLU B 1 28 ? 49.281 -25.297 -13.242 1 71.81 28 GLU B N 1
ATOM 5286 C CA . GLU B 1 28 ? 50.312 -24.344 -12.859 1 71.81 28 GLU B CA 1
ATOM 5287 C C . GLU B 1 28 ? 51.625 -25.047 -12.461 1 71.81 28 GLU B C 1
ATOM 5289 O O . GLU B 1 28 ? 52.688 -24.562 -12.789 1 71.81 28 GLU B O 1
ATOM 5294 N N . LYS B 1 29 ? 51.531 -26.188 -11.859 1 70.19 29 LYS B N 1
ATOM 5295 C CA . LYS B 1 29 ? 52.688 -27 -11.523 1 70.19 29 LYS B CA 1
ATOM 5296 C C . LYS B 1 29 ? 53.375 -27.547 -12.781 1 70.19 29 LYS B C 1
ATOM 5298 O O . LYS B 1 29 ? 54.562 -27.781 -12.789 1 70.19 29 LYS B O 1
ATOM 5303 N N . GLN B 1 30 ? 52.594 -27.75 -13.883 1 67.06 30 GLN B N 1
ATOM 5304 C CA . GLN B 1 30 ? 53.125 -28.266 -15.125 1 67.06 30 GLN B CA 1
ATOM 5305 C C . GLN B 1 30 ? 53.594 -27.141 -16.047 1 67.06 30 GLN B C 1
ATOM 5307 O O . GLN B 1 30 ? 54.062 -27.375 -17.156 1 67.06 30 GLN B O 1
ATOM 5312 N N . GLY B 1 31 ? 53.469 -25.797 -15.562 1 72.5 31 GLY B N 1
ATOM 5313 C CA . GLY B 1 31 ? 54.031 -24.641 -16.234 1 72.5 31 GLY B CA 1
ATOM 5314 C C . GLY B 1 31 ? 53.031 -23.953 -17.156 1 72.5 31 GLY B C 1
ATOM 5315 O O . GLY B 1 31 ? 53.438 -23.109 -17.969 1 72.5 31 GLY B O 1
ATOM 5316 N N . GLN B 1 32 ? 51.812 -24.375 -17.172 1 70.62 32 GLN B N 1
ATOM 5317 C CA . GLN B 1 32 ? 50.812 -23.781 -18.062 1 70.62 32 GLN B CA 1
ATOM 5318 C C . GLN B 1 32 ? 50.031 -22.672 -17.359 1 70.62 32 GLN B C 1
ATOM 5320 O O . GLN B 1 32 ? 49.562 -22.875 -16.234 1 70.62 32 GLN B O 1
ATOM 5325 N N . PRO B 1 33 ? 49.844 -21.484 -17.703 1 71.94 33 PRO B N 1
ATOM 5326 C CA . PRO B 1 33 ? 49.281 -20.328 -17 1 71.94 33 PRO B CA 1
ATOM 5327 C C . PRO B 1 33 ? 47.75 -20.328 -16.969 1 71.94 33 PRO B C 1
ATOM 5329 O O . PRO B 1 33 ? 47.156 -19.547 -16.234 1 71.94 33 PRO B O 1
ATOM 5332 N N . SER B 1 34 ? 47.125 -21.203 -17.641 1 73.12 34 SER B N 1
ATOM 5333 C CA . SER B 1 34 ? 45.656 -21.188 -17.75 1 73.12 34 SER B CA 1
ATOM 5334 C C . SER B 1 34 ? 45.062 -22.562 -17.438 1 73.12 34 SER B C 1
ATOM 5336 O O . SER B 1 34 ? 45.719 -23.594 -17.656 1 73.12 34 SER B O 1
ATOM 5338 N N . CYS B 1 35 ? 43.906 -22.75 -16.719 1 74.25 35 CYS B N 1
ATOM 5339 C CA . CYS B 1 35 ? 43.25 -24.031 -16.469 1 74.25 35 CYS B CA 1
ATOM 5340 C C . CYS B 1 35 ? 42.688 -24.609 -17.75 1 74.25 35 CYS B C 1
ATOM 5342 O O . CYS B 1 35 ? 42.531 -23.906 -18.75 1 74.25 35 CYS B O 1
ATOM 5344 N N . SER B 1 36 ? 42.531 -25.953 -17.938 1 75.5 36 SER B N 1
ATOM 5345 C CA . SER B 1 36 ? 42.094 -26.656 -19.141 1 75.5 36 SER B CA 1
ATOM 5346 C C . SER B 1 36 ? 40.812 -26.031 -19.703 1 75.5 36 SER B C 1
ATOM 5348 O O . SER B 1 36 ? 40.719 -25.797 -20.906 1 75.5 36 SER B O 1
ATOM 5350 N N . PRO B 1 37 ? 39.969 -25.672 -18.859 1 70.5 37 PRO B N 1
ATOM 5351 C CA . PRO B 1 37 ? 38.75 -25.094 -19.406 1 70.5 37 PRO B CA 1
ATOM 5352 C C . PRO B 1 37 ? 38.938 -23.688 -19.969 1 70.5 37 PRO B C 1
ATOM 5354 O O . PRO B 1 37 ? 38.375 -23.344 -21.016 1 70.5 37 PRO B O 1
ATOM 5357 N N . CYS B 1 38 ? 39.562 -22.938 -19.391 1 72.56 38 CYS B N 1
ATOM 5358 C CA . CYS B 1 38 ? 39.906 -21.609 -19.922 1 72.56 38 CYS B CA 1
ATOM 5359 C C . CYS B 1 38 ? 40.75 -21.719 -21.188 1 72.56 38 CYS B C 1
ATOM 5361 O O . CYS B 1 38 ? 40.531 -20.984 -22.141 1 72.56 38 CYS B O 1
ATOM 5363 N N . SER B 1 39 ? 41.688 -22.594 -21.281 1 75.31 39 SER B N 1
ATOM 5364 C CA . SER B 1 39 ? 42.531 -22.812 -22.438 1 75.31 39 SER B CA 1
ATOM 5365 C C . SER B 1 39 ? 41.719 -23.297 -23.641 1 75.31 39 SER B C 1
ATOM 5367 O O . SER B 1 39 ? 41.969 -22.859 -24.766 1 75.31 39 SER B O 1
ATOM 5369 N N . LEU B 1 40 ? 40.875 -24.188 -23.359 1 69.81 40 LEU B N 1
ATOM 5370 C CA . LEU B 1 40 ? 40.062 -24.734 -24.422 1 69.81 40 LEU B CA 1
ATOM 5371 C C . LEU B 1 40 ? 39.156 -23.656 -25.016 1 69.81 40 LEU B C 1
ATOM 5373 O O . LEU B 1 40 ? 38.844 -23.688 -26.219 1 69.81 40 LEU B O 1
ATOM 5377 N N . ARG B 1 41 ? 38.844 -22.672 -24.219 1 66.88 41 ARG B N 1
ATOM 5378 C CA . ARG B 1 41 ? 37.906 -21.609 -24.625 1 66.88 41 ARG B CA 1
ATOM 5379 C C . ARG B 1 41 ? 38.656 -20.328 -24.938 1 66.88 41 ARG B C 1
ATOM 5381 O O . ARG B 1 41 ? 38.062 -19.312 -25.266 1 66.88 41 ARG B O 1
ATOM 5388 N N . GLN B 1 42 ? 39.812 -20.281 -24.906 1 65.81 42 GLN B N 1
ATOM 5389 C CA . GLN B 1 42 ? 40.75 -19.188 -25.188 1 65.81 42 GLN B CA 1
ATOM 5390 C C . GLN B 1 42 ? 40.406 -17.938 -24.391 1 65.81 42 GLN B C 1
ATOM 5392 O O . GLN B 1 42 ? 40.406 -16.828 -24.922 1 65.81 42 GLN B O 1
ATOM 5397 N N . ILE B 1 43 ? 39.969 -18.188 -23.25 1 68.62 43 ILE B N 1
ATOM 5398 C CA . ILE B 1 43 ? 39.719 -17.047 -22.375 1 68.62 43 ILE B CA 1
ATOM 5399 C C . ILE B 1 43 ? 40.875 -16.922 -21.359 1 68.62 43 ILE B C 1
ATOM 5401 O O . ILE B 1 43 ? 41.562 -17.906 -21.094 1 68.62 43 ILE B O 1
ATOM 5405 N N . GLN B 1 44 ? 40.938 -15.688 -20.875 1 69.06 44 GLN B N 1
ATOM 5406 C CA . GLN B 1 44 ? 41.969 -15.43 -19.891 1 69.06 44 GLN B CA 1
ATOM 5407 C C . GLN B 1 44 ? 41.656 -16.062 -18.547 1 69.06 44 GLN B C 1
ATOM 5409 O O . GLN B 1 44 ? 40.562 -15.836 -18 1 69.06 44 GLN B O 1
ATOM 5414 N N . CYS B 1 45 ? 42.344 -17 -18.094 1 66.31 45 CYS B N 1
ATOM 5415 C CA . CYS B 1 45 ? 42.219 -17.688 -16.797 1 66.31 45 CYS B CA 1
ATOM 5416 C C . CYS B 1 45 ? 42.656 -16.781 -15.664 1 66.31 45 CYS B C 1
ATOM 5418 O O . CYS B 1 45 ? 43.844 -16.656 -15.383 1 66.31 45 CYS B O 1
ATOM 5420 N N . ILE B 1 46 ? 41.844 -15.664 -15.32 1 65.19 46 ILE B N 1
ATOM 5421 C CA . ILE B 1 46 ? 42.188 -14.641 -14.336 1 65.19 46 ILE B CA 1
ATOM 5422 C C . ILE B 1 46 ? 41.719 -15.086 -12.953 1 65.19 46 ILE B C 1
ATOM 5424 O O . ILE B 1 46 ? 40.656 -15.672 -12.805 1 65.19 46 ILE B O 1
ATOM 5428 N N . LEU B 1 47 ? 42.562 -15.156 -12.055 1 58.78 47 LEU B N 1
ATOM 5429 C CA . LEU B 1 47 ? 42.312 -15.227 -10.617 1 58.78 47 LEU B CA 1
ATOM 5430 C C . LEU B 1 47 ? 42.281 -13.828 -10.008 1 58.78 47 LEU B C 1
ATOM 5432 O O . LEU B 1 47 ? 43.312 -13.172 -9.883 1 58.78 47 LEU B O 1
ATOM 5436 N N . ASP B 1 48 ? 41.25 -12.922 -10.203 1 47.31 48 ASP B N 1
ATOM 5437 C CA . ASP B 1 48 ? 41.25 -11.617 -9.547 1 47.31 48 ASP B CA 1
ATOM 5438 C C . ASP B 1 48 ? 41.219 -11.766 -8.023 1 47.31 48 ASP B C 1
ATOM 5440 O O . ASP B 1 48 ? 40.188 -12.164 -7.477 1 47.31 48 ASP B O 1
ATOM 5444 N N . ASP B 1 49 ? 42.219 -12.008 -7.371 1 43.41 49 ASP B N 1
ATOM 5445 C CA . ASP B 1 49 ? 42.438 -12.008 -5.93 1 43.41 49 ASP B CA 1
ATOM 5446 C C . ASP B 1 49 ? 42.25 -10.617 -5.332 1 43.41 49 ASP B C 1
ATOM 5448 O O . ASP B 1 49 ? 42.562 -10.391 -4.164 1 43.41 49 ASP B O 1
ATOM 5452 N N . SER B 1 50 ? 42.188 -9.523 -6.109 1 40.12 50 SER B N 1
ATOM 5453 C CA . SER B 1 50 ? 42.375 -8.188 -5.566 1 40.12 50 SER B CA 1
ATOM 5454 C C . SER B 1 50 ? 41.25 -7.816 -4.59 1 40.12 50 SER B C 1
ATOM 5456 O O . SER B 1 50 ? 41.5 -7.078 -3.631 1 40.12 50 SER B O 1
ATOM 5458 N N . ASP B 1 51 ? 40.031 -7.895 -5.008 1 35.28 51 ASP B N 1
ATOM 5459 C CA . ASP B 1 51 ? 39.094 -7.121 -4.18 1 35.28 51 ASP B CA 1
ATOM 5460 C C . ASP B 1 51 ? 38.719 -7.895 -2.924 1 35.28 51 ASP B C 1
ATOM 5462 O O . ASP B 1 51 ? 37.656 -7.613 -2.316 1 35.28 51 ASP B O 1
ATOM 5466 N N . ASP B 1 52 ? 39.406 -8.891 -2.57 1 33.69 52 ASP B N 1
ATOM 5467 C CA . ASP B 1 52 ? 39.219 -9.586 -1.299 1 33.69 52 ASP B CA 1
ATOM 5468 C C . ASP B 1 52 ? 39.594 -8.68 -0.124 1 33.69 52 ASP B C 1
ATOM 5470 O O . ASP B 1 52 ? 40.75 -8.461 0.171 1 33.69 52 ASP B O 1
ATOM 5474 N N . ILE B 1 53 ? 38.719 -7.66 0.076 1 35.28 53 ILE B N 1
ATOM 5475 C CA . ILE B 1 53 ? 39.031 -6.707 1.138 1 35.28 53 ILE B CA 1
ATOM 5476 C C . ILE B 1 53 ? 39.438 -7.457 2.402 1 35.28 53 ILE B C 1
ATOM 5478 O O . ILE B 1 53 ? 40.25 -6.953 3.199 1 35.28 53 ILE B O 1
ATOM 5482 N N . ARG B 1 54 ? 38.969 -8.664 2.553 1 35.06 54 ARG B N 1
ATOM 5483 C CA . ARG B 1 54 ? 39.406 -9.281 3.791 1 35.06 54 ARG B CA 1
ATOM 5484 C C . ARG B 1 54 ? 40.938 -9.508 3.771 1 35.06 54 ARG B C 1
ATOM 5486 O O . ARG B 1 54 ? 41.562 -9.539 4.824 1 35.06 54 ARG B O 1
ATOM 5493 N N . LEU B 1 55 ? 41.25 -9.727 2.561 1 33.22 55 LEU B N 1
ATOM 5494 C CA . LEU B 1 55 ? 42.688 -9.992 2.596 1 33.22 55 LEU B CA 1
ATOM 5495 C C . LEU B 1 55 ? 43.469 -8.742 2.99 1 33.22 55 LEU B C 1
ATOM 5497 O O . LEU B 1 55 ? 44.562 -8.836 3.564 1 33.22 55 LEU B O 1
ATOM 5501 N N . ARG B 1 56 ? 42.75 -7.574 2.674 1 33.44 56 ARG B N 1
ATOM 5502 C CA . ARG B 1 56 ? 43.562 -6.43 3.088 1 33.44 56 ARG B CA 1
ATOM 5503 C C . ARG B 1 56 ? 43.531 -6.246 4.602 1 33.44 56 ARG B C 1
ATOM 5505 O O . ARG B 1 56 ? 44.531 -5.887 5.223 1 33.44 56 ARG B O 1
ATOM 5512 N N . ARG B 1 57 ? 42.25 -6.48 5.109 1 29.03 57 ARG B N 1
ATOM 5513 C CA . ARG B 1 57 ? 42.188 -6.152 6.531 1 29.03 57 ARG B CA 1
ATOM 5514 C C . ARG B 1 57 ? 43 -7.152 7.355 1 29.03 57 ARG B C 1
ATOM 5516 O O . ARG B 1 57 ? 43.438 -6.832 8.453 1 29.03 57 ARG B O 1
ATOM 5523 N N . ARG B 1 58 ? 43 -8.438 6.844 1 29.47 58 ARG B N 1
ATOM 5524 C CA . ARG B 1 58 ? 43.719 -9.336 7.758 1 29.47 58 ARG B CA 1
ATOM 5525 C C . ARG B 1 58 ? 45.156 -8.852 8 1 29.47 58 ARG B C 1
ATOM 5527 O O . ARG B 1 58 ? 45.781 -9.266 8.969 1 29.47 58 ARG B O 1
ATOM 5534 N N . ARG B 1 59 ? 45.625 -8.219 6.852 1 28.78 59 ARG B N 1
ATOM 5535 C CA . ARG B 1 59 ? 47.031 -7.98 7.137 1 28.78 59 ARG B CA 1
ATOM 5536 C C . ARG B 1 59 ? 47.188 -7.027 8.312 1 28.78 59 ARG B C 1
ATOM 5538 O O . ARG B 1 59 ? 48.25 -6.98 8.945 1 28.78 59 ARG B O 1
ATOM 5545 N N . ARG B 1 60 ? 46.094 -6.102 8.5 1 25.67 60 ARG B N 1
ATOM 5546 C CA . ARG B 1 60 ? 46.562 -5.164 9.516 1 25.67 60 ARG B CA 1
ATOM 5547 C C . ARG B 1 60 ? 46.469 -5.777 10.914 1 25.67 60 ARG B C 1
ATOM 5549 O O . ARG B 1 60 ? 47.062 -5.273 11.859 1 25.67 60 ARG B O 1
ATOM 5556 N N . LEU B 1 61 ? 45.344 -6.734 11.047 1 25.39 61 LEU B N 1
ATOM 5557 C CA . LEU B 1 61 ? 45.156 -7.016 12.469 1 25.39 61 LEU B CA 1
ATOM 5558 C C . LEU B 1 61 ? 46.312 -7.875 13.008 1 25.39 61 LEU B C 1
ATOM 5560 O O . LEU B 1 61 ? 46.281 -8.273 14.172 1 25.39 61 LEU B O 1
ATOM 5564 N N . SER B 1 62 ? 47.094 -8.516 12.188 1 22.8 62 SER B N 1
ATOM 5565 C CA . SER B 1 62 ? 47.875 -9.516 12.922 1 22.8 62 SER B CA 1
ATOM 5566 C C . SER B 1 62 ? 48.594 -8.891 14.109 1 22.8 62 SER B C 1
ATOM 5568 O O . SER B 1 62 ? 49.094 -9.609 14.984 1 22.8 62 SER B O 1
ATOM 5570 N N . ASN B 1 63 ? 48.969 -7.645 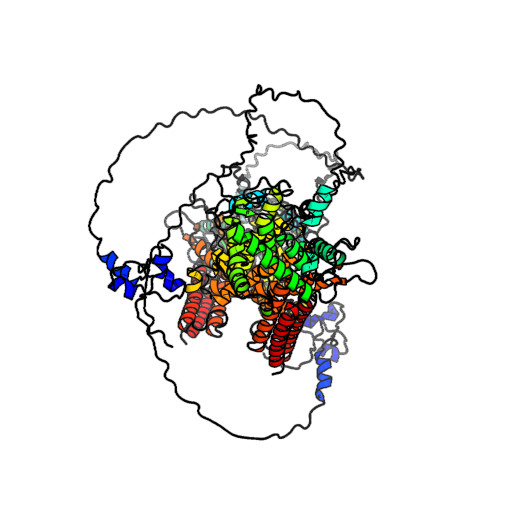14.023 1 20.28 63 ASN B N 1
ATOM 5571 C CA . ASN B 1 63 ? 50.094 -7.492 14.93 1 20.28 63 ASN B CA 1
ATOM 5572 C C . ASN B 1 63 ? 49.656 -7.414 16.391 1 20.28 63 ASN B C 1
ATOM 5574 O O . ASN B 1 63 ? 50.5 -7.371 17.297 1 20.28 63 ASN B O 1
ATOM 5578 N N . ARG B 1 64 ? 48.406 -6.773 16.766 1 19.92 64 ARG B N 1
ATOM 5579 C CA . ARG B 1 64 ? 48.562 -6.258 18.125 1 19.92 64 ARG B CA 1
ATOM 5580 C C . ARG B 1 64 ? 48.344 -7.359 19.156 1 19.92 64 ARG B C 1
ATOM 5582 O O . ARG B 1 64 ? 47.219 -7.789 19.391 1 19.92 64 ARG B O 1
ATOM 5589 N N . ASP B 1 65 ? 49.031 -8.562 19.25 1 19.31 65 ASP B N 1
ATOM 5590 C CA . ASP B 1 65 ? 49.031 -9.695 20.172 1 19.31 65 ASP B CA 1
ATOM 5591 C C . ASP B 1 65 ? 48.906 -9.227 21.625 1 19.31 65 ASP B C 1
ATOM 5593 O O . ASP B 1 65 ? 48.438 -9.977 22.484 1 19.31 65 ASP B O 1
ATOM 5597 N N . GLY B 1 66 ? 49.688 -8.211 22.141 1 17 66 GLY B N 1
ATOM 5598 C CA . GLY B 1 66 ? 50.312 -8.547 23.406 1 17 66 GLY B CA 1
ATOM 5599 C C . GLY B 1 66 ? 49.375 -8.57 24.578 1 17 66 GLY B C 1
ATOM 5600 O O . GLY B 1 66 ? 49.312 -9.562 25.312 1 17 66 GLY B O 1
ATOM 5601 N N . ASP B 1 67 ? 49.219 -7.547 25.578 1 16.28 67 ASP B N 1
ATOM 5602 C CA . ASP B 1 67 ? 49.531 -7.566 27 1 16.28 67 ASP B CA 1
ATOM 5603 C C . ASP B 1 67 ? 48.25 -7.633 27.844 1 16.28 67 ASP B C 1
ATOM 5605 O O . ASP B 1 67 ? 48.312 -7.676 29.078 1 16.28 67 ASP B O 1
ATOM 5609 N N . ALA B 1 68 ? 47.031 -7.316 27.422 1 16.77 68 ALA B N 1
ATOM 5610 C CA . ALA B 1 68 ? 46.312 -6.703 28.531 1 16.77 68 ALA B CA 1
ATOM 5611 C C . ALA B 1 68 ? 45.812 -7.758 29.5 1 16.77 68 ALA B C 1
ATOM 5613 O O . ALA B 1 68 ? 45 -8.609 29.125 1 16.77 68 ALA B O 1
ATOM 5614 N N . GLN B 1 69 ? 46.469 -8.094 30.641 1 15.81 69 GLN B N 1
ATOM 5615 C CA . GLN B 1 69 ? 46.375 -9 31.781 1 15.81 69 GLN B CA 1
ATOM 5616 C C . GLN B 1 69 ? 45.031 -8.859 32.469 1 15.81 69 GLN B C 1
ATOM 5618 O O . GLN B 1 69 ? 44.312 -9.844 32.656 1 15.81 69 GLN B O 1
ATOM 5623 N N . ASN B 1 70 ? 44.906 -8.258 33.812 1 14.84 70 ASN B N 1
ATOM 5624 C CA . ASN B 1 70 ? 44.656 -8.805 35.156 1 14.84 70 ASN B CA 1
ATOM 5625 C C . ASN B 1 70 ? 43.25 -8.477 35.625 1 14.84 70 ASN B C 1
ATOM 5627 O O . ASN B 1 70 ? 42.812 -8.93 36.688 1 14.84 70 ASN B O 1
ATOM 5631 N N . LEU B 1 71 ? 42.5 -7.395 35.281 1 15.83 71 LEU B N 1
ATOM 5632 C CA . LEU B 1 71 ? 41.906 -6.801 36.469 1 15.83 71 LEU B CA 1
ATOM 5633 C C . LEU B 1 71 ? 40.781 -7.656 37 1 15.83 71 LEU B C 1
ATOM 5635 O O . LEU B 1 71 ? 39.938 -8.141 36.219 1 15.83 71 LEU B O 1
ATOM 5639 N N . ASN B 1 72 ? 40.562 -7.82 38.375 1 14.98 72 ASN B N 1
ATOM 5640 C CA . ASN B 1 72 ? 40.156 -8.617 39.531 1 14.98 72 ASN B CA 1
ATOM 5641 C C . ASN B 1 72 ? 38.625 -8.578 39.688 1 14.98 72 ASN B C 1
ATOM 5643 O O . ASN B 1 72 ? 37.969 -9.617 39.781 1 14.98 72 ASN B O 1
ATOM 5647 N N . ASN B 1 73 ? 38 -7.691 40.656 1 15.03 73 ASN B N 1
ATOM 5648 C CA . ASN B 1 73 ? 37.438 -8.148 41.938 1 15.03 73 ASN B CA 1
ATOM 5649 C C . ASN B 1 73 ? 35.969 -8.422 41.875 1 15.03 73 ASN B C 1
ATOM 5651 O O . ASN B 1 73 ? 35.281 -7.996 40.906 1 15.03 73 ASN B O 1
ATOM 5655 N N . SER B 1 74 ? 35.094 -8.102 43.062 1 15.22 74 SER B N 1
ATOM 5656 C CA . SER B 1 74 ? 34.406 -8.82 44.125 1 15.22 74 SER B CA 1
ATOM 5657 C C . SER B 1 74 ? 32.906 -8.789 43.906 1 15.22 74 SER B C 1
ATOM 5659 O O . SER B 1 74 ? 32.406 -8.07 43.031 1 15.22 74 SER B O 1
ATOM 5661 N N . ASN B 1 75 ? 31.984 -8.406 45.031 1 15.14 75 ASN B N 1
ATOM 5662 C CA . ASN B 1 75 ? 31.156 -9.148 45.969 1 15.14 75 ASN B CA 1
ATOM 5663 C C . ASN B 1 75 ? 29.672 -8.969 45.656 1 15.14 75 ASN B C 1
ATOM 5665 O O . ASN B 1 75 ? 28.922 -9.945 45.562 1 15.14 75 ASN B O 1
ATOM 5669 N N . LEU B 1 76 ? 28.891 -7.828 46.156 1 14.86 76 LEU B N 1
ATOM 5670 C CA . LEU B 1 76 ? 28 -7.961 47.281 1 14.86 76 LEU B CA 1
ATOM 5671 C C . LEU B 1 76 ? 26.562 -8.219 46.844 1 14.86 76 LEU B C 1
ATOM 5673 O O . LEU B 1 76 ? 25.938 -9.195 47.25 1 14.86 76 LEU B O 1
ATOM 5677 N N . LEU B 1 77 ? 25.484 -7.219 47.094 1 15.2 77 LEU B N 1
ATOM 5678 C CA . LEU B 1 77 ? 24.453 -7.359 48.125 1 15.2 77 LEU B CA 1
ATOM 5679 C C . LEU B 1 77 ? 23.172 -7.922 47.531 1 15.2 77 LEU B C 1
ATOM 5681 O O . LEU B 1 77 ? 22.984 -7.91 46.312 1 15.2 77 LEU B O 1
ATOM 5685 N N . PRO B 1 78 ? 21.797 -7.367 47.969 1 16.08 78 PRO B N 1
ATOM 5686 C CA . PRO B 1 78 ? 20.781 -7.93 48.875 1 16.08 78 PRO B CA 1
ATOM 5687 C C . PRO B 1 78 ? 19.531 -8.398 48.125 1 16.08 78 PRO B C 1
ATOM 5689 O O . PRO B 1 78 ? 19.297 -7.973 47 1 16.08 78 PRO B O 1
ATOM 5692 N N . PRO B 1 79 ? 18.531 -9.164 48.781 1 16.59 79 PRO B N 1
ATOM 5693 C CA . PRO B 1 79 ? 17.5 -10.188 48.656 1 16.59 79 PRO B CA 1
ATOM 5694 C C . PRO B 1 79 ? 16.109 -9.602 48.375 1 16.59 79 PRO B C 1
ATOM 5696 O O . PRO B 1 79 ? 15.117 -10.328 48.375 1 16.59 79 PRO B O 1
ATOM 5699 N N . ILE B 1 80 ? 15.969 -8.562 47.594 1 15.44 80 ILE B N 1
ATOM 5700 C CA . ILE B 1 80 ? 14.719 -7.863 47.875 1 15.44 80 ILE B CA 1
ATOM 5701 C C . ILE B 1 80 ? 13.539 -8.789 47.594 1 15.44 80 ILE B C 1
ATOM 5703 O O . ILE B 1 80 ? 13.492 -9.43 46.531 1 15.44 80 ILE B O 1
ATOM 5707 N N . TYR B 1 81 ? 12.461 -8.797 48.469 1 15.12 81 TYR B N 1
ATOM 5708 C CA . TYR B 1 81 ? 11.383 -9.586 49.062 1 15.12 81 TYR B CA 1
ATOM 5709 C C . TYR B 1 81 ? 10.227 -9.758 48.094 1 15.12 81 TYR B C 1
ATOM 5711 O O . TYR B 1 81 ? 10.188 -9.102 47.031 1 15.12 81 TYR B O 1
ATOM 5719 N N . GLY B 1 82 ? 8.82 -9.719 48.594 1 15.46 82 GLY B N 1
ATOM 5720 C CA . GLY B 1 82 ? 7.73 -10.633 48.875 1 15.46 82 GLY B CA 1
ATOM 5721 C C . GLY B 1 82 ? 6.527 -10.43 47.969 1 15.46 82 GLY B C 1
ATOM 5722 O O . GLY B 1 82 ? 5.703 -11.336 47.844 1 15.46 82 GLY B O 1
ATOM 5723 N N . GLY B 1 83 ? 6.074 -9.219 47.469 1 15.77 83 GLY B N 1
ATOM 5724 C CA . GLY B 1 83 ? 4.664 -8.984 47.75 1 15.77 83 GLY B CA 1
ATOM 5725 C C . GLY B 1 83 ? 3.74 -9.727 46.812 1 15.77 83 GLY B C 1
ATOM 5726 O O . GLY B 1 83 ? 4.152 -10.133 45.719 1 15.77 83 GLY B O 1
ATOM 5727 N N . GLU B 1 84 ? 2.455 -10.172 47.219 1 16.48 84 GLU B N 1
ATOM 5728 C CA . GLU B 1 84 ? 1.394 -11.172 47.125 1 16.48 84 GLU B CA 1
ATOM 5729 C C . GLU B 1 84 ? 0.372 -10.789 46.062 1 16.48 84 GLU B C 1
ATOM 5731 O O . GLU B 1 84 ? -0.635 -11.477 45.875 1 16.48 84 GLU B O 1
ATOM 5736 N N . THR B 1 85 ? 0.666 -10.188 44.969 1 16.27 85 THR B N 1
ATOM 5737 C CA . THR B 1 85 ? -0.456 -9.492 44.344 1 16.27 85 THR B CA 1
ATOM 5738 C C . THR B 1 85 ? -1.476 -10.492 43.812 1 16.27 85 THR B C 1
ATOM 5740 O O . THR B 1 85 ? -1.119 -11.414 43.062 1 16.27 85 THR B O 1
ATOM 5743 N N . GLN B 1 86 ? -2.791 -10.391 44.25 1 16.22 86 GLN B N 1
ATOM 5744 C CA . GLN B 1 86 ? -4.043 -11.141 44.281 1 16.22 86 GLN B CA 1
ATOM 5745 C C . GLN B 1 86 ? -4.672 -11.234 42.906 1 16.22 86 GLN B C 1
ATOM 5747 O O . GLN B 1 86 ? -4.438 -10.375 42.031 1 16.22 86 GLN B O 1
ATOM 5752 N N . THR B 1 87 ? -5.555 -12.312 42.562 1 16.19 87 THR B N 1
ATOM 5753 C CA . THR B 1 87 ? -6.082 -13.234 41.562 1 16.19 87 THR B CA 1
ATOM 5754 C C . THR B 1 87 ? -7.367 -12.68 40.969 1 16.19 87 THR B C 1
ATOM 5756 O O . THR B 1 87 ? -7.984 -13.328 40.094 1 16.19 87 THR B O 1
ATOM 5759 N N . ILE B 1 88 ? -7.617 -11.305 40.938 1 16.3 88 ILE B N 1
ATOM 5760 C CA . ILE B 1 88 ? -9.07 -11.172 40.938 1 16.3 88 ILE B CA 1
ATOM 5761 C C . ILE B 1 88 ? -9.617 -11.617 39.562 1 16.3 88 ILE B C 1
ATOM 5763 O O . ILE B 1 88 ? -9.023 -11.312 38.531 1 16.3 88 ILE B O 1
ATOM 5767 N N . SER B 1 89 ? -10.875 -12.336 39.531 1 16.78 89 SER B N 1
ATOM 5768 C CA . SER B 1 89 ? -11.734 -13.281 38.812 1 16.78 89 SER B CA 1
ATOM 5769 C C . SER B 1 89 ? -12.57 -12.578 37.75 1 16.78 89 SER B C 1
ATOM 5771 O O . SER B 1 89 ? -13.633 -12.023 38.062 1 16.78 89 SER B O 1
ATOM 5773 N N . GLN B 1 90 ? -12.031 -11.906 36.75 1 16.08 90 GLN B N 1
ATOM 5774 C CA . GLN B 1 90 ? -12.766 -10.953 35.938 1 16.08 90 GLN B CA 1
ATOM 5775 C C . GLN B 1 90 ? -13.766 -11.664 35.031 1 16.08 90 GLN B C 1
ATOM 5777 O O . GLN B 1 90 ? -13.367 -12.32 34.062 1 16.08 90 GLN B O 1
ATOM 5782 N N . GLU B 1 91 ? -14.906 -12.141 35.438 1 15.93 91 GLU B N 1
ATOM 5783 C CA . GLU B 1 91 ? -15.883 -13.016 34.781 1 15.93 91 GLU B CA 1
ATOM 5784 C C . GLU B 1 91 ? -16.609 -12.289 33.656 1 15.93 91 GLU B C 1
ATOM 5786 O O . GLU B 1 91 ? -16.828 -12.859 32.594 1 15.93 91 GLU B O 1
ATOM 5791 N N . ARG B 1 92 ? -17.219 -11.078 33.812 1 15.61 92 ARG B N 1
ATOM 5792 C CA . ARG B 1 92 ? -18.656 -10.984 33.531 1 15.61 92 ARG B CA 1
ATOM 5793 C C . ARG B 1 92 ? -18.938 -10.938 32.031 1 15.61 92 ARG B C 1
ATOM 5795 O O . ARG B 1 92 ? -18.031 -10.719 31.234 1 15.61 92 ARG B O 1
ATOM 5802 N N . LEU B 1 93 ? -19.781 -9.852 31.531 1 16.48 93 LEU B N 1
ATOM 5803 C CA . LEU B 1 93 ? -21.156 -9.773 31.062 1 16.48 93 LEU B CA 1
ATOM 5804 C C . LEU B 1 93 ? -21.219 -9.609 29.547 1 16.48 93 LEU B C 1
ATOM 5806 O O . LEU B 1 93 ? -20.375 -8.914 28.969 1 16.48 93 LEU B O 1
ATOM 5810 N N . GLN B 1 94 ? -22.219 -10.172 28.781 1 16.39 94 GLN B N 1
ATOM 5811 C CA . GLN B 1 94 ? -22.641 -10.828 27.547 1 16.39 94 GLN B CA 1
ATOM 5812 C C . GLN B 1 94 ? -23.234 -9.828 26.562 1 16.39 94 GLN B C 1
ATOM 5814 O O . GLN B 1 94 ? -23.453 -10.148 25.391 1 16.39 94 GLN B O 1
ATOM 5819 N N . GLN B 1 95 ? -23.531 -8.508 26.844 1 17.33 95 GLN B N 1
ATOM 5820 C CA . GLN B 1 95 ? -24.812 -8.141 26.25 1 17.33 95 GLN B CA 1
ATOM 5821 C C . GLN B 1 95 ? -24.656 -7.879 24.75 1 17.33 95 GLN B C 1
ATOM 5823 O O . GLN B 1 95 ? -23.625 -7.383 24.297 1 17.33 95 GLN B O 1
ATOM 5828 N N . PRO B 1 96 ? -25.719 -8.25 23.875 1 17.55 96 PRO B N 1
ATOM 5829 C CA . PRO B 1 96 ? -25.938 -8.602 22.469 1 17.55 96 PRO B CA 1
ATOM 5830 C C . PRO B 1 96 ? -26.172 -7.371 21.594 1 17.55 96 PRO B C 1
ATOM 5832 O O . PRO B 1 96 ? -27.156 -6.656 21.781 1 17.55 96 PRO B O 1
ATOM 5835 N N . LEU B 1 97 ? -25.344 -6.367 21.594 1 17.23 97 LEU B N 1
ATOM 5836 C CA . LEU B 1 97 ? -25.766 -5.125 20.953 1 17.23 97 LEU B CA 1
ATOM 5837 C C . LEU B 1 97 ? -26.188 -5.367 19.516 1 17.23 97 LEU B C 1
ATOM 5839 O O . LEU B 1 97 ? -25.484 -6.066 18.766 1 17.23 97 LEU B O 1
ATOM 5843 N N . SER B 1 98 ? -27.484 -5.125 19.172 1 17.36 98 SER B N 1
ATOM 5844 C CA . SER B 1 98 ? -28.422 -5.266 18.062 1 17.36 98 SER B CA 1
ATOM 5845 C C . SER B 1 98 ? -28 -4.402 16.875 1 17.36 98 SER B C 1
ATOM 5847 O O . SER B 1 98 ? -27.531 -3.271 17.047 1 17.36 98 SER B O 1
ATOM 5849 N N . SER B 1 99 ? -27.812 -4.977 15.664 1 17.84 99 SER B N 1
ATOM 5850 C CA . SER B 1 99 ? -27.219 -4.848 14.336 1 17.84 99 SER B CA 1
ATOM 5851 C C . SER B 1 99 ? -28.016 -3.893 13.461 1 17.84 99 SER B C 1
ATOM 5853 O O . SER B 1 99 ? -28.609 -4.305 12.469 1 17.84 99 SER B O 1
ATOM 5855 N N . TYR B 1 100 ? -28.391 -2.715 13.953 1 17.89 100 TYR B N 1
ATOM 5856 C CA . TYR B 1 100 ? -29.422 -2.01 13.203 1 17.89 100 TYR B CA 1
ATOM 5857 C C . TYR B 1 100 ? -28.891 -1.504 11.867 1 17.89 100 TYR B C 1
ATOM 5859 O O . TYR B 1 100 ? -28.453 -0.356 11.766 1 17.89 100 TYR B O 1
ATOM 5867 N N . PHE B 1 101 ? -28.094 -2.162 11.109 1 18.11 101 PHE B N 1
ATOM 5868 C CA . PHE B 1 101 ? -27.531 -1.545 9.914 1 18.11 101 PHE B CA 1
ATOM 5869 C C . PHE B 1 101 ? -28.625 -1.249 8.891 1 18.11 101 PHE B C 1
ATOM 5871 O O . PHE B 1 101 ? -29.406 -2.133 8.531 1 18.11 101 PHE B O 1
ATOM 5878 N N . PRO B 1 102 ? -29.109 -0.057 8.953 1 19.59 102 PRO B N 1
ATOM 5879 C CA . PRO B 1 102 ? -30.25 0.218 8.062 1 19.59 102 PRO B CA 1
ATOM 5880 C C . PRO B 1 102 ? -29.969 -0.17 6.613 1 19.59 102 PRO B C 1
ATOM 5882 O O . PRO B 1 102 ? -28.797 -0.248 6.207 1 19.59 102 PRO B O 1
ATOM 5885 N N . PRO B 1 103 ? -31.016 -0.694 5.875 1 18.42 103 PRO B N 1
ATOM 5886 C CA . PRO B 1 103 ? -31.047 -1.337 4.559 1 18.42 103 PRO B CA 1
ATOM 5887 C C . PRO B 1 103 ? -30.641 -0.392 3.43 1 18.42 103 PRO B C 1
ATOM 5889 O O . PRO B 1 103 ? -30.797 0.826 3.555 1 18.42 103 PRO B O 1
ATOM 5892 N N . ASP B 1 104 ? -29.625 -0.728 2.631 1 19.08 104 ASP B N 1
ATOM 5893 C CA . ASP B 1 104 ? -28.922 -0.296 1.429 1 19.08 104 ASP B CA 1
ATOM 5894 C C . ASP B 1 104 ? -29.906 0.023 0.302 1 19.08 104 ASP B C 1
ATOM 5896 O O . ASP B 1 104 ? -30.625 -0.859 -0.166 1 19.08 104 ASP B O 1
ATOM 5900 N N . THR B 1 105 ? -30.641 1.131 0.487 1 20.56 105 THR B N 1
ATOM 5901 C CA . THR B 1 105 ? -31.531 1.454 -0.615 1 20.56 105 THR B CA 1
ATOM 5902 C C . THR B 1 105 ? -30.812 1.351 -1.953 1 20.56 105 THR B C 1
ATOM 5904 O O . THR B 1 105 ? -29.672 1.809 -2.086 1 20.56 105 THR B O 1
ATOM 5907 N N . GLU B 1 106 ? -31.297 0.521 -2.881 1 20.45 106 GLU B N 1
ATOM 5908 C CA . GLU B 1 106 ? -31.031 -0.017 -4.211 1 20.45 106 GLU B CA 1
ATOM 5909 C C . GLU B 1 106 ? -31.016 1.092 -5.262 1 20.45 106 GLU B C 1
ATOM 5911 O O . GLU B 1 106 ? -32.062 1.457 -5.809 1 20.45 106 GLU B O 1
ATOM 5916 N N . ASP B 1 107 ? -30.656 2.326 -4.871 1 21.16 107 ASP B N 1
ATOM 5917 C CA . ASP B 1 107 ? -30.906 3.211 -6.004 1 21.16 107 ASP B CA 1
ATOM 5918 C C . ASP B 1 107 ? -30.359 2.611 -7.297 1 21.16 107 ASP B C 1
ATOM 5920 O O . ASP B 1 107 ? -29.25 2.062 -7.32 1 21.16 107 ASP B O 1
ATOM 5924 N N . SER B 1 108 ? -31.266 2.395 -8.25 1 21.33 108 SER B N 1
ATOM 5925 C CA . SER B 1 108 ? -31.281 1.827 -9.594 1 21.33 108 SER B CA 1
ATOM 5926 C C . SER B 1 108 ? -30.266 2.521 -10.5 1 21.33 108 SER B C 1
ATOM 5928 O O . SER B 1 108 ? -30.438 3.691 -10.844 1 21.33 108 SER B O 1
ATOM 5930 N N . ILE B 1 109 ? -29.031 2.547 -10.141 1 22.69 109 ILE B N 1
ATOM 5931 C CA . ILE B 1 109 ? -28.094 3.025 -11.148 1 22.69 109 ILE B CA 1
ATOM 5932 C C . ILE B 1 109 ? -28.5 2.494 -12.523 1 22.69 109 ILE B C 1
ATOM 5934 O O . ILE B 1 109 ? -28.719 1.292 -12.688 1 22.69 109 ILE B O 1
ATOM 5938 N N . PRO B 1 110 ? -28.984 3.365 -13.422 1 22 110 PRO B N 1
ATOM 5939 C CA . PRO B 1 110 ? -29.453 2.947 -14.742 1 22 110 PRO B CA 1
ATOM 5940 C C . PRO B 1 110 ? -28.531 1.908 -15.391 1 22 110 PRO B C 1
ATOM 5942 O O . PRO B 1 110 ? -27.359 1.816 -15.031 1 22 110 PRO B O 1
ATOM 5945 N N . SER B 1 111 ? -29.25 0.873 -15.93 1 22.19 111 SER B N 1
ATOM 5946 C CA . SER B 1 111 ? -28.875 -0.32 -16.688 1 22.19 111 SER B CA 1
ATOM 5947 C C . SER B 1 111 ? -27.938 0.023 -17.844 1 22.19 111 SER B C 1
ATOM 5949 O O . SER B 1 111 ? -28.375 0.541 -18.859 1 22.19 111 SER B O 1
ATOM 5951 N N . SER B 1 112 ? -26.984 0.882 -17.688 1 23.14 112 SER B N 1
ATOM 5952 C CA . SER B 1 112 ? -26.188 1.109 -18.891 1 23.14 112 SER B CA 1
ATOM 5953 C C . SER B 1 112 ? -26.094 -0.159 -19.734 1 23.14 112 SER B C 1
ATOM 5955 O O . SER B 1 112 ? -26.312 -1.263 -19.234 1 23.14 112 SER B O 1
ATOM 5957 N N . VAL B 1 113 ? -25.719 0.05 -21.078 1 23.86 113 VAL B N 1
ATOM 5958 C CA . VAL B 1 113 ? -25.734 -0.839 -22.234 1 23.86 113 VAL B CA 1
ATOM 5959 C C . VAL B 1 113 ? -25.062 -2.166 -21.875 1 23.86 113 VAL B C 1
ATOM 5961 O O . VAL B 1 113 ? -24.016 -2.188 -21.219 1 23.86 113 VAL B O 1
ATOM 5964 N N . ASP B 1 114 ? -25.891 -3.096 -21.812 1 25.05 114 ASP B N 1
ATOM 5965 C CA . ASP B 1 114 ? -25.734 -4.547 -21.844 1 25.05 114 ASP B CA 1
ATOM 5966 C C . ASP B 1 114 ? -24.609 -4.969 -22.781 1 25.05 114 ASP B C 1
ATOM 5968 O O . ASP B 1 114 ? -24.844 -5.555 -23.828 1 25.05 114 ASP B O 1
ATOM 5972 N N . GLN B 1 115 ? -23.859 -3.934 -23.344 1 26.58 115 GLN B N 1
ATOM 5973 C CA . GLN B 1 115 ? -22.906 -4.598 -24.234 1 26.58 115 GLN B CA 1
ATOM 5974 C C . GLN B 1 115 ? -22.219 -5.77 -23.547 1 26.58 115 GLN B C 1
ATOM 5976 O O . GLN B 1 115 ? -21.469 -5.57 -22.594 1 26.58 115 GLN B O 1
ATOM 5981 N N . THR B 1 116 ? -23.047 -6.711 -23.422 1 26.67 116 THR B N 1
ATOM 5982 C CA . THR B 1 116 ? -22.469 -8 -23.094 1 26.67 116 THR B CA 1
ATOM 5983 C C . THR B 1 116 ? -21.078 -8.148 -23.719 1 26.67 116 THR B C 1
ATOM 5985 O O . THR B 1 116 ? -20.938 -7.984 -24.938 1 26.67 116 THR B O 1
ATOM 5988 N N . PRO B 1 117 ? -20.172 -7.641 -23.047 1 30.36 117 PRO B N 1
ATOM 5989 C CA . PRO B 1 117 ? -18.953 -7.961 -23.797 1 30.36 117 PRO B CA 1
ATOM 5990 C C . PRO B 1 117 ? -19.062 -9.281 -24.562 1 30.36 117 PRO B C 1
ATOM 5992 O O . PRO B 1 117 ? -19.625 -10.25 -24.047 1 30.36 117 PRO B O 1
ATOM 5995 N N . ASP B 1 118 ? -19.5 -9.094 -25.828 1 27.88 118 ASP B N 1
ATOM 5996 C CA . ASP B 1 118 ? -19.484 -10.258 -26.703 1 27.88 118 ASP B CA 1
ATOM 5997 C C . ASP B 1 118 ? -18.312 -11.18 -26.375 1 27.88 118 ASP B C 1
ATOM 5999 O O . ASP B 1 118 ? -17.156 -10.828 -26.578 1 27.88 118 ASP B O 1
ATOM 6003 N N . PHE B 1 119 ? -18.562 -11.812 -25.281 1 30.67 119 PHE B N 1
ATOM 6004 C CA . PHE B 1 119 ? -17.688 -12.906 -24.859 1 30.67 119 PHE B CA 1
ATOM 6005 C C . PHE B 1 119 ? -17.531 -13.938 -25.969 1 30.67 119 PHE B C 1
ATOM 6007 O O . PHE B 1 119 ? -17.109 -15.07 -25.719 1 30.67 119 PHE B O 1
ATOM 6014 N N . SER B 1 120 ? -18.266 -13.656 -27.109 1 32.75 120 SER B N 1
ATOM 6015 C CA . SER B 1 120 ? -18.125 -14.609 -28.203 1 32.75 120 SER B CA 1
ATOM 6016 C C . SER B 1 120 ? -16.656 -14.852 -28.531 1 32.75 120 SER B C 1
ATOM 6018 O O . SER B 1 120 ? -16.344 -15.711 -29.359 1 32.75 120 SER B O 1
ATOM 6020 N N . PHE B 1 121 ? -15.977 -13.75 -28.453 1 32.75 121 PHE B N 1
ATOM 6021 C CA . PHE B 1 121 ? -14.547 -13.984 -28.625 1 32.75 121 PHE B CA 1
ATOM 6022 C C . PHE B 1 121 ? -14.031 -14.977 -27.578 1 32.75 121 PHE B C 1
ATOM 6024 O O . PHE B 1 121 ? -12.852 -15.32 -27.578 1 32.75 121 PHE B O 1
ATOM 6031 N N . ILE B 1 122 ? -14.812 -15.297 -26.703 1 35.09 122 ILE B N 1
ATOM 6032 C CA . ILE B 1 122 ? -14.523 -16.312 -25.688 1 35.09 122 ILE B CA 1
ATOM 6033 C C . ILE B 1 122 ? -14.406 -17.672 -26.359 1 35.09 122 ILE B C 1
ATOM 6035 O O . ILE B 1 122 ? -14.164 -18.688 -25.672 1 35.09 122 ILE B O 1
ATOM 6039 N N . ASN B 1 123 ? -15.008 -17.844 -27.422 1 34.97 123 ASN B N 1
ATOM 6040 C CA . ASN B 1 123 ? -14.953 -19.25 -27.812 1 34.97 123 ASN B CA 1
ATOM 6041 C C . ASN B 1 123 ? -13.516 -19.766 -27.875 1 34.97 123 ASN B C 1
ATOM 6043 O O . ASN B 1 123 ? -13.289 -20.984 -27.922 1 34.97 123 ASN B O 1
ATOM 6047 N N . THR B 1 124 ? -12.617 -19.172 -28.734 1 42.28 124 THR B N 1
ATOM 6048 C CA . THR B 1 124 ? -11.352 -19.891 -28.688 1 42.28 124 THR B CA 1
ATOM 6049 C C . THR B 1 124 ? -10.547 -19.484 -27.453 1 42.28 124 THR B C 1
ATOM 6051 O O . THR B 1 124 ? -10.023 -18.359 -27.406 1 42.28 124 THR B O 1
ATOM 6054 N N . PRO B 1 125 ? -10.867 -20.016 -26.281 1 46.94 125 PRO B N 1
ATOM 6055 C CA . PRO B 1 125 ? -10.312 -19.688 -24.969 1 46.94 125 PRO B CA 1
ATOM 6056 C C . PRO B 1 125 ? -8.844 -19.266 -25.047 1 46.94 125 PRO B C 1
ATOM 6058 O O . PRO B 1 125 ? -8.312 -18.719 -24.078 1 46.94 125 PRO B O 1
ATOM 6061 N N . PHE B 1 126 ? -8.234 -19.75 -26.109 1 58.72 126 PHE B N 1
ATOM 6062 C CA . PHE B 1 126 ? -6.781 -19.594 -26.078 1 58.72 126 PHE B CA 1
ATOM 6063 C C . PHE B 1 126 ? -6.336 -18.484 -27.031 1 58.72 126 PHE B C 1
ATOM 6065 O O . PHE B 1 126 ? -5.773 -18.766 -28.094 1 58.72 126 PHE B O 1
ATOM 6072 N N . GLU B 1 127 ? -7.078 -17.312 -26.844 1 73.81 127 GLU B N 1
ATOM 6073 C CA . GLU B 1 127 ? -6.637 -16.281 -27.797 1 73.81 127 GLU B CA 1
ATOM 6074 C C . GLU B 1 127 ? -5.66 -15.312 -27.141 1 73.81 127 GLU B C 1
ATOM 6076 O O . GLU B 1 127 ? -5.934 -14.781 -26.062 1 73.81 127 GLU B O 1
ATOM 6081 N N . LEU B 1 128 ? -4.5 -15.305 -27.672 1 85.31 128 LEU B N 1
ATOM 6082 C CA . LEU B 1 128 ? -3.492 -14.305 -27.328 1 85.31 128 LEU B CA 1
ATOM 6083 C C . LEU B 1 128 ? -3.744 -13 -28.062 1 85.31 128 LEU B C 1
ATOM 6085 O O . LEU B 1 128 ? -4.164 -13.008 -29.234 1 85.31 128 LEU B O 1
ATOM 6089 N N . SER B 1 129 ? -3.648 -11.938 -27.453 1 84 129 SER B N 1
ATOM 6090 C CA . SER B 1 129 ? -3.762 -10.633 -28.109 1 84 129 SER B CA 1
ATOM 6091 C C . SER B 1 129 ? -2.656 -10.438 -29.141 1 84 129 SER B C 1
ATOM 6093 O O . SER B 1 129 ? -1.601 -11.07 -29.062 1 84 129 SER B O 1
ATOM 6095 N N . PRO B 1 130 ? -2.906 -9.594 -30.125 1 83.06 130 PRO B N 1
ATOM 6096 C CA . PRO B 1 130 ? -1.871 -9.32 -31.125 1 83.06 130 PRO B CA 1
ATOM 6097 C C . PRO B 1 130 ? -0.583 -8.773 -30.5 1 83.06 130 PRO B C 1
ATOM 6099 O O . PRO B 1 130 ? 0.511 -9.078 -30.984 1 83.06 130 PRO B O 1
ATOM 6102 N N . GLU B 1 131 ? -0.759 -8.008 -29.516 1 82.81 131 GLU B N 1
ATOM 6103 C CA . GLU B 1 131 ? 0.418 -7.457 -28.844 1 82.81 131 GLU B CA 1
ATOM 6104 C C . GLU B 1 131 ? 1.248 -8.555 -28.188 1 82.81 131 GLU B C 1
ATOM 6106 O O . GLU B 1 131 ? 2.479 -8.523 -28.25 1 82.81 131 GLU B O 1
ATOM 6111 N N . SER B 1 132 ? 0.559 -9.492 -27.641 1 86.88 132 SER B N 1
ATOM 6112 C CA . SER B 1 132 ? 1.251 -10.609 -27.016 1 86.88 132 SER B CA 1
ATOM 6113 C C . SER B 1 132 ? 1.955 -11.477 -28.062 1 86.88 132 SER B C 1
ATOM 6115 O O . SER B 1 132 ? 3.082 -11.922 -27.844 1 86.88 132 SER B O 1
ATOM 6117 N N . ILE B 1 133 ? 1.278 -11.641 -29.125 1 86.81 133 ILE B N 1
ATOM 6118 C CA . ILE B 1 133 ? 1.846 -12.422 -30.219 1 86.81 133 ILE B CA 1
ATOM 6119 C C . ILE B 1 133 ? 3.107 -11.742 -30.75 1 86.81 133 ILE B C 1
ATOM 6121 O O . ILE B 1 133 ? 4.133 -12.391 -30.953 1 86.81 133 ILE B O 1
ATOM 6125 N N . PHE B 1 134 ? 2.99 -10.469 -30.922 1 83.75 134 PHE B N 1
ATOM 6126 C CA . PHE B 1 134 ? 4.133 -9.695 -31.406 1 83.75 134 PHE B CA 1
ATOM 6127 C C . PHE B 1 134 ? 5.297 -9.789 -30.422 1 83.75 134 PHE B C 1
ATOM 6129 O O . PHE B 1 134 ? 6.449 -9.961 -30.844 1 83.75 134 PHE B O 1
ATOM 6136 N N . PHE B 1 135 ? 5.086 -9.703 -29.203 1 86.5 135 PHE B N 1
ATOM 6137 C CA . PHE B 1 135 ? 6.102 -9.805 -28.156 1 86.5 135 PHE B CA 1
ATOM 6138 C C . PHE B 1 135 ? 6.816 -11.148 -28.234 1 86.5 135 PHE B C 1
ATOM 6140 O O . PHE B 1 135 ? 8.047 -11.203 -28.219 1 86.5 135 PHE B O 1
ATOM 6147 N N . LEU B 1 136 ? 6.059 -12.203 -28.297 1 88.94 136 LEU B N 1
ATOM 6148 C CA . LEU B 1 136 ? 6.613 -13.555 -28.297 1 88.94 136 LEU B CA 1
ATOM 6149 C C . LEU B 1 136 ? 7.414 -13.805 -29.578 1 88.94 136 LEU B C 1
ATOM 6151 O O . LEU B 1 136 ? 8.477 -14.422 -29.531 1 88.94 136 LEU B O 1
ATOM 6155 N N . ASP B 1 137 ? 6.91 -13.32 -30.672 1 84.19 137 ASP B N 1
ATOM 6156 C CA . ASP B 1 137 ? 7.625 -13.469 -31.938 1 84.19 137 ASP B CA 1
ATOM 6157 C C . ASP B 1 137 ? 8.977 -12.758 -31.891 1 84.19 137 ASP B C 1
ATOM 6159 O O . ASP B 1 137 ? 9.969 -13.273 -32.406 1 84.19 137 ASP B O 1
ATOM 6163 N N . GLN B 1 138 ? 8.984 -11.617 -31.25 1 82.25 138 GLN B N 1
ATOM 6164 C CA . GLN B 1 138 ? 10.234 -10.867 -31.125 1 82.25 138 GLN B CA 1
ATOM 6165 C C . GLN B 1 138 ? 11.242 -11.617 -30.266 1 82.25 138 GLN B C 1
ATOM 6167 O O . GLN B 1 138 ? 12.445 -11.594 -30.547 1 82.25 138 GLN B O 1
ATOM 6172 N N . ILE B 1 139 ? 10.773 -12.227 -29.266 1 84.25 139 ILE B N 1
ATOM 6173 C CA . ILE B 1 139 ? 11.641 -12.914 -28.328 1 84.25 139 ILE B CA 1
ATOM 6174 C C . ILE B 1 139 ? 12.211 -14.18 -28.984 1 84.25 139 ILE B C 1
ATOM 6176 O O . ILE B 1 139 ? 13.406 -14.453 -28.891 1 84.25 139 ILE B O 1
ATOM 6180 N N . PHE B 1 140 ? 11.391 -14.93 -29.719 1 85.62 140 PHE B N 1
ATOM 6181 C CA . PHE B 1 140 ? 11.789 -16.266 -30.156 1 85.62 140 PHE B CA 1
ATOM 6182 C C . PHE B 1 140 ? 12.234 -16.25 -31.609 1 85.62 140 PHE B C 1
ATOM 6184 O O . PHE B 1 140 ? 13.023 -17.109 -32.031 1 85.62 140 PHE B O 1
ATOM 6191 N N . MET B 1 141 ? 11.719 -15.391 -32.406 1 77.38 141 MET B N 1
ATOM 6192 C CA . MET B 1 141 ? 12.039 -15.398 -33.844 1 77.38 141 MET B CA 1
ATOM 6193 C C . MET B 1 141 ? 12.984 -14.25 -34.188 1 77.38 141 MET B C 1
ATOM 6195 O O . MET B 1 141 ? 13.555 -14.227 -35.281 1 77.38 141 MET B O 1
ATOM 6199 N N . GLY B 1 142 ? 13.461 -13.289 -33.281 1 62.59 142 GLY B N 1
ATOM 6200 C CA . GLY B 1 142 ? 14.398 -12.203 -33.5 1 62.59 142 GLY B CA 1
ATOM 6201 C C . GLY B 1 142 ? 13.758 -11 -34.156 1 62.59 142 GLY B C 1
ATOM 6202 O O . GLY B 1 142 ? 12.672 -11.102 -34.75 1 62.59 142 GLY B O 1
ATOM 6203 N N . GLY B 1 143 ? 13.953 -9.609 -33.812 1 53.34 143 GLY B N 1
ATOM 6204 C CA . GLY B 1 143 ? 13.477 -8.297 -34.219 1 53.34 143 GLY B CA 1
ATOM 6205 C C . GLY B 1 143 ? 13.367 -8.141 -35.719 1 53.34 143 GLY B C 1
ATOM 6206 O O . GLY B 1 143 ? 12.852 -7.129 -36.219 1 53.34 143 GLY B O 1
ATOM 6207 N N . ASP B 1 144 ? 14.234 -8.68 -36.562 1 42.97 144 ASP B N 1
ATOM 6208 C CA . ASP B 1 144 ? 14.25 -8.273 -37.938 1 42.97 144 ASP B CA 1
ATOM 6209 C C . ASP B 1 144 ? 12.961 -8.672 -38.656 1 42.97 144 ASP B C 1
ATOM 6211 O O . ASP B 1 144 ? 12.859 -8.57 -39.875 1 42.97 144 ASP B O 1
ATOM 6215 N N . HIS B 1 145 ? 12.234 -9.328 -38.125 1 36.53 145 HIS B N 1
ATOM 6216 C CA . HIS B 1 145 ? 11.031 -9.641 -38.906 1 36.53 145 HIS B CA 1
ATOM 6217 C C . HIS B 1 145 ? 10.078 -8.445 -38.938 1 36.53 145 HIS B C 1
ATOM 6219 O O . HIS B 1 145 ? 9.312 -8.227 -37.969 1 36.53 145 HIS B O 1
ATOM 6225 N N . GLU B 1 146 ? 10.453 -7.285 -39.469 1 34.97 146 GLU B N 1
ATOM 6226 C CA . GLU B 1 146 ? 9.492 -6.309 -39.969 1 34.97 146 GLU B CA 1
ATOM 6227 C C . GLU B 1 146 ? 8.219 -6.992 -40.469 1 34.97 146 GLU B C 1
ATOM 6229 O O . GLU B 1 146 ? 8.281 -8.086 -41.031 1 34.97 146 GLU B O 1
ATOM 6234 N N . GLY B 1 147 ? 7.117 -6.664 -40.062 1 32.91 147 GLY B N 1
ATOM 6235 C CA . GLY B 1 147 ? 5.855 -6.988 -40.719 1 32.91 147 GLY B CA 1
ATOM 6236 C C . GLY B 1 147 ? 5.953 -7.051 -42.219 1 32.91 147 GLY B C 1
ATOM 6237 O O . GLY B 1 147 ? 5.902 -6.02 -42.906 1 32.91 147 GLY B O 1
ATOM 6238 N N . SER B 1 148 ? 6.766 -7.781 -42.844 1 29.25 148 SER B N 1
ATOM 6239 C CA . SER B 1 148 ? 6.355 -7.98 -44.219 1 29.25 148 SER B CA 1
ATOM 6240 C C . SER B 1 148 ? 4.859 -8.273 -44.312 1 29.25 148 SER B C 1
ATOM 6242 O O . SER B 1 148 ? 4.414 -9.367 -43.969 1 29.25 148 SER B O 1
ATOM 6244 N N . THR B 1 149 ? 4.031 -7.398 -44 1 30.31 149 THR B N 1
ATOM 6245 C CA . THR B 1 149 ? 2.725 -7.508 -44.656 1 30.31 149 THR B CA 1
ATOM 6246 C C . THR B 1 149 ? 2.871 -7.965 -46.094 1 30.31 149 THR B C 1
ATOM 6248 O O . THR B 1 149 ? 1.885 -8.047 -46.812 1 30.31 149 THR B O 1
ATOM 6251 N N . GLU B 1 150 ? 3.996 -7.586 -46.75 1 27.53 150 GLU B N 1
ATOM 6252 C CA . GLU B 1 150 ? 3.959 -8.109 -48.094 1 27.53 150 GLU B CA 1
ATOM 6253 C C . GLU B 1 150 ? 4.086 -9.633 -48.125 1 27.53 150 GLU B C 1
ATOM 6255 O O . GLU B 1 150 ? 5.082 -10.18 -47.656 1 27.53 150 GLU B O 1
ATOM 6260 N N . TYR B 1 151 ? 2.941 -10.297 -47.969 1 25.12 151 TYR B N 1
ATOM 6261 C CA . TYR B 1 151 ? 2.828 -11.648 -48.531 1 25.12 151 TYR B CA 1
ATOM 6262 C C . TYR B 1 151 ? 3.719 -11.812 -49.75 1 25.12 151 TYR B C 1
ATOM 6264 O O . TYR B 1 151 ? 3.357 -11.383 -50.844 1 25.12 151 TYR B O 1
ATOM 6272 N N . HIS B 1 152 ? 4.926 -11.445 -49.594 1 23.98 152 HIS B N 1
ATOM 6273 C CA . HIS B 1 152 ? 5.625 -11.875 -50.812 1 23.98 152 HIS B CA 1
ATOM 6274 C C . HIS B 1 152 ? 5.324 -13.336 -51.125 1 23.98 152 HIS B C 1
ATOM 6276 O O . HIS B 1 152 ? 5.637 -14.227 -50.344 1 23.98 152 HIS B O 1
ATOM 6282 N N . GLU B 1 153 ? 4.215 -13.586 -51.781 1 25.75 153 GLU B N 1
ATOM 6283 C CA . GLU B 1 153 ? 4.016 -14.844 -52.5 1 25.75 153 GLU B CA 1
ATOM 6284 C C . GLU B 1 153 ? 5.32 -15.336 -53.125 1 25.75 153 GLU B C 1
ATOM 6286 O O . GLU B 1 153 ? 6.012 -14.578 -53.812 1 25.75 153 GLU B O 1
ATOM 6291 N N . PRO B 1 154 ? 6.113 -16.125 -52.375 1 24.83 154 PRO B N 1
ATOM 6292 C CA . PRO B 1 154 ? 7.164 -16.609 -53.281 1 24.83 154 PRO B CA 1
ATOM 6293 C C . PRO B 1 154 ? 6.734 -16.641 -54.75 1 24.83 154 PRO B C 1
ATOM 6295 O O . PRO B 1 154 ? 5.707 -17.234 -55.062 1 24.83 154 PRO B O 1
ATOM 6298 N N . GLN B 1 155 ? 6.781 -15.508 -55.312 1 23.56 155 GLN B N 1
ATOM 6299 C CA . GLN B 1 155 ? 6.609 -15.523 -56.781 1 23.56 155 GLN B CA 1
ATOM 6300 C C . GLN B 1 155 ? 7.426 -16.641 -57.406 1 23.56 155 GLN B C 1
ATOM 6302 O O . GLN B 1 155 ? 8.648 -16.547 -57.5 1 23.56 155 GLN B O 1
ATOM 6307 N N . ILE B 1 156 ? 7.145 -18 -56.969 1 23.62 156 ILE B N 1
ATOM 6308 C CA . ILE B 1 156 ? 7.523 -19.016 -57.969 1 23.62 156 ILE B CA 1
ATOM 6309 C C . ILE B 1 156 ? 7.316 -18.453 -59.375 1 23.62 156 ILE B C 1
ATOM 6311 O O . ILE B 1 156 ? 6.191 -18.125 -59.75 1 23.62 156 ILE B O 1
ATOM 6315 N N . ALA B 1 157 ? 8.18 -17.578 -59.719 1 23.66 157 ALA B N 1
ATOM 6316 C CA . ALA B 1 157 ? 8.336 -17.297 -61.125 1 23.66 157 ALA B CA 1
ATOM 6317 C C . ALA B 1 157 ? 8.102 -18.547 -61.969 1 23.66 157 ALA B C 1
ATOM 6319 O O . ALA B 1 157 ? 8.961 -19.438 -62.031 1 23.66 157 ALA B O 1
ATOM 6320 N N . ILE B 1 158 ? 6.844 -19.078 -61.812 1 23.36 158 ILE B N 1
ATOM 6321 C CA . ILE B 1 158 ? 6.434 -20.047 -62.844 1 23.36 158 ILE B CA 1
ATOM 6322 C C . ILE B 1 158 ? 6.785 -19.516 -64.188 1 23.36 158 ILE B C 1
ATOM 6324 O O . ILE B 1 158 ? 6.336 -18.438 -64.625 1 23.36 158 ILE B O 1
ATOM 6328 N N . ASP B 1 159 ? 8.039 -19.688 -64.562 1 22.84 159 ASP B N 1
ATOM 6329 C CA . ASP B 1 159 ? 8.289 -19.531 -66 1 22.84 159 ASP B CA 1
ATOM 6330 C C . ASP B 1 159 ? 7.078 -19.953 -66.812 1 22.84 159 ASP B C 1
ATOM 6332 O O . ASP B 1 159 ? 6.527 -21.047 -66.625 1 22.84 159 ASP B O 1
ATOM 6336 N N . PRO B 1 160 ? 6.293 -18.922 -67.25 1 25.05 160 PRO B N 1
ATOM 6337 C CA . PRO B 1 160 ? 5.055 -19.219 -68 1 25.05 160 PRO B CA 1
ATOM 6338 C C . PRO B 1 160 ? 5.211 -20.391 -69 1 25.05 160 PRO B C 1
ATOM 6340 O O . PRO B 1 160 ? 4.219 -21.031 -69.312 1 25.05 160 PRO B O 1
ATOM 6343 N N . ASP B 1 161 ? 6.375 -20.312 -69.625 1 24.17 161 ASP B N 1
ATOM 6344 C CA . ASP B 1 161 ? 6.41 -21.031 -70.938 1 24.17 161 ASP B CA 1
ATOM 6345 C C . ASP B 1 161 ? 6.48 -22.531 -70.688 1 24.17 161 ASP B C 1
ATOM 6347 O O . ASP B 1 161 ? 6.734 -23.297 -71.625 1 24.17 161 ASP B O 1
ATOM 6351 N N . LEU B 1 162 ? 7.09 -22.906 -69.5 1 22.42 162 LEU B N 1
ATOM 6352 C CA . LEU B 1 162 ? 7.301 -24.344 -69.625 1 22.42 162 LEU B CA 1
ATOM 6353 C C . LEU B 1 162 ? 5.969 -25.078 -69.75 1 22.42 162 LEU B C 1
ATOM 6355 O O . LEU B 1 162 ? 5.152 -25.062 -68.812 1 22.42 162 LEU B O 1
ATOM 6359 N N . GLN B 1 163 ? 5.426 -25.047 -70.938 1 21.16 163 GLN B N 1
ATOM 6360 C CA . GLN B 1 163 ? 4.285 -25.688 -71.562 1 21.16 163 GLN B CA 1
ATOM 6361 C C . GLN B 1 163 ? 4.156 -27.141 -71.125 1 21.16 163 GLN B C 1
ATOM 6363 O O . GLN B 1 163 ? 4.984 -27.984 -71.5 1 21.16 163 GLN B O 1
ATOM 6368 N N . LEU B 1 164 ? 4.125 -27.328 -69.75 1 21.45 164 LEU B N 1
ATOM 6369 C CA . LEU B 1 164 ? 4.059 -28.766 -69.5 1 21.45 164 LEU B CA 1
ATOM 6370 C C . LEU B 1 164 ? 3.002 -29.406 -70.438 1 21.45 164 LEU B C 1
ATOM 6372 O O . LEU B 1 164 ? 1.908 -28.859 -70.562 1 21.45 164 LEU B O 1
ATOM 6376 N N . PRO B 1 165 ? 3.457 -30.188 -71.375 1 22.16 165 PRO B N 1
ATOM 6377 C CA . PRO B 1 165 ? 2.564 -30.797 -72.375 1 22.16 165 PRO B CA 1
ATOM 6378 C C . PRO B 1 165 ? 1.328 -31.422 -71.688 1 22.16 165 PRO B C 1
ATOM 6380 O O . PRO B 1 165 ? 1.425 -32.031 -70.625 1 22.16 165 PRO B O 1
ATOM 6383 N N . VAL B 1 166 ? 0.192 -30.672 -71.75 1 22.05 166 VAL B N 1
ATOM 6384 C CA . VAL B 1 166 ? -1.173 -30.938 -71.312 1 22.05 166 VAL B CA 1
ATOM 6385 C C . VAL B 1 166 ? -1.586 -32.344 -71.75 1 22.05 166 VAL B C 1
ATOM 6387 O O . VAL B 1 166 ? -2.668 -32.812 -71.375 1 22.05 166 VAL B O 1
ATOM 6390 N N . GLY B 1 167 ? -0.912 -32.812 -72.812 1 19.36 167 GLY B N 1
ATOM 6391 C CA . GLY B 1 167 ? -1.831 -33.594 -73.688 1 19.36 167 GLY B CA 1
ATOM 6392 C C . GLY B 1 167 ? -2.285 -34.875 -73 1 19.36 167 GLY B C 1
ATOM 6393 O O . GLY B 1 167 ? -3.1 -35.625 -73.562 1 19.36 167 GLY B O 1
ATOM 6394 N N . GLY B 1 168 ? -1.377 -35.438 -72.188 1 19.38 168 GLY B N 1
ATOM 6395 C CA . GLY B 1 168 ? -1.636 -36.844 -72.375 1 19.38 168 GLY B CA 1
ATOM 6396 C C . GLY B 1 168 ? -3.021 -37.281 -71.938 1 19.38 168 GLY B C 1
ATOM 6397 O O . GLY B 1 168 ? -3.682 -36.562 -71.188 1 19.38 168 GLY B O 1
ATOM 6398 N N . GLU B 1 169 ? -3.668 -38.188 -72.688 1 21.19 169 GLU B N 1
ATOM 6399 C CA . GLU B 1 169 ? -4.953 -38.875 -72.688 1 21.19 169 GLU B CA 1
ATOM 6400 C C . GLU B 1 169 ? -5.289 -39.406 -71.312 1 21.19 169 GLU B C 1
ATOM 6402 O O . GLU B 1 169 ? -4.434 -40 -70.625 1 21.19 169 GLU B O 1
ATOM 6407 N N . GLN B 1 170 ? -6.25 -38.656 -70.625 1 20.78 170 GLN B N 1
ATOM 6408 C CA . GLN B 1 170 ? -6.902 -38.875 -69.312 1 20.78 170 GLN B CA 1
ATOM 6409 C C . GLN B 1 170 ? -7.383 -40.312 -69.188 1 20.78 170 GLN B C 1
ATOM 6411 O O . GLN B 1 170 ? -8.461 -40.656 -69.688 1 20.78 170 GLN B O 1
ATOM 6416 N N . THR B 1 171 ? -6.586 -41.312 -69.625 1 20.91 171 THR B N 1
ATOM 6417 C CA . THR B 1 171 ? -7.293 -42.594 -69.5 1 20.91 171 THR B CA 1
ATOM 6418 C C . THR B 1 171 ? -7.844 -42.812 -68.125 1 20.91 171 THR B C 1
ATOM 6420 O O . THR B 1 171 ? -7.207 -42.406 -67.125 1 20.91 171 THR B O 1
ATOM 6423 N N . SER B 1 172 ? -9.18 -42.844 -67.938 1 20.97 172 SER B N 1
ATOM 6424 C CA . SER B 1 172 ? -10.18 -43.062 -66.938 1 20.97 172 SER B CA 1
ATOM 6425 C C . SER B 1 172 ? -9.82 -44.219 -66 1 20.97 172 SER B C 1
ATOM 6427 O O . SER B 1 172 ? -10.328 -45.344 -66.188 1 20.97 172 SER B O 1
ATOM 6429 N N . ARG B 1 173 ? -8.539 -44.656 -65.875 1 22.52 173 ARG B N 1
ATOM 6430 C CA . ARG B 1 173 ? -8.547 -45.938 -65.188 1 22.52 173 ARG B CA 1
ATOM 6431 C C . ARG B 1 173 ? -9.133 -45.781 -63.781 1 22.52 173 ARG B C 1
ATOM 6433 O O . ARG B 1 173 ? -8.867 -44.812 -63.094 1 22.52 173 ARG B O 1
ATOM 6440 N N . ASN B 1 174 ? -10.289 -46.375 -63.562 1 22.89 174 ASN B N 1
ATOM 6441 C CA . ASN B 1 174 ? -11.156 -46.719 -62.438 1 22.89 174 ASN B CA 1
ATOM 6442 C C . ASN B 1 174 ? -10.352 -47.156 -61.219 1 22.89 174 ASN B C 1
ATOM 6444 O O . ASN B 1 174 ? -9.961 -48.344 -61.125 1 22.89 174 ASN B O 1
ATOM 6448 N N . THR B 1 175 ? -9.18 -46.469 -60.969 1 22.03 175 THR B N 1
ATOM 6449 C CA . THR B 1 175 ? -8.328 -47.125 -60 1 22.03 175 THR B CA 1
ATOM 6450 C C . THR B 1 175 ? -9.047 -47.281 -58.656 1 22.03 175 THR B C 1
ATOM 6452 O O . THR B 1 175 ? -9.469 -46.281 -58.062 1 22.03 175 THR B O 1
ATOM 6455 N N . GLU B 1 176 ? -9.773 -48.375 -58.312 1 24.88 176 GLU B N 1
ATOM 6456 C CA . GLU B 1 176 ? -10.438 -48.969 -57.188 1 24.88 176 GLU B CA 1
ATOM 6457 C C . GLU B 1 176 ? -9.562 -48.906 -55.938 1 24.88 176 GLU B C 1
ATOM 6459 O O . GLU B 1 176 ? -9.852 -49.562 -54.938 1 24.88 176 GLU B O 1
ATOM 6464 N N . GLY B 1 177 ? -8.359 -48.219 -56.031 1 25.56 177 GLY B N 1
ATOM 6465 C CA . GLY B 1 177 ? -7.387 -48.375 -54.969 1 25.56 177 GLY B CA 1
ATOM 6466 C C . GLY B 1 177 ? -7.789 -47.688 -53.656 1 25.56 177 GLY B C 1
ATOM 6467 O O . GLY B 1 177 ? -7.137 -46.75 -53.25 1 25.56 177 GLY B O 1
ATOM 6468 N N . GLY B 1 178 ? -9.086 -47.469 -53.469 1 27.09 178 GLY B N 1
ATOM 6469 C CA . GLY B 1 178 ? -9.57 -46.75 -52.312 1 27.09 178 GLY B CA 1
ATOM 6470 C C . GLY B 1 178 ? -8.961 -47.25 -51 1 27.09 178 GLY B C 1
ATOM 6471 O O . GLY B 1 178 ? -9.086 -46.562 -49.969 1 27.09 178 GLY B O 1
ATOM 6472 N N . SER B 1 179 ? -8.781 -48.594 -50.938 1 30.77 179 SER B N 1
ATOM 6473 C CA . SER B 1 179 ? -8.656 -49.281 -49.656 1 30.77 179 SER B CA 1
ATOM 6474 C C . SER B 1 179 ? -7.324 -48.969 -49 1 30.77 179 SER B C 1
ATOM 6476 O O . SER B 1 179 ? -7.062 -49.469 -47.875 1 30.77 179 SER B O 1
ATOM 6478 N N . SER B 1 180 ? -6.371 -48.469 -49.781 1 28.58 180 SER B N 1
ATOM 6479 C CA . SER B 1 180 ? -5.008 -48.531 -49.281 1 28.58 180 SER B CA 1
ATOM 6480 C C . SER B 1 180 ? -4.762 -47.406 -48.25 1 28.58 180 SER B C 1
ATOM 6482 O O . SER B 1 180 ? -3.744 -47.406 -47.562 1 28.58 180 SER B O 1
ATOM 6484 N N . ALA B 1 181 ? -5.375 -46.344 -48.406 1 31.86 181 ALA B N 1
ATOM 6485 C CA . ALA B 1 181 ? -5.062 -45.25 -47.469 1 31.86 181 ALA B CA 1
ATOM 6486 C C . ALA B 1 181 ? -5.516 -45.594 -46.062 1 31.86 181 ALA B C 1
ATOM 6488 O O . ALA B 1 181 ? -4.922 -45.125 -45.094 1 31.86 181 ALA B O 1
ATOM 6489 N N . GLU B 1 182 ? -6.672 -46.219 -45.938 1 33.03 182 GLU B N 1
ATOM 6490 C CA . GLU B 1 182 ? -7.102 -46.688 -44.656 1 33.03 182 GLU B CA 1
ATOM 6491 C C . GLU B 1 182 ? -6.098 -47.688 -44.062 1 33.03 182 GLU B C 1
ATOM 6493 O O . GLU B 1 182 ? -6.012 -47.875 -42.844 1 33.03 182 GLU B O 1
ATOM 6498 N N . ALA B 1 183 ? -5.395 -48.531 -44.938 1 33.09 183 ALA B N 1
ATOM 6499 C CA . ALA B 1 183 ? -4.461 -49.594 -44.531 1 33.09 183 ALA B CA 1
ATOM 6500 C C . ALA B 1 183 ? -3.135 -49 -44.062 1 33.09 183 ALA B C 1
ATOM 6502 O O . ALA B 1 183 ? -2.506 -49.531 -43.125 1 33.09 183 ALA B O 1
ATOM 6503 N N . LEU B 1 184 ? -2.594 -48.031 -44.75 1 31.94 184 LEU B N 1
ATOM 6504 C CA . LEU B 1 184 ? -1.324 -47.469 -44.312 1 31.94 184 LEU B CA 1
ATOM 6505 C C . LEU B 1 184 ? -1.519 -46.594 -43.094 1 31.94 184 LEU B C 1
ATOM 6507 O O . LEU B 1 184 ? -0.614 -46.469 -42.25 1 31.94 184 LEU B O 1
ATOM 6511 N N . ALA B 1 185 ? -2.439 -45.688 -43 1 36.44 185 ALA B N 1
ATOM 6512 C CA . ALA B 1 185 ? -2.725 -44.938 -41.812 1 36.44 185 ALA B CA 1
ATOM 6513 C C . ALA B 1 185 ? -3.037 -45.844 -40.625 1 36.44 185 ALA B C 1
ATOM 6515 O O . ALA B 1 185 ? -2.734 -45.531 -39.469 1 36.44 185 ALA B O 1
ATOM 6516 N N . GLY B 1 186 ? -3.775 -46.906 -40.812 1 36 186 GLY B N 1
ATOM 6517 C CA . GLY B 1 186 ? -4.023 -48 -39.906 1 36 186 GLY B CA 1
ATOM 6518 C C . GLY B 1 186 ? -2.779 -48.812 -39.594 1 36 186 GLY B C 1
ATOM 6519 O O . GLY B 1 186 ? -2.756 -49.594 -38.625 1 36 186 GLY B O 1
ATOM 6520 N N . SER B 1 187 ? -1.955 -49.188 -40.594 1 37.12 187 SER B N 1
ATOM 6521 C CA . SER B 1 187 ? -0.856 -50.125 -40.438 1 37.12 187 SER B CA 1
ATOM 6522 C C . SER B 1 187 ? 0.26 -49.531 -39.562 1 37.12 187 SER B C 1
ATOM 6524 O O . SER B 1 187 ? 0.816 -50.188 -38.719 1 37.12 187 SER B O 1
ATOM 6526 N N . ALA B 1 188 ? 0.923 -48.438 -40.156 1 39.12 188 ALA B N 1
ATOM 6527 C CA . ALA B 1 188 ? 2.164 -48 -39.5 1 39.12 188 ALA B CA 1
ATOM 6528 C C . ALA B 1 188 ? 1.886 -47.375 -38.125 1 39.12 188 ALA B C 1
ATOM 6530 O O . ALA B 1 188 ? 2.814 -47.094 -37.375 1 39.12 188 ALA B O 1
ATOM 6531 N N . HIS B 1 189 ? 0.889 -46.438 -38.094 1 45.84 189 HIS B N 1
ATOM 6532 C CA . HIS B 1 189 ? 0.646 -46 -36.719 1 45.84 189 HIS B CA 1
ATOM 6533 C C . HIS B 1 189 ? 0.32 -47.188 -35.812 1 45.84 189 HIS B C 1
ATOM 6535 O O . HIS B 1 189 ? -0.777 -47.75 -35.906 1 45.84 189 HIS B O 1
ATOM 6541 N N . GLN B 1 190 ? 1.099 -48.094 -35.781 1 51.81 190 GLN B N 1
ATOM 6542 C CA . GLN B 1 190 ? 1.289 -49.156 -34.781 1 51.81 190 GLN B CA 1
ATOM 6543 C C . GLN B 1 190 ? 0.51 -48.844 -33.5 1 51.81 190 GLN B C 1
ATOM 6545 O O . GLN B 1 190 ? 0.373 -47.688 -33.125 1 51.81 190 GLN B O 1
ATOM 6550 N N . LYS B 1 191 ? -0.49 -49.688 -33.125 1 76.81 191 LYS B N 1
ATOM 6551 C CA . LYS B 1 191 ? -1.296 -49.75 -31.906 1 76.81 191 LYS B CA 1
ATOM 6552 C C . LYS B 1 191 ? -0.51 -49.25 -30.703 1 76.81 191 LYS B C 1
ATOM 6554 O O . LYS B 1 191 ? 0.047 -50.031 -29.938 1 76.81 191 LYS B O 1
ATOM 6559 N N . LEU B 1 192 ? -0.362 -47.938 -30.703 1 83.44 192 LEU B N 1
ATOM 6560 C CA . LEU B 1 192 ? 0.438 -47.281 -29.672 1 83.44 192 LEU B CA 1
ATOM 6561 C C . LEU B 1 192 ? -0.008 -47.719 -28.281 1 83.44 192 LEU B C 1
ATOM 6563 O O . LEU B 1 192 ? 0.787 -47.688 -27.344 1 83.44 192 LEU B O 1
ATOM 6567 N N . TRP B 1 193 ? -1.29 -48.125 -28.219 1 87.75 193 TRP B N 1
ATOM 6568 C CA . TRP B 1 193 ? -1.823 -48.469 -26.906 1 87.75 193 TRP B CA 1
ATOM 6569 C C . TRP B 1 193 ? -1.401 -49.906 -26.5 1 87.75 193 TRP B C 1
ATOM 6571 O O . TRP B 1 193 ? -1.366 -50.219 -25.312 1 87.75 193 TRP B O 1
ATOM 6581 N N . VAL B 1 194 ? -0.999 -50.656 -27.5 1 85.38 194 VAL B N 1
ATOM 6582 C CA . VAL B 1 194 ? -0.688 -52.062 -27.25 1 85.38 194 VAL B CA 1
ATOM 6583 C C . VAL B 1 194 ? 0.595 -52.188 -26.438 1 85.38 194 VAL B C 1
ATOM 6585 O O . VAL B 1 194 ? 0.711 -53.031 -25.562 1 85.38 194 VAL B O 1
ATOM 6588 N N . GLU B 1 195 ? 1.475 -51.344 -26.672 1 83.62 195 GLU B N 1
ATOM 6589 C CA . GLU B 1 195 ? 2.77 -51.406 -26 1 83.62 195 GLU B CA 1
ATOM 6590 C C . GLU B 1 195 ? 2.627 -51.125 -24.5 1 83.62 195 GLU B C 1
ATOM 6592 O O . GLU B 1 195 ? 3.467 -51.562 -23.703 1 83.62 195 GLU B O 1
ATOM 6597 N N . CYS B 1 196 ? 1.613 -50.469 -24.078 1 87.12 196 CYS B N 1
ATOM 6598 C CA . CYS B 1 196 ? 1.392 -50.156 -22.672 1 87.12 196 CYS B CA 1
ATOM 6599 C C . CYS B 1 196 ? 0.228 -50.938 -22.109 1 87.12 196 CYS B C 1
ATOM 6601 O O . CYS B 1 196 ? -0.335 -50.594 -21.078 1 87.12 196 CYS B O 1
ATOM 6603 N N . ASN B 1 197 ? -0.125 -52.031 -22.797 1 84.69 197 ASN B N 1
ATOM 6604 C CA . ASN B 1 197 ? -1.21 -52.906 -22.391 1 84.69 197 ASN B CA 1
ATOM 6605 C C . ASN B 1 197 ? -2.504 -52.125 -22.156 1 84.69 197 ASN B C 1
ATOM 6607 O O . ASN B 1 197 ? -3.18 -52.344 -21.141 1 84.69 197 ASN B O 1
ATOM 6611 N N . LEU B 1 198 ? -2.693 -51.156 -23.031 1 90.38 198 LEU B N 1
ATOM 6612 C CA . LEU B 1 198 ? -3.941 -50.406 -22.984 1 90.38 198 LEU B CA 1
ATOM 6613 C C . LEU B 1 198 ? -4.883 -50.844 -24.109 1 90.38 198 LEU B C 1
ATOM 6615 O O . LEU B 1 198 ? -4.445 -51.375 -25.109 1 90.38 198 LEU B O 1
ATOM 6619 N N . ASN B 1 199 ? -6.133 -50.781 -23.797 1 89.38 199 ASN B N 1
ATOM 6620 C CA . ASN B 1 199 ? -7.094 -50.938 -24.891 1 89.38 199 ASN B CA 1
ATOM 6621 C C . ASN B 1 199 ? -7.363 -49.625 -25.594 1 89.38 199 ASN B C 1
ATOM 6623 O O . ASN B 1 199 ? -7.055 -48.562 -25.078 1 89.38 199 ASN B O 1
ATOM 6627 N N . LYS B 1 200 ? -7.844 -49.719 -26.734 1 90.56 200 LYS B N 1
ATOM 6628 C CA . LYS B 1 200 ? -8.062 -48.531 -27.578 1 90.56 200 LYS B CA 1
ATOM 6629 C C . LYS B 1 200 ? -9.031 -47.562 -26.906 1 90.56 200 LYS B C 1
ATOM 6631 O O . LYS B 1 200 ? -8.828 -46.344 -26.969 1 90.56 200 LYS B O 1
ATOM 6636 N N . THR B 1 201 ? -10.023 -48.062 -26.281 1 89.25 201 THR B N 1
ATOM 6637 C CA . THR B 1 201 ? -11.031 -47.219 -25.641 1 89.25 201 THR B CA 1
ATOM 6638 C C . THR B 1 201 ? -10.414 -46.375 -24.516 1 89.25 201 THR B C 1
ATOM 6640 O O . THR B 1 201 ? -10.68 -45.188 -24.406 1 89.25 201 THR B O 1
ATOM 6643 N N . THR B 1 202 ? -9.594 -47 -23.766 1 91.31 202 THR B N 1
ATOM 6644 C CA . THR B 1 202 ? -8.93 -46.312 -22.656 1 91.31 202 THR B CA 1
ATOM 6645 C C . THR B 1 202 ? -7.914 -45.312 -23.188 1 91.31 202 THR B C 1
ATOM 6647 O O . THR B 1 202 ? -7.762 -44.219 -22.625 1 91.31 202 THR B O 1
ATOM 6650 N N . PHE B 1 203 ? -7.266 -45.719 -24.172 1 94.12 203 PHE B N 1
ATOM 6651 C CA . PHE B 1 203 ? -6.273 -44.844 -24.781 1 94.12 203 PHE B CA 1
ATOM 6652 C C . PHE B 1 203 ? -6.93 -43.594 -25.344 1 94.12 203 PHE B C 1
ATOM 6654 O O . PHE B 1 203 ? -6.457 -42.469 -25.109 1 94.12 203 PHE B O 1
ATOM 6661 N N . ASP B 1 204 ? -8.023 -43.75 -26.031 1 92.5 204 ASP B N 1
ATOM 6662 C CA . ASP B 1 204 ? -8.758 -42.625 -26.578 1 92.5 204 ASP B CA 1
ATOM 6663 C C . ASP B 1 204 ? -9.32 -41.719 -25.453 1 92.5 204 ASP B C 1
ATOM 6665 O O . ASP B 1 204 ? -9.344 -40.5 -25.578 1 92.5 204 ASP B O 1
ATOM 6669 N N . ALA B 1 205 ? -9.734 -42.375 -24.438 1 92.44 205 ALA B N 1
ATOM 6670 C CA . ALA B 1 205 ? -10.242 -41.625 -23.297 1 92.44 205 ALA B CA 1
ATOM 6671 C C . ALA B 1 205 ? -9.148 -40.781 -22.656 1 92.44 205 ALA B C 1
ATOM 6673 O O . ALA B 1 205 ? -9.406 -39.656 -22.188 1 92.44 205 ALA B O 1
ATOM 6674 N N . ALA B 1 206 ? -7.98 -41.312 -22.594 1 95 206 ALA B N 1
ATOM 6675 C CA . ALA B 1 206 ? -6.848 -40.594 -22.047 1 95 206 ALA B CA 1
ATOM 6676 C C . ALA B 1 206 ? -6.516 -39.375 -22.891 1 95 206 ALA B C 1
ATOM 6678 O O . ALA B 1 206 ? -6.23 -38.281 -22.344 1 95 206 ALA B O 1
ATOM 6679 N N . LEU B 1 207 ? -6.547 -39.5 -24.188 1 95.94 207 LEU B N 1
ATOM 6680 C CA . LEU B 1 207 ? -6.281 -38.375 -25.078 1 95.94 207 LEU B CA 1
ATOM 6681 C C . LEU B 1 207 ? -7.316 -37.25 -24.891 1 95.94 207 LEU B C 1
ATOM 6683 O O . LEU B 1 207 ? -6.961 -36.094 -24.781 1 95.94 207 LEU B O 1
ATOM 6687 N N . HIS B 1 208 ? -8.547 -37.625 -24.766 1 93.5 208 HIS B N 1
ATOM 6688 C CA . HIS B 1 208 ? -9.609 -36.625 -24.562 1 93.5 208 HIS B CA 1
ATOM 6689 C C . HIS B 1 208 ? -9.508 -36 -23.188 1 93.5 208 HIS B C 1
ATOM 6691 O O . HIS B 1 208 ? -9.734 -34.781 -23.047 1 93.5 208 HIS B O 1
ATOM 6697 N N . ALA B 1 209 ? -9.133 -36.781 -22.219 1 92.94 209 ALA B N 1
ATOM 6698 C CA . ALA B 1 209 ? -9.047 -36.281 -20.844 1 92.94 209 ALA B CA 1
ATOM 6699 C C . ALA B 1 209 ? -7.961 -35.219 -20.719 1 92.94 209 ALA B C 1
ATOM 6701 O O . ALA B 1 209 ? -8.094 -34.281 -19.922 1 92.94 209 ALA B O 1
ATOM 6702 N N . TYR B 1 210 ? -6.934 -35.344 -21.516 1 95 210 TYR B N 1
ATOM 6703 C CA . TYR B 1 210 ? -5.887 -34.344 -21.5 1 95 210 TYR B CA 1
ATOM 6704 C C . TYR B 1 210 ? -6.453 -32.969 -21.875 1 95 210 TYR B C 1
ATOM 6706 O O . TYR B 1 210 ? -6.203 -31.969 -21.188 1 95 210 TYR B O 1
ATOM 6714 N N . PHE B 1 211 ? -7.246 -32.875 -22.906 1 93.19 211 PHE B N 1
ATOM 6715 C CA . PHE B 1 211 ? -7.742 -31.609 -23.406 1 93.19 211 PHE B CA 1
ATOM 6716 C C . PHE B 1 211 ? -8.891 -31.094 -22.547 1 93.19 211 PHE B C 1
ATOM 6718 O O . PHE B 1 211 ? -9.047 -29.891 -22.359 1 93.19 211 PHE B O 1
ATOM 6725 N N . ASP B 1 212 ? -9.578 -31.984 -21.922 1 89.06 212 ASP B N 1
ATOM 6726 C CA . ASP B 1 212 ? -10.734 -31.594 -21.109 1 89.06 212 ASP B CA 1
ATOM 6727 C C . ASP B 1 212 ? -10.305 -31.094 -19.734 1 89.06 212 ASP B C 1
ATOM 6729 O O . ASP B 1 212 ? -10.977 -30.266 -19.141 1 89.06 212 ASP B O 1
ATOM 6733 N N . LEU B 1 213 ? -9.117 -31.625 -19.312 1 91.75 213 LEU B N 1
ATOM 6734 C CA . LEU B 1 213 ? -8.836 -31.375 -17.891 1 91.75 213 LEU B CA 1
ATOM 6735 C C . LEU B 1 213 ? -7.398 -30.906 -17.703 1 91.75 213 LEU B C 1
ATOM 6737 O O . LEU B 1 213 ? -7.16 -29.875 -17.078 1 91.75 213 LEU B O 1
ATOM 6741 N N . ALA B 1 214 ? -6.469 -31.578 -18.281 1 90.5 214 ALA B N 1
ATOM 6742 C CA . ALA B 1 214 ? -5.062 -31.312 -18.016 1 90.5 214 ALA B CA 1
ATOM 6743 C C . ALA B 1 214 ? -4.59 -30.062 -18.75 1 90.5 214 ALA B C 1
ATOM 6745 O O . ALA B 1 214 ? -3.732 -29.328 -18.266 1 90.5 214 ALA B O 1
ATOM 6746 N N . ALA B 1 215 ? -5.117 -29.828 -19.859 1 91.5 215 ALA B N 1
ATOM 6747 C CA . ALA B 1 215 ? -4.602 -28.766 -20.719 1 91.5 215 ALA B CA 1
ATOM 6748 C C . ALA B 1 215 ? -5.273 -27.438 -20.406 1 91.5 215 ALA B C 1
ATOM 6750 O O . ALA B 1 215 ? -4.789 -26.375 -20.812 1 91.5 215 ALA B O 1
ATOM 6751 N N . VAL B 1 216 ? -6.277 -27.438 -19.641 1 86.69 216 VAL B N 1
ATOM 6752 C CA . VAL B 1 216 ? -7.117 -26.25 -19.453 1 86.69 216 VAL B CA 1
ATOM 6753 C C . VAL B 1 216 ? -6.34 -25.188 -18.688 1 86.69 216 VAL B C 1
ATOM 6755 O O . VAL B 1 216 ? -6.516 -23.984 -18.938 1 86.69 216 VAL B O 1
ATOM 6758 N N . HIS B 1 217 ? -5.438 -25.547 -17.844 1 87.62 217 HIS B N 1
ATOM 6759 C CA . HIS B 1 217 ? -4.75 -24.578 -17.016 1 87.62 217 HIS B CA 1
ATOM 6760 C C . HIS B 1 217 ? -3.553 -23.969 -17.734 1 87.62 217 HIS B C 1
ATOM 6762 O O . HIS B 1 217 ? -3.268 -22.781 -17.594 1 87.62 217 HIS B O 1
ATOM 6768 N N . LEU B 1 218 ? -2.811 -24.828 -18.438 1 89.12 218 LEU B N 1
ATOM 6769 C CA . LEU B 1 218 ? -1.669 -24.359 -19.219 1 89.12 218 LEU B CA 1
ATOM 6770 C C . LEU B 1 218 ? -1.585 -25.078 -20.562 1 89.12 218 LEU B C 1
ATOM 6772 O O . LEU B 1 218 ? -0.821 -26.047 -20.703 1 89.12 218 LEU B O 1
ATOM 6776 N N . PRO B 1 219 ? -2.285 -24.547 -21.453 1 92 219 PRO B N 1
ATOM 6777 C CA . PRO B 1 219 ? -2.338 -25.234 -22.734 1 92 219 PRO B CA 1
ATOM 6778 C C . PRO B 1 219 ? -1.011 -25.188 -23.5 1 92 219 PRO B C 1
ATOM 6780 O O . PRO B 1 219 ? -0.329 -24.172 -23.484 1 92 219 PRO B O 1
ATOM 6783 N N . VAL B 1 220 ? -0.65 -26.312 -24.062 1 93.75 220 VAL B N 1
ATOM 6784 C CA . VAL B 1 220 ? 0.566 -26.406 -24.859 1 93.75 220 VAL B CA 1
ATOM 6785 C C . VAL B 1 220 ? 0.203 -26.641 -26.328 1 93.75 220 VAL B C 1
ATOM 6787 O O . VAL B 1 220 ? 0.923 -26.203 -27.219 1 93.75 220 VAL B O 1
ATOM 6790 N N . ILE B 1 221 ? -0.87 -27.344 -26.531 1 93.44 221 ILE B N 1
ATOM 6791 C CA . ILE B 1 221 ? -1.277 -27.719 -27.891 1 93.44 221 ILE B CA 1
ATOM 6792 C C . ILE B 1 221 ? -2.768 -27.422 -28.062 1 93.44 221 ILE B C 1
ATOM 6794 O O . ILE B 1 221 ? -3.551 -27.562 -27.125 1 93.44 221 ILE B O 1
ATOM 6798 N N . MET B 1 222 ? -3.078 -27.094 -29.312 1 92.31 222 MET B N 1
ATOM 6799 C CA . MET B 1 222 ? -4.477 -26.859 -29.656 1 92.31 222 MET B CA 1
ATOM 6800 C C . MET B 1 222 ? -5.211 -28.172 -29.906 1 92.31 222 MET B C 1
ATOM 6802 O O . MET B 1 222 ? -4.734 -29.016 -30.672 1 92.31 222 MET B O 1
ATOM 6806 N N . GLU B 1 223 ? -6.359 -28.297 -29.391 1 93.31 223 GLU B N 1
ATOM 6807 C CA . GLU B 1 223 ? -7.105 -29.547 -29.453 1 93.31 223 GLU B CA 1
ATOM 6808 C C . GLU B 1 223 ? -7.516 -29.875 -30.891 1 93.31 223 GLU B C 1
ATOM 6810 O O . GLU B 1 223 ? -7.328 -31 -31.344 1 93.31 223 GLU B O 1
ATOM 6815 N N . ASP B 1 224 ? -8.094 -28.859 -31.516 1 91.56 224 ASP B N 1
ATOM 6816 C CA . ASP B 1 224 ? -8.594 -29.094 -32.875 1 91.56 224 ASP B CA 1
ATOM 6817 C C . ASP B 1 224 ? -7.457 -29.484 -33.812 1 91.56 224 ASP B C 1
ATOM 6819 O O . ASP B 1 224 ? -7.605 -30.406 -34.625 1 91.56 224 ASP B O 1
ATOM 6823 N N . ALA B 1 225 ? -6.34 -28.859 -33.688 1 92.25 225 ALA B N 1
ATOM 6824 C CA . ALA B 1 225 ? -5.184 -29.172 -34.531 1 92.25 225 ALA B CA 1
ATOM 6825 C C . ALA B 1 225 ? -4.645 -30.562 -34.219 1 92.25 225 ALA B C 1
ATOM 6827 O O . ALA B 1 225 ? -4.246 -31.297 -35.125 1 92.25 225 ALA B O 1
ATOM 6828 N N . PHE B 1 226 ? -4.645 -30.969 -33.031 1 94.62 226 PHE B N 1
ATOM 6829 C CA . PHE B 1 226 ? -4.176 -32.281 -32.625 1 94.62 226 PHE B CA 1
ATOM 6830 C C . PHE B 1 226 ? -5.023 -33.375 -33.281 1 94.62 226 PHE B C 1
ATOM 6832 O O . PHE B 1 226 ? -4.492 -34.312 -33.844 1 94.62 226 PHE B O 1
ATOM 6839 N N . TRP B 1 227 ? -6.309 -33.25 -33.156 1 94.75 227 TRP B N 1
ATOM 6840 C CA . TRP B 1 227 ? -7.203 -34.281 -33.656 1 94.75 227 TRP B CA 1
ATOM 6841 C C . TRP B 1 227 ? -7.125 -34.406 -35.156 1 94.75 227 TRP B C 1
ATOM 6843 O O . TRP B 1 227 ? -7.188 -35.5 -35.719 1 94.75 227 TRP B O 1
ATOM 6853 N N . LYS B 1 228 ? -7.023 -33.25 -35.781 1 92.19 228 LYS B N 1
ATOM 6854 C CA . LYS B 1 228 ? -6.875 -33.281 -37.25 1 92.19 228 LYS B CA 1
ATOM 6855 C C . LYS B 1 228 ? -5.641 -34.094 -37.656 1 92.19 228 LYS B C 1
ATOM 6857 O O . LYS B 1 228 ? -5.711 -34.906 -38.562 1 92.19 228 LYS B O 1
ATOM 6862 N N . ASP B 1 229 ? -4.586 -33.875 -37.031 1 93.06 229 ASP B N 1
ATOM 6863 C CA . ASP B 1 229 ? -3.34 -34.562 -37.344 1 93.06 229 ASP B CA 1
ATOM 6864 C C . ASP B 1 229 ? -3.381 -36 -36.875 1 93.06 229 ASP B C 1
ATOM 6866 O O . ASP B 1 229 ? -2.84 -36.906 -37.531 1 93.06 229 ASP B O 1
ATOM 6870 N N . TYR B 1 230 ? -3.977 -36.25 -35.75 1 93.19 230 TYR B N 1
ATOM 6871 C CA . TYR B 1 230 ? -4.09 -37.594 -35.188 1 93.19 230 TYR B CA 1
ATOM 6872 C C . TYR B 1 230 ? -4.871 -38.5 -36.125 1 93.19 230 TYR B C 1
ATOM 6874 O O . TYR B 1 230 ? -4.441 -39.625 -36.438 1 93.19 230 TYR B O 1
ATOM 6882 N N . HIS B 1 231 ? -5.961 -38.031 -36.656 1 91.19 231 HIS B N 1
ATOM 6883 C CA . HIS B 1 231 ? -6.812 -38.844 -37.562 1 91.19 231 HIS B CA 1
ATOM 6884 C C . HIS B 1 231 ? -6.168 -39 -38.906 1 91.19 231 HIS B C 1
ATOM 6886 O O . HIS B 1 231 ? -6.383 -40.031 -39.594 1 91.19 231 HIS B O 1
ATOM 6892 N N . ALA B 1 232 ? -5.324 -38.031 -39.25 1 87.88 232 ALA B N 1
ATOM 6893 C CA . ALA B 1 232 ? -4.633 -38.125 -40.531 1 87.88 232 ALA B CA 1
ATOM 6894 C C . ALA B 1 232 ? -3.355 -38.938 -40.406 1 87.88 232 ALA B C 1
ATOM 6896 O O . ALA B 1 232 ? -2.699 -39.219 -41.406 1 87.88 232 ALA B O 1
ATOM 6897 N N . GLY B 1 233 ? -3.029 -39.281 -39.188 1 86.81 233 GLY B N 1
ATOM 6898 C CA . GLY B 1 233 ? -1.833 -40.062 -38.938 1 86.81 233 GLY B CA 1
ATOM 6899 C C . GLY B 1 233 ? -0.552 -39.25 -39.031 1 86.81 233 GLY B C 1
ATOM 6900 O O . GLY B 1 233 ? 0.523 -39.812 -39.281 1 86.81 233 GLY B O 1
ATOM 6901 N N . ARG B 1 234 ? -0.65 -38 -38.938 1 88.5 234 ARG B N 1
ATOM 6902 C CA . ARG B 1 234 ? 0.491 -37.094 -39.094 1 88.5 234 ARG B CA 1
ATOM 6903 C C . ARG B 1 234 ? 1.197 -36.875 -37.75 1 88.5 234 ARG B C 1
ATOM 6905 O O . ARG B 1 234 ? 2.354 -36.438 -37.75 1 88.5 234 ARG B O 1
ATOM 6912 N N . CYS B 1 235 ? 0.61 -37.219 -36.625 1 91.44 235 CYS B N 1
ATOM 6913 C CA . CYS B 1 235 ? 1.147 -36.906 -35.312 1 91.44 235 CYS B CA 1
ATOM 6914 C C . CYS B 1 235 ? 2.375 -37.75 -35.031 1 91.44 235 CYS B C 1
ATOM 6916 O O . CYS B 1 235 ? 2.414 -38.938 -35.375 1 91.44 235 CYS B O 1
ATOM 6918 N N . SER B 1 236 ? 3.287 -37.094 -34.406 1 91.88 236 SER B N 1
ATOM 6919 C CA . SER B 1 236 ? 4.406 -37.875 -33.906 1 91.88 236 SER B CA 1
ATOM 6920 C C . SER B 1 236 ? 3.969 -38.781 -32.781 1 91.88 236 SER B C 1
ATOM 6922 O O . SER B 1 236 ? 3.086 -38.438 -31.984 1 91.88 236 SER B O 1
ATOM 6924 N N . SER B 1 237 ? 4.59 -39.906 -32.656 1 93.56 237 SER B N 1
ATOM 6925 C CA . SER B 1 237 ? 4.273 -40.844 -31.594 1 93.56 237 SER B CA 1
ATOM 6926 C C . SER B 1 237 ? 4.57 -40.25 -30.219 1 93.56 237 SER B C 1
ATOM 6928 O O . SER B 1 237 ? 3.852 -40.5 -29.25 1 93.56 237 SER B O 1
ATOM 6930 N N . ALA B 1 238 ? 5.645 -39.438 -30.141 1 95.06 238 ALA B N 1
ATOM 6931 C CA . ALA B 1 238 ? 6.027 -38.781 -28.875 1 95.06 238 ALA B CA 1
ATOM 6932 C C . ALA B 1 238 ? 4.906 -37.906 -28.359 1 95.06 238 ALA B C 1
ATOM 6934 O O . ALA B 1 238 ? 4.598 -37.938 -27.156 1 95.06 238 ALA B O 1
ATOM 6935 N N . LEU B 1 239 ? 4.293 -37.125 -29.281 1 96.81 239 LEU B N 1
ATOM 6936 C CA . LEU B 1 239 ? 3.225 -36.25 -28.859 1 96.81 239 LEU B CA 1
ATOM 6937 C C . LEU B 1 239 ? 2.008 -37.031 -28.375 1 96.81 239 LEU B C 1
ATOM 6939 O O . LEU B 1 239 ? 1.399 -36.688 -27.359 1 96.81 239 LEU B O 1
ATOM 6943 N N . VAL B 1 240 ? 1.678 -38.062 -29.094 1 96.62 240 VAL B N 1
ATOM 6944 C CA . VAL B 1 240 ? 0.513 -38.875 -28.75 1 96.62 240 VAL B CA 1
ATOM 6945 C C . VAL B 1 240 ? 0.715 -39.5 -27.375 1 96.62 240 VAL B C 1
ATOM 6947 O O . VAL B 1 240 ? -0.191 -39.5 -26.547 1 96.62 240 VAL B O 1
ATOM 6950 N N . TYR B 1 241 ? 1.907 -40 -27.094 1 97.06 241 TYR B N 1
ATOM 6951 C CA . TYR B 1 241 ? 2.203 -40.625 -25.797 1 97.06 241 TYR B CA 1
ATOM 6952 C C . TYR B 1 241 ? 2.184 -39.562 -24.688 1 97.06 241 TYR B C 1
ATOM 6954 O O . TYR B 1 241 ? 1.696 -39.844 -23.594 1 97.06 241 TYR B O 1
ATOM 6962 N N . ALA B 1 242 ? 2.758 -38.375 -24.953 1 97.69 242 ALA B N 1
ATOM 6963 C CA . ALA B 1 242 ? 2.789 -37.312 -23.953 1 97.69 242 ALA B CA 1
ATOM 6964 C C . ALA B 1 242 ? 1.377 -36.906 -23.547 1 97.69 242 ALA B C 1
ATOM 6966 O O . ALA B 1 242 ? 1.08 -36.781 -22.359 1 97.69 242 ALA B O 1
ATOM 6967 N N . VAL B 1 243 ? 0.508 -36.688 -24.531 1 97.44 243 VAL B N 1
ATOM 6968 C CA . VAL B 1 243 ? -0.874 -36.281 -24.297 1 97.44 243 VAL B CA 1
ATOM 6969 C C . VAL B 1 243 ? -1.606 -37.375 -23.531 1 97.44 243 VAL B C 1
ATOM 6971 O O . VAL B 1 243 ? -2.311 -37.094 -22.562 1 97.44 243 VAL B O 1
ATOM 6974 N N . ALA B 1 244 ? -1.409 -38.594 -23.922 1 97.19 244 ALA B N 1
ATOM 6975 C CA . ALA B 1 244 ? -2.045 -39.719 -23.25 1 97.19 244 ALA B CA 1
ATOM 6976 C C . ALA B 1 244 ? -1.522 -39.844 -21.812 1 97.19 244 ALA B C 1
ATOM 6978 O O . ALA B 1 244 ? -2.279 -40.188 -20.906 1 97.19 244 ALA B O 1
ATOM 6979 N N . CYS B 1 245 ? -0.24 -39.688 -21.656 1 96.69 245 CYS B N 1
ATOM 6980 C CA . CYS B 1 245 ? 0.4 -39.812 -20.359 1 96.69 245 CYS B CA 1
ATOM 6981 C C . CYS B 1 245 ? -0.21 -38.812 -19.359 1 96.69 245 CYS B C 1
ATOM 6983 O O . CYS B 1 245 ? -0.556 -39.188 -18.25 1 96.69 245 CYS B O 1
ATOM 6985 N N . ARG B 1 246 ? -0.419 -37.594 -19.797 1 95.88 246 ARG B N 1
ATOM 6986 C CA . ARG B 1 246 ? -0.927 -36.562 -18.906 1 95.88 246 ARG B CA 1
ATOM 6987 C C . ARG B 1 246 ? -2.436 -36.688 -18.719 1 95.88 246 ARG B C 1
ATOM 6989 O O . ARG B 1 246 ? -2.994 -36.188 -17.734 1 95.88 246 ARG B O 1
ATOM 6996 N N . GLY B 1 247 ? -3.117 -37.406 -19.594 1 95.06 247 GLY B N 1
ATOM 6997 C CA . GLY B 1 247 ? -4.566 -37.5 -19.531 1 95.06 247 GLY B CA 1
ATOM 6998 C C . GLY B 1 247 ? -5.039 -38.75 -18.812 1 95.06 247 GLY B C 1
ATOM 6999 O O . GLY B 1 247 ? -6.137 -38.781 -18.25 1 95.06 247 GLY B O 1
ATOM 7000 N N . ILE B 1 248 ? -4.262 -39.75 -18.719 1 94.62 248 ILE B N 1
ATOM 7001 C CA . ILE B 1 248 ? -4.711 -41.062 -18.281 1 94.62 248 ILE B CA 1
ATOM 7002 C C . ILE B 1 248 ? -5.098 -41 -16.797 1 94.62 248 ILE B C 1
ATOM 7004 O O . ILE B 1 248 ? -5.98 -41.75 -16.359 1 94.62 248 ILE B O 1
ATOM 7008 N N . ILE B 1 249 ? -4.512 -40.188 -16.016 1 92.69 249 ILE B N 1
ATOM 7009 C CA . ILE B 1 249 ? -4.754 -40.125 -14.57 1 92.69 249 ILE B CA 1
ATOM 7010 C C . ILE B 1 249 ? -6.152 -39.562 -14.305 1 92.69 249 ILE B C 1
ATOM 7012 O O . ILE B 1 249 ? -6.668 -39.688 -13.195 1 92.69 249 ILE B O 1
ATOM 7016 N N . PHE B 1 250 ? -6.777 -39 -15.328 1 92.5 250 PHE B N 1
ATOM 7017 C CA . PHE B 1 250 ? -8.102 -38.406 -15.164 1 92.5 250 PHE B CA 1
ATOM 7018 C C . PHE B 1 250 ? -9.172 -39.344 -15.742 1 92.5 250 PHE B C 1
ATOM 7020 O O . PHE B 1 250 ? -10.328 -38.938 -15.914 1 92.5 250 PHE B O 1
ATOM 7027 N N . THR B 1 251 ? -8.711 -40.469 -16.094 1 89.69 251 THR B N 1
ATOM 7028 C CA . THR B 1 251 ? -9.664 -41.469 -16.578 1 89.69 251 THR B CA 1
ATOM 7029 C C . THR B 1 251 ? -10.031 -42.469 -15.477 1 89.69 251 THR B C 1
ATOM 7031 O O . THR B 1 251 ? -9.461 -42.406 -14.383 1 89.69 251 THR B O 1
ATOM 7034 N N . ALA B 1 252 ? -10.992 -43.344 -15.805 1 83.25 252 ALA B N 1
ATOM 7035 C CA . ALA B 1 252 ? -11.461 -44.344 -14.836 1 83.25 252 ALA B CA 1
ATOM 7036 C C . ALA B 1 252 ? -10.609 -45.594 -14.891 1 83.25 252 ALA B C 1
ATOM 7038 O O . ALA B 1 252 ? -10.961 -46.625 -14.289 1 83.25 252 ALA B O 1
ATOM 7039 N N . ALA B 1 253 ? -9.531 -45.531 -15.586 1 82.56 253 ALA B N 1
ATOM 7040 C CA . ALA B 1 253 ? -8.68 -46.719 -15.734 1 82.56 253 ALA B CA 1
ATOM 7041 C C . ALA B 1 253 ? -8.102 -47.156 -14.383 1 82.56 253 ALA B C 1
ATOM 7043 O O . ALA B 1 253 ? -7.727 -46.312 -13.57 1 82.56 253 ALA B O 1
ATOM 7044 N N . SER B 1 254 ? -8.211 -48.469 -14.203 1 81.94 254 SER B N 1
ATOM 7045 C CA . SER B 1 254 ? -7.562 -49 -13.016 1 81.94 254 SER B CA 1
ATOM 7046 C C . SER B 1 254 ? -6.043 -48.938 -13.133 1 81.94 254 SER B C 1
ATOM 7048 O O . SER B 1 254 ? -5.496 -49.031 -14.227 1 81.94 254 SER B O 1
ATOM 7050 N N . ASP B 1 255 ? -5.195 -48.812 -12.156 1 87.06 255 ASP B N 1
ATOM 7051 C CA . ASP B 1 255 ? -3.74 -48.719 -12.133 1 87.06 255 ASP B CA 1
ATOM 7052 C C . ASP B 1 255 ? -3.232 -47.594 -13.031 1 87.06 255 ASP B C 1
ATOM 7054 O O . ASP B 1 255 ? -2.352 -47.812 -13.867 1 87.06 255 ASP B O 1
ATOM 7058 N N . SER B 1 256 ? -3.965 -46.531 -13 1 89.25 256 SER B N 1
ATOM 7059 C CA . SER B 1 256 ? -3.688 -45.375 -13.867 1 89.25 256 SER B CA 1
ATOM 7060 C C . SER B 1 256 ? -2.244 -44.906 -13.719 1 89.25 256 SER B C 1
ATOM 7062 O O . SER B 1 256 ? -1.612 -44.5 -14.695 1 89.25 256 SER B O 1
ATOM 7064 N N . TRP B 1 257 ? -1.63 -45.094 -12.57 1 90.56 257 TRP B N 1
ATOM 7065 C CA . TRP B 1 257 ? -0.276 -44.594 -12.32 1 90.56 257 TRP B CA 1
ATOM 7066 C C . TRP B 1 257 ? 0.751 -45.469 -13.055 1 90.56 257 TRP B C 1
ATOM 7068 O O . TRP B 1 257 ? 1.705 -44.938 -13.633 1 90.56 257 TRP B O 1
ATOM 7078 N N . ASP B 1 258 ? 0.493 -46.719 -13.008 1 91.5 258 ASP B N 1
ATOM 7079 C CA . ASP B 1 258 ? 1.403 -47.625 -13.711 1 91.5 258 ASP B CA 1
ATOM 7080 C C . ASP B 1 258 ? 1.294 -47.438 -15.227 1 91.5 258 ASP B C 1
ATOM 7082 O O . ASP B 1 258 ? 2.303 -47.469 -15.93 1 91.5 258 ASP B O 1
ATOM 7086 N N . LYS B 1 259 ? 0.077 -47.312 -15.617 1 93.56 259 LYS B N 1
ATOM 7087 C CA . LYS B 1 259 ? -0.14 -47.062 -17.047 1 93.56 259 LYS B CA 1
ATOM 7088 C C . LYS B 1 259 ? 0.466 -45.719 -17.469 1 93.56 259 LYS B C 1
ATOM 7090 O O . LYS B 1 259 ? 1.004 -45.594 -18.562 1 93.56 259 LYS B O 1
ATOM 7095 N N . GLN B 1 260 ? 0.356 -44.75 -16.578 1 95.25 260 GLN B N 1
ATOM 7096 C CA . GLN B 1 260 ? 0.942 -43.438 -16.844 1 95.25 260 GLN B CA 1
ATOM 7097 C C . GLN B 1 260 ? 2.455 -43.562 -17.016 1 95.25 260 GLN B C 1
ATOM 7099 O O . GLN B 1 260 ? 3.023 -42.969 -17.938 1 95.25 260 GLN B O 1
ATOM 7104 N N . GLN B 1 261 ? 3.1 -44.312 -16.188 1 94.38 261 GLN B N 1
ATOM 7105 C CA . GLN B 1 261 ? 4.547 -44.469 -16.266 1 94.38 261 GLN B CA 1
ATOM 7106 C C . GLN B 1 261 ? 4.957 -45.188 -17.531 1 94.38 261 GLN B C 1
ATOM 7108 O O . GLN B 1 261 ? 6.008 -44.906 -18.109 1 94.38 261 GLN B O 1
ATOM 7113 N N . CYS B 1 262 ? 4.16 -46.125 -17.875 1 94.44 262 CYS B N 1
ATOM 7114 C CA . CYS B 1 262 ? 4.441 -46.812 -19.125 1 94.44 262 CYS B CA 1
ATOM 7115 C C . CYS B 1 262 ? 4.379 -45.875 -20.312 1 94.44 262 CYS B C 1
ATOM 7117 O O . CYS B 1 262 ? 5.27 -45.875 -21.172 1 94.44 262 CYS B O 1
ATOM 7119 N N . LEU B 1 263 ? 3.334 -45.094 -20.328 1 96 263 LEU B N 1
ATOM 7120 C CA . LEU B 1 263 ? 3.182 -44.125 -21.391 1 96 263 LEU B CA 1
ATOM 7121 C C . LEU B 1 263 ? 4.332 -43.125 -21.391 1 96 263 LEU B C 1
ATOM 7123 O O . LEU B 1 263 ? 4.816 -42.719 -22.438 1 96 263 LEU B O 1
ATOM 7127 N N . ALA B 1 264 ? 4.766 -42.688 -20.219 1 96.25 264 ALA B N 1
ATOM 7128 C CA . ALA B 1 264 ? 5.887 -41.75 -20.078 1 96.25 264 ALA B CA 1
ATOM 7129 C C . ALA B 1 264 ? 7.168 -42.375 -20.656 1 96.25 264 ALA B C 1
ATOM 7131 O O . ALA B 1 264 ? 7.938 -41.688 -21.328 1 96.25 264 ALA B O 1
ATOM 7132 N N . LEU B 1 265 ? 7.367 -43.594 -20.391 1 94.56 265 LEU B N 1
ATOM 7133 C CA . LEU B 1 265 ? 8.562 -44.281 -20.891 1 94.56 265 LEU B CA 1
ATOM 7134 C C . LEU B 1 265 ? 8.531 -44.406 -22.406 1 94.56 265 LEU B C 1
ATOM 7136 O O . LEU B 1 265 ? 9.555 -44.25 -23.078 1 94.56 265 LEU B O 1
ATOM 7140 N N . LYS B 1 266 ? 7.359 -44.688 -22.922 1 94.31 266 LYS B N 1
ATOM 7141 C CA . LYS B 1 266 ? 7.223 -44.75 -24.375 1 94.31 266 LYS B CA 1
ATOM 7142 C C . LYS B 1 266 ? 7.453 -43.406 -25.031 1 94.31 266 LYS B C 1
ATOM 7144 O O . LYS B 1 266 ? 8.016 -43.312 -26.125 1 94.31 266 LYS B O 1
ATOM 7149 N N . PHE B 1 267 ? 6.965 -42.344 -24.422 1 95.69 267 PHE B N 1
ATOM 7150 C CA . PHE B 1 267 ? 7.277 -41 -24.891 1 95.69 267 PHE B CA 1
ATOM 7151 C C . PHE B 1 267 ? 8.781 -40.781 -24.969 1 95.69 267 PHE B C 1
ATOM 7153 O O . PHE B 1 267 ? 9.312 -40.344 -25.984 1 95.69 267 PHE B O 1
ATOM 7160 N N . ARG B 1 268 ? 9.422 -41.031 -23.766 1 95.25 268 ARG B N 1
ATOM 7161 C CA . ARG B 1 268 ? 10.859 -40.844 -23.688 1 95.25 268 ARG B CA 1
ATOM 7162 C C . ARG B 1 268 ? 11.578 -41.594 -24.812 1 95.25 268 ARG B C 1
ATOM 7164 O O . ARG B 1 268 ? 12.43 -41.031 -25.5 1 95.25 268 ARG B O 1
ATOM 7171 N N . GLN B 1 269 ? 11.219 -42.812 -25.062 1 92.19 269 GLN B N 1
ATOM 7172 C CA . GLN B 1 269 ? 11.836 -43.625 -26.094 1 92.19 269 GLN B CA 1
ATOM 7173 C C . GLN B 1 269 ? 11.586 -43.062 -27.484 1 92.19 269 GLN B C 1
ATOM 7175 O O . GLN B 1 269 ? 12.516 -42.938 -28.281 1 92.19 269 GLN B O 1
ATOM 7180 N N . SER B 1 270 ? 10.336 -42.719 -27.719 1 92.06 270 SER B N 1
ATOM 7181 C CA . SER B 1 270 ? 9.977 -42.188 -29.031 1 92.06 270 SER B CA 1
ATOM 7182 C C . SER B 1 270 ? 10.664 -40.844 -29.297 1 92.06 270 SER B C 1
ATOM 7184 O O . SER B 1 270 ? 11.102 -40.562 -30.406 1 92.06 270 SER B O 1
ATOM 7186 N N . PHE B 1 271 ? 10.703 -40 -28.328 1 93.38 271 PHE B N 1
ATOM 7187 C CA . PHE B 1 271 ? 11.305 -38.656 -28.469 1 93.38 271 PHE B CA 1
ATOM 7188 C C . PHE B 1 271 ? 12.805 -38.781 -28.719 1 93.38 271 PHE B C 1
ATOM 7190 O O . PHE B 1 271 ? 13.344 -38.125 -29.609 1 93.38 271 PHE B O 1
ATOM 7197 N N . LEU B 1 272 ? 13.469 -39.656 -27.906 1 90.44 272 LEU B N 1
ATOM 7198 C CA . LEU B 1 272 ? 14.906 -39.812 -28.031 1 90.44 272 LEU B CA 1
ATOM 7199 C C . LEU B 1 272 ? 15.258 -40.438 -29.375 1 90.44 272 LEU B C 1
ATOM 7201 O O . LEU B 1 272 ? 16.281 -40.094 -29.984 1 90.44 272 LEU B O 1
ATOM 7205 N N . GLU B 1 273 ? 14.453 -41.375 -29.781 1 87.81 273 GLU B N 1
ATOM 7206 C CA . GLU B 1 273 ? 14.656 -41.938 -31.109 1 87.81 273 GLU B CA 1
ATOM 7207 C C . GLU B 1 273 ? 14.539 -40.906 -32.219 1 87.81 273 GLU B C 1
ATOM 7209 O O . GLU B 1 273 ? 15.336 -40.875 -33.156 1 87.81 273 GLU B O 1
ATOM 7214 N N . ALA B 1 274 ? 13.531 -40.094 -32.094 1 86.12 274 ALA B N 1
ATOM 7215 C CA . ALA B 1 274 ? 13.352 -39 -33.062 1 86.12 274 ALA B CA 1
ATOM 7216 C C . ALA B 1 274 ? 14.531 -38.062 -33.031 1 86.12 274 ALA B C 1
ATOM 7218 O O . ALA B 1 274 ? 14.961 -37.562 -34.094 1 86.12 274 ALA B O 1
ATOM 7219 N N . ARG B 1 275 ? 15.078 -37.781 -31.875 1 85.19 275 ARG B N 1
ATOM 7220 C CA . ARG B 1 275 ? 16.203 -36.875 -31.734 1 85.19 275 ARG B CA 1
ATOM 7221 C C . ARG B 1 275 ? 17.469 -37.469 -32.344 1 85.19 275 ARG B C 1
ATOM 7223 O O . ARG B 1 275 ? 18.297 -36.75 -32.906 1 85.19 275 ARG B O 1
ATOM 7230 N N . GLN B 1 276 ? 17.578 -38.688 -32.094 1 79.88 276 GLN B N 1
ATOM 7231 C CA . GLN B 1 276 ? 18.75 -39.375 -32.656 1 79.88 276 GLN B CA 1
ATOM 7232 C C . GLN B 1 276 ? 18.734 -39.312 -34.188 1 79.88 276 GLN B C 1
ATOM 7234 O O . GLN B 1 276 ? 19.797 -39.188 -34.812 1 79.88 276 GLN B O 1
ATOM 7239 N N . GLN B 1 277 ? 17.609 -39.469 -34.688 1 77.88 277 GLN B N 1
ATOM 7240 C CA . GLN B 1 277 ? 17.469 -39.438 -36.156 1 77.88 277 GLN B CA 1
ATOM 7241 C C . GLN B 1 277 ? 17.75 -38.062 -36.688 1 77.88 277 GLN B C 1
ATOM 7243 O O . GLN B 1 277 ? 18.172 -37.906 -37.844 1 77.88 277 GLN B O 1
ATOM 7248 N N . ALA B 1 278 ? 17.484 -37.125 -35.906 1 71.75 278 ALA B N 1
ATOM 7249 C CA . ALA B 1 278 ? 17.641 -35.75 -36.344 1 71.75 278 ALA B CA 1
ATOM 7250 C C . ALA B 1 278 ? 19.031 -35.219 -36 1 71.75 278 ALA B C 1
ATOM 7252 O O . ALA B 1 278 ? 19.312 -34.031 -36.156 1 71.75 278 ALA B O 1
ATOM 7253 N N . ILE B 1 279 ? 19.859 -36.031 -35.5 1 62.81 279 ILE B N 1
ATOM 7254 C CA . ILE B 1 279 ? 21.203 -35.625 -35.094 1 62.81 279 ILE B CA 1
ATOM 7255 C C . ILE B 1 279 ? 21.938 -35.031 -36.281 1 62.81 279 ILE B C 1
ATOM 7257 O O . ILE B 1 279 ? 21.922 -35.594 -37.375 1 62.81 279 ILE B O 1
ATOM 7261 N N . GLY B 1 280 ? 22.562 -33.969 -36.062 1 59.53 280 GLY B N 1
ATOM 7262 C CA . GLY B 1 280 ? 23.312 -33.281 -37.094 1 59.53 280 GLY B CA 1
ATOM 7263 C C . GLY B 1 280 ? 22.484 -32.25 -37.844 1 59.53 280 GLY B C 1
ATOM 7264 O O . GLY B 1 280 ? 23.031 -31.453 -38.625 1 59.53 280 GLY B O 1
ATOM 7265 N N . LYS B 1 281 ? 21.109 -32.344 -37.594 1 63.69 281 LYS B N 1
ATOM 7266 C CA . LYS B 1 281 ? 20.234 -31.359 -38.219 1 63.69 281 LYS B CA 1
ATOM 7267 C C . LYS B 1 281 ? 19.719 -30.359 -37.188 1 63.69 281 LYS B C 1
ATOM 7269 O O . LYS B 1 281 ? 19.5 -30.719 -36.031 1 63.69 281 LYS B O 1
ATOM 7274 N N . SER B 1 282 ? 19.891 -29.188 -37.312 1 67.75 282 SER B N 1
ATOM 7275 C CA . SER B 1 282 ? 19.438 -28.125 -36.406 1 67.75 282 SER B CA 1
ATOM 7276 C C . SER B 1 282 ? 17.922 -27.953 -36.5 1 67.75 282 SER B C 1
ATOM 7278 O O . SER B 1 282 ? 17.406 -26.844 -36.406 1 67.75 282 SER B O 1
ATOM 7280 N N . VAL B 1 283 ? 17.188 -29.188 -36.719 1 77.19 283 VAL B N 1
ATOM 7281 C CA . VAL B 1 283 ? 15.75 -29.062 -36.938 1 77.19 283 VAL B CA 1
ATOM 7282 C C . VAL B 1 283 ? 15 -30 -36 1 77.19 283 VAL B C 1
ATOM 7284 O O . VAL B 1 283 ? 15.461 -31.109 -35.719 1 77.19 283 VAL B O 1
ATOM 7287 N N . ILE B 1 284 ? 14.008 -29.562 -35.344 1 84.31 284 ILE B N 1
ATOM 7288 C CA . ILE B 1 284 ? 13.109 -30.359 -34.531 1 84.31 284 ILE B CA 1
ATOM 7289 C C . ILE B 1 284 ? 11.672 -30.172 -35 1 84.31 284 ILE B C 1
ATOM 7291 O O . ILE B 1 284 ? 11.266 -29.062 -35.344 1 84.31 284 ILE B O 1
ATOM 7295 N N . ARG B 1 285 ? 11.016 -31.312 -35.125 1 88.94 285 ARG B N 1
ATOM 7296 C CA . ARG B 1 285 ? 9.609 -31.219 -35.5 1 88.94 285 ARG B CA 1
ATOM 7297 C C . ARG B 1 285 ? 8.805 -30.5 -34.438 1 88.94 285 ARG B C 1
ATOM 7299 O O . ARG B 1 285 ? 9.031 -30.703 -33.25 1 88.94 285 ARG B O 1
ATOM 7306 N N . LEU B 1 286 ? 7.844 -29.703 -34.812 1 91.69 286 LEU B N 1
ATOM 7307 C CA . LEU B 1 286 ? 7.035 -28.891 -33.906 1 91.69 286 LEU B CA 1
ATOM 7308 C C . LEU B 1 286 ? 6.32 -29.766 -32.875 1 91.69 286 LEU B C 1
ATOM 7310 O O . LEU B 1 286 ? 6.293 -29.453 -31.688 1 91.69 286 LEU B O 1
ATOM 7314 N N . ASP B 1 287 ? 5.734 -30.797 -33.312 1 93.62 287 ASP B N 1
ATOM 7315 C CA . ASP B 1 287 ? 4.949 -31.625 -32.406 1 93.62 287 ASP B CA 1
ATOM 7316 C C . ASP B 1 287 ? 5.852 -32.406 -31.453 1 93.62 287 ASP B C 1
ATOM 7318 O O . ASP B 1 287 ? 5.434 -32.781 -30.359 1 93.62 287 ASP B O 1
ATOM 7322 N N . ASP B 1 288 ? 7.113 -32.688 -31.844 1 93.06 288 ASP B N 1
ATOM 7323 C CA . ASP B 1 288 ? 8.07 -33.25 -30.891 1 93.06 288 ASP B CA 1
ATOM 7324 C C . ASP B 1 288 ? 8.406 -32.25 -29.781 1 93.06 288 ASP B C 1
ATOM 7326 O O . ASP B 1 288 ? 8.547 -32.625 -28.625 1 93.06 288 ASP B O 1
ATOM 7330 N N . LEU B 1 289 ? 8.555 -31.078 -30.172 1 93.81 289 LEU B N 1
ATOM 7331 C CA . LEU B 1 289 ? 8.836 -30.031 -29.203 1 93.81 289 LEU B CA 1
ATOM 7332 C C . LEU B 1 289 ? 7.641 -29.812 -28.281 1 93.81 289 LEU B C 1
ATOM 7334 O O . LEU B 1 289 ? 7.809 -29.578 -27.078 1 93.81 289 LEU B O 1
ATOM 7338 N N . GLU B 1 290 ? 6.438 -29.828 -28.859 1 96.25 290 GLU B N 1
ATOM 7339 C CA . GLU B 1 290 ? 5.227 -29.766 -28.047 1 96.25 290 GLU B CA 1
ATOM 7340 C C . GLU B 1 290 ? 5.176 -30.906 -27.031 1 96.25 290 GLU B C 1
ATOM 7342 O O . GLU B 1 290 ? 4.797 -30.703 -25.875 1 96.25 290 GLU B O 1
ATOM 7347 N N . ALA B 1 291 ? 5.559 -32.062 -27.5 1 96.88 291 ALA B N 1
ATOM 7348 C CA . ALA B 1 291 ? 5.602 -33.219 -26.625 1 96.88 291 ALA B CA 1
ATOM 7349 C C . ALA B 1 291 ? 6.578 -33 -25.469 1 96.88 291 ALA B C 1
ATOM 7351 O O . ALA B 1 291 ? 6.273 -33.344 -24.312 1 96.88 291 ALA B O 1
ATOM 7352 N N . LEU B 1 292 ? 7.703 -32.469 -25.781 1 95.56 292 LEU B N 1
ATOM 7353 C CA . LEU B 1 292 ? 8.695 -32.156 -24.75 1 95.56 292 LEU B CA 1
ATOM 7354 C C . LEU B 1 292 ? 8.148 -31.156 -23.75 1 95.56 292 LEU B C 1
ATOM 7356 O O . LEU B 1 292 ? 8.352 -31.297 -22.547 1 95.56 292 LEU B O 1
ATOM 7360 N N . ALA B 1 293 ? 7.477 -30.156 -24.203 1 97 293 ALA B N 1
ATOM 7361 C CA . ALA B 1 293 ? 6.898 -29.125 -23.328 1 97 293 ALA B CA 1
ATOM 7362 C C . ALA B 1 293 ? 5.891 -29.734 -22.359 1 97 293 ALA B C 1
ATOM 7364 O O . ALA B 1 293 ? 5.855 -29.359 -21.188 1 97 293 ALA B O 1
ATOM 7365 N N . ILE B 1 294 ? 5.109 -30.641 -22.766 1 96.75 294 ILE B N 1
ATOM 7366 C CA . ILE B 1 294 ? 4.086 -31.281 -21.953 1 96.75 294 ILE B CA 1
ATOM 7367 C C . ILE B 1 294 ? 4.75 -32.094 -20.859 1 96.75 294 ILE B C 1
ATOM 7369 O O . ILE B 1 294 ? 4.234 -32.188 -19.734 1 96.75 294 ILE B O 1
ATOM 7373 N N . MET B 1 295 ? 5.895 -32.719 -21.188 1 95.75 295 MET B N 1
ATOM 7374 C CA . MET B 1 295 ? 6.484 -33.688 -20.297 1 95.75 295 MET B CA 1
ATOM 7375 C C . MET B 1 295 ? 7.652 -33.094 -19.516 1 95.75 295 MET B C 1
ATOM 7377 O O . MET B 1 295 ? 8.359 -33.812 -18.812 1 95.75 295 MET B O 1
ATOM 7381 N N . THR B 1 296 ? 7.816 -31.828 -19.656 1 90.94 296 THR B N 1
ATOM 7382 C CA . THR B 1 296 ? 8.922 -31.188 -18.953 1 90.94 296 THR B CA 1
ATOM 7383 C C . THR B 1 296 ? 8.789 -31.391 -17.438 1 90.94 296 THR B C 1
ATOM 7385 O O . THR B 1 296 ? 7.688 -31.266 -16.891 1 90.94 296 THR B O 1
ATOM 7388 N N . ASN B 1 297 ? 9.836 -31.703 -16.75 1 80.88 297 ASN B N 1
ATOM 7389 C CA . ASN B 1 297 ? 9.945 -31.875 -15.297 1 80.88 297 ASN B CA 1
ATOM 7390 C C . ASN B 1 297 ? 9.172 -33.094 -14.82 1 80.88 297 ASN B C 1
ATOM 7392 O O . ASN B 1 297 ? 8.758 -33.156 -13.656 1 80.88 297 ASN B O 1
ATOM 7396 N N . TRP B 1 298 ? 8.875 -34 -15.734 1 90.81 298 TRP B N 1
ATOM 7397 C CA . TRP B 1 298 ? 8.25 -35.281 -15.344 1 90.81 298 TRP B CA 1
ATOM 7398 C C . TRP B 1 298 ? 9.234 -36.156 -14.586 1 90.81 298 TRP B C 1
ATOM 7400 O O . TRP B 1 298 ? 10.414 -36.25 -14.945 1 90.81 298 TRP B O 1
ATOM 7410 N N . VAL B 1 299 ? 8.703 -36.875 -13.617 1 88 299 VAL B N 1
ATOM 7411 C CA . VAL B 1 299 ? 9.539 -37.781 -12.844 1 88 299 VAL B CA 1
ATOM 7412 C C . VAL B 1 299 ? 9.344 -39.219 -13.352 1 88 299 VAL B C 1
ATOM 7414 O O . VAL B 1 299 ? 8.305 -39.844 -13.109 1 88 299 VAL B O 1
ATOM 7417 N N . TYR B 1 300 ? 10.32 -39.719 -13.961 1 91.88 300 TYR B N 1
ATOM 7418 C CA . TYR B 1 300 ? 10.273 -41.062 -14.547 1 91.88 300 TYR B CA 1
ATOM 7419 C C . TYR B 1 300 ? 10.68 -42.094 -13.523 1 91.88 300 TYR B C 1
ATOM 7421 O O . TYR B 1 300 ? 11.5 -41.844 -12.641 1 91.88 300 TYR B O 1
ATOM 7429 N N . ASP B 1 301 ? 10.094 -43.219 -13.656 1 88.44 301 ASP B N 1
ATOM 7430 C CA . ASP B 1 301 ? 10.539 -44.375 -12.883 1 88.44 301 ASP B CA 1
ATOM 7431 C C . ASP B 1 301 ? 11.789 -45 -13.492 1 88.44 301 ASP B C 1
ATOM 7433 O O . ASP B 1 301 ? 11.703 -45.812 -14.406 1 88.44 301 ASP B O 1
ATOM 7437 N N . GLU B 1 302 ? 12.812 -44.75 -12.961 1 87.38 302 GLU B N 1
ATOM 7438 C CA . GLU B 1 302 ? 14.109 -45.125 -13.531 1 87.38 302 GLU B CA 1
ATOM 7439 C C . GLU B 1 302 ? 14.375 -46.625 -13.352 1 87.38 302 GLU B C 1
ATOM 7441 O O . GLU B 1 302 ? 15.25 -47.188 -14 1 87.38 302 GLU B O 1
ATOM 7446 N N . ALA B 1 303 ? 13.594 -47.188 -12.453 1 84.88 303 ALA B N 1
ATOM 7447 C CA . ALA B 1 303 ? 13.766 -48.625 -12.25 1 84.88 303 ALA B CA 1
ATOM 7448 C C . ALA B 1 303 ? 13.375 -49.406 -13.5 1 84.88 303 ALA B C 1
ATOM 7450 O O . ALA B 1 303 ? 13.859 -50.531 -13.727 1 84.88 303 ALA B O 1
ATOM 7451 N N . ARG B 1 304 ? 12.594 -48.812 -14.336 1 84.06 304 ARG B N 1
ATOM 7452 C CA . ARG B 1 304 ? 12.086 -49.5 -15.523 1 84.06 304 ARG B CA 1
ATOM 7453 C C . ARG B 1 304 ? 12.812 -49.031 -16.781 1 84.06 304 ARG B C 1
ATOM 7455 O O . ARG B 1 304 ? 12.438 -49.375 -17.891 1 84.06 304 ARG B O 1
ATOM 7462 N N . SER B 1 305 ? 13.789 -48.188 -16.578 1 85.69 305 SER B N 1
ATOM 7463 C CA . SER B 1 305 ? 14.445 -47.562 -17.719 1 85.69 305 SER B CA 1
ATOM 7464 C C . SER B 1 305 ? 15.891 -48.062 -17.859 1 85.69 305 SER B C 1
ATOM 7466 O O . SER B 1 305 ? 16.531 -48.406 -16.875 1 85.69 305 SER B O 1
ATOM 7468 N N . SER B 1 306 ? 16.328 -48.156 -19.062 1 87.38 306 SER B N 1
ATOM 7469 C CA . SER B 1 306 ? 17.734 -48.438 -19.312 1 87.38 306 SER B CA 1
ATOM 7470 C C . SER B 1 306 ? 18.625 -47.281 -18.844 1 87.38 306 SER B C 1
ATOM 7472 O O . SER B 1 306 ? 18.203 -46.094 -18.875 1 87.38 306 SER B O 1
ATOM 7474 N N . PRO B 1 307 ? 19.812 -47.594 -18.438 1 86.25 307 PRO B N 1
ATOM 7475 C CA . PRO B 1 307 ? 20.734 -46.531 -18.016 1 86.25 307 PRO B CA 1
ATOM 7476 C C . PRO B 1 307 ? 20.984 -45.5 -19.125 1 86.25 307 PRO B C 1
ATOM 7478 O O . PRO B 1 307 ? 21.125 -44.312 -18.828 1 86.25 307 PRO B O 1
ATOM 7481 N N . LEU B 1 308 ? 21.016 -45.906 -20.312 1 86.06 308 LEU B N 1
ATOM 7482 C CA . LEU B 1 308 ? 21.234 -45 -21.438 1 86.06 308 LEU B CA 1
ATOM 7483 C C . LEU B 1 308 ? 20.062 -44.031 -21.562 1 86.06 308 LEU B C 1
ATOM 7485 O O . LEU B 1 308 ? 20.266 -42.844 -21.766 1 86.06 308 LEU B O 1
ATOM 7489 N N . ASP B 1 309 ? 18.922 -44.562 -21.422 1 85.75 309 ASP B N 1
ATOM 7490 C CA . ASP B 1 309 ? 17.734 -43.719 -21.516 1 85.75 309 ASP B CA 1
ATOM 7491 C C . ASP B 1 309 ? 17.688 -42.688 -20.391 1 85.75 309 ASP B C 1
ATOM 7493 O O . ASP B 1 309 ? 17.281 -41.531 -20.594 1 85.75 309 ASP B O 1
ATOM 7497 N N . THR B 1 310 ? 18.109 -43.125 -19.297 1 87.06 310 THR B N 1
ATOM 7498 C CA . THR B 1 310 ? 18.141 -42.25 -18.125 1 87.06 310 THR B CA 1
ATOM 7499 C C . THR B 1 310 ? 19.141 -41.094 -18.344 1 87.06 310 THR B C 1
ATOM 7501 O O . THR B 1 310 ? 18.828 -39.938 -18.062 1 87.06 310 THR B O 1
ATOM 7504 N N . GLN B 1 311 ? 20.25 -41.438 -18.812 1 85.25 311 GLN B N 1
ATOM 7505 C CA . GLN B 1 311 ? 21.281 -40.438 -19.047 1 85.25 311 GLN B CA 1
ATOM 7506 C C . GLN B 1 311 ? 20.859 -39.438 -20.125 1 85.25 311 GLN B C 1
ATOM 7508 O O . GLN B 1 311 ? 21.016 -38.25 -19.969 1 85.25 311 GLN B O 1
ATOM 7513 N N . LEU B 1 312 ? 20.328 -39.969 -21.203 1 85.31 312 LEU B N 1
ATOM 7514 C CA . LEU B 1 312 ? 19.875 -39.094 -22.297 1 85.31 312 LEU B CA 1
ATOM 7515 C C . LEU B 1 312 ? 18.703 -38.25 -21.844 1 85.31 312 LEU B C 1
ATOM 7517 O O . LEU B 1 312 ? 18.594 -37.094 -22.25 1 85.31 312 LEU B O 1
ATOM 7521 N N . GLY B 1 313 ? 17.875 -38.844 -21.078 1 85.69 313 GLY B N 1
ATOM 7522 C CA . GLY B 1 313 ? 16.766 -38.062 -20.547 1 85.69 313 GLY B CA 1
ATOM 7523 C C . GLY B 1 313 ? 17.219 -36.875 -19.703 1 85.69 313 GLY B C 1
ATOM 7524 O O . GLY B 1 313 ? 16.641 -35.812 -19.812 1 85.69 313 GLY B O 1
ATOM 7525 N N . ASN B 1 314 ? 18.156 -37.094 -18.938 1 83.69 314 ASN B N 1
ATOM 7526 C CA . ASN B 1 314 ? 18.672 -36.031 -18.062 1 83.69 314 ASN B CA 1
ATOM 7527 C C . ASN B 1 314 ? 19.312 -34.906 -18.875 1 83.69 314 ASN B C 1
ATOM 7529 O O . ASN B 1 314 ? 19.438 -33.781 -18.391 1 83.69 314 ASN B O 1
ATOM 7533 N N . LEU B 1 315 ? 19.594 -35.219 -20.047 1 81.69 315 LEU B N 1
ATOM 7534 C CA . LEU B 1 315 ? 20.25 -34.219 -20.891 1 81.69 315 LEU B CA 1
ATOM 7535 C C . LEU B 1 315 ? 19.234 -33.531 -21.797 1 81.69 315 LEU B C 1
ATOM 7537 O O . LEU B 1 315 ? 19.297 -32.312 -22 1 81.69 315 LEU B O 1
ATOM 7541 N N . PHE B 1 316 ? 18.234 -34.281 -22.266 1 86.94 316 PHE B N 1
ATOM 7542 C CA . PHE B 1 316 ? 17.406 -33.781 -23.359 1 86.94 316 PHE B CA 1
ATOM 7543 C C . PHE B 1 316 ? 15.984 -33.5 -22.891 1 86.94 316 PHE B C 1
ATOM 7545 O O . PHE B 1 316 ? 15.219 -32.812 -23.578 1 86.94 316 PHE B O 1
ATOM 7552 N N . LEU B 1 317 ? 15.594 -33.938 -21.781 1 91.69 317 LEU B N 1
ATOM 7553 C CA . LEU B 1 317 ? 14.219 -33.781 -21.312 1 91.69 317 LEU B CA 1
ATOM 7554 C C . LEU B 1 317 ? 14.125 -32.812 -20.141 1 91.69 317 LEU B C 1
ATOM 7556 O O . LEU B 1 317 ? 13.383 -33.062 -19.188 1 91.69 317 LEU B O 1
ATOM 7560 N N . THR B 1 318 ? 14.93 -31.828 -20.156 1 88.81 318 THR B N 1
ATOM 7561 C CA . THR B 1 318 ? 14.984 -30.844 -19.078 1 88.81 318 THR B CA 1
ATOM 7562 C C . THR B 1 318 ? 14.367 -29.531 -19.5 1 88.81 318 THR B C 1
ATOM 7564 O O . THR B 1 318 ? 14.125 -29.312 -20.688 1 88.81 318 THR B O 1
ATOM 7567 N N . HIS B 1 319 ? 14.07 -28.781 -18.531 1 91.31 319 HIS B N 1
ATOM 7568 C CA . HIS B 1 319 ? 13.594 -27.422 -18.75 1 91.31 319 HIS B CA 1
ATOM 7569 C C . HIS B 1 319 ? 14.547 -26.656 -19.656 1 91.31 319 HIS B C 1
ATOM 7571 O O . HIS B 1 319 ? 14.117 -25.984 -20.594 1 91.31 319 HIS B O 1
ATOM 7577 N N . GLU B 1 320 ? 15.812 -26.781 -19.422 1 87.69 320 GLU B N 1
ATOM 7578 C CA . GLU B 1 320 ? 16.828 -26.078 -20.203 1 87.69 320 GLU B CA 1
ATOM 7579 C C . GLU B 1 320 ? 16.812 -26.516 -21.656 1 87.69 320 GLU B C 1
ATOM 7581 O O . GLU B 1 320 ? 16.922 -25.688 -22.562 1 87.69 320 GLU B O 1
ATOM 7586 N N . SER B 1 321 ? 16.703 -27.812 -21.812 1 88.19 321 SER B N 1
ATOM 7587 C CA . SER B 1 321 ? 16.672 -28.328 -23.172 1 88.19 321 SER B CA 1
ATOM 7588 C C . SER B 1 321 ? 15.469 -27.797 -23.938 1 88.19 321 SER B C 1
ATOM 7590 O O . SER B 1 321 ? 15.57 -27.5 -25.125 1 88.19 321 SER B O 1
ATOM 7592 N N . LEU B 1 322 ? 14.367 -27.734 -23.297 1 93.19 322 LEU B N 1
ATOM 7593 C CA . LEU B 1 322 ? 13.164 -27.203 -23.922 1 93.19 322 LEU B CA 1
ATOM 7594 C C . LEU B 1 322 ? 13.383 -25.75 -24.359 1 93.19 322 LEU B C 1
ATOM 7596 O O . LEU B 1 322 ? 13.062 -25.375 -25.484 1 93.19 322 LEU B O 1
ATOM 7600 N N . VAL B 1 323 ? 13.914 -24.938 -23.453 1 91.19 323 VAL B N 1
ATOM 7601 C CA . VAL B 1 323 ? 14.117 -23.516 -23.719 1 91.19 323 VAL B CA 1
ATOM 7602 C C . VAL B 1 323 ? 15.102 -23.344 -24.859 1 91.19 323 VAL B C 1
ATOM 7604 O O . VAL B 1 323 ? 14.852 -22.578 -25.797 1 91.19 323 VAL B O 1
ATOM 7607 N N . LEU B 1 324 ? 16.156 -24.109 -24.859 1 85.75 324 LEU B N 1
ATOM 7608 C CA . LEU B 1 324 ? 17.188 -24.016 -25.891 1 85.75 324 LEU B CA 1
ATOM 7609 C C . LEU B 1 324 ? 16.625 -24.469 -27.25 1 85.75 324 LEU B C 1
ATOM 7611 O O . LEU B 1 324 ? 16.891 -23.828 -28.266 1 85.75 324 LEU B O 1
ATOM 7615 N N . ALA B 1 325 ? 15.883 -25.531 -27.234 1 87.88 325 ALA B N 1
ATOM 7616 C CA . ALA B 1 325 ? 15.289 -26.016 -28.469 1 87.88 325 ALA B CA 1
ATOM 7617 C C . ALA B 1 325 ? 14.312 -25 -29.047 1 87.88 325 ALA B C 1
ATOM 7619 O O . ALA B 1 325 ? 14.219 -24.844 -30.266 1 87.88 325 ALA B O 1
ATOM 7620 N N . ALA B 1 326 ? 13.578 -24.391 -28.203 1 88.75 326 ALA B N 1
ATOM 7621 C CA . ALA B 1 326 ? 12.602 -23.406 -28.656 1 88.75 326 ALA B CA 1
ATOM 7622 C C . ALA B 1 326 ? 13.289 -22.172 -29.234 1 88.75 326 ALA B C 1
ATOM 7624 O O . ALA B 1 326 ? 12.766 -21.531 -30.156 1 88.75 326 ALA B O 1
ATOM 7625 N N . LEU B 1 327 ? 14.422 -21.828 -28.734 1 84.12 327 LEU B N 1
ATOM 7626 C CA . LEU B 1 327 ? 15.141 -20.641 -29.172 1 84.12 327 LEU B CA 1
ATOM 7627 C C . LEU B 1 327 ? 15.93 -20.922 -30.453 1 84.12 327 LEU B C 1
ATOM 7629 O O . LEU B 1 327 ? 16.031 -20.078 -31.344 1 84.12 327 LEU B O 1
ATOM 7633 N N . GLN B 1 328 ? 16.531 -22.047 -30.531 1 76.19 328 GLN B N 1
ATOM 7634 C CA . GLN B 1 328 ? 17.562 -22.297 -31.547 1 76.19 328 GLN B CA 1
ATOM 7635 C C . GLN B 1 328 ? 17 -23.109 -32.719 1 76.19 328 GLN B C 1
ATOM 7637 O O . GLN B 1 328 ? 17.484 -22.984 -33.844 1 76.19 328 GLN B O 1
ATOM 7642 N N . SER B 1 329 ? 16.109 -23.891 -32.406 1 66.88 329 SER B N 1
ATOM 7643 C CA . SER B 1 329 ? 15.727 -24.875 -33.406 1 66.88 329 SER B CA 1
ATOM 7644 C C . SER B 1 329 ? 14.734 -24.297 -34.406 1 66.88 329 SER B C 1
ATOM 7646 O O . SER B 1 329 ? 13.844 -23.531 -34.031 1 66.88 329 SER B O 1
ATOM 7648 N N . GLN B 1 330 ? 15.133 -24.547 -35.562 1 70.19 330 GLN B N 1
ATOM 7649 C CA . GLN B 1 330 ? 14.102 -24.312 -36.594 1 70.19 330 GLN B CA 1
ATOM 7650 C C . GLN B 1 330 ? 12.977 -25.328 -36.469 1 70.19 330 GLN B C 1
ATOM 7652 O O . GLN B 1 330 ? 13.227 -26.547 -36.469 1 70.19 330 GLN B O 1
ATOM 7657 N N . MET B 1 331 ? 11.867 -24.891 -36.156 1 73.12 331 MET B N 1
ATOM 7658 C CA . MET B 1 331 ? 10.703 -25.766 -36 1 73.12 331 MET B CA 1
ATOM 7659 C C . MET B 1 331 ? 10.102 -26.125 -37.344 1 73.12 331 MET B C 1
ATOM 7661 O O . MET B 1 331 ? 9.727 -25.234 -38.125 1 73.12 331 MET B O 1
ATOM 7665 N N . GLN B 1 332 ? 10.188 -27.391 -37.688 1 70.88 332 GLN B N 1
ATOM 7666 C CA . GLN B 1 332 ? 9.672 -27.828 -38.969 1 70.88 332 GLN B CA 1
ATOM 7667 C C . GLN B 1 332 ? 8.273 -28.438 -38.812 1 70.88 332 GLN B C 1
ATOM 7669 O O . GLN B 1 332 ? 7.949 -29.016 -37.781 1 70.88 332 GLN B O 1
ATOM 7674 N N . ASP B 1 333 ? 7.477 -28.156 -39.75 1 69.25 333 ASP B N 1
ATOM 7675 C CA . ASP B 1 333 ? 6.113 -28.672 -39.75 1 69.25 333 ASP B CA 1
ATOM 7676 C C . ASP B 1 333 ? 6.059 -30.062 -40.375 1 69.25 333 ASP B C 1
ATOM 7678 O O . ASP B 1 333 ? 5 -30.688 -40.406 1 69.25 333 ASP B O 1
ATOM 7682 N N . CYS B 1 334 ? 7.18 -30.453 -41 1 56.97 334 CYS B N 1
ATOM 7683 C CA . CYS B 1 334 ? 7.23 -31.75 -41.656 1 56.97 334 CYS B CA 1
ATOM 7684 C C . CYS B 1 334 ? 8.531 -32.469 -41.312 1 56.97 334 CYS B C 1
ATOM 7686 O O . CYS B 1 334 ? 9.438 -31.891 -40.719 1 56.97 334 CYS B O 1
ATOM 7688 N N . ASP B 1 335 ? 8.609 -33.812 -41.281 1 53.09 335 ASP B N 1
ATOM 7689 C CA . ASP B 1 335 ? 9.82 -34.594 -41.031 1 53.09 335 ASP B CA 1
ATOM 7690 C C . ASP B 1 335 ? 10.977 -34.094 -41.906 1 53.09 335 ASP B C 1
ATOM 7692 O O . ASP B 1 335 ? 10.773 -33.656 -43.031 1 53.09 335 ASP B O 1
ATOM 7696 N N . ALA B 1 336 ? 12.141 -33.781 -41.281 1 46.59 336 ALA B N 1
ATOM 7697 C CA . ALA B 1 336 ? 13.383 -33.375 -41.938 1 46.59 336 ALA B CA 1
ATOM 7698 C C . ALA B 1 336 ? 13.703 -34.281 -43.125 1 46.59 336 ALA B C 1
ATOM 7700 O O . ALA B 1 336 ? 13.812 -35.5 -42.938 1 46.59 336 ALA B O 1
ATOM 7701 N N . GLY B 1 337 ? 13.711 -33.875 -44.375 1 46.12 337 GLY B N 1
ATOM 7702 C CA . GLY B 1 337 ? 14.062 -34.469 -45.656 1 46.12 337 GLY B CA 1
ATOM 7703 C C . GLY B 1 337 ? 12.875 -34.688 -46.562 1 46.12 337 GLY B C 1
ATOM 7704 O O . GLY B 1 337 ? 12.938 -34.344 -47.75 1 46.12 337 GLY B O 1
ATOM 7705 N N . ASN B 1 338 ? 12.227 -35.969 -46.312 1 42.97 338 ASN B N 1
ATOM 7706 C CA . ASN B 1 338 ? 11.32 -36.594 -47.281 1 42.97 338 ASN B CA 1
ATOM 7707 C C . ASN B 1 338 ? 10.031 -35.781 -47.438 1 42.97 338 ASN B C 1
ATOM 7709 O O . ASN B 1 338 ? 9.539 -35.188 -46.469 1 42.97 338 ASN B O 1
ATOM 7713 N N . THR B 1 339 ? 9.68 -35.281 -48.625 1 46.09 339 THR B N 1
ATOM 7714 C CA . THR B 1 339 ? 8.344 -34.938 -49.094 1 46.09 339 THR B CA 1
ATOM 7715 C C . THR B 1 339 ? 7.273 -35.656 -48.281 1 46.09 339 THR B C 1
ATOM 7717 O O . THR B 1 339 ? 7.02 -36.844 -48.5 1 46.09 339 THR B O 1
ATOM 7720 N N . ASP B 1 340 ? 7.246 -35.469 -47.031 1 53.44 340 ASP B N 1
ATOM 7721 C CA . ASP B 1 340 ? 6.297 -36.188 -46.188 1 53.44 340 ASP B CA 1
ATOM 7722 C C . ASP B 1 340 ? 4.91 -36.219 -46.812 1 53.44 340 ASP B C 1
ATOM 7724 O O . ASP B 1 340 ? 4.305 -35.188 -47.094 1 53.44 340 ASP B O 1
ATOM 7728 N N . PRO B 1 341 ? 4.641 -37.219 -47.438 1 57.19 341 PRO B N 1
ATOM 7729 C CA . PRO B 1 341 ? 3.404 -37.438 -48.188 1 57.19 341 PRO B CA 1
ATOM 7730 C C . PRO B 1 341 ? 2.16 -37 -47.406 1 57.19 341 PRO B C 1
ATOM 7732 O O . PRO B 1 341 ? 1.101 -36.781 -48 1 57.19 341 PRO B O 1
ATOM 7735 N N . LEU B 1 342 ? 2.307 -36.781 -46.125 1 63.81 342 LEU B N 1
ATOM 7736 C CA . LEU B 1 342 ? 1.066 -36.562 -45.375 1 63.81 342 LEU B CA 1
ATOM 7737 C C . LEU B 1 342 ? 0.812 -35.062 -45.219 1 63.81 342 LEU B C 1
ATOM 7739 O O . LEU B 1 342 ? -0.285 -34.656 -44.844 1 63.81 342 LEU B O 1
ATOM 7743 N N . GLY B 1 343 ? 1.602 -34.219 -45.719 1 72.06 343 GLY B N 1
ATOM 7744 C CA . GLY B 1 343 ? 1.358 -32.781 -45.656 1 72.06 343 GLY B CA 1
ATOM 7745 C C . GLY B 1 343 ? 1.856 -32.125 -44.375 1 72.06 343 GLY B C 1
ATOM 7746 O O . GLY B 1 343 ? 2.338 -32.844 -43.469 1 72.06 343 GLY B O 1
ATOM 7747 N N . PRO B 1 344 ? 1.779 -30.891 -44.312 1 84.56 344 PRO B N 1
ATOM 7748 C CA . PRO B 1 344 ? 2.242 -30.141 -43.156 1 84.56 344 PRO B CA 1
ATOM 7749 C C . PRO B 1 344 ? 1.293 -30.25 -41.969 1 84.56 344 PRO B C 1
ATOM 7751 O O . PRO B 1 344 ? 0.133 -30.641 -42.125 1 84.56 344 PRO B O 1
ATOM 7754 N N . LEU B 1 345 ? 1.83 -30.047 -40.75 1 90.75 345 LEU B N 1
ATOM 7755 C CA . LEU B 1 345 ? 1.012 -30.078 -39.531 1 90.75 345 LEU B CA 1
ATOM 7756 C C . LEU B 1 345 ? -0.079 -29.016 -39.594 1 90.75 345 LEU B C 1
ATOM 7758 O O . LEU B 1 345 ? 0.13 -27.938 -40.156 1 90.75 345 LEU B O 1
ATOM 7762 N N . ALA B 1 346 ? -1.166 -29.375 -39.031 1 90.88 346 ALA B N 1
ATOM 7763 C CA . ALA B 1 346 ? -2.311 -28.469 -39.031 1 90.88 346 ALA B CA 1
ATOM 7764 C C . ALA B 1 346 ? -2.043 -27.25 -38.156 1 90.88 346 ALA B C 1
ATOM 7766 O O . ALA B 1 346 ? -1.522 -27.375 -37.062 1 90.88 346 ALA B O 1
ATOM 7767 N N . ARG B 1 347 ? -2.348 -26.047 -38.719 1 91.31 347 ARG B N 1
ATOM 7768 C CA . ARG B 1 347 ? -2.293 -24.781 -38 1 91.31 347 ARG B CA 1
ATOM 7769 C C . ARG B 1 347 ? -0.934 -24.594 -37.312 1 91.31 347 ARG B C 1
ATOM 7771 O O . ARG B 1 347 ? -0.859 -24.203 -36.156 1 91.31 347 ARG B O 1
ATOM 7778 N N . SER B 1 348 ? 0.056 -24.844 -38 1 89.81 348 SER B N 1
ATOM 7779 C CA . SER B 1 348 ? 1.422 -24.875 -37.5 1 89.81 348 SER B CA 1
ATOM 7780 C C . SER B 1 348 ? 1.832 -23.531 -36.938 1 89.81 348 SER B C 1
ATOM 7782 O O . SER B 1 348 ? 2.508 -23.469 -35.906 1 89.81 348 SER B O 1
ATOM 7784 N N . GLU B 1 349 ? 1.392 -22.375 -37.5 1 86.75 349 GLU B N 1
ATOM 7785 C CA . GLU B 1 349 ? 1.789 -21.062 -37.031 1 86.75 349 GLU B CA 1
ATOM 7786 C C . GLU B 1 349 ? 1.167 -20.75 -35.656 1 86.75 349 GLU B C 1
ATOM 7788 O O . GLU B 1 349 ? 1.839 -20.234 -34.781 1 86.75 349 GLU B O 1
ATOM 7793 N N . GLU B 1 350 ? -0.06 -21.031 -35.531 1 89.56 350 GLU B N 1
ATOM 7794 C CA . GLU B 1 350 ? -0.754 -20.797 -34.281 1 89.56 350 GLU B CA 1
ATOM 7795 C C . GLU B 1 350 ? -0.215 -21.703 -33.156 1 89.56 350 GLU B C 1
ATOM 7797 O O . GLU B 1 350 ? -0.091 -21.266 -32.031 1 89.56 350 GLU B O 1
ATOM 7802 N N . ARG B 1 351 ? 0.114 -22.906 -33.531 1 92.25 351 ARG B N 1
ATOM 7803 C CA . ARG B 1 351 ? 0.68 -23.859 -32.594 1 92.25 351 ARG B CA 1
ATOM 7804 C C . ARG B 1 351 ? 2.043 -23.391 -32.094 1 92.25 351 ARG B C 1
ATOM 7806 O O . ARG B 1 351 ? 2.354 -23.531 -30.906 1 92.25 351 ARG B O 1
ATOM 7813 N N . ARG B 1 352 ? 2.768 -22.875 -33 1 91.25 352 ARG B N 1
ATOM 7814 C CA . ARG B 1 352 ? 4.078 -22.344 -32.625 1 91.25 352 ARG B CA 1
ATOM 7815 C C . ARG B 1 352 ? 3.953 -21.203 -31.609 1 91.25 352 ARG B C 1
ATOM 7817 O O . ARG B 1 352 ? 4.695 -21.141 -30.641 1 91.25 352 ARG B O 1
ATOM 7824 N N . ARG B 1 353 ? 3.041 -20.359 -31.859 1 90.44 353 ARG B N 1
ATOM 7825 C CA . ARG B 1 353 ? 2.834 -19.203 -30.984 1 90.44 353 ARG B CA 1
ATOM 7826 C C . ARG B 1 353 ? 2.387 -19.656 -29.594 1 90.44 353 ARG B C 1
ATOM 7828 O O . ARG B 1 353 ? 2.83 -19.109 -28.594 1 90.44 353 ARG B O 1
ATOM 7835 N N . LEU B 1 354 ? 1.54 -20.578 -29.547 1 94.12 354 LEU B N 1
ATOM 7836 C CA . LEU B 1 354 ? 1.089 -21.109 -28.266 1 94.12 354 LEU B CA 1
ATOM 7837 C C . LEU B 1 354 ? 2.24 -21.766 -27.5 1 94.12 354 LEU B C 1
ATOM 7839 O O . LEU B 1 354 ? 2.34 -21.641 -26.281 1 94.12 354 LEU B O 1
ATOM 7843 N N . LEU B 1 355 ? 3.061 -22.469 -28.234 1 94.81 355 LEU B N 1
ATOM 7844 C CA . LEU B 1 355 ? 4.23 -23.094 -27.625 1 94.81 355 LEU B CA 1
ATOM 7845 C C . LEU B 1 355 ? 5.176 -22.047 -27.062 1 94.81 355 LEU B C 1
ATOM 7847 O O . LEU B 1 355 ? 5.707 -22.203 -25.953 1 94.81 355 LEU B O 1
ATOM 7851 N N . PHE B 1 356 ? 5.387 -20.953 -27.828 1 93.25 356 PHE B N 1
ATOM 7852 C CA . PHE B 1 356 ? 6.219 -19.859 -27.344 1 93.25 356 PHE B CA 1
ATOM 7853 C C . PHE B 1 356 ? 5.664 -19.297 -26.047 1 93.25 356 PHE B C 1
ATOM 7855 O O . PHE B 1 356 ? 6.418 -19.047 -25.109 1 93.25 356 PHE B O 1
ATOM 7862 N N . TRP B 1 357 ? 4.402 -19.109 -26.031 1 94.25 357 TRP B N 1
ATOM 7863 C CA . TRP B 1 357 ? 3.734 -18.625 -24.828 1 94.25 357 TRP B CA 1
ATOM 7864 C C . TRP B 1 357 ? 4.008 -19.547 -23.641 1 94.25 357 TRP B C 1
ATOM 7866 O O . TRP B 1 357 ? 4.363 -19.078 -22.562 1 94.25 357 TRP B O 1
ATOM 7876 N N . HIS B 1 358 ? 3.838 -20.797 -23.859 1 95.94 358 HIS B N 1
ATOM 7877 C CA . HIS B 1 358 ? 4.031 -21.781 -22.797 1 95.94 358 HIS B CA 1
ATOM 7878 C C . HIS B 1 358 ? 5.477 -21.781 -22.312 1 95.94 358 HIS B C 1
ATOM 7880 O O . HIS B 1 358 ? 5.73 -21.766 -21.109 1 95.94 358 HIS B O 1
ATOM 7886 N N . VAL B 1 359 ? 6.387 -21.812 -23.234 1 95.31 359 VAL B N 1
ATOM 7887 C CA . VAL B 1 359 ? 7.801 -21.906 -22.875 1 95.31 359 VAL B CA 1
ATOM 7888 C C . VAL B 1 359 ? 8.227 -20.641 -22.125 1 95.31 359 VAL B C 1
ATOM 7890 O O . VAL B 1 359 ? 8.938 -20.734 -21.125 1 95.31 359 VAL B O 1
ATOM 7893 N N . TYR B 1 360 ? 7.773 -19.516 -22.625 1 94.12 360 TYR B N 1
ATOM 7894 C CA . TYR B 1 360 ? 8.117 -18.266 -21.969 1 94.12 360 TYR B CA 1
ATOM 7895 C C . TYR B 1 360 ? 7.59 -18.25 -20.531 1 94.12 360 TYR B C 1
ATOM 7897 O O . TYR B 1 360 ? 8.328 -17.922 -19.594 1 94.12 360 TYR B O 1
ATOM 7905 N N . GLY B 1 361 ? 6.355 -18.531 -20.406 1 94.81 361 GLY B N 1
ATOM 7906 C CA . GLY B 1 361 ? 5.746 -18.547 -19.078 1 94.81 361 GLY B CA 1
ATOM 7907 C C . GLY B 1 361 ? 6.371 -19.562 -18.141 1 94.81 361 GLY B C 1
ATOM 7908 O O . GLY B 1 361 ? 6.703 -19.25 -17 1 94.81 361 GLY B O 1
ATOM 7909 N N . PHE B 1 362 ? 6.543 -20.719 -18.656 1 94.62 362 PHE B N 1
ATOM 7910 C CA . PHE B 1 362 ? 7.125 -21.797 -17.859 1 94.62 362 PHE B CA 1
ATOM 7911 C C . PHE B 1 362 ? 8.523 -21.422 -17.391 1 94.62 362 PHE B C 1
ATOM 7913 O O . PHE B 1 362 ? 8.867 -21.625 -16.219 1 94.62 362 PHE B O 1
ATOM 7920 N N . ASP B 1 363 ? 9.273 -20.922 -18.25 1 94.5 363 ASP B N 1
ATOM 7921 C CA . ASP B 1 363 ? 10.648 -20.547 -17.922 1 94.5 363 ASP B CA 1
ATOM 7922 C C . ASP B 1 363 ? 10.68 -19.438 -16.875 1 94.5 363 ASP B C 1
ATOM 7924 O O . ASP B 1 363 ? 11.484 -19.469 -15.953 1 94.5 363 ASP B O 1
ATOM 7928 N N . ALA B 1 364 ? 9.852 -18.469 -17.047 1 94.56 364 ALA B N 1
ATOM 7929 C CA . ALA B 1 364 ? 9.82 -17.328 -16.141 1 94.56 364 ALA B CA 1
ATOM 7930 C C . ALA B 1 364 ? 9.531 -17.781 -14.711 1 94.56 364 ALA B C 1
ATOM 7932 O O . ALA B 1 364 ? 10.281 -17.453 -13.789 1 94.56 364 ALA B O 1
ATOM 7933 N N . PHE B 1 365 ? 8.5 -18.547 -14.516 1 95.5 365 PHE B N 1
ATOM 7934 C CA . PHE B 1 365 ? 8.078 -18.938 -13.18 1 95.5 365 PHE B CA 1
ATOM 7935 C C . PHE B 1 365 ? 9.016 -20 -12.602 1 95.5 365 PHE B C 1
ATOM 7937 O O . PHE B 1 365 ? 9.328 -19.984 -11.414 1 95.5 365 PHE B O 1
ATOM 7944 N N . HIS B 1 366 ? 9.445 -20.859 -13.477 1 93.69 366 HIS B N 1
ATOM 7945 C CA . HIS B 1 366 ? 10.398 -21.875 -13.039 1 93.69 366 HIS B CA 1
ATOM 7946 C C . HIS B 1 366 ? 11.695 -21.25 -12.57 1 93.69 366 HIS B C 1
ATOM 7948 O O . HIS B 1 366 ? 12.227 -21.625 -11.516 1 93.69 366 HIS B O 1
ATOM 7954 N N . SER B 1 367 ? 12.172 -20.359 -13.375 1 92.38 367 SER B N 1
ATOM 7955 C CA . SER B 1 367 ? 13.422 -19.688 -13.039 1 92.38 367 SER B CA 1
ATOM 7956 C C . SER B 1 367 ? 13.281 -18.875 -11.75 1 92.38 367 SER B C 1
ATOM 7958 O O . SER B 1 367 ? 14.211 -18.828 -10.938 1 92.38 367 SER B O 1
ATOM 7960 N N . LEU B 1 368 ? 12.203 -18.266 -11.555 1 92.56 368 LEU B N 1
ATOM 7961 C CA . LEU B 1 368 ? 11.961 -17.5 -10.336 1 92.56 368 LEU B CA 1
ATOM 7962 C C . LEU B 1 368 ? 11.914 -18.422 -9.117 1 92.56 368 LEU B C 1
ATOM 7964 O O . LEU B 1 368 ? 12.516 -18.125 -8.086 1 92.56 368 LEU B O 1
ATOM 7968 N N . ASP B 1 369 ? 11.258 -19.516 -9.227 1 91.5 369 ASP B N 1
ATOM 7969 C CA . ASP B 1 369 ? 11.102 -20.453 -8.117 1 91.5 369 ASP B CA 1
ATOM 7970 C C . ASP B 1 369 ? 12.445 -21.062 -7.73 1 91.5 369 ASP B C 1
ATOM 7972 O O . ASP B 1 369 ? 12.719 -21.297 -6.551 1 91.5 369 ASP B O 1
ATOM 7976 N N . GLN B 1 370 ? 13.219 -21.281 -8.766 1 89.31 370 GLN B N 1
ATOM 7977 C CA . GLN B 1 370 ? 14.484 -21.953 -8.508 1 89.31 370 GLN B CA 1
ATOM 7978 C C . GLN B 1 370 ? 15.633 -20.969 -8.406 1 89.31 370 GLN B C 1
ATOM 7980 O O . GLN B 1 370 ? 16.781 -21.344 -8.188 1 89.31 370 GLN B O 1
ATOM 7985 N N . ASN B 1 371 ? 15.344 -19.703 -8.602 1 87.31 371 ASN B N 1
ATOM 7986 C CA . ASN B 1 371 ? 16.344 -18.641 -8.57 1 87.31 371 ASN B CA 1
ATOM 7987 C C . ASN B 1 371 ? 17.438 -18.875 -9.609 1 87.31 371 ASN B C 1
ATOM 7989 O O . ASN B 1 371 ? 18.625 -18.828 -9.297 1 87.31 371 ASN B O 1
ATOM 7993 N N . LEU B 1 372 ? 17 -19.234 -10.82 1 84.88 372 LEU B N 1
ATOM 7994 C CA . LEU B 1 372 ? 17.922 -19.484 -11.93 1 84.88 372 LEU B CA 1
ATOM 7995 C C . LEU B 1 372 ? 17.859 -18.344 -12.945 1 84.88 372 LEU B C 1
ATOM 7997 O O . LEU B 1 372 ? 16.812 -17.734 -13.133 1 84.88 372 LEU B O 1
ATOM 8001 N N . ILE B 1 373 ? 18.922 -18.125 -13.555 1 81.25 373 ILE B N 1
ATOM 8002 C CA . ILE B 1 373 ? 18.953 -17.141 -14.625 1 81.25 373 ILE B CA 1
ATOM 8003 C C . ILE B 1 373 ? 18.328 -17.719 -15.891 1 81.25 373 ILE B C 1
ATOM 8005 O O . ILE B 1 373 ? 18.641 -18.844 -16.281 1 81.25 373 ILE B O 1
ATOM 8009 N N . SER B 1 374 ? 17.469 -17 -16.438 1 84.69 374 SER B N 1
ATOM 8010 C CA . SER B 1 374 ? 16.797 -17.438 -17.656 1 84.69 374 SER B CA 1
ATOM 8011 C C . SER B 1 374 ? 17.719 -17.344 -18.859 1 84.69 374 SER B C 1
ATOM 8013 O O . SER B 1 374 ? 18.516 -16.406 -18.953 1 84.69 374 SER B O 1
ATOM 8015 N N . ARG B 1 375 ? 17.609 -18.297 -19.781 1 81.12 375 ARG B N 1
ATOM 8016 C CA . ARG B 1 375 ? 18.406 -18.266 -21.016 1 81.12 375 ARG B CA 1
ATOM 8017 C C . ARG B 1 375 ? 17.703 -17.438 -22.094 1 81.12 375 ARG B C 1
ATOM 8019 O O . ARG B 1 375 ? 18.312 -17.109 -23.109 1 81.12 375 ARG B O 1
ATOM 8026 N N . ILE B 1 376 ? 16.484 -17.188 -21.859 1 85 376 ILE B N 1
ATOM 8027 C CA . ILE B 1 376 ? 15.727 -16.391 -22.828 1 85 376 ILE B CA 1
ATOM 8028 C C . ILE B 1 376 ? 16.172 -14.93 -22.734 1 85 376 ILE B C 1
ATOM 8030 O O . ILE B 1 376 ? 16.125 -14.32 -21.656 1 85 376 ILE B O 1
ATOM 8034 N N . PRO B 1 377 ? 16.781 -14.336 -23.828 1 72.31 377 PRO B N 1
ATOM 8035 C CA . PRO B 1 377 ? 17.281 -12.961 -23.797 1 72.31 377 PRO B CA 1
ATOM 8036 C C . PRO B 1 377 ? 16.188 -11.93 -23.609 1 72.31 377 PRO B C 1
ATOM 8038 O O . PRO B 1 377 ? 15.07 -12.102 -24.109 1 72.31 377 PRO B O 1
ATOM 8041 N N . ASP B 1 378 ? 16.297 -11.188 -22.625 1 60.84 378 ASP B N 1
ATOM 8042 C CA . ASP B 1 378 ? 15.32 -10.109 -22.469 1 60.84 378 ASP B CA 1
ATOM 8043 C C . ASP B 1 378 ? 15.703 -8.906 -23.328 1 60.84 378 ASP B C 1
ATOM 8045 O O . ASP B 1 378 ? 16.812 -8.391 -23.219 1 60.84 378 ASP B O 1
ATOM 8049 N N . GLY B 1 379 ? 15.797 -8.984 -24.656 1 52.06 379 GLY B N 1
ATOM 8050 C CA . GLY B 1 379 ? 16.188 -7.895 -25.531 1 52.06 379 GLY B CA 1
ATOM 8051 C C . GLY B 1 379 ? 16.516 -6.613 -24.797 1 52.06 379 GLY B C 1
ATOM 8052 O O . GLY B 1 379 ? 16.203 -6.484 -23.609 1 52.06 379 GLY B O 1
ATOM 8053 N N . GLU B 1 380 ? 17.609 -5.855 -25.234 1 44.69 380 GLU B N 1
ATOM 8054 C CA . GLU B 1 380 ? 17.781 -4.457 -24.844 1 44.69 380 GLU B CA 1
ATOM 8055 C C . GLU B 1 380 ? 16.453 -3.779 -24.578 1 44.69 380 GLU B C 1
ATOM 8057 O O . GLU B 1 380 ? 16.312 -2.566 -24.75 1 44.69 380 GLU B O 1
ATOM 8062 N N . ASN B 1 381 ? 15.484 -4.422 -24.672 1 40.91 381 ASN B N 1
ATOM 8063 C CA . ASN B 1 381 ? 14.102 -3.979 -24.828 1 40.91 381 ASN B CA 1
ATOM 8064 C C . ASN B 1 381 ? 13.672 -3.086 -23.672 1 40.91 381 ASN B C 1
ATOM 8066 O O . ASN B 1 381 ? 12.984 -3.543 -22.75 1 40.91 381 ASN B O 1
ATOM 8070 N N . GLU B 1 382 ? 14.453 -2.639 -23.062 1 42.16 382 GLU B N 1
ATOM 8071 C CA . GLU B 1 382 ? 13.969 -1.545 -22.219 1 42.16 382 GLU B CA 1
ATOM 8072 C C . GLU B 1 382 ? 12.727 -0.896 -22.828 1 42.16 382 GLU B C 1
ATOM 8074 O O . GLU B 1 382 ? 11.906 -0.315 -22.109 1 42.16 382 GLU B O 1
ATOM 8079 N N . GLY B 1 383 ? 12.656 -0.934 -24.203 1 39.66 383 GLY B N 1
ATOM 8080 C CA . GLY B 1 383 ? 11.578 -0.372 -25.016 1 39.66 383 GLY B CA 1
ATOM 8081 C C . GLY B 1 383 ? 10.461 -1.36 -25.297 1 39.66 383 GLY B C 1
ATOM 8082 O O . GLY B 1 383 ? 9.414 -0.986 -25.812 1 39.66 383 GLY B O 1
ATOM 8083 N N . ILE B 1 384 ? 10.664 -2.537 -25.656 1 41.62 384 ILE B N 1
ATOM 8084 C CA . ILE B 1 384 ? 9.664 -3.51 -26.094 1 41.62 384 ILE B CA 1
ATOM 8085 C C . ILE B 1 384 ? 8.805 -3.932 -24.906 1 41.62 384 ILE B C 1
ATOM 8087 O O . ILE B 1 384 ? 7.887 -4.738 -25.047 1 41.62 384 ILE B O 1
ATOM 8091 N N . SER B 1 385 ? 9.328 -4.133 -23.844 1 44.41 385 SER B N 1
ATOM 8092 C CA . SER B 1 385 ? 8.445 -4.676 -22.812 1 44.41 385 SER B CA 1
ATOM 8093 C C . SER B 1 385 ? 7.004 -4.219 -23.031 1 44.41 385 SER B C 1
ATOM 8095 O O . SER B 1 385 ? 6.074 -5.023 -22.953 1 44.41 385 SER B O 1
ATOM 8097 N N . ARG B 1 386 ? 6.707 -3.08 -22.297 1 44.62 386 ARG B N 1
ATOM 8098 C CA . ARG B 1 386 ? 5.578 -2.717 -21.453 1 44.62 386 ARG B CA 1
ATOM 8099 C C . ARG B 1 386 ? 4.297 -2.586 -22.266 1 44.62 386 ARG B C 1
ATOM 8101 O O . ARG B 1 386 ? 3.262 -2.164 -21.75 1 44.62 386 ARG B O 1
ATOM 8108 N N . LYS B 1 387 ? 4.527 -2.363 -23.438 1 45.72 387 LYS B N 1
ATOM 8109 C CA . LYS B 1 387 ? 3.238 -1.934 -23.969 1 45.72 387 LYS B CA 1
ATOM 8110 C C . LYS B 1 387 ? 2.285 -3.115 -24.125 1 45.72 387 LYS B C 1
ATOM 8112 O O . LYS B 1 387 ? 2.027 -3.576 -25.234 1 45.72 387 LYS B O 1
ATOM 8117 N N . LEU B 1 388 ? 2.592 -4.207 -23.422 1 53.22 388 LEU B N 1
ATOM 8118 C CA . LEU B 1 388 ? 1.38 -5.008 -23.531 1 53.22 388 LEU B CA 1
ATOM 8119 C C . LEU B 1 388 ? 0.136 -4.141 -23.391 1 53.22 388 LEU B C 1
ATOM 8121 O O . LEU B 1 388 ? 0.107 -3.232 -22.547 1 53.22 388 LEU B O 1
ATOM 8125 N N . PRO B 1 389 ? -0.604 -4.043 -24.406 1 46.91 389 PRO B N 1
ATOM 8126 C CA . PRO B 1 389 ? -1.791 -3.203 -24.25 1 46.91 389 PRO B CA 1
ATOM 8127 C C . PRO B 1 389 ? -2.447 -3.369 -22.875 1 46.91 389 PRO B C 1
ATOM 8129 O O . PRO B 1 389 ? -2.562 -4.488 -22.375 1 46.91 389 PRO B O 1
ATOM 8132 N N . HIS B 1 390 ? -2.221 -2.521 -22 1 51.09 390 HIS B N 1
ATOM 8133 C CA . HIS B 1 390 ? -2.936 -2.375 -20.734 1 51.09 390 HIS B CA 1
ATOM 8134 C C . HIS B 1 390 ? -4.438 -2.535 -20.938 1 51.09 390 HIS B C 1
ATOM 8136 O O . HIS B 1 390 ? -5.203 -1.593 -20.703 1 51.09 390 HIS B O 1
ATOM 8142 N N . HIS B 1 391 ? -4.832 -3.271 -22 1 50 391 HIS B N 1
ATOM 8143 C CA . HIS B 1 391 ? -6.27 -3.141 -22.219 1 50 391 HIS B CA 1
ATOM 8144 C C . HIS B 1 391 ? -7.055 -4.016 -21.25 1 50 391 HIS B C 1
ATOM 8146 O O . HIS B 1 391 ? -6.594 -5.09 -20.859 1 50 391 HIS B O 1
ATOM 8152 N N . ASP B 1 392 ? -8.094 -3.488 -20.656 1 53.81 392 ASP B N 1
ATOM 8153 C CA . ASP B 1 392 ? -9.18 -4.039 -19.844 1 53.81 392 ASP B CA 1
ATOM 8154 C C . ASP B 1 392 ? -9.688 -5.352 -20.422 1 53.81 392 ASP B C 1
ATOM 8156 O O . ASP B 1 392 ? -10.43 -6.086 -19.766 1 53.81 392 ASP B O 1
ATOM 8160 N N . THR B 1 393 ? -9.336 -5.707 -21.672 1 56.62 393 THR B N 1
ATOM 8161 C CA . THR B 1 393 ? -10 -6.832 -22.328 1 56.62 393 THR B CA 1
ATOM 8162 C C . THR B 1 393 ? -9.023 -7.996 -22.516 1 56.62 393 THR B C 1
ATOM 8164 O O . THR B 1 393 ? -9.227 -8.844 -23.391 1 56.62 393 THR B O 1
ATOM 8167 N N . GLY B 1 394 ? -8.062 -8.211 -21.609 1 73.94 394 GLY B N 1
ATOM 8168 C CA . GLY B 1 394 ? -7.09 -9.258 -21.859 1 73.94 394 GLY B CA 1
ATOM 8169 C C . GLY B 1 394 ? -7.574 -10.633 -21.453 1 73.94 394 GLY B C 1
ATOM 8170 O O . GLY B 1 394 ? -8.422 -10.766 -20.562 1 73.94 394 GLY B O 1
ATOM 8171 N N . SER B 1 395 ? -7.199 -11.672 -22.281 1 86.75 395 SER B N 1
ATOM 8172 C CA . SER B 1 395 ? -7.52 -13.07 -22 1 86.75 395 SER B CA 1
ATOM 8173 C C . SER B 1 395 ? -6.691 -13.609 -20.844 1 86.75 395 SER B C 1
ATOM 8175 O O . SER B 1 395 ? -5.824 -12.914 -20.312 1 86.75 395 SER B O 1
ATOM 8177 N N . TYR B 1 396 ? -7.113 -14.781 -20.375 1 90.94 396 TYR B N 1
ATOM 8178 C CA . TYR B 1 396 ? -6.367 -15.492 -19.344 1 90.94 396 TYR B CA 1
ATOM 8179 C C . TYR B 1 396 ? -4.91 -15.672 -19.766 1 90.94 396 TYR B C 1
ATOM 8181 O O . TYR B 1 396 ? -4 -15.469 -18.953 1 90.94 396 TYR B O 1
ATOM 8189 N N . LEU B 1 397 ? -4.664 -16.016 -21.031 1 92.94 397 LEU B N 1
ATOM 8190 C CA . LEU B 1 397 ? -3.307 -16.234 -21.531 1 92.94 397 LEU B CA 1
ATOM 8191 C C . LEU B 1 397 ? -2.512 -14.938 -21.516 1 92.94 397 LEU B C 1
ATOM 8193 O O . LEU B 1 397 ? -1.322 -14.938 -21.188 1 92.94 397 LEU B O 1
ATOM 8197 N N . ASP B 1 398 ? -3.188 -13.891 -21.875 1 92.25 398 ASP B N 1
ATOM 8198 C CA . ASP B 1 398 ? -2.527 -12.586 -21.828 1 92.25 398 ASP B CA 1
ATOM 8199 C C . ASP B 1 398 ? -2.123 -12.227 -20.391 1 92.25 398 ASP B C 1
ATOM 8201 O O . ASP B 1 398 ? -1.037 -11.695 -20.172 1 92.25 398 ASP B O 1
ATOM 8205 N N . ALA B 1 399 ? -3.027 -12.477 -19.5 1 93.44 399 ALA B N 1
ATOM 8206 C CA . ALA B 1 399 ? -2.762 -12.164 -18.094 1 93.44 399 ALA B CA 1
ATOM 8207 C C . ALA B 1 399 ? -1.568 -12.953 -17.578 1 93.44 399 ALA B C 1
ATOM 8209 O O . ALA B 1 399 ? -0.704 -12.406 -16.891 1 93.44 399 ALA B O 1
ATOM 8210 N N . ILE B 1 400 ? -1.5 -14.211 -17.922 1 94.81 400 ILE B N 1
ATOM 8211 C CA . ILE B 1 400 ? -0.396 -15.062 -17.5 1 94.81 400 ILE B CA 1
ATOM 8212 C C . ILE B 1 400 ? 0.912 -14.555 -18.109 1 94.81 400 ILE B C 1
ATOM 8214 O O . ILE B 1 400 ? 1.942 -14.516 -17.422 1 94.81 400 ILE B O 1
ATOM 8218 N N . LEU B 1 401 ? 0.817 -14.211 -19.344 1 93.88 401 LEU B N 1
ATOM 8219 C CA . LEU B 1 401 ? 2.02 -13.719 -20.016 1 93.88 401 LEU B CA 1
ATOM 8220 C C . LEU B 1 401 ? 2.521 -12.438 -19.359 1 93.88 401 LEU B C 1
ATOM 8222 O O . LEU B 1 401 ? 3.719 -12.297 -19.094 1 93.88 401 LEU B O 1
ATOM 8226 N N . SER B 1 402 ? 1.635 -11.531 -19.125 1 93.69 402 SER B N 1
ATOM 8227 C CA . SER B 1 402 ? 2.027 -10.281 -18.5 1 93.69 402 SER B CA 1
ATOM 8228 C C . SER B 1 402 ? 2.627 -10.523 -17.109 1 93.69 402 SER B C 1
ATOM 8230 O O . SER B 1 402 ? 3.582 -9.844 -16.719 1 93.69 402 SER B O 1
ATOM 8232 N N . LEU B 1 403 ? 2.066 -11.422 -16.344 1 95.69 403 LEU B N 1
ATOM 8233 C CA . LEU B 1 403 ? 2.621 -11.766 -15.039 1 95.69 403 LEU B CA 1
ATOM 8234 C C . LEU B 1 403 ? 3.994 -12.414 -15.188 1 95.69 403 LEU B C 1
ATOM 8236 O O . LEU B 1 403 ? 4.879 -12.195 -14.359 1 95.69 403 LEU B O 1
ATOM 8240 N N . ALA B 1 404 ? 4.129 -13.234 -16.219 1 95.56 404 ALA B N 1
ATOM 8241 C CA . ALA B 1 404 ? 5.418 -13.859 -16.484 1 95.56 404 ALA B CA 1
ATOM 8242 C C . ALA B 1 404 ? 6.488 -12.812 -16.766 1 95.56 404 ALA B C 1
ATOM 8244 O O . ALA B 1 404 ? 7.641 -12.961 -16.359 1 95.56 404 ALA B O 1
ATOM 8245 N N . ILE B 1 405 ? 6.105 -11.828 -17.5 1 93.31 405 ILE B N 1
ATOM 8246 C CA . ILE B 1 405 ? 7.027 -10.727 -17.781 1 93.31 405 ILE B CA 1
ATOM 8247 C C . ILE B 1 405 ? 7.449 -10.07 -16.469 1 93.31 405 ILE B C 1
ATOM 8249 O O . ILE B 1 405 ? 8.633 -9.781 -16.266 1 93.31 405 ILE B O 1
ATOM 8253 N N . THR B 1 406 ? 6.523 -9.844 -15.578 1 94.44 406 THR B N 1
ATOM 8254 C CA . THR B 1 406 ? 6.816 -9.281 -14.266 1 94.44 406 THR B CA 1
ATOM 8255 C C . THR B 1 406 ? 7.742 -10.203 -13.477 1 94.44 406 THR B C 1
ATOM 8257 O O . THR B 1 406 ? 8.672 -9.742 -12.812 1 94.44 406 THR B O 1
ATOM 8260 N N . ALA B 1 407 ? 7.48 -11.516 -13.523 1 95.56 407 ALA B N 1
ATOM 8261 C CA . ALA B 1 407 ? 8.328 -12.492 -12.844 1 95.56 407 ALA B CA 1
ATOM 8262 C C . ALA B 1 407 ? 9.766 -12.422 -13.352 1 95.56 407 ALA B C 1
ATOM 8264 O O . ALA B 1 407 ? 10.711 -12.539 -12.578 1 95.56 407 ALA B O 1
ATOM 8265 N N . ARG B 1 408 ? 9.867 -12.258 -14.586 1 93.12 408 ARG B N 1
ATOM 8266 C CA . ARG B 1 408 ? 11.195 -12.141 -15.172 1 93.12 408 ARG B CA 1
ATOM 8267 C C . ARG B 1 408 ? 11.891 -10.867 -14.711 1 93.12 408 ARG B C 1
ATOM 8269 O O . ARG B 1 408 ? 13.102 -10.859 -14.469 1 93.12 408 ARG B O 1
ATOM 8276 N N . GLU B 1 409 ? 11.195 -9.789 -14.656 1 91.88 409 GLU B N 1
ATOM 8277 C CA . GLU B 1 409 ? 11.75 -8.555 -14.109 1 91.88 409 GLU B CA 1
ATOM 8278 C C . GLU B 1 409 ? 12.266 -8.758 -12.688 1 91.88 409 GLU B C 1
ATOM 8280 O O . GLU B 1 409 ? 13.32 -8.234 -12.32 1 91.88 409 GLU B O 1
ATOM 8285 N N . MET B 1 410 ? 11.5 -9.477 -11.922 1 94.25 410 MET B N 1
ATOM 8286 C CA . MET B 1 410 ? 11.922 -9.789 -10.562 1 94.25 410 MET B CA 1
ATOM 8287 C C . MET B 1 410 ? 13.242 -10.555 -10.562 1 94.25 410 MET B C 1
ATOM 8289 O O . MET B 1 410 ? 14.125 -10.266 -9.75 1 94.25 410 MET B O 1
ATOM 8293 N N . LEU B 1 411 ? 13.305 -11.5 -11.469 1 91.31 411 LEU B N 1
ATOM 8294 C CA . LEU B 1 411 ? 14.516 -12.297 -11.578 1 91.31 411 LEU B CA 1
ATOM 8295 C C . LEU B 1 411 ? 15.719 -11.422 -11.883 1 91.31 411 LEU B C 1
ATOM 8297 O O . LEU B 1 411 ? 16.797 -11.617 -11.312 1 91.31 411 LEU B O 1
ATOM 8301 N N . GLN B 1 412 ? 15.5 -10.477 -12.727 1 89 412 GLN B N 1
ATOM 8302 C CA . GLN B 1 412 ? 16.594 -9.602 -13.141 1 89 412 GLN B CA 1
ATOM 8303 C C . GLN B 1 412 ? 17.047 -8.695 -12 1 89 412 GLN B C 1
ATOM 8305 O O . GLN B 1 412 ? 18.203 -8.297 -11.945 1 89 412 GLN B O 1
ATOM 8310 N N . VAL B 1 413 ? 16.156 -8.438 -11.133 1 91.06 413 VAL B N 1
ATOM 8311 C CA . VAL B 1 413 ? 16.469 -7.547 -10.016 1 91.06 413 VAL B CA 1
ATOM 8312 C C . VAL B 1 413 ? 17.078 -8.352 -8.867 1 91.06 413 VAL B C 1
ATOM 8314 O O . VAL B 1 413 ? 18.047 -7.918 -8.242 1 91.06 413 VAL B O 1
ATOM 8317 N N . PHE B 1 414 ? 16.609 -9.57 -8.609 1 92.5 414 PHE B N 1
ATOM 8318 C CA . PHE B 1 414 ? 16.938 -10.281 -7.379 1 92.5 414 PHE B CA 1
ATOM 8319 C C . PHE B 1 414 ? 18.031 -11.312 -7.625 1 92.5 414 PHE B C 1
ATOM 8321 O O . PHE B 1 414 ? 18.766 -11.688 -6.703 1 92.5 414 PHE B O 1
ATOM 8328 N N . VAL B 1 415 ? 18.031 -11.859 -8.812 1 87.88 415 VAL B N 1
ATOM 8329 C CA . VAL B 1 415 ? 18.953 -12.961 -9.055 1 87.88 415 VAL B CA 1
ATOM 8330 C C . VAL B 1 415 ? 20.109 -12.484 -9.93 1 87.88 415 VAL B C 1
ATOM 8332 O O . VAL B 1 415 ? 20.219 -12.867 -11.094 1 87.88 415 VAL B O 1
ATOM 8335 N N . THR B 1 416 ? 20.859 -11.617 -9.383 1 83.06 416 THR B N 1
ATOM 8336 C CA . THR B 1 416 ? 22.078 -11.117 -10.016 1 83.06 416 THR B CA 1
ATOM 8337 C C . THR B 1 416 ? 23.312 -11.492 -9.195 1 83.06 416 THR B C 1
ATOM 8339 O O . THR B 1 416 ? 23.188 -11.906 -8.039 1 83.06 416 THR B O 1
ATOM 8342 N N . VAL B 1 417 ? 24.391 -11.328 -9.789 1 80.31 417 VAL B N 1
ATOM 8343 C CA . VAL B 1 417 ? 25.641 -11.625 -9.094 1 80.31 417 VAL B CA 1
ATOM 8344 C C . VAL B 1 417 ? 25.828 -10.648 -7.93 1 80.31 417 VAL B C 1
ATOM 8346 O O . VAL B 1 417 ? 26.25 -11.055 -6.844 1 80.31 417 VAL B O 1
ATOM 8349 N N . SER B 1 418 ? 25.516 -9.477 -8.117 1 83.75 418 SER B N 1
ATOM 8350 C CA . SER B 1 418 ? 25.672 -8.469 -7.082 1 83.75 418 SER B CA 1
ATOM 8351 C C . SER B 1 418 ? 24.781 -8.766 -5.883 1 83.75 418 SER B C 1
ATOM 8353 O O . SER B 1 418 ? 25.219 -8.633 -4.734 1 83.75 418 SER B O 1
ATOM 8355 N N . THR B 1 419 ? 23.594 -9.219 -6.145 1 88.62 419 THR B N 1
ATOM 8356 C CA . THR B 1 419 ? 22.672 -9.5 -5.055 1 88.62 419 THR B CA 1
ATOM 8357 C C . THR B 1 419 ? 23.094 -10.742 -4.281 1 88.62 419 THR B C 1
ATOM 8359 O O . THR B 1 419 ? 22.906 -10.82 -3.066 1 88.62 419 THR B O 1
ATOM 8362 N N . LYS B 1 420 ? 23.641 -11.703 -4.98 1 82.56 420 LYS B N 1
ATOM 8363 C CA . LYS B 1 420 ? 24.094 -12.93 -4.32 1 82.56 420 LYS B CA 1
ATOM 8364 C C . LYS B 1 420 ? 25.266 -12.648 -3.379 1 82.56 420 LYS B C 1
ATOM 8366 O O . LYS B 1 420 ? 25.391 -13.281 -2.33 1 82.56 420 LYS B O 1
ATOM 8371 N N . ARG B 1 421 ? 25.984 -11.578 -3.689 1 83.25 421 ARG B N 1
ATOM 8372 C CA . ARG B 1 421 ? 27.172 -11.273 -2.908 1 83.25 421 ARG B CA 1
ATOM 8373 C C . ARG B 1 421 ? 26.875 -10.234 -1.832 1 83.25 421 ARG B C 1
ATOM 8375 O O . ARG B 1 421 ? 27.344 -10.359 -0.699 1 83.25 421 ARG B O 1
ATOM 8382 N N . ASN B 1 422 ? 26.125 -9.242 -2.201 1 88.5 422 ASN B N 1
ATOM 8383 C CA . ASN B 1 422 ? 26 -8.078 -1.33 1 88.5 422 ASN B CA 1
ATOM 8384 C C . ASN B 1 422 ? 24.609 -7.984 -0.719 1 88.5 422 ASN B C 1
ATOM 8386 O O . ASN B 1 422 ? 24.359 -7.137 0.139 1 88.5 422 ASN B O 1
ATOM 8390 N N . GLY B 1 423 ? 23.719 -8.836 -1.166 1 91 423 GLY B N 1
ATOM 8391 C CA . GLY B 1 423 ? 22.344 -8.758 -0.689 1 91 423 GLY B CA 1
ATOM 8392 C C . GLY B 1 423 ? 21.469 -7.895 -1.565 1 91 423 GLY B C 1
ATOM 8393 O O . GLY B 1 423 ? 21.953 -7.227 -2.48 1 91 423 GLY B O 1
ATOM 8394 N N . ILE B 1 424 ? 20.203 -7.902 -1.269 1 93.38 424 ILE B N 1
ATOM 8395 C CA . ILE B 1 424 ? 19.219 -7.172 -2.051 1 93.38 424 ILE B CA 1
ATOM 8396 C C . ILE B 1 424 ? 19.047 -5.762 -1.487 1 93.38 424 ILE B C 1
ATOM 8398 O O . ILE B 1 424 ? 18.953 -5.578 -0.271 1 93.38 424 ILE B O 1
ATOM 8402 N N . LYS B 1 425 ? 19.078 -4.746 -2.309 1 92 425 LYS B N 1
ATOM 8403 C CA . LYS B 1 425 ? 18.797 -3.379 -1.873 1 92 425 LYS B CA 1
ATOM 8404 C C . LYS B 1 425 ? 17.375 -3.246 -1.35 1 92 425 LYS B C 1
ATOM 8406 O O . LYS B 1 425 ? 16.422 -3.668 -2.012 1 92 425 LYS B O 1
ATOM 8411 N N . PRO B 1 426 ? 17.172 -2.688 -0.209 1 91.81 426 PRO B N 1
ATOM 8412 C CA . PRO B 1 426 ? 15.82 -2.543 0.347 1 91.81 426 PRO B CA 1
ATOM 8413 C C . PRO B 1 426 ? 14.859 -1.848 -0.613 1 91.81 426 PRO B C 1
ATOM 8415 O O . PRO B 1 426 ? 13.695 -2.242 -0.718 1 91.81 426 PRO B O 1
ATOM 8418 N N . GLN B 1 427 ? 15.312 -0.906 -1.319 1 89.81 427 GLN B N 1
ATOM 8419 C CA . GLN B 1 427 ? 14.453 -0.164 -2.234 1 89.81 427 GLN B CA 1
ATOM 8420 C C . GLN B 1 427 ? 13.977 -1.05 -3.381 1 89.81 427 GLN B C 1
ATOM 8422 O O . GLN B 1 427 ? 12.875 -0.86 -3.904 1 89.81 427 GLN B O 1
ATOM 8427 N N . ASP B 1 428 ? 14.805 -1.98 -3.783 1 92.81 428 ASP B N 1
ATOM 8428 C CA . ASP B 1 428 ? 14.414 -2.889 -4.855 1 92.81 428 ASP B CA 1
ATOM 8429 C C . ASP B 1 428 ? 13.25 -3.781 -4.422 1 92.81 428 ASP B C 1
ATOM 8431 O O . ASP B 1 428 ? 12.352 -4.059 -5.211 1 92.81 428 ASP B O 1
ATOM 8435 N N . ALA B 1 429 ? 13.312 -4.277 -3.189 1 94.06 429 ALA B N 1
ATOM 8436 C CA . ALA B 1 429 ? 12.211 -5.082 -2.666 1 94.06 429 ALA B CA 1
ATOM 8437 C C . ALA B 1 429 ? 10.906 -4.285 -2.66 1 94.06 429 ALA B C 1
ATOM 8439 O O . ALA B 1 429 ? 9.859 -4.789 -3.086 1 94.06 429 ALA B O 1
ATOM 8440 N N . ILE B 1 430 ? 11.031 -3.061 -2.219 1 91.94 430 ILE B N 1
ATOM 8441 C CA . ILE B 1 430 ? 9.852 -2.197 -2.154 1 91.94 430 ILE B CA 1
ATOM 8442 C C . ILE B 1 430 ? 9.328 -1.938 -3.562 1 91.94 430 ILE B C 1
ATOM 8444 O O . ILE B 1 430 ? 8.125 -2.037 -3.809 1 91.94 430 ILE B O 1
ATOM 8448 N N . ASN B 1 431 ? 10.219 -1.634 -4.457 1 91.88 431 ASN B N 1
ATOM 8449 C CA . ASN B 1 431 ? 9.844 -1.34 -5.836 1 91.88 431 ASN B CA 1
ATOM 8450 C C . ASN B 1 431 ? 9.164 -2.535 -6.496 1 91.88 431 ASN B C 1
ATOM 8452 O O . ASN B 1 431 ? 8.273 -2.363 -7.336 1 91.88 431 ASN B O 1
ATOM 8456 N N . MET B 1 432 ? 9.609 -3.678 -6.145 1 95.31 432 MET B N 1
ATOM 8457 C CA . MET B 1 432 ? 9.031 -4.863 -6.77 1 95.31 432 MET B CA 1
ATOM 8458 C C . MET B 1 432 ? 7.582 -5.059 -6.32 1 95.31 432 MET B C 1
ATOM 8460 O O . MET B 1 432 ? 6.738 -5.5 -7.105 1 95.31 432 MET B O 1
ATOM 8464 N N . TYR B 1 433 ? 7.316 -4.82 -5.062 1 95.56 433 TYR B N 1
ATOM 8465 C CA . TYR B 1 433 ? 5.93 -4.879 -4.621 1 95.56 433 TYR B CA 1
ATOM 8466 C C . TYR B 1 433 ? 5.082 -3.844 -5.348 1 95.56 433 TYR B C 1
ATOM 8468 O O . TYR B 1 433 ? 3.928 -4.109 -5.695 1 95.56 433 TYR B O 1
ATOM 8476 N N . GLU B 1 434 ? 5.652 -2.705 -5.551 1 91.31 434 GLU B N 1
ATOM 8477 C CA . GLU B 1 434 ? 4.938 -1.688 -6.316 1 91.31 434 GLU B CA 1
ATOM 8478 C C . GLU B 1 434 ? 4.691 -2.148 -7.75 1 91.31 434 GLU B C 1
ATOM 8480 O O . GLU B 1 434 ? 3.631 -1.883 -8.32 1 91.31 434 GLU B O 1
ATOM 8485 N N . ARG B 1 435 ? 5.668 -2.799 -8.312 1 94 435 ARG B N 1
ATOM 8486 C CA . ARG B 1 435 ? 5.535 -3.342 -9.664 1 94 435 ARG B CA 1
ATOM 8487 C C . ARG B 1 435 ? 4.422 -4.379 -9.727 1 94 435 ARG B C 1
ATOM 8489 O O . ARG B 1 435 ? 3.65 -4.414 -10.688 1 94 435 ARG B O 1
ATOM 8496 N N . LEU B 1 436 ? 4.355 -5.227 -8.742 1 96.19 436 LEU B N 1
ATOM 8497 C CA . LEU B 1 436 ? 3.307 -6.238 -8.672 1 96.19 436 LEU B CA 1
ATOM 8498 C C . LEU B 1 436 ? 1.938 -5.59 -8.492 1 96.19 436 LEU B C 1
ATOM 8500 O O . LEU B 1 436 ? 0.956 -6.027 -9.102 1 96.19 436 LEU B O 1
ATOM 8504 N N . ASP B 1 437 ? 1.935 -4.531 -7.672 1 91.69 437 ASP B N 1
ATOM 8505 C CA . ASP B 1 437 ? 0.689 -3.787 -7.512 1 91.69 437 ASP B CA 1
ATOM 8506 C C . ASP B 1 437 ? 0.256 -3.148 -8.828 1 91.69 437 ASP B C 1
ATOM 8508 O O . ASP B 1 437 ? -0.935 -3.115 -9.148 1 91.69 437 ASP B O 1
ATOM 8512 N N . HIS B 1 438 ? 1.241 -2.627 -9.492 1 90.19 438 HIS B N 1
ATOM 8513 C CA . HIS B 1 438 ? 0.966 -2.045 -10.797 1 90.19 438 HIS B CA 1
ATOM 8514 C C . HIS B 1 438 ? 0.385 -3.082 -11.758 1 90.19 438 HIS B C 1
ATOM 8516 O O . HIS B 1 438 ? -0.599 -2.814 -12.445 1 90.19 438 HIS B O 1
ATOM 8522 N N . TRP B 1 439 ? 0.962 -4.238 -11.812 1 93.81 439 TRP B N 1
ATOM 8523 C CA . TRP B 1 439 ? 0.429 -5.309 -12.641 1 93.81 439 TRP B CA 1
ATOM 8524 C C . TRP B 1 439 ? -1.007 -5.641 -12.25 1 93.81 439 TRP B C 1
ATOM 8526 O O . TRP B 1 439 ? -1.878 -5.773 -13.117 1 93.81 439 TRP B O 1
ATOM 8536 N N . HIS B 1 440 ? -1.254 -5.793 -10.969 1 93.12 440 HIS B N 1
ATOM 8537 C CA . HIS B 1 440 ? -2.562 -6.168 -10.445 1 93.12 440 HIS B CA 1
ATOM 8538 C C . HIS B 1 440 ? -3.625 -5.145 -10.828 1 93.12 440 HIS B C 1
ATOM 8540 O O . HIS B 1 440 ? -4.719 -5.512 -11.266 1 93.12 440 HIS B O 1
ATOM 8546 N N . ASN B 1 441 ? -3.264 -3.936 -10.758 1 86.69 441 ASN B N 1
ATOM 8547 C CA . ASN B 1 441 ? -4.27 -2.887 -10.875 1 86.69 441 ASN B CA 1
ATOM 8548 C C . ASN B 1 441 ? -4.449 -2.441 -12.32 1 86.69 441 ASN B C 1
ATOM 8550 O O . ASN B 1 441 ? -5.543 -2.037 -12.719 1 86.69 441 ASN B O 1
ATOM 8554 N N . LEU B 1 442 ? -3.365 -2.566 -13.086 1 85.12 442 LEU B N 1
ATOM 8555 C CA . LEU B 1 442 ? -3.438 -1.918 -14.391 1 85.12 442 LEU B CA 1
ATOM 8556 C C . LEU B 1 442 ? -3.287 -2.938 -15.516 1 85.12 442 LEU B C 1
ATOM 8558 O O . LEU B 1 442 ? -3.875 -2.779 -16.594 1 85.12 442 LEU B O 1
ATOM 8562 N N . GLU B 1 443 ? -2.49 -3.953 -15.336 1 87.81 443 GLU B N 1
ATOM 8563 C CA . GLU B 1 443 ? -2.176 -4.871 -16.422 1 87.81 443 GLU B CA 1
ATOM 8564 C C . GLU B 1 443 ? -3.078 -6.102 -16.391 1 87.81 443 GLU B C 1
ATOM 8566 O O . GLU B 1 443 ? -3.357 -6.707 -17.422 1 87.81 443 GLU B O 1
ATOM 8571 N N . CYS B 1 444 ? -3.506 -6.504 -15.234 1 92.06 444 CYS B N 1
ATOM 8572 C CA . CYS B 1 444 ? -4.418 -7.633 -15.102 1 92.06 444 CYS B CA 1
ATOM 8573 C C . CYS B 1 444 ? -5.832 -7.246 -15.516 1 92.06 444 CYS B C 1
ATOM 8575 O O . CYS B 1 444 ? -6.383 -6.266 -15.016 1 92.06 444 CYS B O 1
ATOM 8577 N N . PRO B 1 445 ? -6.379 -7.996 -16.406 1 88.62 445 PRO B N 1
ATOM 8578 C CA . PRO B 1 445 ? -7.758 -7.691 -16.812 1 88.62 445 PRO B CA 1
ATOM 8579 C C . PRO B 1 445 ? -8.719 -7.672 -15.625 1 88.62 445 PRO B C 1
ATOM 8581 O O . PRO B 1 445 ? -8.609 -8.508 -14.727 1 88.62 445 PRO B O 1
ATOM 8584 N N . VAL B 1 446 ? -9.727 -6.891 -15.672 1 85.75 446 VAL B N 1
ATOM 8585 C CA . VAL B 1 446 ? -10.609 -6.598 -14.547 1 85.75 446 VAL B CA 1
ATOM 8586 C C . VAL B 1 446 ? -11.398 -7.848 -14.172 1 85.75 446 VAL B C 1
ATOM 8588 O O . VAL B 1 446 ? -11.625 -8.117 -12.984 1 85.75 446 VAL B O 1
ATOM 8591 N N . HIS B 1 447 ? -11.828 -8.641 -15.109 1 85.88 447 HIS B N 1
ATOM 8592 C CA . HIS B 1 447 ? -12.672 -9.797 -14.836 1 85.88 447 HIS B CA 1
ATOM 8593 C C . HIS B 1 447 ? -11.867 -10.93 -14.211 1 85.88 447 HIS B C 1
ATOM 8595 O O . HIS B 1 447 ? -12.438 -11.883 -13.68 1 85.88 447 HIS B O 1
ATOM 8601 N N . LEU B 1 448 ? -10.516 -10.805 -14.281 1 91.81 448 LEU B N 1
ATOM 8602 C CA . LEU B 1 448 ? -9.664 -11.844 -13.711 1 91.81 448 LEU B CA 1
ATOM 8603 C C . LEU B 1 448 ? -8.977 -11.352 -12.438 1 91.81 448 LEU B C 1
ATOM 8605 O O . LEU B 1 448 ? -8.305 -12.125 -11.75 1 91.81 448 LEU B O 1
ATOM 8609 N N . ARG B 1 449 ? -9.242 -10.141 -12.148 1 91.12 449 ARG B N 1
ATOM 8610 C CA . ARG B 1 449 ? -8.531 -9.492 -11.047 1 91.12 449 ARG B CA 1
ATOM 8611 C C . ARG B 1 449 ? -9.125 -9.906 -9.703 1 91.12 449 ARG B C 1
ATOM 8613 O O . ARG B 1 449 ? -10.344 -10.031 -9.562 1 91.12 449 ARG B O 1
ATOM 8620 N N . ARG B 1 450 ? -8.172 -10.102 -8.812 1 89.62 450 ARG B N 1
ATOM 8621 C CA . ARG B 1 450 ? -8.602 -10.352 -7.438 1 89.62 450 ARG B CA 1
ATOM 8622 C C . ARG B 1 450 ? -9.141 -9.078 -6.789 1 89.62 450 ARG B C 1
ATOM 8624 O O . ARG B 1 450 ? -8.492 -8.031 -6.844 1 89.62 450 ARG B O 1
ATOM 8631 N N . LYS B 1 451 ? -10.328 -9.156 -6.281 1 85.94 451 LYS B N 1
ATOM 8632 C CA . LYS B 1 451 ? -10.938 -7.992 -5.648 1 85.94 451 LYS B CA 1
ATOM 8633 C C . LYS B 1 451 ? -11.289 -8.281 -4.191 1 85.94 451 LYS B C 1
ATOM 8635 O O . LYS B 1 451 ? -11.539 -9.43 -3.824 1 85.94 451 LYS B O 1
ATOM 8640 N N . ARG B 1 452 ? -11.172 -7.25 -3.443 1 81.75 452 ARG B N 1
ATOM 8641 C CA . ARG B 1 452 ? -11.508 -7.348 -2.027 1 81.75 452 ARG B CA 1
ATOM 8642 C C . ARG B 1 452 ? -12.719 -6.484 -1.694 1 81.75 452 ARG B C 1
ATOM 8644 O O . ARG B 1 452 ? -12.938 -5.441 -2.318 1 81.75 452 ARG B O 1
ATOM 8651 N N . ASN B 1 453 ? -13.469 -6.949 -0.771 1 77.81 453 ASN B N 1
ATOM 8652 C CA . ASN B 1 453 ? -14.594 -6.148 -0.295 1 77.81 453 ASN B CA 1
ATOM 8653 C C . ASN B 1 453 ? -14.148 -5.121 0.745 1 77.81 453 ASN B C 1
ATOM 8655 O O . ASN B 1 453 ? -12.961 -5.008 1.039 1 77.81 453 ASN B O 1
ATOM 8659 N N . SER B 1 454 ? -15.055 -4.402 1.261 1 68.56 454 SER B N 1
ATOM 8660 C CA . SER B 1 454 ? -14.781 -3.32 2.203 1 68.56 454 SER B CA 1
ATOM 8661 C C . SER B 1 454 ? -14.195 -3.857 3.506 1 68.56 454 SER B C 1
ATOM 8663 O O . SER B 1 454 ? -13.508 -3.135 4.223 1 68.56 454 SER B O 1
ATOM 8665 N N . LYS B 1 455 ? -14.406 -5.172 3.717 1 67.5 455 LYS B N 1
ATOM 8666 C CA . LYS B 1 455 ? -13.906 -5.781 4.945 1 67.5 455 LYS B CA 1
ATOM 8667 C C . LYS B 1 455 ? -12.539 -6.426 4.719 1 67.5 455 LYS B C 1
ATOM 8669 O O . LYS B 1 455 ? -11.992 -7.066 5.621 1 67.5 455 LYS B O 1
ATOM 8674 N N . GLY B 1 456 ? -12.047 -6.297 3.51 1 69.69 456 GLY B N 1
ATOM 8675 C CA . GLY B 1 456 ? -10.727 -6.816 3.213 1 69.69 456 GLY B CA 1
ATOM 8676 C C . GLY B 1 456 ? -10.734 -8.273 2.787 1 69.69 456 GLY B C 1
ATOM 8677 O O . GLY B 1 456 ? -9.68 -8.883 2.619 1 69.69 456 GLY B O 1
ATOM 8678 N N . LYS B 1 457 ? -11.891 -8.742 2.701 1 75.06 457 LYS B N 1
ATOM 8679 C CA . LYS B 1 457 ? -12 -10.148 2.303 1 75.06 457 LYS B CA 1
ATOM 8680 C C . LYS B 1 457 ? -12.047 -10.281 0.783 1 75.06 457 LYS B C 1
ATOM 8682 O O . LYS B 1 457 ? -12.609 -9.43 0.095 1 75.06 457 LYS B O 1
ATOM 8687 N N . LEU B 1 458 ? -11.477 -11.344 0.286 1 82.5 458 LEU B N 1
ATOM 8688 C CA . LEU B 1 458 ? -11.445 -11.602 -1.15 1 82.5 458 LEU B CA 1
ATOM 8689 C C . LEU B 1 458 ? -12.836 -11.93 -1.676 1 82.5 458 LEU B C 1
ATOM 8691 O O . LEU B 1 458 ? -13.562 -12.719 -1.065 1 82.5 458 LEU B O 1
ATOM 8695 N N . ILE B 1 459 ? -13.273 -11.305 -2.762 1 82.94 459 ILE B N 1
ATOM 8696 C CA . ILE B 1 459 ? -14.54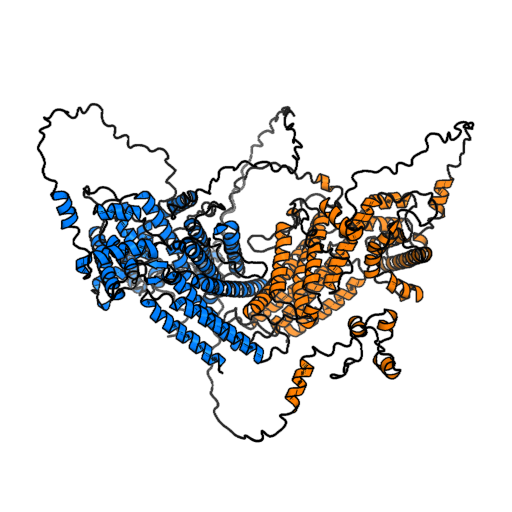7 -11.57 -3.426 1 82.94 459 ILE B CA 1
ATOM 8697 C C . ILE B 1 459 ? -14.398 -12.766 -4.363 1 82.94 459 ILE B C 1
ATOM 8699 O O . ILE B 1 459 ? -13.469 -12.82 -5.172 1 82.94 459 ILE B O 1
ATOM 8703 N N . PRO B 1 460 ? -15.25 -13.719 -4.148 1 80.94 460 PRO B N 1
ATOM 8704 C CA . PRO B 1 460 ? -15.172 -14.867 -5.059 1 80.94 460 PRO B CA 1
ATOM 8705 C C . PRO B 1 460 ? -15.445 -14.484 -6.512 1 80.94 460 PRO B C 1
ATOM 8707 O O . PRO B 1 460 ? -16.062 -13.453 -6.777 1 80.94 460 PRO B O 1
ATOM 8710 N N . PRO B 1 461 ? -14.898 -15.211 -7.41 1 75.62 461 PRO B N 1
ATOM 8711 C CA . PRO B 1 461 ? -15.164 -14.922 -8.82 1 75.62 461 PRO B CA 1
ATOM 8712 C C . PRO B 1 461 ? -16.641 -15.016 -9.18 1 75.62 461 PRO B C 1
ATOM 8714 O O . PRO B 1 461 ? -17.375 -15.789 -8.57 1 75.62 461 PRO B O 1
ATOM 8717 N N . ALA B 1 462 ? -17.375 -14 -9.828 1 61.75 462 ALA B N 1
ATOM 8718 C CA . ALA B 1 462 ? -18.781 -13.984 -10.195 1 61.75 462 ALA B CA 1
ATOM 8719 C C . ALA B 1 462 ? -19.156 -15.258 -10.961 1 61.75 462 ALA B C 1
ATOM 8721 O O . ALA B 1 462 ? -18.5 -15.625 -11.93 1 61.75 462 ALA B O 1
ATOM 8722 N N . GLY B 1 463 ? -19.578 -16.375 -10.234 1 55.62 463 GLY B N 1
ATOM 8723 C CA . GLY B 1 463 ? -20.031 -17.562 -10.953 1 55.62 463 GLY B CA 1
ATOM 8724 C C . GLY B 1 463 ? -21.469 -17.453 -11.43 1 55.62 463 GLY B C 1
ATOM 8725 O O . GLY B 1 463 ? -22.328 -16.953 -10.711 1 55.62 463 GLY B O 1
ATOM 8726 N N . ASN B 1 464 ? -21.797 -17.141 -12.578 1 47.94 464 ASN B N 1
ATOM 8727 C CA . ASN B 1 464 ? -23.141 -17.469 -13.031 1 47.94 464 ASN B CA 1
ATOM 8728 C C . ASN B 1 464 ? -23.531 -18.891 -12.664 1 47.94 464 ASN B C 1
ATOM 8730 O O . ASN B 1 464 ? -22.719 -19.812 -12.766 1 47.94 464 ASN B O 1
ATOM 8734 N N . GLU B 1 465 ? -24.453 -19.172 -11.719 1 46.72 465 GLU B N 1
ATOM 8735 C CA . GLU B 1 465 ? -25 -20.453 -11.258 1 46.72 465 GLU B CA 1
ATOM 8736 C C . GLU B 1 465 ? -25.016 -21.484 -12.383 1 46.72 465 GLU B C 1
ATOM 8738 O O . GLU B 1 465 ? -25.219 -22.672 -12.133 1 46.72 465 GLU B O 1
ATOM 8743 N N . SER B 1 466 ? -25.703 -21.234 -13.516 1 42 466 SER B N 1
ATOM 8744 C CA . SER B 1 466 ? -26.203 -22.328 -14.328 1 42 466 SER B CA 1
ATOM 8745 C C . SER B 1 466 ? -25.125 -23.375 -14.586 1 42 466 SER B C 1
ATOM 8747 O O . SER B 1 466 ? -25.359 -24.578 -14.414 1 42 466 SER B O 1
ATOM 8749 N N . SER B 1 467 ? -24.5 -23.547 -15.867 1 40.41 467 SER B N 1
ATOM 8750 C CA . SER B 1 467 ? -24.016 -24.766 -16.516 1 40.41 467 SER B CA 1
ATOM 8751 C C . SER B 1 467 ? -22.766 -25.297 -15.82 1 40.41 467 SER B C 1
ATOM 8753 O O . SER B 1 467 ? -21.906 -24.516 -15.383 1 40.41 467 SER B O 1
ATOM 8755 N N . LYS B 1 468 ? -22.828 -26.578 -15.188 1 45.53 468 LYS B N 1
ATOM 8756 C CA . LYS B 1 468 ? -21.906 -27.656 -14.836 1 45.53 468 LYS B CA 1
ATOM 8757 C C . LYS B 1 468 ? -20.531 -27.406 -15.422 1 45.53 468 LYS B C 1
ATOM 8759 O O . LYS B 1 468 ? -19.531 -27.891 -14.891 1 45.53 468 LYS B O 1
ATOM 8764 N N . SER B 1 469 ? -20.5 -27.078 -16.672 1 52.03 469 SER B N 1
ATOM 8765 C CA . SER B 1 469 ? -19.312 -26.906 -17.484 1 52.03 469 SER B CA 1
ATOM 8766 C C . SER B 1 469 ? -18.484 -25.719 -17.016 1 52.03 469 SER B C 1
ATOM 8768 O O . SER B 1 469 ? -17.438 -25.406 -17.578 1 52.03 469 SER B O 1
ATOM 8770 N N . ASN B 1 470 ? -18.828 -25.062 -15.82 1 68.94 470 ASN B N 1
ATOM 8771 C CA . ASN B 1 470 ? -18.359 -23.688 -15.734 1 68.94 470 ASN B CA 1
ATOM 8772 C C . ASN B 1 470 ? -17.219 -23.547 -14.734 1 68.94 470 ASN B C 1
ATOM 8774 O O . ASN B 1 470 ? -17.219 -22.609 -13.922 1 68.94 470 ASN B O 1
ATOM 8778 N N . PHE B 1 471 ? -16.375 -24.75 -14.664 1 84.62 471 PHE B N 1
ATOM 8779 C CA . PHE B 1 471 ? -15.273 -24.656 -13.711 1 84.62 471 PHE B CA 1
ATOM 8780 C C . PHE B 1 471 ? -14.102 -23.891 -14.32 1 84.62 471 PHE B C 1
ATOM 8782 O O . PHE B 1 471 ? -13.18 -23.484 -13.609 1 84.62 471 PHE B O 1
ATOM 8789 N N . ILE B 1 472 ? -14.172 -23.562 -15.555 1 86.81 472 ILE B N 1
ATOM 8790 C CA . ILE B 1 472 ? -13.016 -23.047 -16.266 1 86.81 472 ILE B CA 1
ATOM 8791 C C . ILE B 1 472 ? -12.695 -21.641 -15.758 1 86.81 472 ILE B C 1
ATOM 8793 O O . ILE B 1 472 ? -11.539 -21.312 -15.477 1 86.81 472 ILE B O 1
ATOM 8797 N N . GLN B 1 473 ? -13.719 -20.844 -15.609 1 86.56 473 GLN B N 1
ATOM 8798 C CA . GLN B 1 473 ? -13.484 -19.469 -15.188 1 86.56 473 GLN B CA 1
ATOM 8799 C C . GLN B 1 473 ? -12.945 -19.422 -13.758 1 86.56 473 GLN B C 1
ATOM 8801 O O . GLN B 1 473 ? -11.93 -18.781 -13.5 1 86.56 473 GLN B O 1
ATOM 8806 N N . PRO B 1 474 ? -13.57 -20.141 -12.859 1 89.62 474 PRO B N 1
ATOM 8807 C CA . PRO B 1 474 ? -13 -20.141 -11.508 1 89.62 474 PRO B CA 1
ATOM 8808 C C . PRO B 1 474 ? -11.594 -20.734 -11.461 1 89.62 474 PRO B C 1
ATOM 8810 O O . PRO B 1 474 ? -10.766 -20.297 -10.656 1 89.62 474 PRO B O 1
ATOM 8813 N N . LEU B 1 475 ? -11.406 -21.703 -12.297 1 92.88 475 LEU B N 1
ATOM 8814 C CA . LEU B 1 475 ? -10.07 -22.297 -12.352 1 92.88 475 LEU B CA 1
ATOM 8815 C C . LEU B 1 475 ? -9.047 -21.266 -12.82 1 92.88 475 LEU B C 1
ATOM 8817 O O . LEU B 1 475 ? -8 -21.094 -12.188 1 92.88 475 LEU B O 1
ATOM 8821 N N . HIS B 1 476 ? -9.375 -20.594 -13.852 1 92.44 476 HIS B N 1
ATOM 8822 C CA . HIS B 1 476 ? -8.461 -19.594 -14.414 1 92.44 476 HIS B CA 1
ATOM 8823 C C . HIS B 1 476 ? -8.188 -18.469 -13.414 1 92.44 476 HIS B C 1
ATOM 8825 O O . HIS B 1 476 ? -7.039 -18.078 -13.219 1 92.44 476 HIS B O 1
ATOM 8831 N N . CYS B 1 477 ? -9.195 -18.047 -12.758 1 93.06 477 CYS B N 1
ATOM 8832 C CA . CYS B 1 477 ? -9.031 -16.984 -11.773 1 93.06 477 CYS B CA 1
ATOM 8833 C C . CYS B 1 477 ? -8.164 -17.438 -10.609 1 93.06 477 CYS B C 1
ATOM 8835 O O . CYS B 1 477 ? -7.195 -16.766 -10.25 1 93.06 477 CYS B O 1
ATOM 8837 N N . SER B 1 478 ? -8.477 -18.562 -10.141 1 94.06 478 SER B N 1
ATOM 8838 C CA . SER B 1 478 ? -7.754 -19.062 -8.977 1 94.06 478 SER B CA 1
ATOM 8839 C C . SER B 1 478 ? -6.281 -19.297 -9.297 1 94.06 478 SER B C 1
ATOM 8841 O O . SER B 1 478 ? -5.406 -18.984 -8.484 1 94.06 478 SER B O 1
ATOM 8843 N N . LEU B 1 479 ? -6.066 -19.828 -10.438 1 95.38 479 LEU B N 1
ATOM 8844 C CA . LEU B 1 479 ? -4.691 -20.125 -10.82 1 95.38 479 LEU B CA 1
ATOM 8845 C C . LEU B 1 479 ? -3.889 -18.844 -11 1 95.38 479 LEU B C 1
ATOM 8847 O O . LEU B 1 479 ? -2.74 -18.75 -10.562 1 95.38 479 LEU B O 1
ATOM 8851 N N . LEU B 1 480 ? -4.496 -17.922 -11.672 1 96 480 LEU B N 1
ATOM 8852 C CA . LEU B 1 480 ? -3.838 -16.625 -11.852 1 96 480 LEU B CA 1
ATOM 8853 C C . LEU B 1 480 ? -3.543 -15.977 -10.508 1 96 480 LEU B C 1
ATOM 8855 O O . LEU B 1 480 ? -2.447 -15.453 -10.289 1 96 480 LEU B O 1
ATOM 8859 N N . TRP B 1 481 ? -4.461 -16.094 -9.602 1 96.5 481 TRP B N 1
ATOM 8860 C CA . TRP B 1 481 ? -4.301 -15.5 -8.281 1 96.5 481 TRP B CA 1
ATOM 8861 C C . TRP B 1 481 ? -3.197 -16.203 -7.5 1 96.5 481 TRP B C 1
ATOM 8863 O O . TRP B 1 481 ? -2.389 -15.547 -6.832 1 96.5 481 TRP B O 1
ATOM 8873 N N . LEU B 1 482 ? -3.186 -17.438 -7.582 1 96.88 482 LEU B N 1
ATOM 8874 C CA . LEU B 1 482 ? -2.162 -18.203 -6.867 1 96.88 482 LEU B CA 1
ATOM 8875 C C . LEU B 1 482 ? -0.773 -17.891 -7.418 1 96.88 482 LEU B C 1
ATOM 8877 O O . LEU B 1 482 ? 0.191 -17.781 -6.656 1 96.88 482 LEU B O 1
ATOM 8881 N N . LEU B 1 483 ? -0.703 -17.734 -8.703 1 96.94 483 LEU B N 1
ATOM 8882 C CA . LEU B 1 483 ? 0.578 -17.359 -9.305 1 96.94 483 LEU B CA 1
ATOM 8883 C C . LEU B 1 483 ? 1.019 -15.977 -8.844 1 96.94 483 LEU B C 1
ATOM 8885 O O . LEU B 1 483 ? 2.197 -15.758 -8.562 1 96.94 483 LEU B O 1
ATOM 8889 N N . GLU B 1 484 ? 0.102 -15.102 -8.789 1 97.06 484 GLU B N 1
ATOM 8890 C CA . GLU B 1 484 ? 0.39 -13.758 -8.297 1 97.06 484 GLU B CA 1
ATOM 8891 C C . GLU B 1 484 ? 0.9 -13.797 -6.859 1 97.06 484 GLU B C 1
ATOM 8893 O O . GLU B 1 484 ? 1.907 -13.172 -6.535 1 97.06 484 GLU B O 1
ATOM 8898 N N . ILE B 1 485 ? 0.202 -14.523 -6.098 1 96.56 485 ILE B N 1
ATOM 8899 C CA . ILE B 1 485 ? 0.57 -14.664 -4.695 1 96.56 485 ILE B CA 1
ATOM 8900 C C . ILE B 1 485 ? 1.974 -15.25 -4.586 1 96.56 485 ILE B C 1
ATOM 8902 O O . ILE B 1 485 ? 2.768 -14.836 -3.742 1 96.56 485 ILE B O 1
ATOM 8906 N N . ASN B 1 486 ? 2.191 -16.188 -5.387 1 97.25 486 ASN B N 1
ATOM 8907 C CA . ASN B 1 486 ? 3.521 -16.781 -5.379 1 97.25 486 ASN B CA 1
ATOM 8908 C C . ASN B 1 486 ? 4.602 -15.75 -5.68 1 97.25 486 ASN B C 1
ATOM 8910 O O . ASN B 1 486 ? 5.688 -15.797 -5.098 1 97.25 486 ASN B O 1
ATOM 8914 N N . CYS B 1 487 ? 4.312 -14.883 -6.602 1 97.56 487 CYS B N 1
ATOM 8915 C CA . CYS B 1 487 ? 5.266 -13.828 -6.918 1 97.56 487 CYS B CA 1
ATOM 8916 C C . CYS B 1 487 ? 5.52 -12.945 -5.703 1 97.56 487 CYS B C 1
ATOM 8918 O O . CYS B 1 487 ? 6.664 -12.57 -5.434 1 97.56 487 CYS B O 1
ATOM 8920 N N . TYR B 1 488 ? 4.488 -12.633 -4.957 1 97.19 488 TYR B N 1
ATOM 8921 C CA . TYR B 1 488 ? 4.648 -11.844 -3.74 1 97.19 488 TYR B CA 1
ATOM 8922 C C . TYR B 1 488 ? 5.535 -12.562 -2.732 1 97.19 488 TYR B C 1
ATOM 8924 O O . TYR B 1 488 ? 6.418 -11.953 -2.127 1 97.19 488 TYR B O 1
ATOM 8932 N N . LEU B 1 489 ? 5.332 -13.812 -2.59 1 97.19 489 LEU B N 1
ATOM 8933 C CA . LEU B 1 489 ? 6.07 -14.594 -1.604 1 97.19 489 LEU B CA 1
ATOM 8934 C C . LEU B 1 489 ? 7.516 -14.805 -2.045 1 97.19 489 LEU B C 1
ATOM 8936 O O . LEU B 1 489 ? 8.406 -14.961 -1.21 1 97.19 489 LEU B O 1
ATOM 8940 N N . GLN B 1 490 ? 7.699 -14.766 -3.35 1 96.88 490 GLN B N 1
ATOM 8941 C CA . GLN B 1 490 ? 9.047 -14.961 -3.863 1 96.88 490 GLN B CA 1
ATOM 8942 C C . GLN B 1 490 ? 9.953 -13.789 -3.486 1 96.88 490 GLN B C 1
ATOM 8944 O O . GLN B 1 490 ? 11.172 -13.961 -3.352 1 96.88 490 GLN B O 1
ATOM 8949 N N . VAL B 1 491 ? 9.414 -12.641 -3.299 1 96.56 491 VAL B N 1
ATOM 8950 C CA . VAL B 1 491 ? 10.219 -11.508 -2.848 1 96.56 491 VAL B CA 1
ATOM 8951 C C . VAL B 1 491 ? 10.836 -11.828 -1.486 1 96.56 491 VAL B C 1
ATOM 8953 O O . VAL B 1 491 ? 12.039 -11.656 -1.288 1 96.56 491 VAL B O 1
ATOM 8956 N N . GLU B 1 492 ? 10 -12.289 -0.601 1 96.06 492 GLU B N 1
ATOM 8957 C CA . GLU B 1 492 ? 10.508 -12.664 0.716 1 96.06 492 GLU B CA 1
ATOM 8958 C C . GLU B 1 492 ? 11.531 -13.789 0.611 1 96.06 492 GLU B C 1
ATOM 8960 O O . GLU B 1 492 ? 12.539 -13.781 1.313 1 96.06 492 GLU B O 1
ATOM 8965 N N . ALA B 1 493 ? 11.211 -14.742 -0.186 1 94.88 493 ALA B N 1
ATOM 8966 C CA . ALA B 1 493 ? 12.117 -15.883 -0.334 1 94.88 493 ALA B CA 1
ATOM 8967 C C . ALA B 1 493 ? 13.492 -15.43 -0.801 1 94.88 493 ALA B C 1
ATOM 8969 O O . ALA B 1 493 ? 14.516 -15.906 -0.302 1 94.88 493 ALA B O 1
ATOM 8970 N N . CYS B 1 494 ? 13.516 -14.555 -1.733 1 93.75 494 CYS B N 1
ATOM 8971 C CA . CYS B 1 494 ? 14.781 -14.039 -2.238 1 93.75 494 CYS B CA 1
ATOM 8972 C C . CYS B 1 494 ? 15.523 -13.258 -1.158 1 93.75 494 CYS B C 1
ATOM 8974 O O . CYS B 1 494 ? 16.734 -13.398 -1.011 1 93.75 494 CYS B O 1
ATOM 8976 N N . VAL B 1 495 ? 14.828 -12.438 -0.431 1 93.56 495 VAL B N 1
ATOM 8977 C CA . VAL B 1 495 ? 15.445 -11.641 0.627 1 93.56 495 VAL B CA 1
ATOM 8978 C C . VAL B 1 495 ? 15.969 -12.57 1.727 1 93.56 495 VAL B C 1
ATOM 8980 O O . VAL B 1 495 ? 17.031 -12.32 2.305 1 93.56 495 VAL B O 1
ATOM 8983 N N . SER B 1 496 ? 15.211 -13.586 2.037 1 90.88 496 SER B N 1
ATOM 8984 C CA . SER B 1 496 ? 15.641 -14.547 3.049 1 90.88 496 SER B CA 1
ATOM 8985 C C . SER B 1 496 ? 16.891 -15.297 2.602 1 90.88 496 SER B C 1
ATOM 8987 O O . SER B 1 496 ? 17.75 -15.609 3.422 1 90.88 496 SER B O 1
ATOM 8989 N N . ARG B 1 497 ? 17 -15.57 1.355 1 89.5 497 ARG B N 1
ATOM 8990 C CA . ARG B 1 497 ? 18.109 -16.344 0.817 1 89.5 497 ARG B CA 1
ATOM 8991 C C . ARG B 1 497 ? 19.375 -15.492 0.716 1 89.5 497 ARG B C 1
ATOM 8993 O O . ARG B 1 497 ? 20.469 -15.945 1.062 1 89.5 497 ARG B O 1
ATOM 9000 N N . TYR B 1 498 ? 19.203 -14.234 0.308 1 90.31 498 TYR B N 1
ATOM 9001 C CA . TYR B 1 498 ? 20.375 -13.422 -0.012 1 90.31 498 TYR B CA 1
ATOM 9002 C C . TYR B 1 498 ? 20.609 -12.344 1.037 1 90.31 498 TYR B C 1
ATOM 9004 O O . TYR B 1 498 ? 21.672 -11.719 1.082 1 90.31 498 TYR B O 1
ATOM 9012 N N . GLY B 1 499 ? 19.594 -12.094 1.819 1 89.62 499 GLY B N 1
ATOM 9013 C CA . GLY B 1 499 ? 19.703 -11.016 2.799 1 89.62 499 GLY B CA 1
ATOM 9014 C C . GLY B 1 499 ? 19.5 -9.641 2.199 1 89.62 499 GLY B C 1
ATOM 9015 O O . GLY B 1 499 ? 19.312 -9.508 0.987 1 89.62 499 GLY B O 1
ATOM 9016 N N . MET B 1 500 ? 19.406 -8.625 3.014 1 88.62 500 MET B N 1
ATOM 9017 C CA . MET B 1 500 ? 19.266 -7.246 2.568 1 88.62 500 MET B CA 1
ATOM 9018 C C . MET B 1 500 ? 20.594 -6.512 2.631 1 88.62 500 MET B C 1
ATOM 9020 O O . MET B 1 500 ? 21.375 -6.688 3.578 1 88.62 500 MET B O 1
ATOM 9024 N N . ARG B 1 501 ? 20.859 -5.785 1.602 1 85.31 501 ARG B N 1
ATOM 9025 C CA . ARG B 1 501 ? 22.062 -4.973 1.561 1 85.31 501 ARG B CA 1
ATOM 9026 C C . ARG B 1 501 ? 22.016 -3.863 2.604 1 85.31 501 ARG B C 1
ATOM 9028 O O . ARG B 1 501 ? 20.938 -3.375 2.949 1 85.31 501 ARG B O 1
ATOM 9035 N N . ASP B 1 502 ? 23.172 -3.469 3.064 1 73.19 502 ASP B N 1
ATOM 9036 C CA . ASP B 1 502 ? 23.266 -2.398 4.055 1 73.19 502 ASP B CA 1
ATOM 9037 C C . ASP B 1 502 ? 22.781 -1.07 3.473 1 73.19 502 ASP B C 1
ATOM 9039 O O . ASP B 1 502 ? 23.359 -0.573 2.496 1 73.19 502 ASP B O 1
ATOM 9043 N N . GLY B 1 503 ? 21.562 -0.774 3.666 1 70.88 503 GLY B N 1
ATOM 9044 C CA . GLY B 1 503 ? 21.016 0.526 3.324 1 70.88 503 GLY B CA 1
ATOM 9045 C C . GLY B 1 503 ? 20.719 1.387 4.539 1 70.88 503 GLY B C 1
ATOM 9046 O O . GLY B 1 503 ? 21.219 1.12 5.633 1 70.88 503 GLY B O 1
ATOM 9047 N N . GLY B 1 504 ? 20.219 2.531 4.371 1 76.38 504 GLY B N 1
ATOM 9048 C CA . GLY B 1 504 ? 19.781 3.355 5.484 1 76.38 504 GLY B CA 1
ATOM 9049 C C . GLY B 1 504 ? 18.812 2.639 6.414 1 76.38 504 GLY B C 1
ATOM 9050 O O . GLY B 1 504 ? 18.031 1.804 5.973 1 76.38 504 GLY B O 1
ATOM 9051 N N . PRO B 1 505 ? 19 2.779 7.625 1 80.12 505 PRO B N 1
ATOM 9052 C CA . PRO B 1 505 ? 18.172 2.072 8.602 1 80.12 505 PRO B CA 1
ATOM 9053 C C . PRO B 1 505 ? 16.688 2.227 8.328 1 80.12 505 PRO B C 1
ATOM 9055 O O . PRO B 1 505 ? 15.922 1.272 8.5 1 80.12 505 PRO B O 1
ATOM 9058 N N . PHE B 1 506 ? 16.297 3.395 7.797 1 85.38 506 PHE B N 1
ATOM 9059 C CA . PHE B 1 506 ? 14.891 3.631 7.535 1 85.38 506 PHE B CA 1
ATOM 9060 C C . PHE B 1 506 ? 14.391 2.746 6.398 1 85.38 506 PHE B C 1
ATOM 9062 O O . PHE B 1 506 ? 13.352 2.092 6.52 1 85.38 506 PHE B O 1
ATOM 9069 N N . GLU B 1 507 ? 15.156 2.73 5.387 1 86 507 GLU B N 1
ATOM 9070 C CA . GLU B 1 507 ? 14.766 1.966 4.207 1 86 507 GLU B CA 1
ATOM 9071 C C . GLU B 1 507 ? 14.734 0.469 4.504 1 86 507 GLU B C 1
ATOM 9073 O O . GLU B 1 507 ? 13.844 -0.244 4.035 1 86 507 GLU B O 1
ATOM 9078 N N . THR B 1 508 ? 15.664 0.092 5.234 1 89.5 508 THR B N 1
ATOM 9079 C CA . THR B 1 508 ? 15.75 -1.326 5.566 1 89.5 508 THR B CA 1
ATOM 9080 C C . THR B 1 508 ? 14.578 -1.742 6.449 1 89.5 508 THR B C 1
ATOM 9082 O O . THR B 1 508 ? 13.977 -2.801 6.238 1 89.5 508 THR B O 1
ATOM 9085 N N . GLU B 1 509 ? 14.32 -0.922 7.402 1 89.69 509 GLU B N 1
ATOM 9086 C CA . GLU B 1 509 ? 13.195 -1.23 8.281 1 89.69 509 GLU B CA 1
ATOM 9087 C C . GLU B 1 509 ? 11.875 -1.181 7.512 1 89.69 509 GLU B C 1
ATOM 9089 O O . GLU B 1 509 ? 11 -2.023 7.719 1 89.69 509 GLU B O 1
ATOM 9094 N N . MET B 1 510 ? 11.734 -0.216 6.719 1 91.25 510 MET B N 1
ATOM 9095 C CA . MET B 1 510 ? 10.523 -0.102 5.91 1 91.25 510 MET B CA 1
ATOM 9096 C C . MET B 1 510 ? 10.344 -1.332 5.027 1 91.25 510 MET B C 1
ATOM 9098 O O . MET B 1 510 ? 9.242 -1.875 4.934 1 91.25 510 MET B O 1
ATOM 9102 N N . ALA B 1 511 ? 11.422 -1.716 4.387 1 93.5 511 ALA B N 1
ATOM 9103 C CA . ALA B 1 511 ? 11.367 -2.893 3.523 1 93.5 511 ALA B CA 1
ATOM 9104 C C . ALA B 1 511 ? 11 -4.141 4.32 1 93.5 511 ALA B C 1
ATOM 9106 O O . ALA B 1 511 ? 10.195 -4.961 3.865 1 93.5 511 ALA B O 1
ATOM 9107 N N . ALA B 1 512 ? 11.562 -4.277 5.453 1 92.38 512 ALA B N 1
ATOM 9108 C CA . ALA B 1 512 ? 11.281 -5.438 6.293 1 92.38 512 ALA B CA 1
ATOM 9109 C C . ALA B 1 512 ? 9.797 -5.5 6.66 1 92.38 512 ALA B C 1
ATOM 9111 O O . ALA B 1 512 ? 9.172 -6.559 6.566 1 92.38 512 ALA B O 1
ATOM 9112 N N . HIS B 1 513 ? 9.258 -4.402 7.055 1 93.12 513 HIS B N 1
ATOM 9113 C CA . HIS B 1 513 ? 7.844 -4.363 7.414 1 93.12 513 HIS B CA 1
ATOM 9114 C C . HIS B 1 513 ? 6.957 -4.617 6.199 1 93.12 513 HIS B C 1
ATOM 9116 O O . HIS B 1 513 ? 5.922 -5.273 6.309 1 93.12 513 HIS B O 1
ATOM 9122 N N . ARG B 1 514 ? 7.344 -4.035 5.109 1 95.12 514 ARG B N 1
ATOM 9123 C CA . ARG B 1 514 ? 6.566 -4.254 3.895 1 95.12 514 ARG B CA 1
ATOM 9124 C C . ARG B 1 514 ? 6.555 -5.727 3.508 1 95.12 514 ARG B C 1
ATOM 9126 O O . ARG B 1 514 ? 5.512 -6.27 3.129 1 95.12 514 ARG B O 1
ATOM 9133 N N . ILE B 1 515 ? 7.719 -6.34 3.59 1 95.94 515 ILE B N 1
ATOM 9134 C CA . ILE B 1 515 ? 7.848 -7.75 3.238 1 95.94 515 ILE B CA 1
ATOM 9135 C C . ILE B 1 515 ? 6.957 -8.594 4.152 1 95.94 515 ILE B C 1
ATOM 9137 O O . ILE B 1 515 ? 6.207 -9.445 3.68 1 95.94 515 ILE B O 1
ATOM 9141 N N . GLU B 1 516 ? 7.012 -8.32 5.41 1 94.25 516 GLU B N 1
ATOM 9142 C CA . GLU B 1 516 ? 6.188 -9.062 6.359 1 94.25 516 GLU B CA 1
ATOM 9143 C C . GLU B 1 516 ? 4.699 -8.852 6.082 1 94.25 516 GLU B C 1
ATOM 9145 O O . GLU B 1 516 ? 3.92 -9.812 6.086 1 94.25 516 GLU B O 1
ATOM 9150 N N . LEU B 1 517 ? 4.379 -7.684 5.824 1 94.31 517 LEU B N 1
ATOM 9151 C CA . LEU B 1 517 ? 2.984 -7.344 5.566 1 94.31 517 LEU B CA 1
ATOM 9152 C C . LEU B 1 517 ? 2.475 -8.047 4.312 1 94.31 517 LEU B C 1
ATOM 9154 O O . LEU B 1 517 ? 1.416 -8.68 4.34 1 94.31 517 LEU B O 1
ATOM 9158 N N . GLU B 1 518 ? 3.256 -7.91 3.252 1 96.25 518 GLU B N 1
ATOM 9159 C CA . GLU B 1 518 ? 2.83 -8.477 1.976 1 96.25 518 GLU B CA 1
ATOM 9160 C C . GLU B 1 518 ? 2.779 -10 2.037 1 96.25 518 GLU B C 1
ATOM 9162 O O . GLU B 1 518 ? 1.931 -10.625 1.397 1 96.25 518 GLU B O 1
ATOM 9167 N N . SER B 1 519 ? 3.707 -10.609 2.73 1 96.06 519 SER B N 1
ATOM 9168 C CA . SER B 1 519 ? 3.703 -12.062 2.865 1 96.06 519 SER B CA 1
ATOM 9169 C C . SER B 1 519 ? 2.473 -12.547 3.629 1 96.06 519 SER B C 1
ATOM 9171 O O . SER B 1 519 ? 1.815 -13.5 3.215 1 96.06 519 SER B O 1
ATOM 9173 N N . LEU B 1 520 ? 2.16 -11.859 4.695 1 94.06 520 LEU B N 1
ATOM 9174 C CA . LEU B 1 520 ? 0.986 -12.227 5.48 1 94.06 520 LEU B CA 1
ATOM 9175 C C . LEU B 1 520 ? -0.29 -12.055 4.664 1 94.06 520 LEU B C 1
ATOM 9177 O O . LEU B 1 520 ? -1.169 -12.914 4.691 1 94.06 520 LEU B O 1
ATOM 9181 N N . ARG B 1 521 ? -0.324 -11 3.975 1 92.38 521 ARG B N 1
ATOM 9182 C CA . ARG B 1 521 ? -1.486 -10.742 3.129 1 92.38 521 ARG B CA 1
ATOM 9183 C C . ARG B 1 521 ? -1.624 -11.812 2.049 1 92.38 521 ARG B C 1
ATOM 9185 O O . ARG B 1 521 ? -2.729 -12.281 1.772 1 92.38 521 ARG B O 1
ATOM 9192 N N . ALA B 1 522 ? -0.498 -12.117 1.424 1 94.62 522 ALA B N 1
ATOM 9193 C CA . ALA B 1 522 ? -0.487 -13.117 0.364 1 94.62 522 ALA B CA 1
ATOM 9194 C C . ALA B 1 522 ? -0.964 -14.469 0.886 1 94.62 522 ALA B C 1
ATOM 9196 O O . ALA B 1 522 ? -1.774 -15.141 0.241 1 94.62 522 ALA B O 1
ATOM 9197 N N . VAL B 1 523 ? -0.529 -14.891 2.018 1 95.5 523 VAL B N 1
ATOM 9198 C CA . VAL B 1 523 ? -0.884 -16.188 2.576 1 95.5 523 VAL B CA 1
ATOM 9199 C C . VAL B 1 523 ? -2.352 -16.188 2.996 1 95.5 523 VAL B C 1
ATOM 9201 O O . VAL B 1 523 ? -3.061 -17.188 2.803 1 95.5 523 VAL B O 1
ATOM 9204 N N . LYS B 1 524 ? -2.793 -15.125 3.586 1 92.44 524 LYS B N 1
ATOM 9205 C CA . LYS B 1 524 ? -4.207 -15.023 3.938 1 92.44 524 LYS B CA 1
ATOM 9206 C C . LYS B 1 524 ? -5.094 -15.141 2.701 1 92.44 524 LYS B C 1
ATOM 9208 O O . LYS B 1 524 ? -6.098 -15.859 2.719 1 92.44 524 LYS B O 1
ATOM 9213 N N . ASP B 1 525 ? -4.711 -14.438 1.654 1 92.88 525 ASP B N 1
ATOM 9214 C CA . ASP B 1 525 ? -5.441 -14.539 0.394 1 92.88 525 ASP B CA 1
ATOM 9215 C C . ASP B 1 525 ? -5.406 -15.969 -0.139 1 92.88 525 ASP B C 1
ATOM 9217 O O . ASP B 1 525 ? -6.395 -16.453 -0.691 1 92.88 525 ASP B O 1
ATOM 9221 N N . GLY B 1 526 ? -4.195 -16.578 -0.022 1 94.62 526 GLY B N 1
ATOM 9222 C CA . GLY B 1 526 ? -4.094 -17.969 -0.434 1 94.62 526 GLY B CA 1
ATOM 9223 C C . GLY B 1 526 ? -5.086 -18.875 0.267 1 94.62 526 GLY B C 1
ATOM 9224 O O . GLY B 1 526 ? -5.66 -19.766 -0.354 1 94.62 526 GLY B O 1
ATOM 9225 N N . MET B 1 527 ? -5.324 -18.625 1.5 1 93.25 527 MET B N 1
ATOM 9226 C CA . MET B 1 527 ? -6.281 -19.422 2.273 1 93.25 527 MET B CA 1
ATOM 9227 C C . MET B 1 527 ? -7.699 -19.219 1.75 1 93.25 527 MET B C 1
ATOM 9229 O O . MET B 1 527 ? -8.445 -20.188 1.586 1 93.25 527 MET B O 1
ATOM 9233 N N . ASP B 1 528 ? -8.023 -18 1.497 1 91.88 528 ASP B N 1
ATOM 9234 C CA . ASP B 1 528 ? -9.352 -17.688 0.968 1 91.88 528 ASP B CA 1
ATOM 9235 C C . ASP B 1 528 ? -9.562 -18.344 -0.397 1 91.88 528 ASP B C 1
ATOM 9237 O O . ASP B 1 528 ? -10.641 -18.875 -0.681 1 91.88 528 ASP B O 1
ATOM 9241 N N . ILE B 1 529 ? -8.539 -18.297 -1.216 1 94.44 529 ILE B N 1
ATOM 9242 C CA . ILE B 1 529 ? -8.625 -18.891 -2.549 1 94.44 529 ILE B CA 1
ATOM 9243 C C . ILE B 1 529 ? -8.836 -20.391 -2.434 1 94.44 529 ILE B C 1
ATOM 9245 O O . ILE B 1 529 ? -9.664 -20.969 -3.148 1 94.44 529 ILE B O 1
ATOM 9249 N N . CYS B 1 530 ? -8.109 -21 -1.522 1 93.81 530 CYS B N 1
ATOM 9250 C CA . CYS B 1 530 ? -8.266 -22.438 -1.316 1 93.81 530 CYS B CA 1
ATOM 9251 C C . CYS B 1 530 ? -9.688 -22.781 -0.882 1 93.81 530 CYS B C 1
ATOM 9253 O O . CYS B 1 530 ? -10.258 -23.766 -1.345 1 93.81 530 CYS B O 1
ATOM 9255 N N . GLN B 1 531 ? -10.211 -21.969 -0.052 1 90.69 531 GLN B N 1
ATOM 9256 C CA . GLN B 1 531 ? -11.57 -22.203 0.418 1 90.69 531 GLN B CA 1
ATOM 9257 C C . GLN B 1 531 ? -12.578 -22.031 -0.717 1 90.69 531 GLN B C 1
ATOM 9259 O O . GLN B 1 531 ? -13.523 -22.812 -0.826 1 90.69 531 GLN B O 1
ATOM 9264 N N . TRP B 1 532 ? -12.312 -21.125 -1.518 1 89.62 532 TRP B N 1
ATOM 9265 C CA . TRP B 1 532 ? -13.203 -20.906 -2.65 1 89.62 532 TRP B CA 1
ATOM 9266 C C . TRP B 1 532 ? -13.094 -22.031 -3.668 1 89.62 532 TRP B C 1
ATOM 9268 O O . TRP B 1 532 ? -14.102 -22.453 -4.246 1 89.62 532 TRP B O 1
ATOM 9278 N N . MET B 1 533 ? -11.898 -22.516 -3.916 1 91.19 533 MET B N 1
ATOM 9279 C CA . MET B 1 533 ? -11.664 -23.562 -4.906 1 91.19 533 MET B CA 1
ATOM 9280 C C . MET B 1 533 ? -12.398 -24.844 -4.52 1 91.19 533 MET B C 1
ATOM 9282 O O . MET B 1 533 ? -12.781 -25.625 -5.391 1 91.19 533 MET B O 1
ATOM 9286 N N . LYS B 1 534 ? -12.672 -25 -3.242 1 89.38 534 LYS B N 1
ATOM 9287 C CA . LYS B 1 534 ? -13.328 -26.203 -2.748 1 89.38 534 LYS B CA 1
ATOM 9288 C C . LYS B 1 534 ? -14.773 -26.297 -3.246 1 89.38 534 LYS B C 1
ATOM 9290 O O . LYS B 1 534 ? -15.352 -27.375 -3.291 1 89.38 534 LYS B O 1
ATOM 9295 N N . GLN B 1 535 ? -15.227 -25.219 -3.654 1 86.81 535 GLN B N 1
ATOM 9296 C CA . GLN B 1 535 ? -16.625 -25.172 -4.059 1 86.81 535 GLN B CA 1
ATOM 9297 C C . GLN B 1 535 ? -16.797 -25.641 -5.5 1 86.81 535 GLN B C 1
ATOM 9299 O O . GLN B 1 535 ? -17.922 -25.922 -5.941 1 86.81 535 GLN B O 1
ATOM 9304 N N . TYR B 1 536 ? -15.719 -25.781 -6.195 1 87.75 536 TYR B N 1
ATOM 9305 C CA . TYR B 1 536 ? -15.797 -26.125 -7.609 1 87.75 536 TYR B CA 1
ATOM 9306 C C . TYR B 1 536 ? -15.109 -27.453 -7.879 1 87.75 536 TYR B C 1
ATOM 9308 O O . TYR B 1 536 ? -14.148 -27.812 -7.195 1 87.75 536 TYR B O 1
ATOM 9316 N N . SER B 1 537 ? -15.664 -28.219 -8.797 1 88.56 537 SER B N 1
ATOM 9317 C CA . SER B 1 537 ? -15.078 -29.484 -9.227 1 88.56 537 SER B CA 1
ATOM 9318 C C . SER B 1 537 ? -15.367 -29.766 -10.695 1 88.56 537 SER B C 1
ATOM 9320 O O . SER B 1 537 ? -16.281 -29.172 -11.273 1 88.56 537 SER B O 1
ATOM 9322 N N . ALA B 1 538 ? -14.484 -30.469 -11.266 1 86.69 538 ALA B N 1
ATOM 9323 C CA . ALA B 1 538 ? -14.68 -30.953 -12.625 1 86.69 538 ALA B CA 1
ATOM 9324 C C . ALA B 1 538 ? -15.031 -32.438 -12.641 1 86.69 538 ALA B C 1
ATOM 9326 O O . ALA B 1 538 ? -14.523 -33.219 -11.828 1 86.69 538 ALA B O 1
ATOM 9327 N N . ALA B 1 539 ? -15.961 -32.812 -13.453 1 80 539 ALA B N 1
ATOM 9328 C CA . ALA B 1 539 ? -16.375 -34.188 -13.492 1 80 539 ALA B CA 1
ATOM 9329 C C . ALA B 1 539 ? -16.047 -34.844 -14.844 1 80 539 ALA B C 1
ATOM 9331 O O . ALA B 1 539 ? -16.078 -34.156 -15.875 1 80 539 ALA B O 1
ATOM 9332 N N . THR B 1 540 ? -15.391 -35.969 -14.758 1 73.44 540 THR B N 1
ATOM 9333 C CA . THR B 1 540 ? -15.156 -36.75 -15.961 1 73.44 540 THR B CA 1
ATOM 9334 C C . THR B 1 540 ? -16.047 -38 -15.969 1 73.44 540 THR B C 1
ATOM 9336 O O . THR B 1 540 ? -16.25 -38.625 -14.93 1 73.44 540 THR B O 1
ATOM 9339 N N . GLY B 1 541 ? -16.453 -38.344 -17.188 1 66.69 541 GLY B N 1
ATOM 9340 C CA . GLY B 1 541 ? -17.219 -39.594 -17.375 1 66.69 541 GLY B CA 1
ATOM 9341 C C . GLY B 1 541 ? -18.703 -39.406 -17.203 1 66.69 541 GLY B C 1
ATOM 9342 O O . GLY B 1 541 ? -19.188 -38.281 -17.016 1 66.69 541 GLY B O 1
ATOM 9343 N N . SER B 1 542 ? -19.469 -40.25 -17.844 1 61 542 SER B N 1
ATOM 9344 C CA . SER B 1 542 ? -20.938 -40.219 -17.766 1 61 542 SER B CA 1
ATOM 9345 C C . SER B 1 542 ? -21.438 -41.281 -16.797 1 61 542 SER B C 1
ATOM 9347 O O . SER B 1 542 ? -20.828 -42.344 -16.641 1 61 542 SER B O 1
ATOM 9349 N N . GLY B 1 543 ? -22.406 -40.969 -16.047 1 55.75 543 GLY B N 1
ATOM 9350 C CA . GLY B 1 543 ? -23.172 -41.875 -15.227 1 55.75 543 GLY B CA 1
ATOM 9351 C C . GLY B 1 543 ? -22.5 -42.188 -13.898 1 55.75 543 GLY B C 1
ATOM 9352 O O . GLY B 1 543 ? -21.969 -41.281 -13.242 1 55.75 543 GLY B O 1
ATOM 9353 N N . SER B 1 544 ? -22.609 -43.438 -13.43 1 56.31 544 SER B N 1
ATOM 9354 C CA . SER B 1 544 ? -22.156 -43.938 -12.133 1 56.31 544 SER B CA 1
ATOM 9355 C C . SER B 1 544 ? -20.641 -43.969 -12.055 1 56.31 544 SER B C 1
ATOM 9357 O O . SER B 1 544 ? -20.078 -44.062 -10.961 1 56.31 544 SER B O 1
ATOM 9359 N N . ALA B 1 545 ? -19.938 -43.844 -13.18 1 62.25 545 ALA B N 1
ATOM 9360 C CA . ALA B 1 545 ? -18.469 -43.938 -13.203 1 62.25 545 ALA B CA 1
ATOM 9361 C C . ALA B 1 545 ? -17.828 -42.562 -13.258 1 62.25 545 ALA B C 1
ATOM 9363 O O . ALA B 1 545 ? -16.625 -42.438 -13.508 1 62.25 545 ALA B O 1
ATOM 9364 N N . ALA B 1 546 ? -18.656 -41.531 -12.883 1 73.31 546 ALA B N 1
ATOM 9365 C CA . ALA B 1 546 ? -18.125 -40.156 -13 1 73.31 546 ALA B CA 1
ATOM 9366 C C . ALA B 1 546 ? -17.172 -39.844 -11.852 1 73.31 546 ALA B C 1
ATOM 9368 O O . ALA B 1 546 ? -17.484 -40.125 -10.688 1 73.31 546 ALA B O 1
ATOM 9369 N N . LYS B 1 547 ? -15.922 -39.594 -12.125 1 81.06 547 LYS B N 1
ATOM 9370 C CA . LYS B 1 547 ? -14.93 -39.188 -11.141 1 81.06 547 LYS B CA 1
ATOM 9371 C C . LYS B 1 547 ? -14.859 -37.656 -11.047 1 81.06 547 LYS B C 1
ATOM 9373 O O . LYS B 1 547 ? -14.852 -36.969 -12.07 1 81.06 547 LYS B O 1
ATOM 9378 N N . SER B 1 548 ? -14.984 -37.188 -9.805 1 88.5 548 SER B N 1
ATOM 9379 C CA . SER B 1 548 ? -14.914 -35.75 -9.562 1 88.5 548 SER B CA 1
ATOM 9380 C C . SER B 1 548 ? -13.492 -35.312 -9.211 1 88.5 548 SER B C 1
ATOM 9382 O O . SER B 1 548 ? -12.797 -36 -8.461 1 88.5 548 SER B O 1
ATOM 9384 N N . HIS B 1 549 ? -12.992 -34.312 -9.859 1 92.25 549 HIS B N 1
ATOM 9385 C CA . HIS B 1 549 ? -11.648 -33.781 -9.633 1 92.25 549 HIS B CA 1
ATOM 9386 C C . HIS B 1 549 ? -11.688 -32.344 -9.094 1 92.25 549 HIS B C 1
ATOM 9388 O O . HIS B 1 549 ? -12.43 -31.516 -9.609 1 92.25 549 HIS B O 1
ATOM 9394 N N . SER B 1 550 ? -10.93 -32.125 -8.047 1 93.62 550 SER B N 1
ATOM 9395 C CA . SER B 1 550 ? -10.828 -30.781 -7.527 1 93.62 550 SER B CA 1
ATOM 9396 C C . SER B 1 550 ? -10.055 -29.875 -8.484 1 93.62 550 SER B C 1
ATOM 9398 O O . SER B 1 550 ? -9.352 -30.359 -9.375 1 93.62 550 SER B O 1
ATOM 9400 N N . LEU B 1 551 ? -10.195 -28.625 -8.32 1 93.31 551 LEU B N 1
ATOM 9401 C CA . LEU B 1 551 ? -9.469 -27.703 -9.172 1 93.31 551 LEU B CA 1
ATOM 9402 C C . LEU B 1 551 ? -7.961 -27.828 -8.961 1 93.31 551 LEU B C 1
ATOM 9404 O O . LEU B 1 551 ? -7.184 -27.688 -9.906 1 93.31 551 LEU B O 1
ATOM 9408 N N . ILE B 1 552 ? -7.582 -28.141 -7.75 1 95.5 552 ILE B N 1
ATOM 9409 C CA . ILE B 1 552 ? -6.168 -28.297 -7.426 1 95.5 552 ILE B CA 1
ATOM 9410 C C . ILE B 1 552 ? -5.625 -29.562 -8.07 1 95.5 552 ILE B C 1
ATOM 9412 O O . ILE B 1 552 ? -4.457 -29.625 -8.469 1 95.5 552 ILE B O 1
ATOM 9416 N N . ASP B 1 553 ? -6.469 -30.531 -8.203 1 94.94 553 ASP B N 1
ATOM 9417 C CA . ASP B 1 553 ? -6.09 -31.781 -8.852 1 94.94 553 ASP B CA 1
ATOM 9418 C C . ASP B 1 553 ? -5.781 -31.547 -10.336 1 94.94 553 ASP B C 1
ATOM 9420 O O . ASP B 1 553 ? -4.961 -32.281 -10.914 1 94.94 553 ASP B O 1
ATOM 9424 N N . LEU B 1 554 ? -6.414 -30.562 -10.914 1 93.56 554 LEU B N 1
ATOM 9425 C CA . LEU B 1 554 ? -6.27 -30.281 -12.344 1 93.56 554 LEU B CA 1
ATOM 9426 C C . LEU B 1 554 ? -4.973 -29.531 -12.617 1 93.56 554 LEU B C 1
ATOM 9428 O O . LEU B 1 554 ? -4.469 -29.562 -13.75 1 93.56 554 LEU B O 1
ATOM 9432 N N . ALA B 1 555 ? -4.465 -28.828 -11.633 1 93.44 555 ALA B N 1
ATOM 9433 C CA . ALA B 1 555 ? -3.285 -27.984 -11.828 1 93.44 555 ALA B CA 1
ATOM 9434 C C . ALA B 1 555 ? -2.217 -28.297 -10.781 1 93.44 555 ALA B C 1
ATOM 9436 O O . ALA B 1 555 ? -2.219 -27.719 -9.695 1 93.44 555 ALA B O 1
ATOM 9437 N N . PRO B 1 556 ? -1.204 -29 -11.117 1 90.19 556 PRO B N 1
ATOM 9438 C CA . PRO B 1 556 ? -0.182 -29.406 -10.148 1 90.19 556 PRO B CA 1
ATOM 9439 C C . PRO B 1 556 ? 0.577 -28.219 -9.555 1 90.19 556 PRO B C 1
ATOM 9441 O O . PRO B 1 556 ? 1.021 -28.281 -8.406 1 90.19 556 PRO B O 1
ATOM 9444 N N . PHE B 1 557 ? 0.727 -27.203 -10.312 1 91.5 557 PHE B N 1
ATOM 9445 C CA . PHE B 1 557 ? 1.485 -26.094 -9.734 1 91.5 557 PHE B CA 1
ATOM 9446 C C . PHE B 1 557 ? 0.699 -25.422 -8.617 1 91.5 557 PHE B C 1
ATOM 9448 O O . PHE B 1 557 ? 1.285 -24.859 -7.691 1 91.5 557 PHE B O 1
ATOM 9455 N N . ALA B 1 558 ? -0.655 -25.391 -8.719 1 95.69 558 ALA B N 1
ATOM 9456 C CA . ALA B 1 558 ? -1.474 -24.859 -7.625 1 95.69 558 ALA B CA 1
ATOM 9457 C C . ALA B 1 558 ? -1.259 -25.672 -6.348 1 95.69 558 ALA B C 1
ATOM 9459 O O . ALA B 1 558 ? -1.184 -25.094 -5.254 1 95.69 558 ALA B O 1
ATOM 9460 N N . ARG B 1 559 ? -1.154 -26.969 -6.496 1 96.12 559 ARG B N 1
ATOM 9461 C CA . ARG B 1 559 ? -0.851 -27.844 -5.375 1 96.12 559 ARG B CA 1
ATOM 9462 C C . ARG B 1 559 ? 0.474 -27.469 -4.719 1 96.12 559 ARG B C 1
ATOM 9464 O O . ARG B 1 559 ? 0.557 -27.359 -3.496 1 96.12 559 ARG B O 1
ATOM 9471 N N . ASP B 1 560 ? 1.408 -27.234 -5.535 1 95.19 560 ASP B N 1
ATOM 9472 C CA . ASP B 1 560 ? 2.74 -26.906 -5.031 1 95.19 560 ASP B CA 1
ATOM 9473 C C . ASP B 1 560 ? 2.752 -25.547 -4.332 1 95.19 560 ASP B C 1
ATOM 9475 O O . ASP B 1 560 ? 3.445 -25.375 -3.328 1 95.19 560 ASP B O 1
ATOM 9479 N N . ILE B 1 561 ? 2.043 -24.609 -4.891 1 96.69 561 ILE B N 1
ATOM 9480 C CA . ILE B 1 561 ? 1.959 -23.297 -4.27 1 96.69 561 ILE B CA 1
ATOM 9481 C C . ILE B 1 561 ? 1.285 -23.406 -2.906 1 96.69 561 ILE B C 1
ATOM 9483 O O . ILE B 1 561 ? 1.751 -22.812 -1.926 1 96.69 561 ILE B O 1
ATOM 9487 N N . CYS B 1 562 ? 0.225 -24.156 -2.863 1 97.69 562 CYS B N 1
ATOM 9488 C CA . CYS B 1 562 ? -0.463 -24.375 -1.594 1 97.69 562 CYS B CA 1
ATOM 9489 C C . CYS B 1 562 ? 0.448 -25.062 -0.586 1 97.69 562 CYS B C 1
ATOM 9491 O O . CYS B 1 562 ? 0.437 -24.719 0.599 1 97.69 562 CYS B O 1
ATOM 9493 N N . ALA B 1 563 ? 1.202 -26 -1.042 1 97.81 563 ALA B N 1
ATOM 9494 C CA . ALA B 1 563 ? 2.16 -26.672 -0.167 1 97.81 563 ALA B CA 1
ATOM 9495 C C . ALA B 1 563 ? 3.195 -25.688 0.369 1 97.81 563 ALA B C 1
ATOM 9497 O O . ALA B 1 563 ? 3.547 -25.734 1.551 1 97.81 563 ALA B O 1
ATOM 9498 N N . GLY B 1 564 ? 3.67 -24.859 -0.564 1 96.88 564 GLY B N 1
ATOM 9499 C CA . GLY B 1 564 ? 4.605 -23.828 -0.132 1 96.88 564 GLY B CA 1
ATOM 9500 C C . GLY B 1 564 ? 4.035 -22.906 0.929 1 96.88 564 GLY B C 1
ATOM 9501 O O . GLY B 1 564 ? 4.734 -22.531 1.871 1 96.88 564 GLY B O 1
ATOM 9502 N N . GLN B 1 565 ? 2.822 -22.578 0.756 1 97.44 565 GLN B N 1
ATOM 9503 C CA . GLN B 1 565 ? 2.166 -21.703 1.728 1 97.44 565 GLN B CA 1
ATOM 9504 C C . GLN B 1 565 ? 1.958 -22.422 3.057 1 97.44 565 GLN B C 1
ATOM 9506 O O . GLN B 1 565 ? 2.031 -21.812 4.121 1 97.44 565 GLN B O 1
ATOM 9511 N N . CYS B 1 566 ? 1.714 -23.703 3.025 1 97.62 566 CYS B N 1
ATOM 9512 C CA . CYS B 1 566 ? 1.614 -24.5 4.246 1 97.62 566 CYS B CA 1
ATOM 9513 C C . CYS B 1 566 ? 2.926 -24.469 5.02 1 97.62 566 CYS B C 1
ATOM 9515 O O . CYS B 1 566 ? 2.93 -24.281 6.238 1 97.62 566 CYS B O 1
ATOM 9517 N N . PHE B 1 567 ? 3.986 -24.641 4.297 1 96.44 567 PHE B N 1
ATOM 9518 C CA . PHE B 1 567 ? 5.297 -24.578 4.93 1 96.44 567 PHE B CA 1
ATOM 9519 C C . PHE B 1 567 ? 5.539 -23.203 5.543 1 96.44 567 PHE B C 1
ATOM 9521 O O . PHE B 1 567 ? 6.012 -23.094 6.68 1 96.44 567 PHE B O 1
ATOM 9528 N N . TRP B 1 568 ? 5.223 -22.203 4.812 1 96.19 568 TRP B N 1
ATOM 9529 C CA . TRP B 1 568 ? 5.457 -20.828 5.254 1 96.19 568 TRP B CA 1
ATOM 9530 C C . TRP B 1 568 ? 4.691 -20.531 6.539 1 96.19 568 TRP B C 1
ATOM 9532 O O . TRP B 1 568 ? 5.258 -20 7.496 1 96.19 568 TRP B O 1
ATOM 9542 N N . ILE B 1 569 ? 3.402 -20.891 6.539 1 95.75 569 ILE B N 1
ATOM 9543 C CA . ILE B 1 569 ? 2.551 -20.562 7.676 1 95.75 569 ILE B CA 1
ATOM 9544 C C . ILE B 1 569 ? 2.979 -21.359 8.898 1 95.75 569 ILE B C 1
ATOM 9546 O O . ILE B 1 569 ? 2.895 -20.875 10.031 1 95.75 569 ILE B O 1
ATOM 9550 N N . SER B 1 570 ? 3.443 -22.594 8.711 1 95.38 570 SER B N 1
ATOM 9551 C CA . SER B 1 570 ? 3.947 -23.406 9.812 1 95.38 570 SER B CA 1
ATOM 9552 C C . SER B 1 570 ? 5.203 -22.797 10.422 1 95.38 570 SER B C 1
ATOM 9554 O O . SER B 1 570 ? 5.332 -22.719 11.648 1 95.38 570 SER B O 1
ATOM 9556 N N . GLU B 1 571 ? 6.047 -22.375 9.555 1 93 571 GLU B N 1
ATOM 9557 C CA . GLU B 1 571 ? 7.273 -21.75 10.039 1 93 571 GLU B CA 1
ATOM 9558 C C . GLU B 1 571 ? 6.973 -20.438 10.766 1 93 571 GLU B C 1
ATOM 9560 O O . GLU B 1 571 ? 7.598 -20.125 11.789 1 93 571 GLU B O 1
ATOM 9565 N N . ARG B 1 572 ? 6.086 -19.719 10.234 1 90.81 572 ARG B N 1
ATOM 9566 C CA . ARG B 1 572 ? 5.703 -18.469 10.883 1 90.81 572 ARG B CA 1
ATOM 9567 C C . ARG B 1 572 ? 5.066 -18.734 12.242 1 90.81 572 ARG B C 1
ATOM 9569 O O . ARG B 1 572 ? 5.324 -18.016 13.203 1 90.81 572 ARG B O 1
ATOM 9576 N N . GLY B 1 573 ? 4.148 -19.703 12.227 1 89.62 573 GLY B N 1
ATOM 9577 C CA . GLY B 1 573 ? 3.549 -20.078 13.492 1 89.62 573 GLY B CA 1
ATOM 9578 C C . GLY B 1 573 ? 4.57 -20.453 14.547 1 89.62 573 GLY B C 1
ATOM 9579 O O . GLY B 1 573 ? 4.438 -20.078 15.711 1 89.62 573 GLY B O 1
ATOM 9580 N N . LYS B 1 574 ? 5.57 -21.156 14.219 1 89.81 574 LYS B N 1
ATOM 9581 C CA . LYS B 1 574 ? 6.645 -21.531 15.133 1 89.81 574 LYS B CA 1
ATOM 9582 C C . LYS B 1 574 ? 7.383 -20.297 15.648 1 89.81 574 LYS B C 1
ATOM 9584 O O . LYS B 1 574 ? 7.742 -20.234 16.828 1 89.81 574 LYS B O 1
ATOM 9589 N N . MET B 1 575 ? 7.582 -19.344 14.781 1 85.25 575 MET B N 1
ATOM 9590 C CA . MET B 1 575 ? 8.281 -18.109 15.156 1 85.25 575 MET B CA 1
ATOM 9591 C C . MET B 1 575 ? 7.469 -17.312 16.172 1 85.25 575 MET B C 1
ATOM 9593 O O . MET B 1 575 ? 8.031 -16.703 17.078 1 85.25 575 MET B O 1
ATOM 9597 N N . VAL B 1 576 ? 6.184 -17.234 15.906 1 81.5 576 VAL B N 1
ATOM 9598 C CA . VAL B 1 576 ? 5.305 -16.484 16.797 1 81.5 576 VAL B CA 1
ATOM 9599 C C . VAL B 1 576 ? 5.328 -17.125 18.188 1 81.5 576 VAL B C 1
ATOM 9601 O O . VAL B 1 576 ? 5.242 -16.422 19.203 1 81.5 576 VAL B O 1
ATOM 9604 N N . VAL B 1 577 ? 5.453 -18.406 18.25 1 83.31 577 VAL B N 1
ATOM 9605 C CA . VAL B 1 577 ? 5.492 -19.109 19.531 1 83.31 577 VAL B CA 1
ATOM 9606 C C . VAL B 1 577 ? 6.832 -18.859 20.219 1 83.31 577 VAL B C 1
ATOM 9608 O O . VAL B 1 577 ? 6.883 -18.656 21.422 1 83.31 577 VAL B O 1
ATOM 9611 N N . ARG B 1 578 ? 7.859 -18.828 19.484 1 81.19 578 ARG B N 1
ATOM 9612 C CA . ARG B 1 578 ? 9.203 -18.672 20.031 1 81.19 578 ARG B CA 1
ATOM 9613 C C . ARG B 1 578 ? 9.461 -17.234 20.453 1 81.19 578 ARG B C 1
ATOM 9615 O O . ARG B 1 578 ? 10.086 -16.969 21.484 1 81.19 578 ARG B O 1
ATOM 9622 N N . HIS B 1 579 ? 9.148 -16.344 19.516 1 74.12 579 HIS B N 1
ATOM 9623 C CA . HIS B 1 579 ? 9.422 -14.938 19.75 1 74.12 579 HIS B CA 1
ATOM 9624 C C . HIS B 1 579 ? 8.133 -14.117 19.75 1 74.12 579 HIS B C 1
ATOM 9626 O O . HIS B 1 579 ? 7.762 -13.539 18.734 1 74.12 579 HIS B O 1
ATOM 9632 N N . PRO B 1 580 ? 7.402 -14.148 20.844 1 58.28 580 PRO B N 1
ATOM 9633 C CA . PRO B 1 580 ? 6.148 -13.391 20.828 1 58.28 580 PRO B CA 1
ATOM 9634 C C . PRO B 1 580 ? 6.363 -11.891 20.625 1 58.28 580 PRO B C 1
ATOM 9636 O O . PRO B 1 580 ? 7.262 -11.305 21.234 1 58.28 580 PRO B O 1
ATOM 9639 N N . THR B 1 581 ? 6.273 -11.477 19.469 1 55.41 581 THR B N 1
ATOM 9640 C CA . THR B 1 581 ? 6.434 -10.062 19.156 1 55.41 581 THR B CA 1
ATOM 9641 C C . THR B 1 581 ? 5.52 -9.211 20.031 1 55.41 581 THR B C 1
ATOM 9643 O O . THR B 1 581 ? 4.293 -9.328 19.953 1 55.41 581 THR B O 1
ATOM 9646 N N . GLY B 1 582 ? 5.879 -8.859 21.203 1 45.47 582 GLY B N 1
ATOM 9647 C CA . GLY B 1 582 ? 5.289 -8.141 22.312 1 45.47 582 GLY B CA 1
ATOM 9648 C C . GLY B 1 582 ? 4.664 -6.816 21.906 1 45.47 582 GLY B C 1
ATOM 9649 O O . GLY B 1 582 ? 4.086 -6.113 22.734 1 45.47 582 GLY B O 1
ATOM 9650 N N . ARG B 1 583 ? 5.227 -6.098 21.031 1 46.19 583 ARG B N 1
ATOM 9651 C CA . ARG B 1 583 ? 5.055 -4.656 21.203 1 46.19 583 ARG B CA 1
ATOM 9652 C C . ARG B 1 583 ? 3.578 -4.273 21.156 1 46.19 583 ARG B C 1
ATOM 9654 O O . ARG B 1 583 ? 3.158 -3.324 21.828 1 46.19 583 ARG B O 1
ATOM 9661 N N . GLN B 1 584 ? 2.949 -4.566 20.047 1 47.41 584 GLN B N 1
ATOM 9662 C CA . GLN B 1 584 ? 1.782 -3.73 19.797 1 47.41 584 GLN B CA 1
ATOM 9663 C C . GLN B 1 584 ? 0.606 -4.141 20.672 1 47.41 584 GLN B C 1
ATOM 9665 O O . GLN B 1 584 ? -0.417 -3.455 20.703 1 47.41 584 GLN B O 1
ATOM 9670 N N . ARG B 1 585 ? 0.648 -5.539 21.141 1 45.25 585 ARG B N 1
ATOM 9671 C CA . ARG B 1 585 ? -0.531 -5.871 21.938 1 45.25 585 ARG B CA 1
ATOM 9672 C C . ARG B 1 585 ? -0.365 -5.418 23.375 1 45.25 585 ARG B C 1
ATOM 9674 O O . ARG B 1 585 ? 0.722 -5.531 23.953 1 45.25 585 ARG B O 1
ATOM 9681 N N . GLY B 1 586 ? -0.958 -4.445 23.781 1 42.25 586 GLY B N 1
ATOM 9682 C CA . GLY B 1 586 ? -1.008 -4.09 25.188 1 42.25 586 GLY B CA 1
ATOM 9683 C C . GLY B 1 586 ? -0.54 -5.207 26.109 1 42.25 586 GLY B C 1
ATOM 9684 O O . GLY B 1 586 ? -0.467 -6.363 25.688 1 42.25 586 GLY B O 1
ATOM 9685 N N . VAL B 1 587 ? 0.142 -4.852 27.266 1 43.5 587 VAL B N 1
ATOM 9686 C CA . VAL B 1 587 ? 0.677 -5.539 28.438 1 43.5 587 VAL B CA 1
ATOM 9687 C C . VAL B 1 587 ? -0.041 -6.875 28.625 1 43.5 587 VAL B C 1
ATOM 9689 O O . VAL B 1 587 ? 0.514 -7.809 29.219 1 43.5 587 VAL B O 1
ATOM 9692 N N . LYS B 1 588 ? -1.306 -6.977 28.5 1 42.69 588 LYS B N 1
ATOM 9693 C CA . LYS B 1 588 ? -2.051 -8.078 29.109 1 42.69 588 LYS B CA 1
ATOM 9694 C C . LYS B 1 588 ? -2.193 -9.25 28.141 1 42.69 588 LYS B C 1
ATOM 9696 O O . LYS B 1 588 ? -3.061 -10.102 28.312 1 42.69 588 LYS B O 1
ATOM 9701 N N . ALA B 1 589 ? -1.662 -9.156 26.859 1 51.66 589 ALA B N 1
ATOM 9702 C CA . ALA B 1 589 ? -2.018 -10.359 26.109 1 51.66 589 ALA B CA 1
ATOM 9703 C C . ALA B 1 589 ? -1.377 -11.602 26.719 1 51.66 589 ALA B C 1
ATOM 9705 O O . ALA B 1 589 ? -0.161 -11.781 26.625 1 51.66 589 ALA B O 1
ATOM 9706 N N . GLY B 1 590 ? -1.868 -12.016 27.625 1 58.81 590 GLY B N 1
ATOM 9707 C CA . GLY B 1 590 ? -1.538 -13.164 28.438 1 58.81 590 GLY B CA 1
ATOM 9708 C C . GLY B 1 590 ? -1.24 -14.414 27.625 1 58.81 590 GLY B C 1
ATOM 9709 O O . GLY B 1 590 ? -1.411 -14.422 26.406 1 58.81 590 GLY B O 1
ATOM 9710 N N . ASN B 1 591 ? -0.531 -15.258 28.078 1 64.44 591 ASN B N 1
ATOM 9711 C CA . ASN B 1 591 ? -0.218 -16.609 27.609 1 64.44 591 ASN B CA 1
ATOM 9712 C C . ASN B 1 591 ? -1.396 -17.219 26.859 1 64.44 591 ASN B C 1
ATOM 9714 O O . ASN B 1 591 ? -1.203 -17.969 25.906 1 64.44 591 ASN B O 1
ATOM 9718 N N . ASP B 1 592 ? -2.545 -16.672 27.188 1 72.38 592 ASP B N 1
ATOM 9719 C CA . ASP B 1 592 ? -3.742 -17.234 26.562 1 72.38 592 ASP B CA 1
ATOM 9720 C C . ASP B 1 592 ? -3.914 -16.719 25.141 1 72.38 592 ASP B C 1
ATOM 9722 O O . ASP B 1 592 ? -4.309 -17.484 24.234 1 72.38 592 ASP B O 1
ATOM 9726 N N . GLN B 1 593 ? -3.539 -15.516 24.953 1 75.19 593 GLN B N 1
ATOM 9727 C CA . GLN B 1 593 ? -3.701 -14.953 23.609 1 75.19 593 GLN B CA 1
ATOM 9728 C C . GLN B 1 593 ? -2.666 -15.523 22.641 1 75.19 593 GLN B C 1
ATOM 9730 O O . GLN B 1 593 ? -2.975 -15.773 21.484 1 75.19 593 GLN B O 1
ATOM 9735 N N . LYS B 1 594 ? -1.589 -15.781 23.172 1 74.81 594 LYS B N 1
ATOM 9736 C CA . LYS B 1 594 ? -0.539 -16.391 22.359 1 74.81 594 LYS B CA 1
ATOM 9737 C C . LYS B 1 594 ? -0.948 -17.781 21.891 1 74.81 594 LYS B C 1
ATOM 9739 O O . LYS B 1 594 ? -0.71 -18.141 20.734 1 74.81 594 LYS B O 1
ATOM 9744 N N . LYS B 1 595 ? -1.518 -18.438 22.797 1 77.19 595 LYS B N 1
ATOM 9745 C CA . LYS B 1 595 ? -1.967 -19.781 22.438 1 77.19 595 LYS B CA 1
ATOM 9746 C C . LYS B 1 595 ? -3.088 -19.734 21.406 1 77.19 595 LYS B C 1
ATOM 9748 O O . LYS B 1 595 ? -3.123 -20.547 20.484 1 77.19 595 LYS B O 1
ATOM 9753 N N . LYS B 1 596 ? -3.865 -18.781 21.516 1 80.81 596 LYS B N 1
ATOM 9754 C CA . LYS B 1 596 ? -4.961 -18.641 20.562 1 80.81 596 LYS B CA 1
ATOM 9755 C C . LYS B 1 596 ? -4.441 -18.266 19.188 1 80.81 596 LYS B C 1
ATOM 9757 O O . LYS B 1 596 ? -4.93 -18.766 18.172 1 80.81 596 LYS B O 1
ATOM 9762 N N . ASP B 1 597 ? -3.441 -17.484 19.234 1 82.5 597 ASP B N 1
ATOM 9763 C CA . ASP B 1 597 ? -2.836 -17.094 17.969 1 82.5 597 ASP B CA 1
ATOM 9764 C C . ASP B 1 597 ? -2.16 -18.281 17.281 1 82.5 597 ASP B C 1
ATOM 9766 O O . ASP B 1 597 ? -2.32 -18.484 16.078 1 82.5 597 ASP B O 1
ATOM 9770 N N . ALA B 1 598 ? -1.493 -19 18.031 1 85.06 598 ALA B N 1
ATOM 9771 C CA . ALA B 1 598 ? -0.798 -20.156 17.5 1 85.06 598 ALA B CA 1
ATOM 9772 C C . ALA B 1 598 ? -1.788 -21.188 16.953 1 85.06 598 ALA B C 1
ATOM 9774 O O . ALA B 1 598 ? -1.522 -21.844 15.945 1 85.06 598 ALA B O 1
ATOM 9775 N N . ASP B 1 599 ? -2.904 -21.234 17.578 1 87.06 599 ASP B N 1
ATOM 9776 C CA . ASP B 1 599 ? -3.936 -22.172 17.141 1 87.06 599 ASP B CA 1
ATOM 9777 C C . ASP B 1 599 ? -4.516 -21.75 15.789 1 87.06 599 ASP B C 1
ATOM 9779 O O . ASP B 1 599 ? -4.863 -22.594 14.969 1 87.06 599 ASP B O 1
ATOM 9783 N N . GLU B 1 600 ? -4.594 -20.5 15.594 1 88.81 600 GLU B N 1
ATOM 9784 C CA . GLU B 1 600 ? -5.109 -20.031 14.32 1 88.81 600 GLU B CA 1
ATOM 9785 C C . GLU B 1 600 ? -4.125 -20.297 13.188 1 88.81 600 GLU B C 1
ATOM 9787 O O . GLU B 1 600 ? -4.531 -20.625 12.07 1 88.81 600 GLU B O 1
ATOM 9792 N N . TYR B 1 601 ? -2.828 -20.203 13.453 1 92.25 601 TYR B N 1
ATOM 9793 C CA . TYR B 1 601 ? -1.815 -20.547 12.461 1 92.25 601 TYR B CA 1
ATOM 9794 C C . TYR B 1 601 ? -1.843 -22.047 12.148 1 92.25 601 TYR B C 1
ATOM 9796 O O . TYR B 1 601 ? -1.689 -22.438 10.992 1 92.25 601 TYR B O 1
ATOM 9804 N N . MET B 1 602 ? -2.148 -22.812 13.203 1 93.69 602 MET B N 1
ATOM 9805 C CA . MET B 1 602 ? -2.246 -24.266 13.016 1 93.69 602 MET B CA 1
ATOM 9806 C C . MET B 1 602 ? -3.447 -24.625 12.148 1 93.69 602 MET B C 1
ATOM 9808 O O . MET B 1 602 ? -3.344 -25.469 11.258 1 93.69 602 MET B O 1
ATOM 9812 N N . LYS B 1 603 ? -4.512 -23.953 12.422 1 93.62 603 LYS B N 1
ATOM 9813 C CA . LYS B 1 603 ? -5.707 -24.188 11.625 1 93.62 603 LYS B CA 1
ATOM 9814 C C . LYS B 1 603 ? -5.465 -23.828 10.156 1 93.62 603 LYS B C 1
ATOM 9816 O O . LYS B 1 603 ? -5.926 -24.531 9.258 1 93.62 603 LYS B O 1
ATOM 9821 N N . ALA B 1 604 ? -4.742 -22.797 9.953 1 94 604 ALA B N 1
ATOM 9822 C CA . ALA B 1 604 ? -4.43 -22.375 8.586 1 94 604 ALA B CA 1
ATOM 9823 C C . ALA B 1 604 ? -3.521 -23.391 7.895 1 94 604 ALA B C 1
ATOM 9825 O O . ALA B 1 604 ? -3.719 -23.703 6.719 1 94 604 ALA B O 1
ATOM 9826 N N . ALA B 1 605 ? -2.527 -23.906 8.578 1 96.69 605 ALA B N 1
ATOM 9827 C CA . ALA B 1 605 ? -1.638 -24.922 8.023 1 96.69 605 ALA B CA 1
ATOM 9828 C C . ALA B 1 605 ? -2.416 -26.172 7.621 1 96.69 605 ALA B C 1
ATOM 9830 O O . ALA B 1 605 ? -2.203 -26.719 6.539 1 96.69 605 ALA B O 1
ATOM 9831 N N . LYS B 1 606 ? -3.344 -26.5 8.492 1 96.56 606 LYS B N 1
ATOM 9832 C CA . LYS B 1 606 ? -4.145 -27.688 8.219 1 96.56 606 LYS B CA 1
ATOM 9833 C C . LYS B 1 606 ? -5.082 -27.453 7.035 1 96.56 606 LYS B C 1
ATOM 9835 O O . LYS B 1 606 ? -5.363 -28.375 6.27 1 96.56 606 LYS B O 1
ATOM 9840 N N . GLU B 1 607 ? -5.477 -26.25 6.914 1 95.94 607 GLU B N 1
ATOM 9841 C CA . GLU B 1 607 ? -6.32 -25.906 5.77 1 95.94 607 GLU B CA 1
ATOM 9842 C C . GLU B 1 607 ? -5.547 -26.047 4.461 1 95.94 607 GLU B C 1
ATOM 9844 O O . GLU B 1 607 ? -6.066 -26.578 3.482 1 95.94 607 GLU B O 1
ATOM 9849 N N . PHE B 1 608 ? -4.348 -25.578 4.398 1 97.81 608 PHE B N 1
ATOM 9850 C CA . PHE B 1 608 ? -3.523 -25.703 3.205 1 97.81 608 PHE B CA 1
ATOM 9851 C C . PHE B 1 608 ? -3.217 -27.172 2.918 1 97.81 608 PHE B C 1
ATOM 9853 O O . PHE B 1 608 ? -3.256 -27.609 1.766 1 97.81 608 PHE B O 1
ATOM 9860 N N . ARG B 1 609 ? -2.922 -27.922 3.979 1 97.94 609 ARG B N 1
ATOM 9861 C CA . ARG B 1 609 ? -2.664 -29.344 3.818 1 97.94 609 ARG B CA 1
ATOM 9862 C C . ARG B 1 609 ? -3.877 -30.062 3.23 1 97.94 609 ARG B C 1
ATOM 9864 O O . ARG B 1 609 ? -3.736 -30.922 2.355 1 97.94 609 ARG B O 1
ATOM 9871 N N . SER B 1 610 ? -5.008 -29.688 3.756 1 97 610 SER B N 1
ATOM 9872 C CA . SER B 1 610 ? -6.242 -30.281 3.256 1 97 610 SER B CA 1
ATOM 9873 C C . SER B 1 610 ? -6.469 -29.938 1.788 1 97 610 SER B C 1
ATOM 9875 O O . SER B 1 610 ? -6.98 -30.75 1.024 1 97 610 SER B O 1
ATOM 9877 N N . ALA B 1 611 ? -6.129 -28.766 1.421 1 97 611 ALA B N 1
ATOM 9878 C CA . ALA B 1 611 ? -6.246 -28.359 0.022 1 97 611 ALA B CA 1
ATOM 9879 C C . ALA B 1 611 ? -5.328 -29.188 -0.866 1 97 611 ALA B C 1
ATOM 9881 O O . ALA B 1 611 ? -5.738 -29.656 -1.93 1 97 611 ALA B O 1
ATOM 9882 N N . VAL B 1 612 ? -4.117 -29.438 -0.464 1 97.69 612 VAL B N 1
ATOM 9883 C CA . VAL B 1 612 ? -3.146 -30.234 -1.209 1 97.69 612 VAL B CA 1
ATOM 9884 C C . VAL B 1 612 ? -3.641 -31.672 -1.331 1 97.69 612 VAL B C 1
ATOM 9886 O O . VAL B 1 612 ? -3.482 -32.312 -2.379 1 97.69 612 VAL B O 1
ATOM 9889 N N . ALA B 1 613 ? -4.332 -32.125 -0.32 1 97.19 613 ALA B N 1
ATOM 9890 C CA . ALA B 1 613 ? -4.801 -33.5 -0.267 1 97.19 613 ALA B CA 1
ATOM 9891 C C . ALA B 1 613 ? -5.879 -33.781 -1.315 1 97.19 613 ALA B C 1
ATOM 9893 O O . ALA B 1 613 ? -6.145 -34.906 -1.676 1 97.19 613 ALA B O 1
ATOM 9894 N N . THR B 1 614 ? -6.43 -32.75 -1.833 1 95.75 614 THR B N 1
ATOM 9895 C CA . THR B 1 614 ? -7.496 -32.906 -2.814 1 95.75 614 THR B CA 1
ATOM 9896 C C . THR B 1 614 ? -6.918 -33.281 -4.18 1 95.75 614 THR B C 1
ATOM 9898 O O . THR B 1 614 ? -7.652 -33.688 -5.078 1 95.75 614 THR B O 1
ATOM 9901 N N . ALA B 1 615 ? -5.598 -33.125 -4.391 1 95.5 615 ALA B N 1
ATOM 9902 C CA . ALA B 1 615 ? -4.949 -33.531 -5.633 1 95.5 615 ALA B CA 1
ATOM 9903 C C . ALA B 1 615 ? -4.676 -35.031 -5.645 1 95.5 615 ALA B C 1
ATOM 9905 O O . ALA B 1 615 ? -3.521 -35.469 -5.703 1 95.5 615 ALA B O 1
ATOM 9906 N N . THR B 1 616 ? -5.676 -35.875 -5.785 1 91.94 616 THR B N 1
ATOM 9907 C CA . THR B 1 616 ? -5.598 -37.312 -5.586 1 91.94 616 THR B CA 1
ATOM 9908 C C . THR B 1 616 ? -5.121 -38 -6.855 1 91.94 616 THR B C 1
ATOM 9910 O O . THR B 1 616 ? -4.637 -39.125 -6.805 1 91.94 616 THR B O 1
ATOM 9913 N N . SER B 1 617 ? -5.191 -37.375 -7.992 1 91.69 617 SER B N 1
ATOM 9914 C CA . SER B 1 617 ? -4.875 -38 -9.266 1 91.69 617 SER B CA 1
ATOM 9915 C C . SER B 1 617 ? -3.367 -38.156 -9.445 1 91.69 617 SER B C 1
ATOM 9917 O O . SER B 1 617 ? -2.91 -38.969 -10.273 1 91.69 617 SER B O 1
ATOM 9919 N N . HIS B 1 618 ? -2.588 -37.438 -8.742 1 91.75 618 HIS B N 1
ATOM 9920 C CA . HIS B 1 618 ? -1.143 -37.406 -8.93 1 91.75 618 HIS B CA 1
ATOM 9921 C C . HIS B 1 618 ? -0.427 -38.281 -7.902 1 91.75 618 HIS B C 1
ATOM 9923 O O . HIS B 1 618 ? -0.651 -38.125 -6.699 1 91.75 618 HIS B O 1
ATOM 9929 N N . ARG B 1 619 ? 0.484 -39.062 -8.297 1 88.62 619 ARG B N 1
ATOM 9930 C CA . ARG B 1 619 ? 1.178 -40.031 -7.434 1 88.62 619 ARG B CA 1
ATOM 9931 C C . ARG B 1 619 ? 2.076 -39.312 -6.434 1 88.62 619 ARG B C 1
ATOM 9933 O O . ARG B 1 619 ? 2.232 -39.75 -5.297 1 88.62 619 ARG B O 1
ATOM 9940 N N . ASP B 1 620 ? 2.672 -38.219 -6.82 1 89.62 620 ASP B N 1
ATOM 9941 C CA . ASP B 1 620 ? 3.646 -37.531 -5.98 1 89.62 620 ASP B CA 1
ATOM 9942 C C . ASP B 1 620 ? 2.953 -36.75 -4.871 1 89.62 620 ASP B C 1
ATOM 9944 O O . ASP B 1 620 ? 3.615 -36.188 -4 1 89.62 620 ASP B O 1
ATOM 9948 N N . THR B 1 621 ? 1.629 -36.656 -4.855 1 94.44 621 THR B N 1
ATOM 9949 C CA . THR B 1 621 ? 0.897 -35.938 -3.822 1 94.44 621 THR B CA 1
ATOM 9950 C C . THR B 1 621 ? 1.086 -36.594 -2.459 1 94.44 621 THR B C 1
ATOM 9952 O O . THR B 1 621 ? 1.198 -35.906 -1.441 1 94.44 621 THR B O 1
ATOM 9955 N N . GLU B 1 622 ? 1.189 -37.906 -2.453 1 93.56 622 GLU B N 1
ATOM 9956 C CA . GLU B 1 622 ? 1.343 -38.625 -1.192 1 93.56 622 GLU B CA 1
ATOM 9957 C C . GLU B 1 622 ? 2.666 -38.281 -0.517 1 93.56 622 GLU B C 1
ATOM 9959 O O . GLU B 1 622 ? 2.719 -38.094 0.7 1 93.56 622 GLU B O 1
ATOM 9964 N N . LEU B 1 623 ? 3.646 -38.188 -1.307 1 92.94 623 LEU B N 1
ATOM 9965 C CA . LEU B 1 623 ? 4.953 -37.844 -0.761 1 92.94 623 LEU B CA 1
ATOM 9966 C C . LEU B 1 623 ? 4.949 -36.406 -0.222 1 92.94 623 LEU B C 1
ATOM 9968 O O . LEU B 1 623 ? 5.562 -36.125 0.812 1 92.94 623 LEU B O 1
ATOM 9972 N N . LEU B 1 624 ? 4.297 -35.562 -0.936 1 95.12 624 LEU B N 1
ATOM 9973 C CA . LEU B 1 624 ? 4.191 -34.188 -0.504 1 95.12 624 LEU B CA 1
ATOM 9974 C C . LEU B 1 624 ? 3.406 -34.062 0.799 1 95.12 624 LEU B C 1
ATOM 9976 O O . LEU B 1 624 ? 3.777 -33.312 1.691 1 95.12 624 LEU B O 1
ATOM 9980 N N . LEU B 1 625 ? 2.354 -34.844 0.914 1 97.44 625 LEU B N 1
ATOM 9981 C CA . LEU B 1 625 ? 1.541 -34.812 2.125 1 97.44 625 LEU B CA 1
ATOM 9982 C C . LEU B 1 625 ? 2.342 -35.312 3.324 1 97.44 625 LEU B C 1
ATOM 9984 O O . LEU B 1 625 ? 2.205 -34.781 4.43 1 97.44 625 LEU B O 1
ATOM 9988 N N . GLU B 1 626 ? 3.201 -36.281 3.094 1 96.81 626 GLU B N 1
ATOM 9989 C CA . GLU B 1 626 ? 4.051 -36.781 4.176 1 96.81 626 GLU B CA 1
ATOM 9990 C C . GLU B 1 626 ? 4.984 -35.688 4.684 1 96.81 626 GLU B C 1
ATOM 9992 O O . GLU B 1 626 ? 5.184 -35.531 5.895 1 96.81 626 GLU B O 1
ATOM 9997 N N . ARG B 1 627 ? 5.492 -34.938 3.785 1 96.19 627 ARG B N 1
ATOM 9998 C CA . ARG B 1 627 ? 6.379 -33.844 4.164 1 96.19 627 ARG B CA 1
ATOM 9999 C C . ARG B 1 627 ? 5.621 -32.781 4.934 1 96.19 627 ARG B C 1
ATOM 10001 O O . ARG B 1 627 ? 6.133 -32.219 5.914 1 96.19 627 ARG B O 1
ATOM 10008 N N . LEU B 1 628 ? 4.418 -32.469 4.473 1 97.5 628 LEU B N 1
ATOM 10009 C CA . LEU B 1 628 ? 3.607 -31.438 5.141 1 97.5 628 LEU B CA 1
ATOM 10010 C C . LEU B 1 628 ? 3.197 -31.906 6.535 1 97.5 628 LEU B C 1
ATOM 10012 O O . LEU B 1 628 ? 3.205 -31.125 7.48 1 97.5 628 LEU B O 1
ATOM 10016 N N . ASP B 1 629 ? 2.871 -33.188 6.625 1 97.06 629 ASP B N 1
ATOM 10017 C CA . ASP B 1 629 ? 2.48 -33.719 7.922 1 97.06 629 ASP B CA 1
ATOM 10018 C C . ASP B 1 629 ? 3.639 -33.656 8.914 1 97.06 629 ASP B C 1
ATOM 10020 O O . ASP B 1 629 ? 3.43 -33.406 10.102 1 97.06 629 ASP B O 1
ATOM 10024 N N . LYS B 1 630 ? 4.797 -33.906 8.422 1 96.38 630 LYS B N 1
ATOM 10025 C CA . LYS B 1 630 ? 5.969 -33.812 9.289 1 96.38 630 LYS B CA 1
ATOM 10026 C C . LYS B 1 630 ? 6.156 -32.375 9.781 1 96.38 630 LYS B C 1
ATOM 10028 O O . LYS B 1 630 ? 6.48 -32.156 10.945 1 96.38 630 LYS B O 1
ATOM 10033 N N . GLU B 1 631 ? 5.945 -31.422 8.898 1 95.5 631 GLU B N 1
ATOM 10034 C CA . GLU B 1 631 ? 6.078 -30.016 9.258 1 95.5 631 GLU B CA 1
ATOM 10035 C C . GLU B 1 631 ? 5.016 -29.594 10.273 1 95.5 631 GLU B C 1
ATOM 10037 O O . GLU B 1 631 ? 5.309 -28.891 11.234 1 95.5 631 GLU B O 1
ATOM 10042 N N . ILE B 1 632 ? 3.805 -30 10.062 1 95.94 632 ILE B N 1
ATOM 10043 C CA . ILE B 1 632 ? 2.701 -29.672 10.953 1 95.94 632 ILE B CA 1
ATOM 10044 C C . ILE B 1 632 ? 2.92 -30.328 12.312 1 95.94 632 ILE B C 1
ATOM 10046 O O . ILE B 1 632 ? 2.641 -29.734 13.359 1 95.94 632 ILE B O 1
ATOM 10050 N N . ALA B 1 633 ? 3.455 -31.531 12.297 1 95.19 633 ALA B N 1
ATOM 10051 C CA . ALA B 1 633 ? 3.74 -32.219 13.547 1 95.19 633 ALA B CA 1
ATOM 10052 C C . ALA B 1 633 ? 4.805 -31.5 14.359 1 95.19 633 ALA B C 1
ATOM 10054 O O . ALA B 1 633 ? 4.691 -31.375 15.586 1 95.19 633 ALA B O 1
ATOM 10055 N N . SER B 1 634 ? 5.785 -31.047 13.703 1 93.94 634 SER B N 1
ATOM 10056 C CA . SER B 1 634 ? 6.82 -30.281 14.375 1 93.94 634 SER B CA 1
ATOM 10057 C C . SER B 1 634 ? 6.242 -29 14.992 1 93.94 634 SER B C 1
ATOM 10059 O O . SER B 1 634 ? 6.648 -28.594 16.078 1 93.94 634 SER B O 1
ATOM 10061 N N . PHE B 1 635 ? 5.391 -28.406 14.328 1 93.81 635 PHE B N 1
ATOM 10062 C CA . PHE B 1 635 ? 4.703 -27.219 14.82 1 93.81 635 PHE B CA 1
ATOM 10063 C C . PHE B 1 635 ? 3.83 -27.547 16.016 1 93.81 635 PHE B C 1
ATOM 10065 O O . PHE B 1 635 ? 3.83 -26.812 17.016 1 93.81 635 PHE B O 1
ATOM 10072 N N . GLU B 1 636 ? 3.131 -28.641 15.969 1 92.56 636 GLU B N 1
ATOM 10073 C CA . GLU B 1 636 ? 2.279 -29.078 17.062 1 92.56 636 GLU B CA 1
ATOM 10074 C C . GLU B 1 636 ? 3.102 -29.375 18.312 1 92.56 636 GLU B C 1
ATOM 10076 O O . GLU B 1 636 ? 2.674 -29.078 19.438 1 92.56 636 GLU B O 1
ATOM 10081 N N . ASP B 1 637 ? 4.234 -29.938 18.125 1 91 637 ASP B N 1
ATOM 10082 C CA . ASP B 1 637 ? 5.117 -30.25 19.25 1 91 637 ASP B CA 1
ATOM 10083 C C . ASP B 1 637 ? 5.57 -28.969 19.969 1 91 637 ASP B C 1
ATOM 10085 O O . ASP B 1 637 ? 5.672 -28.953 21.188 1 91 637 ASP B O 1
ATOM 10089 N N . LEU B 1 638 ? 5.812 -27.984 19.219 1 88.12 638 LEU B N 1
ATOM 10090 C CA . LEU B 1 638 ? 6.246 -26.719 19.797 1 88.12 638 LEU B CA 1
ATOM 10091 C C . LEU B 1 638 ? 5.105 -26.062 20.562 1 88.12 638 LEU B C 1
ATOM 10093 O O . LEU B 1 638 ? 5.336 -25.391 21.578 1 88.12 638 LEU B O 1
ATOM 10097 N N . LEU B 1 639 ? 3.922 -26.203 20.078 1 86 639 LEU B N 1
ATOM 10098 C CA . LEU B 1 639 ? 2.754 -25.609 20.719 1 86 639 LEU B CA 1
ATOM 10099 C C . LEU B 1 639 ? 2.453 -26.328 22.031 1 86 639 LEU B C 1
ATOM 10101 O O . LEU B 1 639 ? 1.952 -25.719 22.984 1 86 639 LEU B O 1
ATOM 10105 N N . ALA B 1 640 ? 2.711 -27.547 22.109 1 83.25 640 ALA B N 1
ATOM 10106 C CA . ALA B 1 640 ? 2.441 -28.359 23.312 1 83.25 640 ALA B CA 1
ATOM 10107 C C . ALA B 1 640 ? 3.477 -28.078 24.391 1 83.25 640 ALA B C 1
ATOM 10109 O O . ALA B 1 640 ? 3.213 -28.297 25.578 1 83.25 640 ALA B O 1
ATOM 10110 N N . GLN B 1 641 ? 4.594 -27.594 24.078 1 78.19 641 GLN B N 1
ATOM 10111 C CA . GLN B 1 641 ? 5.605 -27.234 25.062 1 78.19 641 GLN B CA 1
ATOM 10112 C C . GLN B 1 641 ? 5.277 -25.891 25.719 1 78.19 641 GLN B C 1
ATOM 10114 O O . GLN B 1 641 ? 5.609 -25.672 26.891 1 78.19 641 GLN B O 1
#

Nearest PDB structures (foldseek):
  7ag9-assembly1_A  TM=2.136E-01  e=1.806E-01  Naumovozyma castellii
  5yim-assembly2_C  TM=1.362E-01  e=1.127E+00  Legionella pneumophila
  7ag9-assembly1_A  TM=2.066E-01  e=1.914E-01  Naumovozyma castellii
  5yim-assembly2_C  TM=1.376E-01  e=6.966E-01  Legionella pneumophila